Protein 5HIA (pdb70)

GO terms:
  GO:0052657 guanine phosphoribosyltransferase activity (F, IDA)
  GO:0032263 GMP salvage (P, IDA)
  GO:0043103 hypoxanthine salvage (P, IDA)
  GO:0004422 hypoxanthine phosphoribosyltransferase activity (F, IDA)
  GO:0046038 GMP catabolic process (P, IDA)
  GO:0046040 IMP metabolic process (P, IDA)
  GO:0006178 guanine salvage (P, IDA)
  GO:0051289 protein homotetramerization (P, IPI)
  GO:0005829 cytosol (C, TAS)
  GO:0042802 identical protein binding (F, IPI)
  GO:0005515 protein binding (F, IPI)
  GO:0005829 cytosol (C, IDA)
  GO:0000287 magnesium ion binding (F, IDA)
  GO:0005737 cytoplasm (C, IDA)
  GO:0070062 extracellular exosome (C, HDA)
  GO:0045964 positive regulation of dopamine metabolic process (P, IMP)
  GO:0046100 hypoxanthine metabolic process (P, IMP)
  GO:0006164 purine nucleotide biosynthetic process (P, IMP)
  GO:0006166 purine ribonucleoside salvage (P, IMP)

Secondary structure (DSSP, 8-state):
-----EEPPTT---B-GGGS---GGGTTTEEEEEE-HHHHHHHHHHHHHHHHHHHTTS-EEEEEEETTTHHHHHHHHHHHHHHHHSSS----EEEEEEE-------GGGTTSEEEEEEEEESSSHHHHHHHHHHGGG--SEEEEEEEEEE--TT------SEEEEEE-S--EEBTTB-BTTBTSS-SSEEEE-HHHHHHT--/----EEPPTT---B-GGGS---GGGTTTEEEEEE-HHHHHHHHHHHHHHHHHHHTTS-EEEEEETTTTHHHHHHHHHHHHHHHHHSS----EEEEEEEE--EES---GGGGTTSEEEEEEEEESSSHHHHHHHHHHGGG--SEEEEEEEEEE--TT--S---SEEEEEE-S--EEBTTB-BTTBTTT-SSEEEE-HHHHHHT--/---EE--TT---B-GGGS---GGGTTTEEEEEE-HHHHHHHHHHHHHHHHHHHTTS-EEEEEETTTTHHHHHHHHHHHHHHHTSSS----EEEEEEEE--PPPEES---GGGGTTSEEEEEEEEESSSHHHHHHHHHHGGG--SEEEEEEEEEE--TT--S---SEEEEEE-SS-EEBTTB-BTTBSTT-SSEEEEPHHHHHHT--/---EE--TT---B-GGGS---GGGTTTEEEEEE-HHHHHHHHHHHHHHHHHHHTTS-EEEEEEETTTHHHHHHHHHHHHHHHTSSS----EEEEEEEE----EES-S-GGGGTTSEEEEEEEEESSSHHHHHHHHHHGGG--SEEEEEEEEEE--TT--S---SEEEEEE-S--EEBTTB-BTTBTSS-SSEEEE-HHHHHHT--

Sequence (817 aa):
TRSPGVVIISSDDDEEPGYDLDLFAIPNNHYAEDLERVFIPHGLIMDRTERLARDVMKEMGGHHIVALCVLKGGYKFFADLLDYIKALNRNSSDRSIPMTVDFIRLIKVIDLSTLTGKNVLIVEDIIDTGKKTMQQTLLSLVRQYNPKMVKVASLLVKRTPRSVGYKPDFVVGFEIPDKFVVGYALDYNEYFRDLNHVAVISEETGKAKYKARSPGVVISDDEPGYDLDDLFAIPNHYAEEDLERVFIPHGLIMDRTERLARDVMKEMGGHHIVALLCVLKGGYKFFADLLDYIKALNRNSDRRSIIPMTVDFIRLKKVIGGDDLSTLTGKNVLIVEDIIIDTGKTMQTLLSLLVRQYNPKMVKVASLLVKRTPRSVGYKKPDFVVGFEIPDKFVVGYALDYNEYFRDLNHVAVIISETGKAKYKKASPGVVISDDDEEPGYDDLDDLFAIPNHYAEDLERVFIPHGLIMDRTERLARRDVMKEMGGHHIVALLCVLKGGYKFFADLLDYIKALNRNSDRRSIIPMTVDFIRLKGDIKVIGGDDLLSTLTGKNVLIVEDIIDTGKTMMQQTLLSSLVRQYNPKMVKVASLLVKRTPRSVGYKPDFVGFEIPDKFVVGYALDYNNEYFRDLNHVAVISSETTGKAKYKASPGVVISDDEPGYDLDDLFAIPNHYAEEDLERVFIPHGLIMDRTERLARDVMKEMGGHHIVALCVLKGGYKFFADLLDYIKALNRNSDRSIIPMTVDFIRLKDIKVIGGDDLSTLTGKNVLIVEDIIDTGKTMMQQTLLSSLLVRQYNPKMVKVASLLVKRTPRSVGYKPDFVVGFEIPDKFVVGYALDYNNEYFRDLNHVAVISETGKAKYKA

Organism: Homo sapiens (NCBI:txid9606)

Structure (mmCIF, N/CA/C/O backbone):
data_5HIA
#
_entry.id   5HIA
#
_cell.length_a   69.718
_cell.length_b   97.606
_cell.length_c   130.329
_cell.angle_alpha   90.00
_cell.angle_beta   90.00
_cell.angle_gamma   90.00
#
_symmetry.space_group_name_H-M   'P 21 21 21'
#
loop_
_entity.id
_entity.type
_entity.pdbx_description
1 polymer 'Hypoxanthine-guanine phosphoribosyltransferase'
2 non-polymer '[3-[(3~{R},4~{R})-3-(2-azanyl-6-oxidanylidene-1~{H}-purin-9-yl)-4-[(2~{S})-2-oxidanyl-2-phosphono-ethoxy]pyrrolidin-1-y l]-3-oxidanylidene-propyl]phosphonic acid'
3 non-polymer 'MAGNESIUM ION'
4 water water
#
loop_
_atom_site.group_PDB
_atom_site.id
_atom_site.type_symbol
_atom_site.label_atom_id
_atom_site.label_alt_id
_atom_site.label_comp_id
_atom_site.label_asym_id
_atom_site.label_entity_id
_atom_site.label_seq_id
_atom_site.pdbx_PDB_ins_code
_atom_site.Cartn_x
_atom_site.Cartn_y
_atom_site.Cartn_z
_atom_site.occupancy
_atom_site.B_iso_or_equiv
_atom_site.auth_seq_id
_atom_site.auth_comp_id
_atom_site.auth_asym_id
_atom_site.auth_atom_id
_atom_site.pdbx_PDB_model_num
ATOM 1 N N . THR A 1 9 ? 45.409 -33.611 -36.055 1.00 72.42 2 THR A N 1
ATOM 2 C CA . THR A 1 9 ? 44.399 -34.662 -36.105 1.00 72.12 2 THR A CA 1
ATOM 3 C C . THR A 1 9 ? 43.046 -34.115 -35.642 1.00 68.12 2 THR A C 1
ATOM 4 O O . THR A 1 9 ? 42.001 -34.710 -35.911 1.00 68.96 2 THR A O 1
ATOM 8 N N . ARG A 1 10 ? 43.082 -32.974 -34.955 1.00 63.76 3 ARG A N 1
ATOM 9 C CA . ARG A 1 10 ? 41.874 -32.284 -34.502 1.00 60.38 3 ARG A CA 1
ATOM 10 C C . ARG A 1 10 ? 41.662 -31.002 -35.298 1.00 58.36 3 ARG A C 1
ATOM 11 O O . ARG A 1 10 ? 42.617 -30.429 -35.822 1.00 59.62 3 ARG A O 1
ATOM 19 N N . SER A 1 11 ? 40.415 -30.548 -35.381 1.00 55.14 4 SER A N 1
ATOM 20 C CA . SER A 1 11 ? 40.110 -29.307 -36.083 1.00 50.98 4 SER A CA 1
ATOM 21 C C . SER A 1 11 ? 40.760 -28.112 -35.397 1.00 46.97 4 SER A C 1
ATOM 22 O O . SER A 1 11 ? 40.603 -27.923 -34.194 1.00 45.82 4 SER A O 1
ATOM 25 N N . PRO A 1 12 ? 41.497 -27.301 -36.167 1.00 44.27 5 PRO A N 1
ATOM 26 C CA . PRO A 1 12 ? 42.087 -26.071 -35.633 1.00 41.35 5 PRO A CA 1
ATOM 27 C C . PRO A 1 12 ? 41.076 -24.919 -35.603 1.00 35.01 5 PRO A C 1
ATOM 28 O O . PRO A 1 12 ? 41.453 -23.777 -35.327 1.00 34.19 5 PRO A O 1
ATOM 32 N N . GLY A 1 13 ? 39.806 -25.225 -35.866 1.00 29.58 6 GLY A N 1
ATOM 33 C CA . GLY A 1 13 ? 38.773 -24.213 -35.962 1.00 27.08 6 GLY A CA 1
ATOM 34 C C . GLY A 1 13 ? 38.716 -23.550 -37.325 1.00 26.70 6 GLY A C 1
ATOM 35 O O . GLY A 1 13 ? 39.504 -23.869 -38.228 1.00 27.61 6 GLY A O 1
ATOM 36 N N . VAL A 1 14 ? 37.772 -22.631 -37.477 1.00 25.49 7 VAL A N 1
ATOM 37 C CA . VAL A 1 14 ? 37.691 -21.788 -38.664 1.00 25.17 7 VAL A CA 1
ATOM 38 C C . VAL A 1 14 ? 38.877 -20.838 -38.687 1.00 25.48 7 VAL A C 1
ATOM 39 O O . VAL A 1 14 ? 39.008 -19.992 -37.810 1.00 25.03 7 VAL A O 1
ATOM 43 N N . VAL A 1 15 ? 39.754 -20.968 -39.675 1.00 26.43 8 VAL A N 1
ATOM 44 C CA . VAL A 1 15 ? 40.925 -20.116 -39.684 1.00 26.99 8 VAL A CA 1
ATOM 45 C C . VAL A 1 15 ? 40.633 -18.790 -40.372 1.00 29.24 8 VAL A C 1
ATOM 46 O O . VAL A 1 15 ? 40.284 -18.743 -41.563 1.00 28.12 8 VAL A O 1
ATOM 50 N N . ILE A 1 16 ? 40.770 -17.711 -39.612 1.00 26.18 9 ILE A N 1
ATOM 51 C CA A ILE A 1 16 ? 40.607 -16.368 -40.145 0.43 27.65 9 ILE A CA 1
ATOM 52 C CA B ILE A 1 16 ? 40.611 -16.377 -40.162 0.57 27.93 9 ILE A CA 1
ATOM 53 C C . ILE A 1 16 ? 41.985 -15.796 -40.453 1.00 28.56 9 ILE A C 1
ATOM 54 O O . ILE A 1 16 ? 42.829 -15.665 -39.565 1.00 27.91 9 ILE A O 1
ATOM 63 N N . SER A 1 17 ? 42.206 -15.461 -41.713 1.00 28.04 10 SER A N 1
ATOM 64 C CA A SER A 1 17 ? 43.537 -15.061 -42.153 0.68 29.55 10 SER A CA 1
ATOM 65 C CA B SER A 1 17 ? 43.520 -15.044 -42.181 0.32 29.54 10 SER A CA 1
ATOM 66 C C . SER A 1 17 ? 43.927 -13.669 -41.661 1.00 29.96 10 SER A C 1
ATOM 67 O O . SER A 1 17 ? 43.085 -12.871 -41.271 1.00 29.13 10 SER A O 1
ATOM 72 N N . ASP A 1 18 ? 45.227 -13.393 -41.672 1.00 31.46 11 ASP A N 1
ATOM 73 C CA . ASP A 1 18 ? 45.742 -12.098 -41.239 1.00 32.30 11 ASP A CA 1
ATOM 74 C C . ASP A 1 18 ? 45.185 -10.935 -42.068 1.00 37.43 11 ASP A C 1
ATOM 75 O O . ASP A 1 18 ? 45.037 -9.823 -41.558 1.00 37.85 11 ASP A O 1
ATOM 80 N N . ASP A 1 19 ? 44.861 -11.201 -43.333 1.00 32.54 12 ASP A N 1
ATOM 81 C CA A ASP A 1 19 ? 44.461 -10.161 -44.278 0.56 33.88 12 ASP A CA 1
ATOM 82 C CA B ASP A 1 19 ? 44.464 -10.132 -44.250 0.44 33.70 12 ASP A CA 1
ATOM 83 C C . ASP A 1 19 ? 42.953 -10.021 -44.431 1.00 32.66 12 ASP A C 1
ATOM 84 O O . ASP A 1 19 ? 42.480 -9.243 -45.262 1.00 33.49 12 ASP A O 1
ATOM 93 N N . GLU A 1 20 ? 42.205 -10.792 -43.650 1.00 33.75 13 GLU A N 1
ATOM 94 C CA A GLU A 1 20 ? 40.743 -10.755 -43.664 0.58 35.40 13 GLU A CA 1
ATOM 95 C CA B GLU A 1 20 ? 40.755 -10.745 -43.749 0.42 34.94 13 GLU A CA 1
ATOM 96 C C . GLU A 1 20 ? 40.237 -9.332 -43.501 1.00 34.05 13 GLU A C 1
ATOM 97 O O . GLU A 1 20 ? 40.497 -8.719 -42.476 1.00 33.43 13 GLU A O 1
ATOM 108 N N . PRO A 1 21 ? 39.514 -8.803 -44.495 1.00 35.62 14 PRO A N 1
ATOM 109 C CA . PRO A 1 21 ? 39.052 -7.415 -44.432 1.00 34.74 14 PRO A CA 1
ATOM 110 C C . PRO A 1 21 ? 37.867 -7.229 -43.491 1.00 33.01 14 PRO A C 1
ATOM 111 O O . PRO A 1 21 ? 37.643 -6.119 -43.006 1.00 35.25 14 PRO A O 1
ATOM 115 N N . GLY A 1 22 ? 37.138 -8.304 -43.207 1.00 30.42 15 GLY A N 1
ATOM 116 C CA . GLY A 1 22 ? 35.889 -8.179 -42.487 1.00 25.35 15 GLY A CA 1
ATOM 117 C C . GLY A 1 22 ? 34.830 -7.556 -43.381 1.00 25.48 15 GLY A C 1
ATOM 118 O O . GLY A 1 22 ? 34.972 -7.525 -44.605 1.00 32.51 15 GLY A O 1
ATOM 119 N N . TYR A 1 23 ? 33.787 -7.023 -42.759 1.00 24.78 16 TYR A N 1
ATOM 120 C CA . TYR A 1 23 ? 32.596 -6.554 -43.467 1.00 24.79 16 TYR A CA 1
ATOM 121 C C . TYR A 1 23 ? 32.240 -5.109 -43.125 1.00 26.07 16 TYR A C 1
ATOM 122 O O . TYR A 1 23 ? 32.290 -4.713 -41.952 1.00 26.24 16 TYR A O 1
ATOM 131 N N . ASP A 1 24 ? 31.884 -4.332 -44.148 1.00 26.47 17 ASP A N 1
ATOM 132 C CA . ASP A 1 24 ? 31.297 -3.001 -43.963 1.00 29.05 17 ASP A CA 1
ATOM 133 C C . ASP A 1 24 ? 30.146 -3.062 -42.952 1.00 27.21 17 ASP A C 1
ATOM 134 O O . ASP A 1 24 ? 29.231 -3.864 -43.122 1.00 24.91 17 ASP A O 1
ATOM 139 N N . LEU A 1 25 ? 30.197 -2.223 -41.910 1.00 27.68 18 LEU A N 1
ATOM 140 C CA . LEU A 1 25 ? 29.155 -2.187 -40.875 1.00 26.79 18 LEU A CA 1
ATOM 141 C C . LEU A 1 25 ? 27.770 -1.896 -41.459 1.00 25.10 18 LEU A C 1
ATOM 142 O O . LEU A 1 25 ? 26.749 -2.346 -40.929 1.00 24.04 18 LEU A O 1
ATOM 147 N N . ASP A 1 26 ? 27.749 -1.146 -42.555 1.00 26.46 19 ASP A N 1
ATOM 148 C CA . ASP A 1 26 ? 26.497 -0.712 -43.166 1.00 26.85 19 ASP A CA 1
ATOM 149 C C . ASP A 1 26 ? 25.721 -1.853 -43.817 1.00 25.93 19 ASP A C 1
ATOM 150 O O . ASP A 1 26 ? 24.577 -1.668 -44.243 1.00 26.15 19 ASP A O 1
ATOM 155 N N . LEU A 1 27 ? 26.336 -3.030 -43.888 1.00 25.09 20 LEU A N 1
ATOM 156 C CA . LEU A 1 27 ? 25.670 -4.205 -44.436 1.00 24.38 20 LEU A CA 1
ATOM 157 C C . LEU A 1 27 ? 24.897 -4.991 -43.371 1.00 22.93 20 LEU A C 1
ATOM 158 O O . LEU A 1 27 ? 24.159 -5.926 -43.694 1.00 22.46 20 LEU A O 1
ATOM 163 N N . PHE A 1 28 ? 25.101 -4.624 -42.111 1.00 22.43 21 PHE A N 1
ATOM 164 C CA . PHE A 1 28 ? 24.527 -5.355 -40.991 1.00 23.85 21 PHE A CA 1
ATOM 165 C C . PHE A 1 28 ? 23.701 -4.461 -40.083 1.00 21.21 21 PHE A C 1
ATOM 166 O O . PHE A 1 28 ? 23.716 -3.245 -40.230 1.00 22.18 21 PHE A O 1
ATOM 174 N N . ALA A 1 29 ? 22.963 -5.082 -39.161 1.00 21.19 22 ALA A N 1
ATOM 175 C CA . ALA A 1 29 ? 22.254 -4.356 -38.125 1.00 20.56 22 ALA A CA 1
ATOM 176 C C . ALA A 1 29 ? 23.208 -4.182 -36.961 1.00 20.14 22 ALA A C 1
ATOM 177 O O . ALA A 1 29 ? 23.659 -5.170 -36.402 1.00 22.05 22 ALA A O 1
ATOM 179 N N . ILE A 1 30 ? 23.516 -2.930 -36.623 1.00 21.03 23 ILE A N 1
ATOM 180 C CA . ILE A 1 30 ? 24.497 -2.570 -35.585 1.00 21.30 23 ILE A CA 1
ATOM 181 C C . ILE A 1 30 ? 23.846 -1.629 -34.568 1.00 21.79 23 ILE A C 1
ATOM 182 O O . ILE A 1 30 ? 23.126 -0.728 -34.966 1.00 30.41 23 ILE A O 1
ATOM 187 N N . PRO A 1 31 ? 24.087 -1.824 -33.256 1.00 22.18 24 PRO A N 1
ATOM 188 C CA . PRO A 1 31 ? 23.509 -0.861 -32.304 1.00 23.98 24 PRO A CA 1
ATOM 189 C C . PRO A 1 31 ? 24.025 0.554 -32.555 1.00 27.22 24 PRO A C 1
ATOM 190 O O . PRO A 1 31 ? 25.232 0.747 -32.734 1.00 24.47 24 PRO A O 1
ATOM 194 N N A ASN A 1 32 ? 23.100 1.511 -32.564 0.47 28.41 25 ASN A N 1
ATOM 195 N N B ASN A 1 32 ? 23.140 1.547 -32.574 0.53 28.42 25 ASN A N 1
ATOM 196 C CA A ASN A 1 32 ? 23.399 2.907 -32.852 0.47 31.66 25 ASN A CA 1
ATOM 197 C CA B ASN A 1 32 ? 23.585 2.881 -32.963 0.53 31.27 25 ASN A CA 1
ATOM 198 C C A ASN A 1 32 ? 24.505 3.496 -31.988 0.47 31.87 25 ASN A C 1
ATOM 199 C C B ASN A 1 32 ? 24.564 3.514 -31.985 0.53 31.79 25 ASN A C 1
ATOM 200 O O A ASN A 1 32 ? 25.314 4.295 -32.458 0.47 33.12 25 ASN A O 1
ATOM 201 O O B ASN A 1 32 ? 25.349 4.378 -32.372 0.53 33.17 25 ASN A O 1
ATOM 210 N N . HIS A 1 33 ? 24.546 3.092 -30.725 1.00 32.11 26 HIS A N 1
ATOM 211 C CA . HIS A 1 33 ? 25.485 3.681 -29.776 1.00 31.71 26 HIS A CA 1
ATOM 212 C C . HIS A 1 33 ? 26.936 3.237 -30.035 1.00 31.12 26 HIS A C 1
ATOM 213 O O . HIS A 1 33 ? 27.861 3.783 -29.443 1.00 30.58 26 HIS A O 1
ATOM 220 N N . TYR A 1 34 ? 27.131 2.287 -30.952 1.00 27.20 27 TYR A N 1
ATOM 221 C CA . TYR A 1 34 ? 28.462 1.805 -31.308 1.00 27.26 27 TYR A CA 1
ATOM 222 C C . TYR A 1 34 ? 28.830 2.100 -32.771 1.00 33.00 27 TYR A C 1
ATOM 223 O O . TYR A 1 34 ? 29.850 1.610 -33.270 1.00 27.76 27 TYR A O 1
ATOM 232 N N . ALA A 1 35 ? 28.004 2.888 -33.455 1.00 31.85 28 ALA A N 1
ATOM 233 C CA . ALA A 1 35 ? 28.175 3.112 -34.898 1.00 34.19 28 ALA A CA 1
ATOM 234 C C . ALA A 1 35 ? 29.547 3.694 -35.267 1.00 38.56 28 ALA A C 1
ATOM 235 O O . ALA A 1 35 ? 30.122 3.338 -36.299 1.00 41.79 28 ALA A O 1
ATOM 237 N N . GLU A 1 36 ? 30.068 4.583 -34.423 1.00 38.41 29 GLU A N 1
ATOM 238 C CA . GLU A 1 36 ? 31.335 5.262 -34.700 1.00 40.47 29 GLU A CA 1
ATOM 239 C C . GLU A 1 36 ? 32.510 4.560 -34.028 1.00 38.84 29 GLU A C 1
ATOM 240 O O . GLU A 1 36 ? 33.675 4.900 -34.263 1.00 40.33 29 GLU A O 1
ATOM 246 N N . ASP A 1 37 ? 32.188 3.575 -33.196 1.00 36.29 30 ASP A N 1
ATOM 247 C CA . ASP A 1 37 ? 33.157 2.949 -32.307 1.00 35.30 30 ASP A CA 1
ATOM 248 C C . ASP A 1 37 ? 33.705 1.641 -32.870 1.00 32.18 30 ASP A C 1
ATOM 249 O O . ASP A 1 37 ? 34.663 1.073 -32.337 1.00 30.66 30 ASP A O 1
ATOM 254 N N . LEU A 1 38 ? 33.102 1.176 -33.959 1.00 30.94 31 LEU A N 1
ATOM 255 C CA . LEU A 1 38 ? 33.517 -0.063 -34.606 1.00 28.87 31 LEU A CA 1
ATOM 256 C C . LEU A 1 38 ? 34.074 0.231 -35.990 1.00 31.46 31 LEU A C 1
ATOM 257 O O . LEU A 1 38 ? 33.594 1.138 -36.677 1.00 33.50 31 LEU A O 1
ATOM 262 N N . GLU A 1 39 ? 35.079 -0.533 -36.401 1.00 29.23 32 GLU A N 1
ATOM 263 C CA . GLU A 1 39 ? 35.669 -0.324 -37.715 1.00 33.47 32 GLU A CA 1
ATOM 264 C C . GLU A 1 39 ? 35.043 -1.242 -38.753 1.00 31.65 32 GLU A C 1
ATOM 265 O O . GLU A 1 39 ? 34.698 -0.794 -39.845 1.00 30.47 32 GLU A O 1
ATOM 271 N N . ARG A 1 40 ? 34.912 -2.523 -38.408 1.00 27.39 33 ARG A N 1
ATOM 272 C CA . ARG A 1 40 ? 34.375 -3.547 -39.317 1.00 28.37 33 ARG A CA 1
ATOM 273 C C . ARG A 1 40 ? 33.698 -4.650 -38.517 1.00 26.56 33 ARG A C 1
ATOM 274 O O . ARG A 1 40 ? 34.028 -4.869 -37.344 1.00 27.24 33 ARG A O 1
ATOM 282 N N . VAL A 1 41 ? 32.759 -5.357 -39.138 1.00 23.65 34 VAL A N 1
ATOM 283 C CA . VAL A 1 41 ? 32.315 -6.624 -38.580 1.00 22.34 34 VAL A CA 1
ATOM 284 C C . VAL A 1 41 ? 33.350 -7.687 -38.917 1.00 24.90 34 VAL A C 1
ATOM 285 O O . VAL A 1 41 ? 33.755 -7.820 -40.075 1.00 25.90 34 VAL A O 1
ATOM 289 N N . PHE A 1 42 ? 33.791 -8.436 -37.911 1.00 22.03 35 PHE A N 1
ATOM 290 C CA . PHE A 1 42 ? 34.909 -9.356 -38.107 1.00 22.39 35 PHE A CA 1
ATOM 291 C C . PHE A 1 42 ? 34.435 -10.801 -38.243 1.00 24.70 35 PHE A C 1
ATOM 292 O O . PHE A 1 42 ? 34.851 -11.511 -39.162 1.00 25.46 35 PHE A O 1
ATOM 300 N N . ILE A 1 43 ? 33.578 -11.230 -37.324 1.00 20.72 36 ILE A N 1
ATOM 301 C CA . ILE A 1 43 ? 32.896 -12.516 -37.426 1.00 22.30 36 ILE A CA 1
ATOM 302 C C . ILE A 1 43 ? 31.410 -12.288 -37.162 1.00 19.35 36 ILE A C 1
ATOM 303 O O . ILE A 1 43 ? 31.021 -12.010 -36.013 1.00 19.01 36 ILE A O 1
ATOM 308 N N . PRO A 1 44 ? 30.566 -12.396 -38.210 1.00 19.24 37 PRO A N 1
ATOM 309 C CA . PRO A 1 44 ? 29.127 -12.206 -38.022 1.00 18.68 37 PRO A CA 1
ATOM 310 C C . PRO A 1 44 ? 28.548 -13.164 -36.985 1.00 18.17 37 PRO A C 1
ATOM 311 O O . PRO A 1 44 ? 28.945 -14.331 -36.918 1.00 19.49 37 PRO A O 1
ATOM 315 N N . HIS A 1 45 ? 27.606 -12.663 -36.202 1.00 20.46 38 HIS A N 1
ATOM 316 C CA . HIS A 1 45 ? 26.938 -13.458 -35.180 1.00 19.90 38 HIS A CA 1
ATOM 317 C C . HIS A 1 45 ? 26.437 -14.798 -35.710 1.00 19.77 38 HIS A C 1
ATOM 318 O O . HIS A 1 45 ? 26.602 -15.829 -35.075 1.00 19.30 38 HIS A O 1
ATOM 325 N N . GLY A 1 46 ? 25.818 -14.776 -36.886 1.00 20.33 39 GLY A N 1
ATOM 326 C CA . GLY A 1 46 ? 25.240 -15.987 -37.428 1.00 20.38 39 GLY A CA 1
ATOM 327 C C . GLY A 1 46 ? 26.274 -17.045 -37.738 1.00 20.19 39 GLY A C 1
ATOM 328 O O . GLY A 1 46 ? 26.012 -18.238 -37.601 1.00 20.03 39 GLY A O 1
ATOM 329 N N . LEU A 1 47 ? 27.454 -16.605 -38.166 1.00 20.34 40 LEU A N 1
ATOM 330 C CA . LEU A 1 47 ? 28.569 -17.521 -38.403 1.00 20.32 40 LEU A CA 1
ATOM 331 C C . LEU A 1 47 ? 29.056 -18.135 -37.082 1.00 19.70 40 LEU A C 1
ATOM 332 O O . LEU A 1 47 ? 29.376 -19.318 -37.020 1.00 19.69 40 LEU A O 1
ATOM 337 N N . ILE A 1 48 ? 29.084 -17.335 -36.021 1.00 19.33 41 ILE A N 1
ATOM 338 C CA . ILE A 1 48 ? 29.393 -17.878 -34.701 1.00 18.87 41 ILE A CA 1
ATOM 339 C C . ILE A 1 48 ? 28.392 -18.981 -34.331 1.00 18.71 41 ILE A C 1
ATOM 340 O O . ILE A 1 48 ? 28.784 -20.043 -33.858 1.00 18.64 41 ILE A O 1
ATOM 345 N N . MET A 1 49 ? 27.102 -18.755 -34.578 1.00 18.79 42 MET A N 1
ATOM 346 C CA . MET A 1 49 ? 26.124 -19.794 -34.276 1.00 18.77 42 MET A CA 1
ATOM 347 C C . MET A 1 49 ? 26.365 -21.070 -35.076 1.00 19.07 42 MET A C 1
ATOM 348 O O . MET A 1 49 ? 26.330 -22.158 -34.522 1.00 19.04 42 MET A O 1
ATOM 353 N N . ASP A 1 50 ? 26.599 -20.936 -36.384 1.00 19.51 43 ASP A N 1
ATOM 354 C CA . ASP A 1 50 ? 26.808 -22.110 -37.227 1.00 19.98 43 ASP A CA 1
ATOM 355 C C . ASP A 1 50 ? 27.987 -22.941 -36.745 1.00 19.96 43 ASP A C 1
ATOM 356 O O . ASP A 1 50 ? 27.919 -24.164 -36.711 1.00 20.25 43 ASP A O 1
ATOM 361 N N . ARG A 1 51 ? 29.071 -22.262 -36.384 1.00 19.76 44 ARG A N 1
ATOM 362 C CA . ARG A 1 51 ? 30.268 -22.964 -35.919 1.00 19.90 44 ARG A CA 1
ATOM 363 C C . ARG A 1 51 ? 30.005 -23.613 -34.560 1.00 20.37 44 ARG A C 1
ATOM 364 O O . ARG A 1 51 ? 30.450 -24.732 -34.282 1.00 19.98 44 ARG A O 1
ATOM 372 N N . THR A 1 52 ? 29.256 -22.901 -33.725 1.00 19.09 45 THR A N 1
ATOM 373 C CA . THR A 1 52 ? 28.943 -23.378 -32.388 1.00 18.89 45 THR A CA 1
ATOM 374 C C . THR A 1 52 ? 28.058 -24.628 -32.465 1.00 19.19 45 THR A C 1
ATOM 375 O O . THR A 1 52 ? 28.256 -25.575 -31.708 1.00 19.41 45 THR A O 1
ATOM 379 N N . GLU A 1 53 ? 27.105 -24.644 -33.398 1.00 19.33 46 GLU A N 1
ATOM 380 C CA . GLU A 1 53 ? 26.301 -25.842 -33.619 1.00 19.76 46 GLU A CA 1
ATOM 381 C C . GLU A 1 53 ? 27.163 -27.078 -33.884 1.00 20.36 46 GLU A C 1
ATOM 382 O O . GLU A 1 53 ? 26.930 -28.138 -33.305 1.00 20.71 46 GLU A O 1
ATOM 388 N N . ARG A 1 54 ? 28.169 -26.934 -34.745 1.00 20.62 47 ARG A N 1
ATOM 389 C CA . ARG A 1 54 ? 29.056 -28.049 -35.044 1.00 22.07 47 ARG A CA 1
ATOM 390 C C . ARG A 1 54 ? 29.879 -28.429 -33.818 1.00 21.42 47 ARG A C 1
ATOM 391 O O . ARG A 1 54 ? 30.054 -29.613 -33.528 1.00 22.10 47 ARG A O 1
ATOM 399 N N . LEU A 1 55 ? 30.368 -27.423 -33.096 1.00 20.84 48 LEU A N 1
ATOM 400 C CA . LEU A 1 55 ? 31.153 -27.668 -31.884 1.00 20.96 48 LEU A CA 1
ATOM 401 C C . LEU A 1 55 ? 30.347 -28.448 -30.844 1.00 23.44 48 LEU A C 1
ATOM 402 O O . LEU A 1 55 ? 30.897 -29.286 -30.134 1.00 21.65 48 LEU A O 1
ATOM 407 N N . ALA A 1 56 ? 29.038 -28.180 -30.762 1.00 20.61 49 ALA A N 1
ATOM 408 C CA . ALA A 1 56 ? 28.196 -28.881 -29.793 1.00 20.78 49 ALA A CA 1
ATOM 409 C C . ALA A 1 56 ? 28.166 -30.375 -30.104 1.00 21.97 49 ALA A C 1
ATOM 410 O O . ALA A 1 56 ? 28.229 -31.211 -29.202 1.00 22.24 49 ALA A O 1
ATOM 412 N N . ARG A 1 57 ? 28.073 -30.703 -31.386 1.00 22.01 50 ARG A N 1
ATOM 413 C CA . ARG A 1 57 ? 28.070 -32.096 -31.797 1.00 23.04 50 ARG A CA 1
ATOM 414 C C . ARG A 1 57 ? 29.397 -32.763 -31.457 1.00 23.81 50 ARG A C 1
ATOM 415 O O . ARG A 1 57 ? 29.421 -33.886 -30.960 1.00 24.70 50 ARG A O 1
ATOM 423 N N . ASP A 1 58 ? 30.499 -32.069 -31.743 1.00 23.62 51 ASP A N 1
ATOM 424 C CA . ASP A 1 58 ? 31.833 -32.573 -31.414 1.00 24.45 51 ASP A CA 1
ATOM 425 C C . ASP A 1 58 ? 31.965 -32.825 -29.909 1.00 24.60 51 ASP A C 1
ATOM 426 O O . ASP A 1 58 ? 32.559 -33.816 -29.484 1.00 25.70 51 ASP A O 1
ATOM 431 N N . VAL A 1 59 ? 31.406 -31.922 -29.109 1.00 23.64 52 VAL A N 1
ATOM 432 C CA . VAL A 1 59 ? 31.448 -32.070 -27.656 1.00 23.82 52 VAL A CA 1
ATOM 433 C C . VAL A 1 59 ? 30.715 -33.330 -27.210 1.00 25.59 52 VAL A C 1
ATOM 434 O O . VAL A 1 59 ? 31.233 -34.098 -26.408 1.00 25.58 52 VAL A O 1
ATOM 438 N N . MET A 1 60 ? 29.503 -33.542 -27.728 1.00 24.38 53 MET A N 1
ATOM 439 C CA . MET A 1 60 ? 28.717 -34.700 -27.315 1.00 25.21 53 MET A CA 1
ATOM 440 C C . MET A 1 60 ? 29.369 -35.986 -27.797 1.00 26.57 53 MET A C 1
ATOM 441 O O . MET A 1 60 ? 29.268 -37.031 -27.154 1.00 27.65 53 MET A O 1
ATOM 446 N N . LYS A 1 61 ? 30.046 -35.906 -28.933 1.00 26.67 54 LYS A N 1
ATOM 447 C CA . LYS A 1 61 ? 30.772 -37.054 -29.447 1.00 29.29 54 LYS A CA 1
ATOM 448 C C . LYS A 1 61 ? 31.864 -37.507 -28.468 1.00 29.09 54 LYS A C 1
ATOM 449 O O . LYS A 1 61 ? 31.991 -38.692 -28.171 1.00 30.50 54 LYS A O 1
ATOM 455 N N . GLU A 1 62 ? 32.625 -36.559 -27.941 1.00 28.45 55 GLU A N 1
ATOM 456 C CA . GLU A 1 62 ? 33.748 -36.892 -27.068 1.00 30.51 55 GLU A CA 1
ATOM 457 C C . GLU A 1 62 ? 33.380 -37.027 -25.588 1.00 29.63 55 GLU A C 1
ATOM 458 O O . GLU A 1 62 ? 34.038 -37.759 -24.854 1.00 30.96 55 GLU A O 1
ATOM 464 N N . MET A 1 63 ? 32.338 -36.328 -25.151 1.00 28.44 56 MET A N 1
ATOM 465 C CA . MET A 1 63 ? 32.075 -36.200 -23.716 1.00 28.51 56 MET A CA 1
ATOM 466 C C . MET A 1 63 ? 30.725 -36.752 -23.267 1.00 31.54 56 MET A C 1
ATOM 467 O O . MET A 1 63 ? 30.470 -36.856 -22.068 1.00 29.02 56 MET A O 1
ATOM 472 N N . GLY A 1 64 ? 29.869 -37.109 -24.223 1.00 28.43 57 GLY A N 1
ATOM 473 C CA . GLY A 1 64 ? 28.508 -37.525 -23.924 1.00 28.49 57 GLY A CA 1
ATOM 474 C C . GLY A 1 64 ? 28.325 -38.880 -23.264 1.00 31.57 57 GLY A C 1
ATOM 475 O O . GLY A 1 64 ? 27.194 -39.307 -23.033 1.00 32.13 57 GLY A O 1
ATOM 476 N N . GLY A 1 65 ? 29.423 -39.560 -22.949 1.00 31.36 58 GLY A N 1
ATOM 477 C CA . GLY A 1 65 ? 29.345 -40.867 -22.324 1.00 33.14 58 GLY A CA 1
ATOM 478 C C . GLY A 1 65 ? 29.121 -40.839 -20.820 1.00 33.57 58 GLY A C 1
ATOM 479 O O . GLY A 1 65 ? 28.880 -41.872 -20.203 1.00 35.07 58 GLY A O 1
ATOM 480 N N . HIS A 1 66 ? 29.195 -39.654 -20.225 1.00 32.39 59 HIS A N 1
ATOM 481 C CA . HIS A 1 66 ? 29.086 -39.517 -18.777 1.00 32.87 59 HIS A CA 1
ATOM 482 C C . HIS A 1 66 ? 28.682 -38.097 -18.426 1.00 31.27 59 HIS A C 1
ATOM 483 O O . HIS A 1 66 ? 28.943 -37.175 -19.189 1.00 32.61 59 HIS A O 1
ATOM 490 N N . HIS A 1 67 ? 28.023 -37.947 -17.279 1.00 32.29 60 HIS A N 1
ATOM 491 C CA . HIS A 1 67 ? 27.562 -36.664 -16.749 1.00 30.34 60 HIS A CA 1
ATOM 492 C C . HIS A 1 67 ? 28.535 -35.522 -17.027 1.00 29.31 60 HIS A C 1
ATOM 493 O O . HIS A 1 67 ? 29.694 -35.571 -16.611 1.00 29.98 60 HIS A O 1
ATOM 500 N N . ILE A 1 68 ? 28.053 -34.508 -17.741 1.00 27.84 61 ILE A N 1
ATOM 501 C CA . ILE A 1 68 ? 28.859 -33.342 -18.098 1.00 26.84 61 ILE A CA 1
ATOM 502 C C . ILE A 1 68 ? 28.585 -32.168 -17.158 1.00 28.72 61 ILE A C 1
ATOM 503 O O . ILE A 1 68 ? 27.429 -31.813 -16.920 1.00 28.80 61 ILE A O 1
ATOM 508 N N . VAL A 1 69 ? 29.643 -31.570 -16.627 1.00 28.32 62 VAL A N 1
ATOM 509 C CA . VAL A 1 69 ? 29.533 -30.266 -15.974 1.00 28.31 62 VAL A CA 1
ATOM 510 C C . VAL A 1 69 ? 30.138 -29.186 -16.860 1.00 26.00 62 VAL A C 1
ATOM 511 O O . VAL A 1 69 ? 31.342 -29.196 -17.114 1.00 27.93 62 VAL A O 1
ATOM 515 N N . ALA A 1 70 ? 29.313 -28.253 -17.320 1.00 23.75 63 ALA A N 1
ATOM 516 C CA . ALA A 1 70 ? 29.813 -27.120 -18.082 1.00 22.85 63 ALA A CA 1
ATOM 517 C C . ALA A 1 70 ? 30.202 -25.980 -17.153 1.00 23.46 63 ALA A C 1
ATOM 518 O O . ALA A 1 70 ? 29.362 -25.440 -16.415 1.00 22.87 63 ALA A O 1
ATOM 520 N N . LEU A 1 71 ? 31.477 -25.611 -17.198 1.00 23.02 64 LEU A N 1
ATOM 521 C CA . LEU A 1 71 ? 32.004 -24.527 -16.378 1.00 23.18 64 LEU A CA 1
ATOM 522 C C . LEU A 1 71 ? 32.214 -23.267 -17.224 1.00 26.30 64 LEU A C 1
ATOM 523 O O . LEU A 1 71 ? 33.072 -23.249 -18.107 1.00 24.74 64 LEU A O 1
ATOM 528 N N . CYS A 1 72 ? 31.445 -22.220 -16.949 1.00 21.92 65 CYS A N 1
ATOM 529 C CA . CYS A 1 72 ? 31.534 -20.959 -17.695 1.00 21.25 65 CYS A CA 1
ATOM 530 C C . CYS A 1 72 ? 32.565 -20.008 -17.091 1.00 22.84 65 CYS A C 1
ATOM 531 O O . CYS A 1 72 ? 32.491 -19.697 -15.898 1.00 22.93 65 CYS A O 1
ATOM 534 N N . VAL A 1 73 ? 33.529 -19.546 -17.890 1.00 21.45 66 VAL A N 1
ATOM 535 C CA . VAL A 1 73 ? 34.506 -18.581 -17.387 1.00 21.91 66 VAL A CA 1
ATOM 536 C C . VAL A 1 73 ? 34.036 -17.148 -17.650 1.00 21.52 66 VAL A C 1
ATOM 537 O O . VAL A 1 73 ? 34.029 -16.666 -18.789 1.00 20.96 66 VAL A O 1
ATOM 541 N N . LEU A 1 74 ? 33.617 -16.486 -16.577 1.00 21.98 67 LEU A N 1
ATOM 542 C CA . LEU A 1 74 ? 33.039 -15.149 -16.627 1.00 21.88 67 LEU A CA 1
ATOM 543 C C . LEU A 1 74 ? 34.142 -14.099 -16.713 1.00 22.24 67 LEU A C 1
ATOM 544 O O . LEU A 1 74 ? 35.246 -14.343 -16.234 1.00 26.06 67 LEU A O 1
ATOM 549 N N . LYS A 1 75 ? 33.850 -12.923 -17.276 1.00 22.08 68 LYS A N 1
ATOM 550 C CA . LYS A 1 75 ? 32.536 -12.569 -17.838 1.00 21.60 68 LYS A CA 1
ATOM 551 C C . LYS A 1 75 ? 32.414 -12.951 -19.306 1.00 20.81 68 LYS A C 1
ATOM 552 O O . LYS A 1 75 ? 31.322 -13.252 -19.782 1.00 21.32 68 LYS A O 1
ATOM 558 N N . GLY A 1 76 ? 33.539 -12.909 -20.012 1.00 21.37 69 GLY A N 1
ATOM 559 C CA . GLY A 1 76 ? 33.564 -13.033 -21.459 1.00 20.20 69 GLY A CA 1
ATOM 560 C C . GLY A 1 76 ? 32.973 -14.308 -22.018 1.00 19.66 69 GLY A C 1
ATOM 561 O O . GLY A 1 76 ? 32.453 -14.323 -23.128 1.00 19.26 69 GLY A O 1
ATOM 562 N N . GLY A 1 77 ? 33.044 -15.389 -21.253 1.00 20.91 70 GLY A N 1
ATOM 563 C CA . GLY A 1 77 ? 32.542 -16.654 -21.747 1.00 19.43 70 GLY A CA 1
ATOM 564 C C . GLY A 1 77 ? 31.026 -16.805 -21.766 1.00 19.14 70 GLY A C 1
ATOM 565 O O . GLY A 1 77 ? 30.535 -17.759 -22.346 1.00 18.88 70 GLY A O 1
ATOM 566 N N . TYR A 1 78 ? 30.290 -15.875 -21.159 1.00 19.32 71 TYR A N 1
ATOM 567 C CA . TYR A 1 78 ? 28.864 -16.112 -20.887 1.00 19.30 71 TYR A CA 1
ATOM 568 C C . TYR A 1 78 ? 28.000 -16.334 -22.146 1.00 18.86 71 TYR A C 1
ATOM 569 O O . TYR A 1 78 ? 27.072 -17.156 -22.124 1.00 18.82 71 TYR A O 1
ATOM 578 N N . LYS A 1 79 ? 28.275 -15.616 -23.233 1.00 18.67 72 LYS A N 1
ATOM 579 C CA . LYS A 1 79 ? 27.435 -15.743 -24.438 1.00 18.43 72 LYS A CA 1
ATOM 580 C C . LYS A 1 79 ? 27.656 -17.080 -25.145 1.00 18.14 72 LYS A C 1
ATOM 581 O O . LYS A 1 79 ? 26.698 -17.795 -25.465 1.00 18.09 72 LYS A O 1
ATOM 587 N N . PHE A 1 80 ? 28.925 -17.379 -25.412 1.00 18.10 73 PHE A N 1
ATOM 588 C CA . PHE A 1 80 ? 29.355 -18.649 -25.989 1.00 18.03 73 PHE A CA 1
ATOM 589 C C . PHE A 1 80 ? 28.861 -19.823 -25.139 1.00 22.36 73 PHE A C 1
ATOM 590 O O . PHE A 1 80 ? 28.367 -20.822 -25.664 1.00 18.17 73 PHE A O 1
ATOM 598 N N . PHE A 1 81 ? 28.969 -19.679 -23.821 1.00 18.41 74 PHE A N 1
ATOM 599 C CA . PHE A 1 81 ? 28.486 -20.696 -22.894 1.00 18.71 74 PHE A CA 1
ATOM 600 C C . PHE A 1 81 ? 26.982 -20.963 -23.079 1.00 19.09 74 PHE A C 1
ATOM 601 O O . PHE A 1 81 ? 26.555 -22.107 -23.270 1.00 18.77 74 PHE A O 1
ATOM 609 N N . ALA A 1 82 ? 26.185 -19.903 -23.047 1.00 18.57 75 ALA A N 1
ATOM 610 C CA . ALA A 1 82 ? 24.739 -20.061 -23.134 1.00 18.68 75 ALA A CA 1
ATOM 611 C C . ALA A 1 82 ? 24.348 -20.687 -24.475 1.00 18.48 75 ALA A C 1
ATOM 612 O O . ALA A 1 82 ? 23.517 -21.593 -24.518 1.00 18.68 75 ALA A O 1
ATOM 614 N N . ASP A 1 83 ? 24.971 -20.229 -25.563 1.00 18.21 76 ASP A N 1
ATOM 615 C CA . ASP A 1 83 ? 24.620 -20.737 -26.904 1.00 18.16 76 ASP A CA 1
ATOM 616 C C . ASP A 1 83 ? 25.096 -22.169 -27.122 1.00 18.26 76 ASP A C 1
ATOM 617 O O . ASP A 1 83 ? 24.357 -23.014 -27.639 1.00 18.45 76 ASP A O 1
ATOM 622 N N . LEU A 1 84 ? 26.340 -22.438 -26.732 1.00 18.27 77 LEU A N 1
ATOM 623 C CA . LEU A 1 84 ? 26.867 -23.783 -26.846 1.00 18.57 77 LEU A CA 1
ATOM 624 C C . LEU A 1 84 ? 26.000 -24.760 -26.052 1.00 18.92 77 LEU A C 1
ATOM 625 O O . LEU A 1 84 ? 25.651 -25.827 -26.552 1.00 19.24 77 LEU A O 1
ATOM 630 N N . LEU A 1 85 ? 25.615 -24.381 -24.835 1.00 18.99 78 LEU A N 1
ATOM 631 C CA . LEU A 1 85 ? 24.742 -25.242 -24.033 1.00 19.44 78 LEU A CA 1
ATOM 632 C C . LEU A 1 85 ? 23.366 -25.437 -24.658 1.00 19.50 78 LEU A C 1
ATOM 633 O O . LEU A 1 85 ? 22.801 -26.520 -24.571 1.00 19.96 78 LEU A O 1
ATOM 638 N N . ASP A 1 86 ? 22.822 -24.396 -25.274 1.00 19.18 79 ASP A N 1
ATOM 639 C CA . ASP A 1 86 ? 21.527 -24.536 -25.943 1.00 19.87 79 ASP A CA 1
ATOM 640 C C . ASP A 1 86 ? 21.591 -25.553 -27.086 1.00 19.53 79 ASP A C 1
ATOM 641 O O . ASP A 1 86 ? 20.648 -26.313 -27.288 1.00 19.97 79 ASP A O 1
ATOM 646 N N . TYR A 1 87 ? 22.702 -25.571 -27.820 1.00 19.30 80 TYR A N 1
ATOM 647 C CA . TYR A 1 87 ? 22.871 -26.536 -28.907 1.00 19.60 80 TYR A CA 1
ATOM 648 C C . TYR A 1 87 ? 23.083 -27.951 -28.357 1.00 20.15 80 TYR A C 1
ATOM 649 O O . TYR A 1 87 ? 22.579 -28.914 -28.924 1.00 20.65 80 TYR A O 1
ATOM 658 N N . ILE A 1 88 ? 23.830 -28.079 -27.259 1.00 20.18 81 ILE A N 1
ATOM 659 C CA . ILE A 1 88 ? 23.972 -29.377 -26.602 1.00 20.88 81 ILE A CA 1
ATOM 660 C C . ILE A 1 88 ? 22.606 -29.879 -26.103 1.00 21.30 81 ILE A C 1
ATOM 661 O O . ILE A 1 88 ? 22.253 -31.048 -26.286 1.00 21.99 81 ILE A O 1
ATOM 666 N N . LYS A 1 89 ? 21.831 -28.993 -25.493 1.00 21.01 82 LYS A N 1
ATOM 667 C CA . LYS A 1 89 ? 20.487 -29.354 -25.045 1.00 21.49 82 LYS A CA 1
ATOM 668 C C . LYS A 1 89 ? 19.606 -29.857 -26.192 1.00 21.79 82 LYS A C 1
ATOM 669 O O . LYS A 1 89 ? 18.882 -30.839 -26.036 1.00 22.51 82 LYS A O 1
ATOM 675 N N . ALA A 1 90 ? 19.666 -29.186 -27.340 1.00 21.35 83 ALA A N 1
ATOM 676 C CA . ALA A 1 90 ? 18.895 -29.619 -28.510 1.00 21.73 83 ALA A CA 1
ATOM 677 C C . ALA A 1 90 ? 19.281 -31.039 -28.926 1.00 22.38 83 ALA A C 1
ATOM 678 O O . ALA A 1 90 ? 18.418 -31.860 -29.242 1.00 23.43 83 ALA A O 1
ATOM 680 N N . LEU A 1 91 ? 20.583 -31.319 -28.937 1.00 22.26 84 LEU A N 1
ATOM 681 C CA . LEU A 1 91 ? 21.064 -32.659 -29.247 1.00 23.05 84 LEU A CA 1
ATOM 682 C C . LEU A 1 91 ? 20.515 -33.679 -28.261 1.00 27.78 84 LEU A C 1
ATOM 683 O O . LEU A 1 91 ? 20.161 -34.800 -28.633 1.00 24.74 84 LEU A O 1
ATOM 688 N N . ASN A 1 92 ? 20.440 -33.279 -26.997 1.00 23.63 85 ASN A N 1
ATOM 689 C CA . ASN A 1 92 ? 20.026 -34.198 -25.958 1.00 24.47 85 ASN A CA 1
ATOM 690 C C . ASN A 1 92 ? 18.532 -34.497 -25.925 1.00 27.02 85 ASN A C 1
ATOM 691 O O . ASN A 1 92 ? 18.126 -35.492 -25.345 1.00 28.98 85 ASN A O 1
ATOM 696 N N . ARG A 1 93 ? 17.704 -33.664 -26.541 1.00 27.78 86 ARG A N 1
ATOM 697 C CA . ARG A 1 93 ? 16.269 -33.941 -26.477 1.00 30.08 86 ARG A CA 1
ATOM 698 C C . ARG A 1 93 ? 15.682 -34.396 -27.814 1.00 32.93 86 ARG A C 1
ATOM 699 O O . ARG A 1 93 ? 14.481 -34.660 -27.914 1.00 36.24 86 ARG A O 1
ATOM 707 N N . ASN A 1 94 ? 16.508 -34.500 -28.845 1.00 51.65 87 ASN A N 1
ATOM 708 C CA . ASN A 1 94 ? 15.985 -34.951 -30.127 1.00 55.24 87 ASN A CA 1
ATOM 709 C C . ASN A 1 94 ? 16.535 -36.317 -30.494 1.00 58.49 87 ASN A C 1
ATOM 710 O O . ASN A 1 94 ? 16.526 -36.730 -31.654 1.00 61.25 87 ASN A O 1
ATOM 715 N N . SER A 1 95 ? 16.989 -37.022 -29.467 1.00 57.54 88 SER A N 1
ATOM 716 C CA A SER A 1 95 ? 17.462 -38.390 -29.615 0.48 61.02 88 SER A CA 1
ATOM 717 C CA B SER A 1 95 ? 17.477 -38.386 -29.610 0.52 60.98 88 SER A CA 1
ATOM 718 C C . SER A 1 95 ? 17.083 -39.223 -28.399 1.00 61.38 88 SER A C 1
ATOM 719 O O . SER A 1 95 ? 16.881 -38.690 -27.306 1.00 56.01 88 SER A O 1
ATOM 724 N N . ASP A 1 96 ? 16.980 -40.532 -28.601 1.00 70.05 89 ASP A N 1
ATOM 725 C CA . ASP A 1 96 ? 16.680 -41.470 -27.526 1.00 74.76 89 ASP A CA 1
ATOM 726 C C . ASP A 1 96 ? 17.784 -41.470 -26.473 1.00 74.14 89 ASP A C 1
ATOM 727 O O . ASP A 1 96 ? 17.544 -41.749 -25.300 1.00 72.15 89 ASP A O 1
ATOM 732 N N . ARG A 1 97 ? 18.995 -41.153 -26.915 1.00 76.52 90 ARG A N 1
ATOM 733 C CA . ARG A 1 97 ? 20.170 -41.140 -26.055 1.00 76.67 90 ARG A CA 1
ATOM 734 C C . ARG A 1 97 ? 20.451 -39.741 -25.501 1.00 69.02 90 ARG A C 1
ATOM 735 O O . ARG A 1 97 ? 20.408 -38.753 -26.239 1.00 72.17 90 ARG A O 1
ATOM 743 N N . SER A 1 98 ? 20.730 -39.662 -24.202 1.00 57.48 91 SER A N 1
ATOM 744 C CA . SER A 1 98 ? 21.104 -38.395 -23.581 1.00 46.85 91 SER A CA 1
ATOM 745 C C . SER A 1 98 ? 21.872 -38.607 -22.279 1.00 42.49 91 SER A C 1
ATOM 746 O O . SER A 1 98 ? 21.957 -39.722 -21.763 1.00 43.81 91 SER A O 1
ATOM 749 N N . ILE A 1 99 ? 22.417 -37.517 -21.753 1.00 36.57 92 ILE A N 1
ATOM 750 C CA . ILE A 1 99 ? 23.257 -37.567 -20.566 1.00 35.28 92 ILE A CA 1
ATOM 751 C C . ILE A 1 99 ? 22.969 -36.325 -19.722 1.00 32.44 92 ILE A C 1
ATOM 752 O O . ILE A 1 99 ? 22.758 -35.241 -20.261 1.00 31.41 92 ILE A O 1
ATOM 757 N N . PRO A 1 100 ? 22.915 -36.483 -18.388 1.00 31.56 93 PRO A N 1
ATOM 758 C CA . PRO A 1 100 ? 22.656 -35.310 -17.543 1.00 29.43 93 PRO A CA 1
ATOM 759 C C . PRO A 1 100 ? 23.740 -34.245 -17.697 1.00 28.39 93 PRO A C 1
ATOM 760 O O . PRO A 1 100 ? 24.891 -34.577 -18.005 1.00 31.03 93 PRO A O 1
ATOM 764 N N . MET A 1 101 ? 23.374 -32.983 -17.500 1.00 29.01 94 MET A N 1
ATOM 765 C CA . MET A 1 101 ? 24.343 -31.890 -17.552 1.00 25.86 94 MET A CA 1
ATOM 766 C C . MET A 1 101 ? 24.077 -30.876 -16.444 1.00 29.88 94 MET A C 1
ATOM 767 O O . MET A 1 101 ? 22.939 -30.447 -16.245 1.00 24.07 94 MET A O 1
ATOM 772 N N . THR A 1 102 ? 25.125 -30.531 -15.697 1.00 24.56 95 THR A N 1
ATOM 773 C CA . THR A 1 102 ? 25.027 -29.485 -14.687 1.00 25.15 95 THR A CA 1
ATOM 774 C C . THR A 1 102 ? 25.893 -28.300 -15.101 1.00 23.29 95 THR A C 1
ATOM 775 O O . THR A 1 102 ? 26.737 -28.421 -15.998 1.00 25.32 95 THR A O 1
ATOM 779 N N . VAL A 1 103 ? 25.664 -27.149 -14.474 1.00 25.78 96 VAL A N 1
ATOM 780 C CA . VAL A 1 103 ? 26.388 -25.945 -14.863 1.00 26.54 96 VAL A CA 1
ATOM 781 C C . VAL A 1 103 ? 27.028 -25.263 -13.668 1.00 24.29 96 VAL A C 1
ATOM 782 O O . VAL A 1 103 ? 26.504 -25.309 -12.549 1.00 26.51 96 VAL A O 1
ATOM 786 N N . ASP A 1 104 ? 28.178 -24.639 -13.896 1.00 23.17 97 ASP A N 1
ATOM 787 C CA . ASP A 1 104 ? 28.754 -23.784 -12.862 1.00 29.17 97 ASP A CA 1
ATOM 788 C C . ASP A 1 104 ? 29.464 -22.601 -13.502 1.00 23.78 97 ASP A C 1
ATOM 789 O O . ASP A 1 104 ? 29.636 -22.540 -14.723 1.00 23.03 97 ASP A O 1
ATOM 794 N N . PHE A 1 105 ? 29.831 -21.647 -12.663 1.00 24.71 98 PHE A N 1
ATOM 795 C CA . PHE A 1 105 ? 30.429 -20.409 -13.115 1.00 28.03 98 PHE A CA 1
ATOM 796 C C . PHE A 1 105 ? 31.649 -20.104 -12.259 1.00 28.43 98 PHE A C 1
ATOM 797 O O . PHE A 1 105 ? 31.633 -20.332 -11.059 1.00 28.15 98 PHE A O 1
ATOM 805 N N . ILE A 1 106 ? 32.701 -19.605 -12.895 1.00 26.93 99 ILE A N 1
ATOM 806 C CA . ILE A 1 106 ? 33.873 -19.154 -12.173 1.00 29.07 99 ILE A CA 1
ATOM 807 C C . ILE A 1 106 ? 34.350 -17.878 -12.857 1.00 33.23 99 ILE A C 1
ATOM 808 O O . ILE A 1 106 ? 34.204 -17.723 -14.069 1.00 27.53 99 ILE A O 1
ATOM 813 N N . ARG A 1 107 ? 34.870 -16.939 -12.078 1.00 32.88 100 ARG A N 1
ATOM 814 C CA . ARG A 1 107 ? 35.388 -15.701 -12.643 1.00 31.01 100 ARG A CA 1
ATOM 815 C C . ARG A 1 107 ? 36.843 -15.500 -12.268 1.00 37.64 100 ARG A C 1
ATOM 816 O O . ARG A 1 107 ? 37.209 -15.652 -11.110 1.00 35.74 100 ARG A O 1
ATOM 824 N N . LEU A 1 108 ? 37.671 -15.164 -13.253 1.00 41.33 101 LEU A N 1
ATOM 825 C CA . LEU A 1 108 ? 39.083 -14.879 -13.011 1.00 46.44 101 LEU A CA 1
ATOM 826 C C . LEU A 1 108 ? 39.424 -13.446 -13.411 1.00 47.03 101 LEU A C 1
ATOM 827 O O . LEU A 1 108 ? 38.966 -12.961 -14.452 1.00 43.78 101 LEU A O 1
ATOM 832 N N . ILE A 1 120 ? 46.653 -14.442 -11.176 1.00 76.70 113 ILE A N 1
ATOM 833 C CA . ILE A 1 120 ? 45.379 -15.096 -11.463 1.00 73.85 113 ILE A CA 1
ATOM 834 C C . ILE A 1 120 ? 44.650 -15.499 -10.182 1.00 70.92 113 ILE A C 1
ATOM 835 O O . ILE A 1 120 ? 45.132 -16.334 -9.420 1.00 73.31 113 ILE A O 1
ATOM 840 N N . LYS A 1 121 ? 43.481 -14.906 -9.954 1.00 66.34 114 LYS A N 1
ATOM 841 C CA . LYS A 1 121 ? 42.695 -15.216 -8.765 1.00 65.25 114 LYS A CA 1
ATOM 842 C C . LYS A 1 121 ? 41.291 -15.677 -9.136 1.00 60.00 114 LYS A C 1
ATOM 843 O O . LYS A 1 121 ? 40.683 -15.161 -10.073 1.00 55.22 114 LYS A O 1
ATOM 845 N N . VAL A 1 122 ? 40.791 -16.652 -8.384 1.00 62.25 115 VAL A N 1
ATOM 846 C CA . VAL A 1 122 ? 39.496 -17.278 -8.640 1.00 61.20 115 VAL A CA 1
ATOM 847 C C . VAL A 1 122 ? 38.399 -16.718 -7.738 1.00 65.43 115 VAL A C 1
ATOM 848 O O . VAL A 1 122 ? 38.640 -16.451 -6.561 1.00 70.85 115 VAL A O 1
ATOM 852 N N . ILE A 1 123 ? 37.202 -16.519 -8.290 1.00 64.96 116 ILE A N 1
ATOM 853 C CA . ILE A 1 123 ? 36.049 -16.112 -7.486 1.00 67.74 116 ILE A CA 1
ATOM 854 C C . ILE A 1 123 ? 34.795 -16.944 -7.799 1.00 66.24 116 ILE A C 1
ATOM 855 O O . ILE A 1 123 ? 34.406 -17.115 -8.959 1.00 63.31 116 ILE A O 1
ATOM 860 N N . ASP A 1 127 ? 33.824 -23.152 -4.589 1.00 70.60 120 ASP A N 1
ATOM 861 C CA . ASP A 1 127 ? 33.288 -24.462 -4.233 1.00 70.93 120 ASP A CA 1
ATOM 862 C C . ASP A 1 127 ? 33.091 -25.306 -5.486 1.00 63.37 120 ASP A C 1
ATOM 863 O O . ASP A 1 127 ? 32.004 -25.333 -6.064 1.00 61.46 120 ASP A O 1
ATOM 868 N N . LEU A 1 128 ? 34.147 -26.002 -5.896 1.00 59.24 121 LEU A N 1
ATOM 869 C CA . LEU A 1 128 ? 34.123 -26.753 -7.147 1.00 50.37 121 LEU A CA 1
ATOM 870 C C . LEU A 1 128 ? 33.964 -28.265 -6.950 1.00 46.11 121 LEU A C 1
ATOM 871 O O . LEU A 1 128 ? 34.410 -29.046 -7.783 1.00 42.60 121 LEU A O 1
ATOM 876 N N . SER A 1 129 ? 33.317 -28.675 -5.861 1.00 36.05 122 SER A N 1
ATOM 877 C CA . SER A 1 129 ? 32.991 -30.089 -5.650 1.00 38.16 122 SER A CA 1
ATOM 878 C C . SER A 1 129 ? 32.033 -30.596 -6.730 1.00 40.24 122 SER A C 1
ATOM 879 O O . SER A 1 129 ? 31.904 -31.800 -6.950 1.00 42.10 122 SER A O 1
ATOM 882 N N . THR A 1 130 ? 31.370 -29.664 -7.404 1.00 39.49 123 THR A N 1
ATOM 883 C CA . THR A 1 130 ? 30.494 -29.982 -8.526 1.00 41.95 123 THR A CA 1
ATOM 884 C C . THR A 1 130 ? 31.246 -30.532 -9.746 1.00 39.68 123 THR A C 1
ATOM 885 O O . THR A 1 130 ? 30.635 -30.803 -10.780 1.00 40.17 123 THR A O 1
ATOM 889 N N . LEU A 1 131 ? 32.562 -30.696 -9.622 1.00 38.89 124 LEU A N 1
ATOM 890 C CA . LEU A 1 131 ? 33.396 -31.157 -10.730 1.00 36.80 124 LEU A CA 1
ATOM 891 C C . LEU A 1 131 ? 33.848 -32.610 -10.569 1.00 36.08 124 LEU A C 1
ATOM 892 O O . LEU A 1 131 ? 34.089 -33.305 -11.558 1.00 35.92 124 LEU A O 1
ATOM 897 N N . THR A 1 132 ? 33.947 -33.058 -9.322 1.00 35.24 125 THR A N 1
ATOM 898 C CA . THR A 1 132 ? 34.485 -34.376 -8.981 1.00 36.17 125 THR A CA 1
ATOM 899 C C . THR A 1 132 ? 33.728 -35.533 -9.642 1.00 37.64 125 THR A C 1
ATOM 900 O O . THR A 1 132 ? 32.497 -35.603 -9.580 1.00 36.16 125 THR A O 1
ATOM 904 N N . GLY A 1 133 ? 34.476 -36.428 -10.280 1.00 39.10 126 GLY A N 1
ATOM 905 C CA . GLY A 1 133 ? 33.922 -37.615 -10.907 1.00 37.36 126 GLY A CA 1
ATOM 906 C C . GLY A 1 133 ? 33.109 -37.354 -12.163 1.00 35.31 126 GLY A C 1
ATOM 907 O O . GLY A 1 133 ? 32.422 -38.245 -12.660 1.00 35.64 126 GLY A O 1
ATOM 908 N N . LYS A 1 134 ? 33.176 -36.141 -12.695 1.00 32.13 127 LYS A N 1
ATOM 909 C CA . LYS A 1 134 ? 32.334 -35.808 -13.839 1.00 30.98 127 LYS A CA 1
ATOM 910 C C . LYS A 1 134 ? 33.146 -35.369 -15.052 1.00 28.90 127 LYS A C 1
ATOM 911 O O . LYS A 1 134 ? 34.356 -35.164 -14.953 1.00 28.52 127 LYS A O 1
ATOM 917 N N . ASN A 1 135 ? 32.472 -35.255 -16.195 1.00 27.55 128 ASN A N 1
ATOM 918 C CA . ASN A 1 135 ? 33.101 -34.799 -17.428 1.00 29.32 128 ASN A CA 1
ATOM 919 C C . ASN A 1 135 ? 33.028 -33.275 -17.502 1.00 25.75 128 ASN A C 1
ATOM 920 O O . ASN A 1 135 ? 31.965 -32.714 -17.765 1.00 25.05 128 ASN A O 1
ATOM 925 N N . VAL A 1 136 ? 34.147 -32.615 -17.230 1.00 28.87 129 VAL A N 1
ATOM 926 C CA . VAL A 1 136 ? 34.148 -31.162 -17.111 1.00 24.94 129 VAL A CA 1
ATOM 927 C C . VAL A 1 136 ? 34.464 -30.473 -18.432 1.00 24.13 129 VAL A C 1
ATOM 928 O O . VAL A 1 136 ? 35.503 -30.716 -19.037 1.00 24.37 129 VAL A O 1
ATOM 932 N N . LEU A 1 137 ? 33.541 -29.619 -18.870 1.00 23.26 130 LEU A N 1
ATOM 933 C CA . LEU A 1 137 ? 33.755 -28.776 -20.033 1.00 22.49 130 LEU A CA 1
ATOM 934 C C . LEU A 1 137 ? 33.947 -27.327 -19.597 1.00 23.79 130 LEU A C 1
ATOM 935 O O . LEU A 1 137 ? 32.995 -26.681 -19.138 1.00 21.71 130 LEU A O 1
ATOM 940 N N . ILE A 1 138 ? 35.170 -26.825 -19.731 1.00 24.83 131 ILE A N 1
ATOM 941 C CA . ILE A 1 138 ? 35.452 -25.424 -19.450 1.00 25.16 131 ILE A CA 1
ATOM 942 C C . ILE A 1 138 ? 35.157 -24.588 -20.697 1.00 22.20 131 ILE A C 1
ATOM 943 O O . ILE A 1 138 ? 35.637 -24.901 -21.792 1.00 21.10 131 ILE A O 1
ATOM 948 N N . VAL A 1 139 ? 34.377 -23.525 -20.535 1.00 20.66 132 VAL A N 1
ATOM 949 C CA . VAL A 1 139 ? 33.975 -22.725 -21.693 1.00 19.96 132 VAL A CA 1
ATOM 950 C C . VAL A 1 139 ? 34.522 -21.301 -21.626 1.00 21.39 132 VAL A C 1
ATOM 951 O O . VAL A 1 139 ? 34.227 -20.552 -20.705 1.00 22.03 132 VAL A O 1
ATOM 955 N N . GLU A 1 140 ? 35.342 -20.948 -22.609 1.00 19.88 133 GLU A N 1
ATOM 956 C CA . GLU A 1 140 ? 36.062 -19.687 -22.616 1.00 20.03 133 GLU A CA 1
ATOM 957 C C . GLU A 1 140 ? 35.739 -18.859 -23.879 1.00 20.05 133 GLU A C 1
ATOM 958 O O . GLU A 1 140 ? 35.353 -19.418 -24.904 1.00 19.15 133 GLU A O 1
ATOM 964 N N . ASP A 1 141 ? 35.905 -17.541 -23.805 1.00 19.56 134 ASP A N 1
ATOM 965 C CA . ASP A 1 141 ? 35.734 -16.683 -24.979 1.00 19.23 134 ASP A CA 1
ATOM 966 C C . ASP A 1 141 ? 36.984 -16.712 -25.854 1.00 19.74 134 ASP A C 1
ATOM 967 O O . ASP A 1 141 ? 36.909 -16.877 -27.077 1.00 19.61 134 ASP A O 1
ATOM 972 N N . ILE A 1 142 ? 38.147 -16.566 -25.232 1.00 20.95 135 ILE A N 1
ATOM 973 C CA . ILE A 1 142 ? 39.352 -16.463 -26.029 1.00 20.86 135 ILE A CA 1
ATOM 974 C C . ILE A 1 142 ? 40.609 -16.926 -25.292 1.00 21.71 135 ILE A C 1
ATOM 975 O O . ILE A 1 142 ? 40.791 -16.694 -24.093 1.00 22.08 135 ILE A O 1
ATOM 980 N N . ILE A 1 143 ? 41.450 -17.627 -26.039 1.00 22.07 136 ILE A N 1
ATOM 981 C CA . ILE A 1 143 ? 42.778 -18.006 -25.589 1.00 23.01 136 ILE A CA 1
ATOM 982 C C . ILE A 1 143 ? 43.792 -17.150 -26.331 1.00 26.43 136 ILE A C 1
ATOM 983 O O . ILE A 1 143 ? 43.780 -17.085 -27.558 1.00 27.31 136 ILE A O 1
ATOM 988 N N . ASP A 1 144 ? 44.631 -16.458 -25.574 1.00 24.42 137 ASP A N 1
ATOM 989 C CA . ASP A 1 144 ? 45.653 -15.590 -26.124 1.00 25.20 137 ASP A CA 1
ATOM 990 C C . ASP A 1 144 ? 47.010 -16.188 -25.759 1.00 26.30 137 ASP A C 1
ATOM 991 O O . ASP A 1 144 ? 47.553 -16.993 -26.518 1.00 26.56 137 ASP A O 1
ATOM 996 N N . THR A 1 145 ? 47.550 -15.835 -24.591 1.00 27.01 138 THR A N 1
ATOM 997 C CA . THR A 1 145 ? 48.822 -16.417 -24.182 1.00 28.14 138 THR A CA 1
ATOM 998 C C . THR A 1 145 ? 48.627 -17.874 -23.765 1.00 27.94 138 THR A C 1
ATOM 999 O O . THR A 1 145 ? 49.525 -18.703 -23.949 1.00 31.57 138 THR A O 1
ATOM 1003 N N . GLY A 1 146 ? 47.454 -18.179 -23.212 1.00 27.04 139 GLY A N 1
ATOM 1004 C CA . GLY A 1 146 ? 47.180 -19.499 -22.675 1.00 28.39 139 GLY A CA 1
ATOM 1005 C C . GLY A 1 146 ? 47.448 -19.631 -21.171 1.00 31.35 139 GLY A C 1
ATOM 1006 O O . GLY A 1 146 ? 47.070 -20.630 -20.549 1.00 30.28 139 GLY A O 1
ATOM 1007 N N . LYS A 1 147 ? 48.068 -18.615 -20.575 1.00 28.27 140 LYS A N 1
ATOM 1008 C CA A LYS A 1 147 ? 48.438 -18.636 -19.159 0.44 31.00 140 LYS A CA 1
ATOM 1009 C CA B LYS A 1 147 ? 48.439 -18.704 -19.166 0.56 31.10 140 LYS A CA 1
ATOM 1010 C C . LYS A 1 147 ? 47.233 -18.835 -18.236 1.00 31.47 140 LYS A C 1
ATOM 1011 O O . LYS A 1 147 ? 47.313 -19.544 -17.223 1.00 34.45 140 LYS A O 1
ATOM 1022 N N . THR A 1 148 ? 46.119 -18.194 -18.576 1.00 31.56 141 THR A N 1
ATOM 1023 C CA . THR A 1 148 ? 44.911 -18.284 -17.754 1.00 31.67 141 THR A CA 1
ATOM 1024 C C . THR A 1 148 ? 44.359 -19.705 -17.736 1.00 33.90 141 THR A C 1
ATOM 1025 O O . THR A 1 148 ? 44.037 -20.243 -16.668 1.00 33.33 141 THR A O 1
ATOM 1029 N N . MET A 1 149 ? 44.257 -20.315 -18.916 1.00 31.36 142 MET A N 1
ATOM 1030 C CA . MET A 1 149 ? 43.726 -21.671 -19.010 1.00 29.10 142 MET A CA 1
ATOM 1031 C C . MET A 1 149 ? 44.619 -22.703 -18.330 1.00 30.70 142 MET A C 1
ATOM 1032 O O . MET A 1 149 ? 44.111 -23.629 -17.697 1.00 30.58 142 MET A O 1
ATOM 1037 N N . GLN A 1 150 ? 45.938 -22.558 -18.452 1.00 27.53 143 GLN A N 1
ATOM 1038 C CA A GLN A 1 150 ? 46.870 -23.464 -17.789 0.50 28.64 143 GLN A CA 1
ATOM 1039 C CA B GLN A 1 150 ? 46.837 -23.503 -17.801 0.50 28.62 143 GLN A CA 1
ATOM 1040 C C . GLN A 1 150 ? 46.709 -23.373 -16.282 1.00 32.97 143 GLN A C 1
ATOM 1041 O O . GLN A 1 150 ? 46.802 -24.366 -15.573 1.00 35.62 143 GLN A O 1
ATOM 1052 N N . THR A 1 151 ? 46.455 -22.159 -15.798 1.00 32.18 144 THR A N 1
ATOM 1053 C CA . THR A 1 151 ? 46.238 -21.930 -14.366 1.00 34.85 144 THR A CA 1
ATOM 1054 C C . THR A 1 151 ? 44.894 -22.516 -13.905 1.00 32.60 144 THR A C 1
ATOM 1055 O O . THR A 1 151 ? 44.811 -23.135 -12.834 1.00 32.21 144 THR A O 1
ATOM 1059 N N . LEU A 1 152 ? 43.845 -22.334 -14.706 1.00 31.25 145 LEU A N 1
ATOM 1060 C CA . LEU A 1 152 ? 42.537 -22.876 -14.342 1.00 30.74 145 LEU A CA 1
ATOM 1061 C C . LEU A 1 152 ? 42.542 -24.410 -14.363 1.00 30.54 145 LEU A C 1
ATOM 1062 O O . LEU A 1 152 ? 42.029 -25.053 -13.441 1.00 30.82 145 LEU A O 1
ATOM 1067 N N . LEU A 1 153 ? 43.123 -24.990 -15.410 1.00 27.34 146 LEU A N 1
ATOM 1068 C CA . LEU A 1 153 ? 43.238 -26.441 -15.510 1.00 28.79 146 LEU A CA 1
ATOM 1069 C C . LEU A 1 153 ? 43.934 -27.071 -14.302 1.00 33.93 146 LEU A C 1
ATOM 1070 O O . LEU A 1 153 ? 43.492 -28.101 -13.792 1.00 33.25 146 LEU A O 1
ATOM 1075 N N . SER A 1 154 ? 45.012 -26.456 -13.830 1.00 35.50 147 SER A N 1
ATOM 1076 C CA . SER A 1 154 ? 45.758 -27.051 -12.727 1.00 38.08 147 SER A CA 1
ATOM 1077 C C . SER A 1 154 ? 44.917 -27.013 -11.447 1.00 35.45 147 SER A C 1
ATOM 1078 O O . SER A 1 154 ? 45.002 -27.911 -10.617 1.00 37.66 147 SER A O 1
ATOM 1081 N N . LEU A 1 155 ? 44.088 -25.983 -11.314 1.00 33.31 148 LEU A N 1
ATOM 1082 C CA . LEU A 1 155 ? 43.143 -25.885 -10.207 1.00 33.32 148 LEU A CA 1
ATOM 1083 C C . LEU A 1 155 ? 41.986 -26.873 -10.350 1.00 30.97 148 LEU A C 1
ATOM 1084 O O . LEU A 1 155 ? 41.613 -27.540 -9.391 1.00 31.40 148 LEU A O 1
ATOM 1089 N N . VAL A 1 156 ? 41.416 -26.973 -11.547 1.00 28.91 149 VAL A N 1
ATOM 1090 C CA . VAL A 1 156 ? 40.285 -27.876 -11.739 1.00 28.52 149 VAL A CA 1
ATOM 1091 C C . VAL A 1 156 ? 40.688 -29.340 -11.504 1.00 29.50 149 VAL A C 1
ATOM 1092 O O . VAL A 1 156 ? 39.920 -30.103 -10.932 1.00 29.76 149 VAL A O 1
ATOM 1096 N N . ARG A 1 157 ? 41.907 -29.726 -11.882 1.00 32.04 150 ARG A N 1
ATOM 1097 C CA . ARG A 1 157 ? 42.308 -31.126 -11.734 1.00 34.23 150 ARG A CA 1
ATOM 1098 C C . ARG A 1 157 ? 42.441 -31.548 -10.268 1.00 35.48 150 ARG A C 1
ATOM 1099 O O . ARG A 1 157 ? 42.427 -32.739 -9.958 1.00 36.81 150 ARG A O 1
ATOM 1107 N N . GLN A 1 158 ? 42.552 -30.575 -9.369 1.00 32.32 151 GLN A N 1
ATOM 1108 C CA . GLN A 1 158 ? 42.656 -30.876 -7.942 1.00 39.08 151 GLN A CA 1
ATOM 1109 C C . GLN A 1 158 ? 41.353 -31.435 -7.384 1.00 33.40 151 GLN A C 1
ATOM 1110 O O . GLN A 1 158 ? 41.335 -32.017 -6.294 1.00 34.46 151 GLN A O 1
ATOM 1116 N N . TYR A 1 159 ? 40.270 -31.246 -8.126 1.00 33.91 152 TYR A N 1
ATOM 1117 C CA . TYR A 1 159 ? 38.953 -31.696 -7.688 1.00 34.45 152 TYR A CA 1
ATOM 1118 C C . TYR A 1 159 ? 38.624 -33.065 -8.261 1.00 35.60 152 TYR A C 1
ATOM 1119 O O . TYR A 1 159 ? 37.487 -33.527 -8.181 1.00 35.37 152 TYR A O 1
ATOM 1128 N N . ASN A 1 160 ? 39.654 -33.712 -8.802 1.00 37.61 153 ASN A N 1
ATOM 1129 C CA . ASN A 1 160 ? 39.563 -35.057 -9.371 1.00 38.97 153 ASN A CA 1
ATOM 1130 C C . ASN A 1 160 ? 38.359 -35.298 -10.300 1.00 36.44 153 ASN A C 1
ATOM 1131 O O . ASN A 1 160 ? 37.520 -36.159 -10.039 1.00 36.32 153 ASN A O 1
ATOM 1136 N N . PRO A 1 161 ? 38.271 -34.529 -11.392 1.00 31.28 154 PRO A N 1
ATOM 1137 C CA . PRO A 1 161 ? 37.235 -34.797 -12.392 1.00 31.42 154 PRO A CA 1
ATOM 1138 C C . PRO A 1 161 ? 37.546 -36.051 -13.194 1.00 32.07 154 PRO A C 1
ATOM 1139 O O . PRO A 1 161 ? 38.694 -36.493 -13.203 1.00 31.85 154 PRO A O 1
ATOM 1143 N N . LYS A 1 162 ? 36.541 -36.608 -13.863 1.00 33.71 155 LYS A N 1
ATOM 1144 C CA . LYS A 1 162 ? 36.751 -37.803 -14.677 1.00 37.84 155 LYS A CA 1
ATOM 1145 C C . LYS A 1 162 ? 37.532 -37.449 -15.940 1.00 33.86 155 LYS A C 1
ATOM 1146 O O . LYS A 1 162 ? 38.405 -38.190 -16.378 1.00 34.11 155 LYS A O 1
ATOM 1152 N N . MET A 1 163 ? 37.210 -36.292 -16.501 1.00 29.76 156 MET A N 1
ATOM 1153 C CA . MET A 1 163 ? 37.799 -35.809 -17.734 1.00 32.78 156 MET A CA 1
ATOM 1154 C C . MET A 1 163 ? 37.690 -34.291 -17.698 1.00 32.81 156 MET A C 1
ATOM 1155 O O . MET A 1 163 ? 36.766 -33.766 -17.088 1.00 27.39 156 MET A O 1
ATOM 1160 N N . VAL A 1 164 ? 38.654 -33.588 -18.291 1.00 32.92 157 VAL A N 1
ATOM 1161 C CA . VAL A 1 164 ? 38.526 -32.144 -18.498 1.00 29.18 157 VAL A CA 1
ATOM 1162 C C . VAL A 1 164 ? 38.872 -31.778 -19.925 1.00 26.30 157 VAL A C 1
ATOM 1163 O O . VAL A 1 164 ? 39.936 -32.151 -20.422 1.00 26.92 157 VAL A O 1
ATOM 1167 N N . LYS A 1 165 ? 37.966 -31.047 -20.561 1.00 25.76 158 LYS A N 1
ATOM 1168 C CA . LYS A 1 165 ? 38.163 -30.492 -21.895 1.00 26.48 158 LYS A CA 1
ATOM 1169 C C . LYS A 1 165 ? 37.870 -28.998 -21.868 1.00 24.10 158 LYS A C 1
ATOM 1170 O O . LYS A 1 165 ? 37.132 -28.525 -21.002 1.00 23.27 158 LYS A O 1
ATOM 1176 N N . VAL A 1 166 ? 38.421 -28.264 -22.833 1.00 23.30 159 VAL A N 1
ATOM 1177 C CA . VAL A 1 166 ? 38.201 -26.823 -22.916 1.00 22.52 159 VAL A CA 1
ATOM 1178 C C . VAL A 1 166 ? 37.686 -26.417 -24.287 1.00 21.82 159 VAL A C 1
ATOM 1179 O O . VAL A 1 166 ? 38.286 -26.746 -25.308 1.00 23.87 159 VAL A O 1
ATOM 1183 N N . ALA A 1 167 ? 36.569 -25.706 -24.311 1.00 21.08 160 ALA A N 1
ATOM 1184 C CA . ALA A 1 167 ? 36.092 -25.127 -25.559 1.00 20.45 160 ALA A CA 1
ATOM 1185 C C . ALA A 1 167 ? 36.332 -23.631 -25.497 1.00 23.42 160 ALA A C 1
ATOM 1186 O O . ALA A 1 167 ? 35.958 -22.980 -24.519 1.00 24.30 160 ALA A O 1
ATOM 1188 N N . SER A 1 168 ? 36.981 -23.094 -26.522 1.00 20.12 161 SER A N 1
ATOM 1189 C CA . SER A 1 168 ? 37.187 -21.662 -26.613 1.00 19.92 161 SER A CA 1
ATOM 1190 C C . SER A 1 168 ? 36.666 -21.160 -27.940 1.00 20.80 161 SER A C 1
ATOM 1191 O O . SER A 1 168 ? 37.020 -21.696 -29.005 1.00 19.55 161 SER A O 1
ATOM 1194 N N . LEU A 1 169 ? 35.820 -20.138 -27.879 1.00 18.91 162 LEU A N 1
ATOM 1195 C CA . LEU A 1 169 ? 35.286 -19.540 -29.096 1.00 18.49 162 LEU A CA 1
ATOM 1196 C C . LEU A 1 169 ? 36.415 -19.130 -30.029 1.00 19.19 162 LEU A C 1
ATOM 1197 O O . LEU A 1 169 ? 36.395 -19.428 -31.219 1.00 18.84 162 LEU A O 1
ATOM 1202 N N . LEU A 1 170 ? 37.409 -18.461 -29.455 1.00 19.36 163 LEU A N 1
ATOM 1203 C CA . LEU A 1 170 ? 38.494 -17.883 -30.225 1.00 20.50 163 LEU A CA 1
ATOM 1204 C C . LEU A 1 170 ? 39.853 -18.339 -29.711 1.00 21.27 163 LEU A C 1
ATOM 1205 O O . LEU A 1 170 ? 40.058 -18.473 -28.505 1.00 20.88 163 LEU A O 1
ATOM 1210 N N . VAL A 1 171 ? 40.775 -18.581 -30.641 1.00 21.17 164 VAL A N 1
ATOM 1211 C CA . VAL A 1 171 ? 42.182 -18.759 -30.298 1.00 22.09 164 VAL A CA 1
ATOM 1212 C C . VAL A 1 171 ? 42.971 -17.792 -31.140 1.00 22.59 164 VAL A C 1
ATOM 1213 O O . VAL A 1 171 ? 42.795 -17.737 -32.361 1.00 22.47 164 VAL A O 1
ATOM 1217 N N . LYS A 1 172 ? 43.839 -17.031 -30.487 1.00 23.99 165 LYS A N 1
ATOM 1218 C CA . LYS A 1 172 ? 44.622 -16.007 -31.161 1.00 26.32 165 LYS A CA 1
ATOM 1219 C C . LYS A 1 172 ? 46.010 -16.530 -31.582 1.00 27.61 165 LYS A C 1
ATOM 1220 O O . LYS A 1 172 ? 46.696 -17.187 -30.789 1.00 29.64 165 LYS A O 1
ATOM 1226 N N . ARG A 1 173 ? 46.419 -16.260 -32.824 1.00 25.32 166 ARG A N 1
ATOM 1227 C CA . ARG A 1 173 ? 47.785 -16.563 -33.255 1.00 28.98 166 ARG A CA 1
ATOM 1228 C C . ARG A 1 173 ? 48.731 -15.501 -32.724 1.00 32.75 166 ARG A C 1
ATOM 1229 O O . ARG A 1 173 ? 48.664 -14.344 -33.134 1.00 33.23 166 ARG A O 1
ATOM 1237 N N . THR A 1 174 ? 49.627 -15.886 -31.818 1.00 33.48 167 THR A N 1
ATOM 1238 C CA . THR A 1 174 ? 50.496 -14.908 -31.189 1.00 32.31 167 THR A CA 1
ATOM 1239 C C . THR A 1 174 ? 51.824 -15.520 -30.770 1.00 34.67 167 THR A C 1
ATOM 1240 O O . THR A 1 174 ? 51.876 -16.677 -30.355 1.00 35.08 167 THR A O 1
ATOM 1244 N N . PRO A 1 175 ? 52.908 -14.739 -30.865 1.00 36.69 168 PRO A N 1
ATOM 1245 C CA . PRO A 1 175 ? 54.209 -15.249 -30.423 1.00 35.55 168 PRO A CA 1
ATOM 1246 C C . PRO A 1 175 ? 54.271 -15.422 -28.904 1.00 36.44 168 PRO A C 1
ATOM 1247 O O . PRO A 1 175 ? 55.176 -16.092 -28.411 1.00 34.73 168 PRO A O 1
ATOM 1251 N N . ARG A 1 176 ? 53.306 -14.847 -28.185 1.00 35.63 169 ARG A N 1
ATOM 1252 C CA . ARG A 1 176 ? 53.314 -14.861 -26.721 1.00 36.75 169 ARG A CA 1
ATOM 1253 C C . ARG A 1 176 ? 52.651 -16.116 -26.155 1.00 33.52 169 ARG A C 1
ATOM 1254 O O . ARG A 1 176 ? 52.577 -16.293 -24.937 1.00 32.86 169 ARG A O 1
ATOM 1262 N N . SER A 1 177 ? 52.201 -16.990 -27.048 1.00 34.11 170 SER A N 1
ATOM 1263 C CA . SER A 1 177 ? 51.527 -18.226 -26.660 1.00 36.52 170 SER A CA 1
ATOM 1264 C C . SER A 1 177 ? 52.469 -19.181 -25.944 1.00 31.13 170 SER A C 1
ATOM 1265 O O . SER A 1 177 ? 53.613 -19.346 -26.357 1.00 34.42 170 SER A O 1
ATOM 1268 N N . VAL A 1 178 ? 51.999 -19.792 -24.857 1.00 32.60 171 VAL A N 1
ATOM 1269 C CA . VAL A 1 178 ? 52.790 -20.795 -24.145 1.00 36.71 171 VAL A CA 1
ATOM 1270 C C . VAL A 1 178 ? 52.437 -22.196 -24.653 1.00 37.23 171 VAL A C 1
ATOM 1271 O O . VAL A 1 178 ? 52.772 -23.200 -24.029 1.00 39.29 171 VAL A O 1
ATOM 1275 N N . GLY A 1 179 ? 51.761 -22.251 -25.794 1.00 37.44 172 GLY A N 1
ATOM 1276 C CA . GLY A 1 179 ? 51.477 -23.515 -26.444 1.00 36.78 172 GLY A CA 1
ATOM 1277 C C . GLY A 1 179 ? 50.213 -24.243 -26.019 1.00 37.85 172 GLY A C 1
ATOM 1278 O O . GLY A 1 179 ? 49.990 -25.371 -26.458 1.00 40.35 172 GLY A O 1
ATOM 1279 N N . TYR A 1 180 ? 49.379 -23.636 -25.176 1.00 35.81 173 TYR A N 1
ATOM 1280 C CA . TYR A 1 180 ? 48.142 -24.319 -24.797 1.00 35.05 173 TYR A CA 1
ATOM 1281 C C . TYR A 1 180 ? 47.132 -24.345 -25.946 1.00 32.08 173 TYR A C 1
ATOM 1282 O O . TYR A 1 180 ? 46.800 -23.311 -26.519 1.00 32.86 173 TYR A O 1
ATOM 1291 N N . LYS A 1 181 ? 46.633 -25.535 -26.270 1.00 29.49 174 LYS A N 1
ATOM 1292 C CA . LYS A 1 181 ? 45.623 -25.680 -27.306 1.00 31.82 174 LYS A CA 1
ATOM 1293 C C . LYS A 1 181 ? 44.340 -26.236 -26.695 1.00 30.26 174 LYS A C 1
ATOM 1294 O O . LYS A 1 181 ? 44.362 -27.302 -26.080 1.00 30.54 174 LYS A O 1
ATOM 1300 N N . PRO A 1 182 ? 43.218 -25.518 -26.854 1.00 29.06 175 PRO A N 1
ATOM 1301 C CA . PRO A 1 182 ? 41.978 -26.093 -26.324 1.00 27.55 175 PRO A CA 1
ATOM 1302 C C . PRO A 1 182 ? 41.502 -27.283 -27.153 1.00 25.97 175 PRO A C 1
ATOM 1303 O O . PRO A 1 182 ? 41.953 -27.491 -28.280 1.00 25.20 175 PRO A O 1
ATOM 1307 N N . ASP A 1 183 ? 40.592 -28.060 -26.587 1.00 23.50 176 ASP A N 1
ATOM 1308 C CA . ASP A 1 183 ? 40.073 -29.236 -27.259 1.00 23.98 176 ASP A CA 1
ATOM 1309 C C . ASP A 1 183 ? 39.067 -28.885 -28.340 1.00 23.73 176 ASP A C 1
ATOM 1310 O O . ASP A 1 183 ? 38.989 -29.569 -29.362 1.00 24.43 176 ASP A O 1
ATOM 1315 N N . PHE A 1 184 ? 38.305 -27.817 -28.117 1.00 22.04 177 PHE A N 1
ATOM 1316 C CA . PHE A 1 184 ? 37.326 -27.358 -29.088 1.00 21.31 177 PHE A CA 1
ATOM 1317 C C . PHE A 1 184 ? 37.566 -25.879 -29.353 1.00 24.47 177 PHE A C 1
ATOM 1318 O O . PHE A 1 184 ? 37.673 -25.088 -28.408 1.00 25.52 177 PHE A O 1
ATOM 1326 N N . VAL A 1 185 ? 37.682 -25.525 -30.630 1.00 20.72 178 VAL A N 1
ATOM 1327 C CA A VAL A 1 185 ? 37.965 -24.150 -31.042 0.74 20.43 178 VAL A CA 1
ATOM 1328 C CA B VAL A 1 185 ? 37.956 -24.152 -31.038 0.26 21.17 178 VAL A CA 1
ATOM 1329 C C . VAL A 1 185 ? 36.966 -23.669 -32.094 1.00 20.82 178 VAL A C 1
ATOM 1330 O O . VAL A 1 185 ? 36.755 -24.328 -33.106 1.00 21.89 178 VAL A O 1
ATOM 1337 N N . GLY A 1 186 ? 36.339 -22.522 -31.860 1.00 19.27 179 GLY A N 1
ATOM 1338 C CA . GLY A 1 186 ? 35.466 -21.966 -32.876 1.00 18.78 179 GLY A CA 1
ATOM 1339 C C . GLY A 1 186 ? 36.251 -21.385 -34.048 1.00 19.06 179 GLY A C 1
ATOM 1340 O O . GLY A 1 186 ? 36.107 -21.840 -35.188 1.00 19.16 179 GLY A O 1
ATOM 1341 N N . PHE A 1 187 ? 37.078 -20.377 -33.762 1.00 19.28 180 PHE A N 1
ATOM 1342 C CA . PHE A 1 187 ? 37.801 -19.630 -34.794 1.00 19.63 180 PHE A CA 1
ATOM 1343 C C . PHE A 1 187 ? 39.234 -19.362 -34.341 1.00 20.35 180 PHE A C 1
ATOM 1344 O O . PHE A 1 187 ? 39.464 -19.068 -33.178 1.00 21.08 180 PHE A O 1
ATOM 1352 N N . GLU A 1 188 ? 40.188 -19.475 -35.260 1.00 20.99 181 GLU A N 1
ATOM 1353 C CA . GLU A 1 188 ? 41.574 -19.087 -34.989 1.00 22.77 181 GLU A CA 1
ATOM 1354 C C . GLU A 1 188 ? 41.815 -17.748 -35.674 1.00 26.35 181 GLU A C 1
ATOM 1355 O O . GLU A 1 188 ? 41.647 -17.624 -36.894 1.00 24.01 181 GLU A O 1
ATOM 1361 N N . ILE A 1 189 ? 42.176 -16.740 -34.891 1.00 22.23 182 ILE A N 1
ATOM 1362 C CA . ILE A 1 189 ? 42.201 -15.375 -35.401 1.00 25.38 182 ILE A CA 1
ATOM 1363 C C . ILE A 1 189 ? 43.598 -14.766 -35.345 1.00 23.43 182 ILE A C 1
ATOM 1364 O O . ILE A 1 189 ? 44.467 -15.253 -34.615 1.00 23.97 182 ILE A O 1
ATOM 1369 N N . PRO A 1 190 ? 43.830 -13.706 -36.134 1.00 24.68 183 PRO A N 1
ATOM 1370 C CA . PRO A 1 190 ? 45.120 -13.017 -36.044 1.00 26.12 183 PRO A CA 1
ATOM 1371 C C . PRO A 1 190 ? 45.267 -12.211 -34.762 1.00 27.08 183 PRO A C 1
ATOM 1372 O O . PRO A 1 190 ? 44.321 -12.095 -33.976 1.00 25.31 183 PRO A O 1
ATOM 1376 N N . ASP A 1 191 ? 46.468 -11.669 -34.570 1.00 26.31 184 ASP A N 1
ATOM 1377 C CA . ASP A 1 191 ? 46.839 -10.890 -33.389 1.00 30.20 184 ASP A CA 1
ATOM 1378 C C . ASP A 1 191 ? 46.225 -9.490 -33.485 1.00 31.43 184 ASP A C 1
ATOM 1379 O O . ASP A 1 191 ? 46.920 -8.498 -33.737 1.00 32.87 184 ASP A O 1
ATOM 1384 N N . LYS A 1 192 ? 44.906 -9.444 -33.333 1.00 26.94 185 LYS A N 1
ATOM 1385 C CA . LYS A 1 192 ? 44.118 -8.220 -33.407 1.00 28.51 185 LYS A CA 1
ATOM 1386 C C . LYS A 1 192 ? 43.200 -8.189 -32.202 1.00 25.80 185 LYS A C 1
ATOM 1387 O O . LYS A 1 192 ? 42.729 -9.238 -31.758 1.00 27.44 185 LYS A O 1
ATOM 1393 N N . PHE A 1 193 ? 42.923 -7.006 -31.673 1.00 25.35 186 PHE A N 1
ATOM 1394 C CA . PHE A 1 193 ? 41.987 -6.912 -30.545 1.00 24.48 186 PHE A CA 1
ATOM 1395 C C . PHE A 1 193 ? 40.554 -6.870 -31.050 1.00 24.20 186 PHE A C 1
ATOM 1396 O O . PHE A 1 193 ? 40.185 -5.973 -31.809 1.00 28.40 186 PHE A O 1
ATOM 1404 N N . VAL A 1 194 ? 39.754 -7.841 -30.627 1.00 22.57 187 VAL A N 1
ATOM 1405 C CA . VAL A 1 194 ? 38.383 -7.946 -31.108 1.00 21.66 187 VAL A CA 1
ATOM 1406 C C . VAL A 1 194 ? 37.431 -7.771 -29.932 1.00 21.26 187 VAL A C 1
ATOM 1407 O O . VAL A 1 194 ? 37.809 -8.001 -28.783 1.00 21.50 187 VAL A O 1
ATOM 1411 N N . VAL A 1 195 ? 36.202 -7.352 -30.230 1.00 20.75 188 VAL A N 1
ATOM 1412 C CA . VAL A 1 195 ? 35.169 -7.140 -29.215 1.00 20.43 188 VAL A CA 1
ATOM 1413 C C . VAL A 1 195 ? 33.845 -7.697 -29.707 1.00 19.77 188 VAL A C 1
ATOM 1414 O O . VAL A 1 195 ? 33.728 -8.045 -30.876 1.00 19.28 188 VAL A O 1
ATOM 1418 N N . GLY A 1 196 ? 32.849 -7.790 -28.824 1.00 19.21 189 GLY A N 1
ATOM 1419 C CA . GLY A 1 196 ? 31.543 -8.293 -29.219 1.00 18.50 189 GLY A CA 1
ATOM 1420 C C . GLY A 1 196 ? 31.301 -9.723 -28.785 1.00 18.02 189 GLY A C 1
ATOM 1421 O O . GLY A 1 196 ? 32.248 -10.433 -28.420 1.00 19.26 189 GLY A O 1
ATOM 1422 N N . TYR A 1 197 ? 30.031 -10.129 -28.796 1.00 17.52 190 TYR A N 1
ATOM 1423 C CA . TYR A 1 197 ? 29.628 -11.470 -28.375 1.00 17.15 190 TYR A CA 1
ATOM 1424 C C . TYR A 1 197 ? 30.218 -11.731 -26.974 1.00 17.47 190 TYR A C 1
ATOM 1425 O O . TYR A 1 197 ? 30.855 -12.762 -26.715 1.00 17.77 190 TYR A O 1
ATOM 1434 N N . ALA A 1 198 ? 30.034 -10.726 -26.117 1.00 17.81 191 ALA A N 1
ATOM 1435 C CA . ALA A 1 198 ? 30.481 -10.684 -24.711 1.00 18.26 191 ALA A CA 1
ATOM 1436 C C . ALA A 1 198 ? 31.975 -10.395 -24.505 1.00 21.02 191 ALA A C 1
ATOM 1437 O O . ALA A 1 198 ? 32.419 -10.212 -23.358 1.00 26.88 191 ALA A O 1
ATOM 1439 N N . LEU A 1 199 ? 32.770 -10.339 -25.574 1.00 18.90 192 LEU A N 1
ATOM 1440 C CA . LEU A 1 199 ? 34.150 -9.870 -25.430 1.00 22.11 192 LEU A CA 1
ATOM 1441 C C . LEU A 1 199 ? 34.182 -8.354 -25.280 1.00 20.64 192 LEU A C 1
ATOM 1442 O O . LEU A 1 199 ? 33.621 -7.633 -26.107 1.00 23.91 192 LEU A O 1
ATOM 1447 N N . ASP A 1 200 ? 34.842 -7.861 -24.238 1.00 20.88 193 ASP A N 1
ATOM 1448 C CA . ASP A 1 200 ? 34.758 -6.441 -23.933 1.00 21.52 193 ASP A CA 1
ATOM 1449 C C . ASP A 1 200 ? 36.026 -5.647 -24.173 1.00 24.79 193 ASP A C 1
ATOM 1450 O O . ASP A 1 200 ? 37.140 -6.185 -24.272 1.00 25.90 193 ASP A O 1
ATOM 1455 N N . TYR A 1 201 ? 35.837 -4.337 -24.217 1.00 23.32 194 TYR A N 1
ATOM 1456 C CA . TYR A 1 201 ? 36.929 -3.401 -24.082 1.00 24.49 194 TYR A CA 1
ATOM 1457 C C . TYR A 1 201 ? 36.554 -2.457 -22.938 1.00 27.70 194 TYR A C 1
ATOM 1458 O O . TYR A 1 201 ? 35.668 -1.614 -23.092 1.00 24.95 194 TYR A O 1
ATOM 1467 N N . ASN A 1 202 ? 37.199 -2.640 -21.786 1.00 25.94 195 ASN A N 1
ATOM 1468 C CA . ASN A 1 202 ? 36.865 -1.887 -20.578 1.00 28.23 195 ASN A CA 1
ATOM 1469 C C . ASN A 1 202 ? 35.362 -1.965 -20.260 1.00 27.02 195 ASN A C 1
ATOM 1470 O O . ASN A 1 202 ? 34.720 -0.950 -19.970 1.00 25.89 195 ASN A O 1
ATOM 1475 N N . GLU A 1 203 ? 34.830 -3.186 -20.357 1.00 24.38 196 GLU A N 1
ATOM 1476 C CA . GLU A 1 203 ? 33.440 -3.549 -20.047 1.00 23.68 196 GLU A CA 1
ATOM 1477 C C . GLU A 1 203 ? 32.415 -3.163 -21.126 1.00 23.09 196 GLU A C 1
ATOM 1478 O O . GLU A 1 203 ? 31.261 -3.597 -21.069 1.00 23.30 196 GLU A O 1
ATOM 1484 N N . TYR A 1 204 ? 32.828 -2.382 -22.119 1.00 23.45 197 TYR A N 1
ATOM 1485 C CA . TYR A 1 204 ? 31.934 -2.060 -23.237 1.00 24.99 197 TYR A CA 1
ATOM 1486 C C . TYR A 1 204 ? 32.005 -3.117 -24.329 1.00 22.81 197 TYR A C 1
ATOM 1487 O O . TYR A 1 204 ? 32.932 -3.933 -24.343 1.00 21.88 197 TYR A O 1
ATOM 1496 N N . PHE A 1 205 ? 31.014 -3.081 -25.223 1.00 21.42 198 PHE A N 1
ATOM 1497 C CA . PHE A 1 205 ? 30.882 -3.967 -26.383 1.00 20.63 198 PHE A CA 1
ATOM 1498 C C . PHE A 1 205 ? 30.454 -5.392 -26.048 1.00 19.85 198 PHE A C 1
ATOM 1499 O O . PHE A 1 205 ? 30.405 -6.243 -26.941 1.00 19.28 198 PHE A O 1
ATOM 1507 N N . ARG A 1 206 ? 30.124 -5.665 -24.785 1.00 19.92 199 ARG A N 1
ATOM 1508 C CA . ARG A 1 206 ? 29.568 -6.973 -24.460 1.00 19.28 199 ARG A CA 1
ATOM 1509 C C . ARG A 1 206 ? 28.168 -7.099 -25.059 1.00 24.35 199 ARG A C 1
ATOM 1510 O O . ARG A 1 206 ? 27.762 -8.184 -25.478 1.00 23.18 199 ARG A O 1
ATOM 1518 N N . ASP A 1 207 ? 27.465 -5.971 -25.133 1.00 19.03 200 ASP A N 1
ATOM 1519 C CA . ASP A 1 207 ? 26.103 -5.909 -25.659 1.00 18.69 200 ASP A CA 1
ATOM 1520 C C . ASP A 1 207 ? 26.115 -5.762 -27.182 1.00 20.75 200 ASP A C 1
ATOM 1521 O O . ASP A 1 207 ? 25.553 -4.827 -27.747 1.00 21.68 200 ASP A O 1
ATOM 1526 N N . LEU A 1 208 ? 26.780 -6.688 -27.844 1.00 18.05 201 LEU A N 1
ATOM 1527 C CA . LEU A 1 208 ? 26.914 -6.628 -29.287 1.00 21.64 201 LEU A CA 1
ATOM 1528 C C . LEU A 1 208 ? 26.920 -8.059 -29.765 1.00 21.35 201 LEU A C 1
ATOM 1529 O O . LEU A 1 208 ? 27.631 -8.884 -29.174 1.00 17.25 201 LEU A O 1
ATOM 1534 N N . ASN A 1 209 ? 26.126 -8.375 -30.793 1.00 18.33 202 ASN A N 1
ATOM 1535 C CA . ASN A 1 209 ? 25.994 -9.780 -31.184 1.00 16.52 202 ASN A CA 1
ATOM 1536 C C . ASN A 1 209 ? 27.165 -10.254 -32.055 1.00 16.89 202 ASN A C 1
ATOM 1537 O O . ASN A 1 209 ? 27.578 -11.411 -31.954 1.00 16.37 202 ASN A O 1
ATOM 1542 N N . HIS A 1 210 ? 27.702 -9.366 -32.891 1.00 16.86 203 HIS A N 1
ATOM 1543 C CA . HIS A 1 210 ? 28.806 -9.716 -33.800 1.00 17.02 203 HIS A CA 1
ATOM 1544 C C . HIS A 1 210 ? 30.144 -9.580 -33.111 1.00 21.98 203 HIS A C 1
ATOM 1545 O O . HIS A 1 210 ? 30.266 -8.816 -32.159 1.00 21.52 203 HIS A O 1
ATOM 1552 N N . VAL A 1 211 ? 31.155 -10.292 -33.599 1.00 17.54 204 VAL A N 1
ATOM 1553 C CA . VAL A 1 211 ? 32.513 -9.989 -33.159 1.00 18.10 204 VAL A CA 1
ATOM 1554 C C . VAL A 1 211 ? 33.060 -8.975 -34.152 1.00 18.63 204 VAL A C 1
ATOM 1555 O O . VAL A 1 211 ? 32.897 -9.135 -35.359 1.00 21.98 204 VAL A O 1
ATOM 1559 N N . ALA A 1 212 ? 33.678 -7.920 -33.639 1.00 22.34 205 ALA A N 1
ATOM 1560 C CA . ALA A 1 212 ? 34.106 -6.820 -34.478 1.00 22.94 205 ALA A CA 1
ATOM 1561 C C . ALA A 1 212 ? 35.465 -6.268 -34.051 1.00 21.57 205 ALA A C 1
ATOM 1562 O O . ALA A 1 212 ? 35.970 -6.556 -32.966 1.00 20.87 205 ALA A O 1
ATOM 1564 N N . VAL A 1 213 ? 36.068 -5.496 -34.947 1.00 24.95 206 VAL A N 1
ATOM 1565 C CA . VAL A 1 213 ? 37.301 -4.794 -34.638 1.00 26.86 206 VAL A CA 1
ATOM 1566 C C . VAL A 1 213 ? 36.912 -3.382 -34.239 1.00 30.12 206 VAL A C 1
ATOM 1567 O O . VAL A 1 213 ? 36.019 -2.774 -34.828 1.00 30.93 206 VAL A O 1
ATOM 1571 N N . ILE A 1 214 ? 37.561 -2.878 -33.203 1.00 36.61 207 ILE A N 1
ATOM 1572 C CA . ILE A 1 214 ? 37.226 -1.580 -32.653 1.00 41.13 207 ILE A CA 1
ATOM 1573 C C . ILE A 1 214 ? 37.989 -0.496 -33.415 1.00 42.76 207 ILE A C 1
ATOM 1574 O O . ILE A 1 214 ? 39.148 -0.693 -33.792 1.00 44.92 207 ILE A O 1
ATOM 1579 N N . SER A 1 215 ? 37.329 0.629 -33.675 1.00 40.80 208 SER A N 1
ATOM 1580 C CA . SER A 1 215 ? 37.968 1.739 -34.376 1.00 40.17 208 SER A CA 1
ATOM 1581 C C . SER A 1 215 ? 38.861 2.554 -33.445 1.00 44.23 208 SER A C 1
ATOM 1582 O O . SER A 1 215 ? 38.971 2.258 -32.250 1.00 43.14 208 SER A O 1
ATOM 1585 N N . GLU A 1 216 ? 39.494 3.583 -34.004 1.00 48.10 209 GLU A N 1
ATOM 1586 C CA A GLU A 1 216 ? 40.330 4.479 -33.215 0.68 50.79 209 GLU A CA 1
ATOM 1587 C CA B GLU A 1 216 ? 40.327 4.497 -33.232 0.32 50.82 209 GLU A CA 1
ATOM 1588 C C . GLU A 1 216 ? 39.466 5.363 -32.318 1.00 52.14 209 GLU A C 1
ATOM 1589 O O . GLU A 1 216 ? 39.874 5.723 -31.216 1.00 52.75 209 GLU A O 1
ATOM 1600 N N . THR A 1 217 ? 38.269 5.697 -32.792 1.00 53.41 210 THR A N 1
ATOM 1601 C CA . THR A 1 217 ? 37.329 6.498 -32.019 1.00 55.58 210 THR A CA 1
ATOM 1602 C C . THR A 1 217 ? 36.847 5.745 -30.775 1.00 54.35 210 THR A C 1
ATOM 1603 O O . THR A 1 217 ? 36.913 6.265 -29.661 1.00 55.62 210 THR A O 1
ATOM 1607 N N . GLY A 1 218 ? 36.365 4.520 -30.973 1.00 50.18 211 GLY A N 1
ATOM 1608 C CA . GLY A 1 218 ? 35.895 3.700 -29.871 1.00 47.47 211 GLY A CA 1
ATOM 1609 C C . GLY A 1 218 ? 37.000 3.363 -28.886 1.00 45.52 211 GLY A C 1
ATOM 1610 O O . GLY A 1 218 ? 36.777 3.327 -27.675 1.00 42.71 211 GLY A O 1
ATOM 1611 N N . LYS A 1 219 ? 38.192 3.114 -29.419 1.00 46.25 212 LYS A N 1
ATOM 1612 C CA . LYS A 1 219 ? 39.377 2.813 -28.617 1.00 48.60 212 LYS A CA 1
ATOM 1613 C C . LYS A 1 219 ? 39.659 3.900 -27.588 1.00 47.99 212 LYS A C 1
ATOM 1614 O O . LYS A 1 219 ? 40.029 3.611 -26.446 1.00 47.68 212 LYS A O 1
ATOM 1620 N N . ALA A 1 220 ? 39.464 5.151 -27.995 1.00 46.99 213 ALA A N 1
ATOM 1621 C CA . ALA A 1 220 ? 39.740 6.290 -27.132 1.00 47.62 213 ALA A CA 1
ATOM 1622 C C . ALA A 1 220 ? 38.530 6.678 -26.288 1.00 46.57 213 ALA A C 1
ATOM 1623 O O . ALA A 1 220 ? 38.682 7.133 -25.162 1.00 47.99 213 ALA A O 1
ATOM 1625 N N . LYS A 1 221 ? 37.334 6.508 -26.841 1.00 44.96 214 LYS A N 1
ATOM 1626 C CA . LYS A 1 221 ? 36.100 6.868 -26.145 1.00 44.02 214 LYS A CA 1
ATOM 1627 C C . LYS A 1 221 ? 35.918 6.046 -24.874 1.00 43.67 214 LYS A C 1
ATOM 1628 O O . LYS A 1 221 ? 35.604 6.585 -23.814 1.00 44.31 214 LYS A O 1
ATOM 1634 N N . TYR A 1 222 ? 36.121 4.738 -24.987 1.00 43.69 215 TYR A N 1
ATOM 1635 C CA . TYR A 1 222 ? 35.907 3.835 -23.863 1.00 44.24 215 TYR A CA 1
ATOM 1636 C C . TYR A 1 222 ? 37.225 3.461 -23.195 1.00 47.05 215 TYR A C 1
ATOM 1637 O O . TYR A 1 222 ? 37.298 2.484 -22.450 1.00 46.19 215 TYR A O 1
ATOM 1646 N N . LYS A 1 223 ? 38.260 4.248 -23.468 1.00 51.47 216 LYS A N 1
ATOM 1647 C CA . LYS A 1 223 ? 39.572 4.033 -22.869 1.00 55.69 216 LYS A CA 1
ATOM 1648 C C . LYS A 1 223 ? 39.535 4.269 -21.365 1.00 60.24 216 LYS A C 1
ATOM 1649 O O . LYS A 1 223 ? 38.828 5.158 -20.886 1.00 60.54 216 LYS A O 1
ATOM 1655 N N . ALA A 1 224 ? 40.294 3.463 -20.628 1.00 64.17 217 ALA A N 1
ATOM 1656 C CA . ALA A 1 224 ? 40.447 3.648 -19.190 1.00 68.73 217 ALA A CA 1
ATOM 1657 C C . ALA A 1 224 ? 41.666 4.519 -18.895 1.00 73.63 217 ALA A C 1
ATOM 1658 O O . ALA A 1 224 ? 41.993 5.434 -19.653 1.00 75.25 217 ALA A O 1
ATOM 1661 N N . ARG B 1 10 ? 24.200 1.228 -53.345 1.00 63.53 3 ARG B N 1
ATOM 1662 C CA . ARG B 1 10 ? 22.835 1.387 -52.853 1.00 63.04 3 ARG B CA 1
ATOM 1663 C C . ARG B 1 10 ? 22.333 0.466 -51.702 1.00 65.15 3 ARG B C 1
ATOM 1664 O O . ARG B 1 10 ? 21.325 0.813 -51.078 1.00 68.08 3 ARG B O 1
ATOM 1672 N N . SER B 1 11 ? 22.975 -0.658 -51.350 1.00 59.45 4 SER B N 1
ATOM 1673 C CA . SER B 1 11 ? 24.332 -1.090 -51.683 1.00 52.17 4 SER B CA 1
ATOM 1674 C C . SER B 1 11 ? 24.358 -2.146 -52.794 1.00 46.02 4 SER B C 1
ATOM 1675 O O . SER B 1 11 ? 23.304 -2.599 -53.243 1.00 45.46 4 SER B O 1
ATOM 1678 N N . PRO B 1 12 ? 25.565 -2.549 -53.241 1.00 39.49 5 PRO B N 1
ATOM 1679 C CA . PRO B 1 12 ? 25.644 -3.751 -54.080 1.00 34.29 5 PRO B CA 1
ATOM 1680 C C . PRO B 1 12 ? 25.421 -5.031 -53.272 1.00 31.95 5 PRO B C 1
ATOM 1681 O O . PRO B 1 12 ? 25.402 -6.125 -53.838 1.00 31.73 5 PRO B O 1
ATOM 1685 N N . GLY B 1 13 ? 25.241 -4.894 -51.959 1.00 29.91 6 GLY B N 1
ATOM 1686 C CA . GLY B 1 13 ? 25.111 -6.048 -51.093 1.00 21.41 6 GLY B CA 1
ATOM 1687 C C . GLY B 1 13 ? 26.468 -6.469 -50.562 1.00 21.38 6 GLY B C 1
ATOM 1688 O O . GLY B 1 13 ? 27.474 -5.788 -50.791 1.00 22.15 6 GLY B O 1
ATOM 1689 N N . VAL B 1 14 ? 26.499 -7.588 -49.844 1.00 20.68 7 VAL B N 1
ATOM 1690 C CA . VAL B 1 14 ? 27.764 -8.147 -49.380 1.00 20.77 7 VAL B CA 1
ATOM 1691 C C . VAL B 1 14 ? 28.508 -8.735 -50.567 1.00 20.46 7 VAL B C 1
ATOM 1692 O O . VAL B 1 14 ? 28.033 -9.699 -51.161 1.00 19.97 7 VAL B O 1
ATOM 1696 N N . VAL B 1 15 ? 29.654 -8.161 -50.915 1.00 21.31 8 VAL B N 1
ATOM 1697 C CA . VAL B 1 15 ? 30.367 -8.597 -52.112 1.00 23.02 8 VAL B CA 1
ATOM 1698 C C . VAL B 1 15 ? 31.274 -9.779 -51.809 1.00 23.19 8 VAL B C 1
ATOM 1699 O O . VAL B 1 15 ? 32.207 -9.693 -50.989 1.00 22.08 8 VAL B O 1
ATOM 1703 N N . ILE B 1 16 ? 30.977 -10.898 -52.462 1.00 21.94 9 ILE B N 1
ATOM 1704 C CA . ILE B 1 16 ? 31.817 -12.086 -52.369 1.00 23.13 9 ILE B CA 1
ATOM 1705 C C . ILE B 1 16 ? 32.715 -12.207 -53.592 1.00 23.75 9 ILE B C 1
ATOM 1706 O O . ILE B 1 16 ? 32.235 -12.359 -54.715 1.00 23.46 9 ILE B O 1
ATOM 1711 N N . SER B 1 17 ? 34.022 -12.151 -53.367 1.00 23.06 10 SER B N 1
ATOM 1712 C CA . SER B 1 17 ? 34.965 -12.011 -54.472 1.00 24.39 10 SER B CA 1
ATOM 1713 C C . SER B 1 17 ? 35.095 -13.293 -55.298 1.00 24.68 10 SER B C 1
ATOM 1714 O O . SER B 1 17 ? 34.740 -14.379 -54.845 1.00 25.00 10 SER B O 1
ATOM 1717 N N . ASP B 1 18 ? 35.606 -13.152 -56.515 1.00 28.20 11 ASP B N 1
ATOM 1718 C CA . ASP B 1 18 ? 35.810 -14.291 -57.407 1.00 30.06 11 ASP B CA 1
ATOM 1719 C C . ASP B 1 18 ? 36.713 -15.367 -56.801 1.00 32.79 11 ASP B C 1
ATOM 1720 O O . ASP B 1 18 ? 36.522 -16.550 -57.064 1.00 34.40 11 ASP B O 1
ATOM 1725 N N . ASP B 1 19 ? 37.672 -14.963 -55.972 1.00 34.02 12 ASP B N 1
ATOM 1726 C CA . ASP B 1 19 ? 38.647 -15.902 -55.427 1.00 37.65 12 ASP B CA 1
ATOM 1727 C C . ASP B 1 19 ? 38.299 -16.381 -54.014 1.00 38.16 12 ASP B C 1
ATOM 1728 O O . ASP B 1 19 ? 39.130 -16.982 -53.333 1.00 38.28 12 ASP B O 1
ATOM 1733 N N . GLU B 1 20 ? 37.070 -16.111 -53.590 1.00 39.14 13 GLU B N 1
ATOM 1734 C CA . GLU B 1 20 ? 36.566 -16.559 -52.295 1.00 41.51 13 GLU B CA 1
ATOM 1735 C C . GLU B 1 20 ? 36.706 -18.071 -52.129 1.00 36.25 13 GLU B C 1
ATOM 1736 O O . GLU B 1 20 ? 36.100 -18.836 -52.880 1.00 34.47 13 GLU B O 1
ATOM 1742 N N . PRO B 1 21 ? 37.501 -18.510 -51.142 1.00 33.02 14 PRO B N 1
ATOM 1743 C CA . PRO B 1 21 ? 37.733 -19.950 -50.968 1.00 31.87 14 PRO B CA 1
ATOM 1744 C C . PRO B 1 21 ? 36.556 -20.718 -50.349 1.00 31.24 14 PRO B C 1
ATOM 1745 O O . PRO B 1 21 ? 36.504 -21.938 -50.513 1.00 33.73 14 PRO B O 1
ATOM 1749 N N . GLY B 1 22 ? 35.627 -20.041 -49.672 1.00 25.95 15 GLY B N 1
ATOM 1750 C CA . GLY B 1 22 ? 34.587 -20.742 -48.940 1.00 23.39 15 GLY B CA 1
ATOM 1751 C C . GLY B 1 22 ? 35.149 -21.456 -47.708 1.00 24.28 15 GLY B C 1
ATOM 1752 O O . GLY B 1 22 ? 36.309 -21.255 -47.334 1.00 30.91 15 GLY B O 1
ATOM 1753 N N . TYR B 1 23 ? 34.340 -22.307 -47.088 1.00 23.72 16 TYR B N 1
ATOM 1754 C CA . TYR B 1 23 ? 34.755 -23.015 -45.880 1.00 24.66 16 TYR B CA 1
ATOM 1755 C C . TYR B 1 23 ? 34.766 -24.532 -46.038 1.00 28.27 16 TYR B C 1
ATOM 1756 O O . TYR B 1 23 ? 33.906 -25.097 -46.706 1.00 24.54 16 TYR B O 1
ATOM 1765 N N . ASP B 1 24 ? 35.752 -25.178 -45.411 1.00 26.97 17 ASP B N 1
ATOM 1766 C CA . ASP B 1 24 ? 35.759 -26.631 -45.232 1.00 27.88 17 ASP B CA 1
ATOM 1767 C C . ASP B 1 24 ? 34.428 -27.133 -44.646 1.00 26.70 17 ASP B C 1
ATOM 1768 O O . ASP B 1 24 ? 33.970 -26.634 -43.615 1.00 26.18 17 ASP B O 1
ATOM 1773 N N . LEU B 1 25 ? 33.819 -28.126 -45.294 1.00 26.53 18 LEU B N 1
ATOM 1774 C CA . LEU B 1 25 ? 32.548 -28.694 -44.814 1.00 25.63 18 LEU B CA 1
ATOM 1775 C C . LEU B 1 25 ? 32.614 -29.252 -43.387 1.00 26.56 18 LEU B C 1
ATOM 1776 O O . LEU B 1 25 ? 31.609 -29.276 -42.677 1.00 25.76 18 LEU B O 1
ATOM 1781 N N . ASP B 1 26 ? 33.795 -29.709 -42.994 1.00 28.29 19 ASP B N 1
ATOM 1782 C CA A ASP B 1 26 ? 33.972 -30.367 -41.697 0.66 29.55 19 ASP B CA 1
ATOM 1783 C CA B ASP B 1 26 ? 34.020 -30.369 -41.714 0.34 29.60 19 ASP B CA 1
ATOM 1784 C C . ASP B 1 26 ? 33.915 -29.385 -40.530 1.00 29.36 19 ASP B C 1
ATOM 1785 O O . ASP B 1 26 ? 33.910 -29.792 -39.366 1.00 30.39 19 ASP B O 1
ATOM 1794 N N . LEU B 1 27 ? 33.830 -28.095 -40.833 1.00 28.23 20 LEU B N 1
ATOM 1795 C CA . LEU B 1 27 ? 33.732 -27.071 -39.796 1.00 28.21 20 LEU B CA 1
ATOM 1796 C C . LEU B 1 27 ? 32.282 -26.777 -39.405 1.00 26.87 20 LEU B C 1
ATOM 1797 O O . LEU B 1 27 ? 32.019 -26.079 -38.424 1.00 27.12 20 LEU B O 1
ATOM 1802 N N . PHE B 1 28 ? 31.357 -27.315 -40.186 1.00 25.70 21 PHE B N 1
ATOM 1803 C CA . PHE B 1 28 ? 29.939 -27.027 -40.019 1.00 24.48 21 PHE B CA 1
ATOM 1804 C C . PHE B 1 28 ? 29.127 -28.297 -39.839 1.00 26.05 21 PHE B C 1
ATOM 1805 O O . PHE B 1 28 ? 29.635 -29.402 -40.031 1.00 25.52 21 PHE B O 1
ATOM 1813 N N . ALA B 1 29 ? 27.862 -28.122 -39.458 1.00 23.96 22 ALA B N 1
ATOM 1814 C CA . ALA B 1 29 ? 26.905 -29.210 -39.428 1.00 23.98 22 ALA B CA 1
ATOM 1815 C C . ALA B 1 29 ? 26.259 -29.320 -40.811 1.00 23.44 22 ALA B C 1
ATOM 1816 O O . ALA B 1 29 ? 25.699 -28.349 -41.313 1.00 21.63 22 ALA B O 1
ATOM 1818 N N . ILE B 1 30 ? 26.374 -30.499 -41.417 1.00 23.19 23 ILE B N 1
ATOM 1819 C CA . ILE B 1 30 ? 25.996 -30.741 -42.813 1.00 22.49 23 ILE B CA 1
ATOM 1820 C C . ILE B 1 30 ? 25.218 -32.046 -42.862 1.00 23.05 23 ILE B C 1
ATOM 1821 O O . ILE B 1 30 ? 25.661 -33.015 -42.262 1.00 24.31 23 ILE B O 1
ATOM 1826 N N . PRO B 1 31 ? 24.072 -32.084 -43.572 1.00 24.18 24 PRO B N 1
ATOM 1827 C CA . PRO B 1 31 ? 23.343 -33.356 -43.706 1.00 23.04 24 PRO B CA 1
ATOM 1828 C C . PRO B 1 31 ? 24.237 -34.449 -44.283 1.00 26.05 24 PRO B C 1
ATOM 1829 O O . PRO B 1 31 ? 24.904 -34.214 -45.292 1.00 24.24 24 PRO B O 1
ATOM 1833 N N . ASN B 1 32 ? 24.265 -35.619 -43.654 1.00 29.00 25 ASN B N 1
ATOM 1834 C CA . ASN B 1 32 ? 25.148 -36.684 -44.115 1.00 32.52 25 ASN B CA 1
ATOM 1835 C C . ASN B 1 32 ? 24.886 -37.110 -45.559 1.00 30.92 25 ASN B C 1
ATOM 1836 O O . ASN B 1 32 ? 25.810 -37.531 -46.252 1.00 30.16 25 ASN B O 1
ATOM 1841 N N . HIS B 1 33 ? 23.646 -36.993 -46.029 1.00 28.63 26 HIS B N 1
ATOM 1842 C CA . HIS B 1 33 ? 23.350 -37.496 -47.366 1.00 27.16 26 HIS B CA 1
ATOM 1843 C C . HIS B 1 33 ? 23.932 -36.596 -48.455 1.00 30.35 26 HIS B C 1
ATOM 1844 O O . HIS B 1 33 ? 23.907 -36.965 -49.631 1.00 30.64 26 HIS B O 1
ATOM 1851 N N . TYR B 1 34 ? 24.495 -35.450 -48.069 1.00 25.44 27 TYR B N 1
ATOM 1852 C CA . TYR B 1 34 ? 25.177 -34.576 -49.027 1.00 25.07 27 TYR B CA 1
ATOM 1853 C C . TYR B 1 34 ? 26.679 -34.493 -48.776 1.00 25.87 27 TYR B C 1
ATOM 1854 O O . TYR B 1 34 ? 27.352 -33.632 -49.341 1.00 25.57 27 TYR B O 1
ATOM 1863 N N . ALA B 1 35 ? 27.192 -35.386 -47.935 1.00 27.08 28 ALA B N 1
ATOM 1864 C CA . ALA B 1 35 ? 28.572 -35.301 -47.444 1.00 28.00 28 ALA B CA 1
ATOM 1865 C C . ALA B 1 35 ? 29.629 -35.323 -48.551 1.00 33.26 28 ALA B C 1
ATOM 1866 O O . ALA B 1 35 ? 30.707 -34.729 -48.415 1.00 32.00 28 ALA B O 1
ATOM 1868 N N . GLU B 1 36 ? 29.345 -36.023 -49.639 1.00 30.17 29 GLU B N 1
ATOM 1869 C CA A GLU B 1 36 ? 30.299 -36.124 -50.740 0.43 34.14 29 GLU B CA 1
ATOM 1870 C CA B GLU B 1 36 ? 30.311 -36.099 -50.729 0.57 33.87 29 GLU B CA 1
ATOM 1871 C C . GLU B 1 36 ? 29.840 -35.328 -51.953 1.00 30.87 29 GLU B C 1
ATOM 1872 O O . GLU B 1 36 ? 30.490 -35.341 -52.989 1.00 32.21 29 GLU B O 1
ATOM 1883 N N . ASP B 1 37 ? 28.716 -34.636 -51.815 1.00 28.87 30 ASP B N 1
ATOM 1884 C CA . ASP B 1 37 ? 28.108 -33.941 -52.944 1.00 28.18 30 ASP B CA 1
ATOM 1885 C C . ASP B 1 37 ? 28.415 -32.463 -52.977 1.00 26.78 30 ASP B C 1
ATOM 1886 O O . ASP B 1 37 ? 28.066 -31.782 -53.939 1.00 26.39 30 ASP B O 1
ATOM 1891 N N . LEU B 1 38 ? 29.033 -31.961 -51.913 1.00 26.18 31 LEU B N 1
ATOM 1892 C CA . LEU B 1 38 ? 29.353 -30.541 -51.807 1.00 25.66 31 LEU B CA 1
ATOM 1893 C C . LEU B 1 38 ? 30.858 -30.331 -51.786 1.00 26.18 31 LEU B C 1
ATOM 1894 O O . LEU B 1 38 ? 31.598 -31.185 -51.309 1.00 30.47 31 LEU B O 1
ATOM 1899 N N . GLU B 1 39 ? 31.319 -29.204 -52.312 1.00 25.85 32 GLU B N 1
ATOM 1900 C CA . GLU B 1 39 ? 32.760 -28.938 -52.311 1.00 28.97 32 GLU B CA 1
ATOM 1901 C C . GLU B 1 39 ? 33.167 -28.077 -51.108 1.00 26.34 32 GLU B C 1
ATOM 1902 O O . GLU B 1 39 ? 34.172 -28.358 -50.437 1.00 29.07 32 GLU B O 1
ATOM 1908 N N . ARG B 1 40 ? 32.382 -27.033 -50.850 1.00 24.58 33 ARG B N 1
ATOM 1909 C CA . ARG B 1 40 ? 32.659 -26.048 -49.812 1.00 23.91 33 ARG B CA 1
ATOM 1910 C C . ARG B 1 40 ? 31.360 -25.428 -49.346 1.00 22.98 33 ARG B C 1
ATOM 1911 O O . ARG B 1 40 ? 30.369 -25.417 -50.085 1.00 22.93 33 ARG B O 1
ATOM 1919 N N . VAL B 1 41 ? 31.363 -24.894 -48.131 1.00 21.78 34 VAL B N 1
ATOM 1920 C CA . VAL B 1 41 ? 30.313 -23.975 -47.731 1.00 20.46 34 VAL B CA 1
ATOM 1921 C C . VAL B 1 41 ? 30.700 -22.600 -48.275 1.00 21.07 34 VAL B C 1
ATOM 1922 O O . VAL B 1 41 ? 31.831 -22.160 -48.099 1.00 21.06 34 VAL B O 1
ATOM 1926 N N . PHE B 1 42 ? 29.764 -21.935 -48.944 1.00 20.69 35 PHE B N 1
ATOM 1927 C CA . PHE B 1 42 ? 30.056 -20.683 -49.635 1.00 22.32 35 PHE B CA 1
ATOM 1928 C C . PHE B 1 42 ? 29.538 -19.476 -48.844 1.00 20.21 35 PHE B C 1
ATOM 1929 O O . PHE B 1 42 ? 30.256 -18.490 -48.656 1.00 23.97 35 PHE B O 1
ATOM 1937 N N . ILE B 1 43 ? 28.305 -19.578 -48.357 1.00 17.87 36 ILE B N 1
ATOM 1938 C CA . ILE B 1 43 ? 27.699 -18.570 -47.495 1.00 17.63 36 ILE B CA 1
ATOM 1939 C C . ILE B 1 43 ? 26.986 -19.275 -46.342 1.00 20.47 36 ILE B C 1
ATOM 1940 O O . ILE B 1 43 ? 25.913 -19.871 -46.542 1.00 18.29 36 ILE B O 1
ATOM 1945 N N . PRO B 1 44 ? 27.569 -19.215 -45.130 1.00 18.29 37 PRO B N 1
ATOM 1946 C CA . PRO B 1 44 ? 26.963 -19.868 -43.972 1.00 18.55 37 PRO B CA 1
ATOM 1947 C C . PRO B 1 44 ? 25.553 -19.361 -43.718 1.00 18.16 37 PRO B C 1
ATOM 1948 O O . PRO B 1 44 ? 25.293 -18.167 -43.860 1.00 18.13 37 PRO B O 1
ATOM 1952 N N . HIS B 1 45 ? 24.673 -20.276 -43.342 1.00 20.18 38 HIS B N 1
ATOM 1953 C CA . HIS B 1 45 ? 23.289 -19.939 -43.053 1.00 18.81 38 HIS B CA 1
ATOM 1954 C C . HIS B 1 45 ? 23.143 -18.747 -42.113 1.00 18.42 38 HIS B C 1
ATOM 1955 O O . HIS B 1 45 ? 22.295 -17.881 -42.313 1.00 17.03 38 HIS B O 1
ATOM 1962 N N . GLY B 1 46 ? 23.983 -18.701 -41.085 1.00 19.90 39 GLY B N 1
ATOM 1963 C CA . GLY B 1 46 ? 23.893 -17.619 -40.124 1.00 21.64 39 GLY B CA 1
ATOM 1964 C C . GLY B 1 46 ? 24.224 -16.256 -40.700 1.00 19.13 39 GLY B C 1
ATOM 1965 O O . GLY B 1 46 ? 23.650 -15.247 -40.291 1.00 18.55 39 GLY B O 1
ATOM 1966 N N . LEU B 1 47 ? 25.158 -16.221 -41.647 1.00 19.36 40 LEU B N 1
ATOM 1967 C CA . LEU B 1 47 ? 25.500 -14.984 -42.338 1.00 18.88 40 LEU B CA 1
ATOM 1968 C C . LEU B 1 47 ? 24.338 -14.523 -43.232 1.00 16.98 40 LEU B C 1
ATOM 1969 O O . LEU B 1 47 ? 24.047 -13.334 -43.325 1.00 16.45 40 LEU B O 1
ATOM 1974 N N . ILE B 1 48 ? 23.668 -15.469 -43.881 1.00 16.23 41 ILE B N 1
ATOM 1975 C CA . ILE B 1 48 ? 22.434 -15.126 -44.595 1.00 14.66 41 ILE B CA 1
ATOM 1976 C C . ILE B 1 48 ? 21.418 -14.467 -43.653 1.00 14.11 41 ILE B C 1
ATOM 1977 O O . ILE B 1 48 ? 20.791 -13.447 -43.997 1.00 14.26 41 ILE B O 1
ATOM 1982 N N . MET B 1 49 ? 21.235 -15.045 -42.477 1.00 14.81 42 MET B N 1
ATOM 1983 C CA . MET B 1 49 ? 20.284 -14.472 -41.533 1.00 14.61 42 MET B CA 1
ATOM 1984 C C . MET B 1 49 ? 20.678 -13.047 -41.124 1.00 14.91 42 MET B C 1
ATOM 1985 O O . MET B 1 49 ? 19.829 -12.164 -41.090 1.00 14.26 42 MET B O 1
ATOM 1990 N N . ASP B 1 50 ? 21.954 -12.836 -40.798 1.00 16.14 43 ASP B N 1
ATOM 1991 C CA . ASP B 1 50 ? 22.439 -11.512 -40.406 1.00 16.86 43 ASP B CA 1
ATOM 1992 C C . ASP B 1 50 ? 22.204 -10.474 -41.494 1.00 16.89 43 ASP B C 1
ATOM 1993 O O . ASP B 1 50 ? 21.825 -9.324 -41.214 1.00 16.05 43 ASP B O 1
ATOM 1998 N N . ARG B 1 51 ? 22.466 -10.868 -42.740 1.00 15.30 44 ARG B N 1
ATOM 1999 C CA . ARG B 1 51 ? 22.275 -9.953 -43.855 1.00 14.69 44 ARG B CA 1
ATOM 2000 C C . ARG B 1 51 ? 20.783 -9.702 -44.059 1.00 13.37 44 ARG B C 1
ATOM 2001 O O . ARG B 1 51 ? 20.377 -8.571 -44.269 1.00 13.28 44 ARG B O 1
ATOM 2009 N N . THR B 1 52 ? 19.974 -10.757 -43.945 1.00 12.66 45 THR B N 1
ATOM 2010 C CA . THR B 1 52 ? 18.523 -10.648 -44.138 1.00 11.60 45 THR B CA 1
ATOM 2011 C C . THR B 1 52 ? 17.889 -9.744 -43.071 1.00 12.12 45 THR B C 1
ATOM 2012 O O . THR B 1 52 ? 16.935 -9.000 -43.347 1.00 14.12 45 THR B O 1
ATOM 2016 N N . GLU B 1 53 ? 18.437 -9.777 -41.866 1.00 12.98 46 GLU B N 1
ATOM 2017 C CA . GLU B 1 53 ? 17.948 -8.894 -40.813 1.00 13.66 46 GLU B CA 1
ATOM 2018 C C . GLU B 1 53 ? 18.113 -7.427 -41.217 1.00 16.25 46 GLU B C 1
ATOM 2019 O O . GLU B 1 53 ? 17.216 -6.615 -41.012 1.00 15.81 46 GLU B O 1
ATOM 2025 N N . ARG B 1 54 ? 19.262 -7.080 -41.783 1.00 17.38 47 ARG B N 1
ATOM 2026 C CA . ARG B 1 54 ? 19.478 -5.699 -42.209 1.00 15.09 47 ARG B CA 1
ATOM 2027 C C . ARG B 1 54 ? 18.580 -5.372 -43.403 1.00 16.90 47 ARG B C 1
ATOM 2028 O O . ARG B 1 54 ? 18.031 -4.269 -43.479 1.00 15.17 47 ARG B O 1
ATOM 2036 N N . LEU B 1 55 ? 18.418 -6.324 -44.322 1.00 13.99 48 LEU B N 1
ATOM 2037 C CA . LEU B 1 55 ? 17.553 -6.087 -45.482 1.00 13.59 48 LEU B CA 1
ATOM 2038 C C . LEU B 1 55 ? 16.115 -5.802 -45.052 1.00 14.66 48 LEU B C 1
ATOM 2039 O O . LEU B 1 55 ? 15.464 -4.955 -45.655 1.00 16.38 48 LEU B O 1
ATOM 2044 N N . ALA B 1 56 ? 15.628 -6.487 -44.014 1.00 14.23 49 ALA B N 1
ATOM 2045 C CA . ALA B 1 56 ? 14.274 -6.237 -43.514 1.00 16.81 49 ALA B CA 1
ATOM 2046 C C . ALA B 1 56 ? 14.090 -4.784 -43.083 1.00 16.19 49 ALA B C 1
ATOM 2047 O O . ALA B 1 56 ? 13.049 -4.178 -43.368 1.00 16.45 49 ALA B O 1
ATOM 2049 N N . ARG B 1 57 ? 15.093 -4.229 -42.400 1.00 15.79 50 ARG B N 1
ATOM 2050 C CA . ARG B 1 57 ? 15.044 -2.835 -41.969 1.00 20.83 50 ARG B CA 1
ATOM 2051 C C . ARG B 1 57 ? 15.098 -1.894 -43.177 1.00 19.57 50 ARG B C 1
ATOM 2052 O O . ARG B 1 57 ? 14.385 -0.878 -43.226 1.00 20.49 50 ARG B O 1
ATOM 2060 N N . ASP B 1 58 ? 15.931 -2.239 -44.155 1.00 14.54 51 ASP B N 1
ATOM 2061 C CA . ASP B 1 58 ? 16.014 -1.469 -45.404 1.00 18.58 51 ASP B CA 1
ATOM 2062 C C . ASP B 1 58 ? 14.675 -1.436 -46.144 1.00 19.18 51 ASP B C 1
ATOM 2063 O O . ASP B 1 58 ? 14.231 -0.379 -46.591 1.00 21.22 51 ASP B O 1
ATOM 2068 N N . VAL B 1 59 ? 14.039 -2.597 -46.254 1.00 15.88 52 VAL B N 1
ATOM 2069 C CA . VAL B 1 59 ? 12.735 -2.717 -46.896 1.00 16.97 52 VAL B CA 1
ATOM 2070 C C . VAL B 1 59 ? 11.683 -1.853 -46.199 1.00 21.71 52 VAL B C 1
ATOM 2071 O O . VAL B 1 59 ? 10.937 -1.131 -46.854 1.00 22.68 52 VAL B O 1
ATOM 2075 N N . MET B 1 60 ? 11.632 -1.904 -44.873 1.00 19.08 53 MET B N 1
ATOM 2076 C CA . MET B 1 60 ? 10.600 -1.158 -44.163 1.00 23.53 53 MET B CA 1
ATOM 2077 C C . MET B 1 60 ? 10.839 0.340 -44.262 1.00 24.47 53 MET B C 1
ATOM 2078 O O . MET B 1 60 ? 9.895 1.130 -44.278 1.00 27.97 53 MET B O 1
ATOM 2083 N N . LYS B 1 61 ? 12.102 0.738 -44.320 1.00 22.66 54 LYS B N 1
ATOM 2084 C CA . LYS B 1 61 ? 12.411 2.159 -44.451 1.00 24.13 54 LYS B CA 1
ATOM 2085 C C . LYS B 1 61 ? 11.850 2.726 -45.753 1.00 23.43 54 LYS B C 1
ATOM 2086 O O . LYS B 1 61 ? 11.392 3.872 -45.813 1.00 25.48 54 LYS B O 1
ATOM 2092 N N . GLU B 1 62 ? 11.875 1.903 -46.791 1.00 23.67 55 GLU B N 1
ATOM 2093 C CA . GLU B 1 62 ? 11.505 2.334 -48.130 1.00 27.02 55 GLU B CA 1
ATOM 2094 C C . GLU B 1 62 ? 10.035 2.054 -48.479 1.00 26.26 55 GLU B C 1
ATOM 2095 O O . GLU B 1 62 ? 9.413 2.825 -49.214 1.00 27.66 55 GLU B O 1
ATOM 2101 N N . MET B 1 63 ? 9.482 0.965 -47.942 1.00 23.54 56 MET B N 1
ATOM 2102 C CA . MET B 1 63 ? 8.164 0.484 -48.364 1.00 21.58 56 MET B CA 1
ATOM 2103 C C . MET B 1 63 ? 7.110 0.490 -47.263 1.00 26.05 56 MET B C 1
ATOM 2104 O O . MET B 1 63 ? 5.949 0.134 -47.504 1.00 27.92 56 MET B O 1
ATOM 2109 N N . GLY B 1 64 ? 7.503 0.912 -46.065 1.00 26.35 57 GLY B N 1
ATOM 2110 C CA . GLY B 1 64 ? 6.657 0.759 -44.899 1.00 27.47 57 GLY B CA 1
ATOM 2111 C C . GLY B 1 64 ? 5.551 1.782 -44.732 1.00 31.10 57 GLY B C 1
ATOM 2112 O O . GLY B 1 64 ? 4.820 1.733 -43.752 1.00 32.77 57 GLY B O 1
ATOM 2113 N N . GLY B 1 65 ? 5.413 2.705 -45.677 1.00 31.66 58 GLY B N 1
ATOM 2114 C CA . GLY B 1 65 ? 4.392 3.738 -45.577 1.00 30.65 58 GLY B CA 1
ATOM 2115 C C . GLY B 1 65 ? 3.006 3.316 -46.033 1.00 30.25 58 GLY B C 1
ATOM 2116 O O . GLY B 1 65 ? 2.022 4.029 -45.802 1.00 34.03 58 GLY B O 1
ATOM 2117 N N . HIS B 1 66 ? 2.914 2.154 -46.667 1.00 26.60 59 HIS B N 1
ATOM 2118 C CA . HIS B 1 66 ? 1.648 1.703 -47.240 1.00 29.77 59 HIS B CA 1
ATOM 2119 C C . HIS B 1 66 ? 1.626 0.190 -47.314 1.00 29.51 59 HIS B C 1
ATOM 2120 O O . HIS B 1 66 ? 2.681 -0.444 -47.378 1.00 29.46 59 HIS B O 1
ATOM 2127 N N . HIS B 1 67 ? 0.421 -0.373 -47.280 1.00 28.25 60 HIS B N 1
ATOM 2128 C CA . HIS B 1 67 ? 0.200 -1.811 -47.417 1.00 25.94 60 HIS B CA 1
ATOM 2129 C C . HIS B 1 67 ? 1.145 -2.466 -48.431 1.00 22.88 60 HIS B C 1
ATOM 2130 O O . HIS B 1 67 ? 1.166 -2.100 -49.602 1.00 26.63 60 HIS B O 1
ATOM 2137 N N . ILE B 1 68 ? 1.912 -3.442 -47.961 1.00 17.40 61 ILE B N 1
ATOM 2138 C CA . ILE B 1 68 ? 2.848 -4.176 -48.804 1.00 16.16 61 ILE B CA 1
ATOM 2139 C C . ILE B 1 68 ? 2.229 -5.499 -49.249 1.00 16.41 61 ILE B C 1
ATOM 2140 O O . ILE B 1 68 ? 1.644 -6.209 -48.433 1.00 20.45 61 ILE B O 1
ATOM 2145 N N . VAL B 1 69 ? 2.328 -5.812 -50.538 1.00 15.35 62 VAL B N 1
ATOM 2146 C CA . VAL B 1 69 ? 2.042 -7.168 -50.999 1.00 14.56 62 VAL B CA 1
ATOM 2147 C C . VAL B 1 69 ? 3.374 -7.834 -51.303 1.00 14.03 62 VAL B C 1
ATOM 2148 O O . VAL B 1 69 ? 4.122 -7.403 -52.175 1.00 17.11 62 VAL B O 1
ATOM 2152 N N . ALA B 1 70 ? 3.685 -8.885 -50.560 1.00 16.91 63 ALA B N 1
ATOM 2153 C CA . ALA B 1 70 ? 4.948 -9.573 -50.740 1.00 16.59 63 ALA B CA 1
ATOM 2154 C C . ALA B 1 70 ? 4.721 -10.769 -51.648 1.00 15.55 63 ALA B C 1
ATOM 2155 O O . ALA B 1 70 ? 3.885 -11.631 -51.348 1.00 16.18 63 ALA B O 1
ATOM 2157 N N . LEU B 1 71 ? 5.431 -10.787 -52.771 1.00 14.84 64 LEU B N 1
ATOM 2158 C CA A LEU B 1 71 ? 5.301 -11.866 -53.744 0.59 13.91 64 LEU B CA 1
ATOM 2159 C CA B LEU B 1 71 ? 5.303 -11.847 -53.752 0.41 14.18 64 LEU B CA 1
ATOM 2160 C C . LEU B 1 71 ? 6.507 -12.781 -53.699 1.00 16.95 64 LEU B C 1
ATOM 2161 O O . LEU B 1 71 ? 7.615 -12.352 -53.948 1.00 15.98 64 LEU B O 1
ATOM 2170 N N . CYS B 1 72 ? 6.273 -14.046 -53.375 1.00 16.04 65 CYS B N 1
ATOM 2171 C CA . CYS B 1 72 ? 7.343 -15.040 -53.325 1.00 15.76 65 CYS B CA 1
ATOM 2172 C C . CYS B 1 72 ? 7.501 -15.769 -54.657 1.00 14.94 65 CYS B C 1
ATOM 2173 O O . CYS B 1 72 ? 6.559 -16.398 -55.144 1.00 16.23 65 CYS B O 1
ATOM 2176 N N . VAL B 1 73 ? 8.687 -15.696 -55.252 1.00 15.93 66 VAL B N 1
ATOM 2177 C CA . VAL B 1 73 ? 8.944 -16.462 -56.453 1.00 15.71 66 VAL B CA 1
ATOM 2178 C C . VAL B 1 73 ? 9.423 -17.869 -56.118 1.00 13.27 66 VAL B C 1
ATOM 2179 O O . VAL B 1 73 ? 10.603 -18.086 -55.793 1.00 13.34 66 VAL B O 1
ATOM 2183 N N . LEU B 1 74 ? 8.498 -18.826 -56.241 1.00 14.40 67 LEU B N 1
ATOM 2184 C CA . LEU B 1 74 ? 8.751 -20.244 -55.986 1.00 15.45 67 LEU B CA 1
ATOM 2185 C C . LEU B 1 74 ? 9.626 -20.861 -57.073 1.00 17.74 67 LEU B C 1
ATOM 2186 O O . LEU B 1 74 ? 9.683 -20.322 -58.182 1.00 19.79 67 LEU B O 1
ATOM 2191 N N . LYS B 1 75 ? 10.313 -21.969 -56.779 1.00 17.29 68 LYS B N 1
ATOM 2192 C CA . LYS B 1 75 ? 10.409 -22.557 -55.437 1.00 19.83 68 LYS B CA 1
ATOM 2193 C C . LYS B 1 75 ? 11.548 -21.979 -54.626 1.00 18.43 68 LYS B C 1
ATOM 2194 O O . LYS B 1 75 ? 11.508 -21.972 -53.385 1.00 15.35 68 LYS B O 1
ATOM 2200 N N . GLY B 1 76 ? 12.588 -21.535 -55.326 1.00 15.58 69 GLY B N 1
ATOM 2201 C CA . GLY B 1 76 ? 13.831 -21.132 -54.680 1.00 15.02 69 GLY B CA 1
ATOM 2202 C C . GLY B 1 76 ? 13.711 -19.966 -53.713 1.00 17.73 69 GLY B C 1
ATOM 2203 O O . GLY B 1 76 ? 14.519 -19.834 -52.787 1.00 15.35 69 GLY B O 1
ATOM 2204 N N . GLY B 1 77 ? 12.719 -19.106 -53.918 1.00 13.65 70 GLY B N 1
ATOM 2205 C CA . GLY B 1 77 ? 12.588 -17.944 -53.074 1.00 12.85 70 GLY B CA 1
ATOM 2206 C C . GLY B 1 77 ? 11.950 -18.213 -51.717 1.00 13.38 70 GLY B C 1
ATOM 2207 O O . GLY B 1 77 ? 11.900 -17.308 -50.891 1.00 15.05 70 GLY B O 1
ATOM 2208 N N . TYR B 1 78 ? 11.481 -19.437 -51.467 1.00 17.64 71 TYR B N 1
ATOM 2209 C CA . TYR B 1 78 ? 10.622 -19.673 -50.303 1.00 17.83 71 TYR B CA 1
ATOM 2210 C C . TYR B 1 78 ? 11.345 -19.457 -48.963 1.00 17.02 71 TYR B C 1
ATOM 2211 O O . TYR B 1 78 ? 10.750 -18.907 -48.044 1.00 16.53 71 TYR B O 1
ATOM 2220 N N . LYS B 1 79 ? 12.613 -19.869 -48.858 1.00 17.17 72 LYS B N 1
ATOM 2221 C CA . LYS B 1 79 ? 13.341 -19.732 -47.588 1.00 16.85 72 LYS B CA 1
ATOM 2222 C C . LYS B 1 79 ? 13.674 -18.274 -47.289 1.00 15.69 72 LYS B C 1
ATOM 2223 O O . LYS B 1 79 ? 13.437 -17.802 -46.168 1.00 14.92 72 LYS B O 1
ATOM 2229 N N . PHE B 1 80 ? 14.243 -17.576 -48.282 1.00 14.63 73 PHE B N 1
ATOM 2230 C CA . PHE B 1 80 ? 14.571 -16.153 -48.160 1.00 13.54 73 PHE B CA 1
ATOM 2231 C C . PHE B 1 80 ? 13.280 -15.365 -47.849 1.00 14.94 73 PHE B C 1
ATOM 2232 O O . PHE B 1 80 ? 13.243 -14.478 -47.000 1.00 12.52 73 PHE B O 1
ATOM 2240 N N . PHE B 1 81 ? 12.207 -15.720 -48.536 1.00 13.41 74 PHE B N 1
ATOM 2241 C CA . PHE B 1 81 ? 10.924 -15.077 -48.297 1.00 13.34 74 PHE B CA 1
ATOM 2242 C C . PHE B 1 81 ? 10.472 -15.244 -46.842 1.00 15.62 74 PHE B C 1
ATOM 2243 O O . PHE B 1 81 ? 10.113 -14.263 -46.163 1.00 14.33 74 PHE B O 1
ATOM 2251 N N . ALA B 1 82 ? 10.487 -16.481 -46.358 1.00 14.42 75 ALA B N 1
ATOM 2252 C CA . ALA B 1 82 ? 9.984 -16.740 -45.007 1.00 15.09 75 ALA B CA 1
ATOM 2253 C C . ALA B 1 82 ? 10.814 -15.987 -43.961 1.00 14.49 75 ALA B C 1
ATOM 2254 O O . ALA B 1 82 ? 10.266 -15.389 -43.022 1.00 14.66 75 ALA B O 1
ATOM 2256 N N . ASP B 1 83 ? 12.131 -15.987 -44.146 1.00 14.08 76 ASP B N 1
ATOM 2257 C CA . ASP B 1 83 ? 13.024 -15.405 -43.152 1.00 13.97 76 ASP B CA 1
ATOM 2258 C C . ASP B 1 83 ? 12.959 -13.872 -43.202 1.00 13.12 76 ASP B C 1
ATOM 2259 O O . ASP B 1 83 ? 12.914 -13.208 -42.149 1.00 13.37 76 AS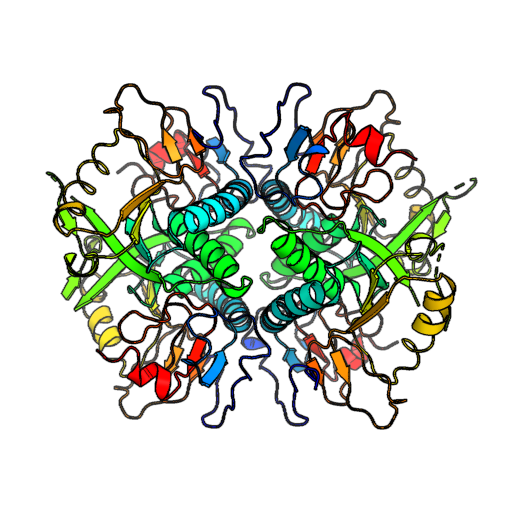P B O 1
ATOM 2264 N N . LEU B 1 84 ? 12.931 -13.320 -44.412 1.00 12.98 77 LEU B N 1
ATOM 2265 C CA . LEU B 1 84 ? 12.827 -11.869 -44.593 1.00 12.08 77 LEU B CA 1
ATOM 2266 C C . LEU B 1 84 ? 11.550 -11.340 -43.934 1.00 13.46 77 LEU B C 1
ATOM 2267 O O . LEU B 1 84 ? 11.565 -10.355 -43.185 1.00 14.64 77 LEU B O 1
ATOM 2272 N N . LEU B 1 85 ? 10.445 -12.024 -44.190 1.00 12.71 78 LEU B N 1
ATOM 2273 C CA . LEU B 1 85 ? 9.178 -11.643 -43.609 1.00 13.98 78 LEU B CA 1
ATOM 2274 C C . LEU B 1 85 ? 9.155 -11.859 -42.093 1.00 14.70 78 LEU B C 1
ATOM 2275 O O . LEU B 1 85 ? 8.484 -11.119 -41.387 1.00 14.69 78 LEU B O 1
ATOM 2280 N N . ASP B 1 86 ? 9.878 -12.861 -41.591 1.00 14.28 79 ASP B N 1
ATOM 2281 C CA . ASP B 1 86 ? 9.964 -13.044 -40.143 1.00 15.27 79 ASP B CA 1
ATOM 2282 C C . ASP B 1 86 ? 10.664 -11.848 -39.514 1.00 15.14 79 ASP B C 1
ATOM 2283 O O . ASP B 1 86 ? 10.240 -11.370 -38.468 1.00 16.08 79 ASP B O 1
ATOM 2288 N N . TYR B 1 87 ? 11.742 -11.371 -40.143 1.00 14.31 80 TYR B N 1
ATOM 2289 C CA . TYR B 1 87 ? 12.466 -10.226 -39.606 1.00 17.44 80 TYR B CA 1
ATOM 2290 C C . TYR B 1 87 ? 11.628 -8.951 -39.732 1.00 17.53 80 TYR B C 1
ATOM 2291 O O . TYR B 1 87 ? 11.667 -8.105 -38.844 1.00 17.58 80 TYR B O 1
ATOM 2300 N N . ILE B 1 88 ? 10.863 -8.826 -40.818 1.00 14.16 81 ILE B N 1
ATOM 2301 C CA . ILE B 1 88 ? 9.946 -7.702 -40.965 1.00 14.69 81 ILE B CA 1
ATOM 2302 C C . ILE B 1 88 ? 8.844 -7.764 -39.902 1.00 15.82 81 ILE B C 1
ATOM 2303 O O . ILE B 1 88 ? 8.522 -6.743 -39.287 1.00 16.84 81 ILE B O 1
ATOM 2308 N N . LYS B 1 89 ? 8.291 -8.954 -39.662 1.00 15.99 82 LYS B N 1
ATOM 2309 C CA . LYS B 1 89 ? 7.289 -9.114 -38.589 1.00 19.83 82 LYS B CA 1
ATOM 2310 C C . LYS B 1 89 ? 7.867 -8.681 -37.248 1.00 21.01 82 LYS B C 1
ATOM 2311 O O . LYS B 1 89 ? 7.182 -8.054 -36.431 1.00 19.95 82 LYS B O 1
ATOM 2317 N N . ALA B 1 90 ? 9.137 -9.006 -37.019 1.00 17.87 83 ALA B N 1
ATOM 2318 C CA . ALA B 1 90 ? 9.762 -8.692 -35.740 1.00 19.06 83 ALA B CA 1
ATOM 2319 C C . ALA B 1 90 ? 9.863 -7.179 -35.571 1.00 21.59 83 ALA B C 1
ATOM 2320 O O . ALA B 1 90 ? 9.625 -6.665 -34.493 1.00 21.23 83 ALA B O 1
ATOM 2322 N N . LEU B 1 91 ? 10.191 -6.465 -36.648 1.00 18.63 84 LEU B N 1
ATOM 2323 C CA . LEU B 1 91 ? 10.199 -5.003 -36.612 1.00 21.06 84 LEU B CA 1
ATOM 2324 C C . LEU B 1 91 ? 8.801 -4.433 -36.315 1.00 21.75 84 LEU B C 1
ATOM 2325 O O . LEU B 1 91 ? 8.653 -3.541 -35.479 1.00 26.17 84 LEU B O 1
ATOM 2330 N N . ASN B 1 92 ? 7.783 -4.957 -36.995 1.00 20.25 85 ASN B N 1
ATOM 2331 C CA . ASN B 1 92 ? 6.418 -4.434 -36.871 1.00 21.66 85 ASN B CA 1
ATOM 2332 C C . ASN B 1 92 ? 5.775 -4.620 -35.496 1.00 26.70 85 ASN B C 1
ATOM 2333 O O . ASN B 1 92 ? 4.837 -3.896 -35.154 1.00 28.29 85 ASN B O 1
ATOM 2338 N N . ARG B 1 93 ? 6.260 -5.569 -34.702 1.00 23.42 86 ARG B N 1
ATOM 2339 C CA . ARG B 1 93 ? 5.636 -5.780 -33.391 1.00 25.52 86 ARG B CA 1
ATOM 2340 C C . ARG B 1 93 ? 6.475 -5.164 -32.267 1.00 30.20 86 ARG B C 1
ATOM 2341 O O . ARG B 1 93 ? 6.075 -5.155 -31.092 1.00 28.93 86 ARG B O 1
ATOM 2349 N N . ASN B 1 94 ? 7.637 -4.629 -32.628 1.00 31.16 87 ASN B N 1
ATOM 2350 C CA . ASN B 1 94 ? 8.494 -4.005 -31.625 1.00 34.48 87 ASN B CA 1
ATOM 2351 C C . ASN B 1 94 ? 8.713 -2.519 -31.894 1.00 39.29 87 ASN B C 1
ATOM 2352 O O . ASN B 1 94 ? 9.469 -1.848 -31.184 1.00 41.50 87 ASN B O 1
ATOM 2357 N N . SER B 1 95 ? 8.011 -2.013 -32.905 1.00 48.90 88 SER B N 1
ATOM 2358 C CA . SER B 1 95 ? 7.998 -0.588 -33.218 1.00 51.10 88 SER B CA 1
ATOM 2359 C C . SER B 1 95 ? 6.637 0.010 -32.878 1.00 53.00 88 SER B C 1
ATOM 2360 O O . SER B 1 95 ? 5.668 -0.722 -32.660 1.00 50.98 88 SER B O 1
ATOM 2363 N N . ASP B 1 96 ? 6.562 1.337 -32.848 1.00 56.91 89 ASP B N 1
ATOM 2364 C CA . ASP B 1 96 ? 5.327 2.026 -32.487 1.00 60.39 89 ASP B CA 1
ATOM 2365 C C . ASP B 1 96 ? 4.275 1.955 -33.589 1.00 57.20 89 ASP B C 1
ATOM 2366 O O . ASP B 1 96 ? 3.088 1.780 -33.309 1.00 58.48 89 ASP B O 1
ATOM 2371 N N . ARG B 1 97 ? 4.704 2.098 -34.837 1.00 51.70 90 ARG B N 1
ATOM 2372 C CA A ARG B 1 97 ? 3.773 2.009 -35.955 0.47 48.63 90 ARG B CA 1
ATOM 2373 C CA B ARG B 1 97 ? 3.785 2.030 -35.968 0.53 48.55 90 ARG B CA 1
ATOM 2374 C C . ARG B 1 97 ? 4.209 0.944 -36.954 1.00 46.11 90 ARG B C 1
ATOM 2375 O O . ARG B 1 97 ? 5.404 0.680 -37.126 1.00 46.74 90 ARG B O 1
ATOM 2390 N N . SER B 1 98 ? 3.226 0.329 -37.606 1.00 41.58 91 SER B N 1
ATOM 2391 C CA . SER B 1 98 ? 3.491 -0.693 -38.601 1.00 37.14 91 SER B CA 1
ATOM 2392 C C . SER B 1 98 ? 2.479 -0.604 -39.725 1.00 36.00 91 SER B C 1
ATOM 2393 O O . SER B 1 98 ? 1.605 0.256 -39.717 1.00 39.98 91 SER B O 1
ATOM 2396 N N . ILE B 1 99 ? 2.603 -1.514 -40.682 1.00 33.26 92 ILE B N 1
ATOM 2397 C CA A ILE B 1 99 ? 1.715 -1.563 -41.835 0.58 31.82 92 ILE B CA 1
ATOM 2398 C CA B ILE B 1 99 ? 1.696 -1.575 -41.820 0.42 31.78 92 ILE B CA 1
ATOM 2399 C C . ILE B 1 99 ? 1.338 -3.016 -42.124 1.00 29.37 92 ILE B C 1
ATOM 2400 O O . ILE B 1 99 ? 2.154 -3.917 -41.942 1.00 28.71 92 ILE B O 1
ATOM 2409 N N . PRO B 1 100 ? 0.098 -3.254 -42.571 1.00 31.09 93 PRO B N 1
ATOM 2410 C CA . PRO B 1 100 ? -0.241 -4.634 -42.917 1.00 28.52 93 PRO B CA 1
ATOM 2411 C C . PRO B 1 100 ? 0.570 -5.166 -44.101 1.00 23.90 93 PRO B C 1
ATOM 2412 O O . PRO B 1 100 ? 0.970 -4.422 -45.007 1.00 22.49 93 PRO B O 1
ATOM 2416 N N . MET B 1 101 ? 0.828 -6.465 -44.081 1.00 18.80 94 MET B N 1
ATOM 2417 C CA . MET B 1 101 ? 1.406 -7.128 -45.237 1.00 17.19 94 MET B CA 1
ATOM 2418 C C . MET B 1 101 ? 0.529 -8.303 -45.614 1.00 18.54 94 MET B C 1
ATOM 2419 O O . MET B 1 101 ? 0.027 -9.007 -44.731 1.00 20.14 94 MET B O 1
ATOM 2424 N N . THR B 1 102 ? 0.297 -8.468 -46.913 1.00 15.81 95 THR B N 1
ATOM 2425 C CA . THR B 1 102 ? -0.359 -9.646 -47.446 1.00 16.59 95 THR B CA 1
ATOM 2426 C C . THR B 1 102 ? 0.647 -10.388 -48.338 1.00 18.64 95 THR B C 1
ATOM 2427 O O . THR B 1 102 ? 1.695 -9.839 -48.694 1.00 17.34 95 THR B O 1
ATOM 2431 N N . VAL B 1 103 ? 0.364 -11.646 -48.665 1.00 18.56 96 VAL B N 1
ATOM 2432 C CA . VAL B 1 103 ? 1.356 -12.440 -49.376 1.00 17.38 96 VAL B CA 1
ATOM 2433 C C . VAL B 1 103 ? 0.752 -13.213 -50.536 1.00 18.71 96 VAL B C 1
ATOM 2434 O O . VAL B 1 103 ? -0.459 -13.476 -50.579 1.00 18.30 96 VAL B O 1
ATOM 2438 N N . ASP B 1 104 ? 1.599 -13.537 -51.504 1.00 15.87 97 ASP B N 1
ATOM 2439 C CA . ASP B 1 104 ? 1.195 -14.406 -52.601 1.00 17.60 97 ASP B CA 1
ATOM 2440 C C . ASP B 1 104 ? 2.427 -15.163 -53.083 1.00 17.99 97 ASP B C 1
ATOM 2441 O O . ASP B 1 104 ? 3.557 -14.747 -52.830 1.00 17.02 97 ASP B O 1
ATOM 2446 N N . PHE B 1 105 ? 2.201 -16.298 -53.729 1.00 16.83 98 PHE B N 1
ATOM 2447 C CA . PHE B 1 105 ? 3.275 -17.181 -54.145 1.00 15.27 98 PHE B CA 1
ATOM 2448 C C . PHE B 1 105 ? 3.057 -17.452 -55.609 1.00 22.73 98 PHE B C 1
ATOM 2449 O O . PHE B 1 105 ? 1.936 -17.777 -56.014 1.00 25.33 98 PHE B O 1
ATOM 2457 N N . ILE B 1 106 ? 4.094 -17.279 -56.420 1.00 19.51 99 ILE B N 1
ATOM 2458 C CA . ILE B 1 106 ? 3.920 -17.491 -57.852 1.00 24.28 99 ILE B CA 1
ATOM 2459 C C . ILE B 1 106 ? 5.020 -18.378 -58.390 1.00 21.95 99 ILE B C 1
ATOM 2460 O O . ILE B 1 106 ? 6.153 -18.346 -57.900 1.00 16.62 99 ILE B O 1
ATOM 2465 N N . ARG B 1 107 ? 4.672 -19.182 -59.389 1.00 23.29 100 ARG B N 1
ATOM 2466 C CA . ARG B 1 107 ? 5.659 -19.981 -60.086 1.00 23.50 100 ARG B CA 1
ATOM 2467 C C . ARG B 1 107 ? 5.701 -19.485 -61.511 1.00 25.36 100 ARG B C 1
ATOM 2468 O O . ARG B 1 107 ? 4.679 -19.067 -62.047 1.00 25.37 100 ARG B O 1
ATOM 2476 N N . LEU B 1 108 ? 6.883 -19.498 -62.116 1.00 27.39 101 LEU B N 1
ATOM 2477 C CA . LEU B 1 108 ? 7.018 -18.952 -63.464 1.00 31.91 101 LEU B CA 1
ATOM 2478 C C . LEU B 1 108 ? 7.457 -20.026 -64.446 1.00 35.81 101 LEU B C 1
ATOM 2479 O O . LEU B 1 108 ? 8.266 -20.883 -64.111 1.00 35.67 101 LEU B O 1
ATOM 2484 N N . LYS B 1 109 ? 6.904 -19.987 -65.654 1.00 43.61 102 LYS B N 1
ATOM 2485 C CA . LYS B 1 109 ? 7.264 -20.949 -66.692 1.00 53.25 102 LYS B CA 1
ATOM 2486 C C . LYS B 1 109 ? 7.110 -20.341 -68.086 1.00 57.11 102 LYS B C 1
ATOM 2487 O O . LYS B 1 109 ? 6.428 -19.328 -68.259 1.00 56.21 102 LYS B O 1
ATOM 2493 N N . LYS B 1 121 ? 4.390 -16.946 -68.203 1.00 37.47 114 LYS B N 1
ATOM 2494 C CA . LYS B 1 121 ? 3.201 -17.514 -67.568 1.00 35.01 114 LYS B CA 1
ATOM 2495 C C . LYS B 1 121 ? 3.360 -17.543 -66.053 1.00 32.79 114 LYS B C 1
ATOM 2496 O O . LYS B 1 121 ? 4.248 -18.208 -65.526 1.00 30.63 114 LYS B O 1
ATOM 2502 N N . VAL B 1 122 ? 2.484 -16.821 -65.365 1.00 31.40 115 VAL B N 1
ATOM 2503 C CA . VAL B 1 122 ? 2.475 -16.787 -63.912 1.00 32.16 115 VAL B CA 1
ATOM 2504 C C . VAL B 1 122 ? 1.452 -17.781 -63.371 1.00 35.11 115 VAL B C 1
ATOM 2505 O O . VAL B 1 122 ? 0.253 -17.669 -63.649 1.00 36.49 115 VAL B O 1
ATOM 2509 N N . ILE B 1 123 ? 1.928 -18.757 -62.605 1.00 33.46 116 ILE B N 1
ATOM 2510 C CA . ILE B 1 123 ? 1.076 -19.840 -62.125 1.00 31.70 116 ILE B CA 1
ATOM 2511 C C . ILE B 1 123 ? 0.848 -19.799 -60.609 1.00 30.75 116 ILE B C 1
ATOM 2512 O O . ILE B 1 123 ? 1.799 -19.673 -59.829 1.00 29.99 116 ILE B O 1
ATOM 2517 N N . GLY B 1 124 ? -0.418 -19.878 -60.199 1.00 30.67 117 GLY B N 1
ATOM 2518 C CA . GLY B 1 124 ? -0.755 -20.080 -58.798 1.00 31.56 117 GLY B CA 1
ATOM 2519 C C . GLY B 1 124 ? -0.961 -18.844 -57.935 1.00 31.27 117 GLY B C 1
ATOM 2520 O O . GLY B 1 124 ? -1.181 -18.952 -56.715 1.00 32.21 117 GLY B O 1
ATOM 2521 N N . GLY B 1 125 ? -0.903 -17.668 -58.551 1.00 28.54 118 GLY B N 1
ATOM 2522 C CA . GLY B 1 125 ? -1.060 -16.432 -57.808 1.00 27.18 118 GLY B CA 1
ATOM 2523 C C . GLY B 1 125 ? -2.503 -15.955 -57.762 1.00 28.46 118 GLY B C 1
ATOM 2524 O O . GLY B 1 125 ? -3.383 -16.547 -58.384 1.00 30.71 118 GLY B O 1
ATOM 2525 N N . ASP B 1 126 ? -2.740 -14.880 -57.016 1.00 27.43 119 ASP B N 1
ATOM 2526 C CA . ASP B 1 126 ? -4.030 -14.202 -57.030 1.00 27.61 119 ASP B CA 1
ATOM 2527 C C . ASP B 1 126 ? -4.142 -13.383 -58.299 1.00 25.53 119 ASP B C 1
ATOM 2528 O O . ASP B 1 126 ? -3.142 -13.173 -58.996 1.00 25.27 119 ASP B O 1
ATOM 2533 N N . ASP B 1 127 ? -5.345 -12.906 -58.601 1.00 24.50 120 ASP B N 1
ATOM 2534 C CA . ASP B 1 127 ? -5.507 -12.036 -59.753 1.00 30.75 120 ASP B CA 1
ATOM 2535 C C . ASP B 1 127 ? -4.636 -10.800 -59.572 1.00 30.53 120 ASP B C 1
ATOM 2536 O O . ASP B 1 127 ? -4.582 -10.227 -58.478 1.00 29.13 120 ASP B O 1
ATOM 2541 N N . LEU B 1 128 ? -3.947 -10.392 -60.635 1.00 29.88 121 LEU B N 1
ATOM 2542 C CA . LEU B 1 128 ? -2.950 -9.326 -60.515 1.00 30.69 121 LEU B CA 1
ATOM 2543 C C . LEU B 1 128 ? -3.574 -7.975 -60.159 1.00 28.96 121 LEU B C 1
ATOM 2544 O O . LEU B 1 128 ? -2.874 -7.067 -59.701 1.00 27.23 121 LEU B O 1
ATOM 2549 N N . SER B 1 129 ? -4.885 -7.844 -60.350 1.00 29.05 122 SER B N 1
ATOM 2550 C CA . SER B 1 129 ? -5.580 -6.625 -59.944 1.00 29.50 122 SER B CA 1
ATOM 2551 C C . SER B 1 129 ? -5.449 -6.372 -58.435 1.00 29.17 122 SER B C 1
ATOM 2552 O O . SER B 1 129 ? -5.691 -5.258 -57.972 1.00 29.39 122 SER B O 1
ATOM 2555 N N . THR B 1 130 ? -5.054 -7.397 -57.677 1.00 26.55 123 THR B N 1
ATOM 2556 C CA . THR B 1 130 ? -4.864 -7.252 -56.235 1.00 26.99 123 THR B CA 1
ATOM 2557 C C . THR B 1 130 ? -3.628 -6.415 -55.908 1.00 27.49 123 THR B C 1
ATOM 2558 O O . THR B 1 130 ? -3.455 -5.950 -54.777 1.00 25.70 123 THR B O 1
ATOM 2562 N N . LEU B 1 131 ? -2.772 -6.229 -56.904 1.00 24.95 124 LEU B N 1
ATOM 2563 C CA . LEU B 1 131 ? -1.557 -5.447 -56.747 1.00 23.33 124 LEU B CA 1
ATOM 2564 C C . LEU B 1 131 ? -1.786 -3.965 -56.996 1.00 22.33 124 LEU B C 1
ATOM 2565 O O . LEU B 1 131 ? -0.956 -3.135 -56.650 1.00 25.18 124 LEU B O 1
ATOM 2570 N N . THR B 1 132 ? -2.915 -3.630 -57.610 1.00 21.99 125 THR B N 1
ATOM 2571 C CA . THR B 1 132 ? -3.183 -2.249 -57.982 1.00 22.59 125 THR B CA 1
ATOM 2572 C C . THR B 1 132 ? -3.215 -1.334 -56.746 1.00 26.25 125 THR B C 1
ATOM 2573 O O . THR B 1 132 ? -3.904 -1.620 -55.770 1.00 26.33 125 THR B O 1
ATOM 2577 N N . GLY B 1 133 ? -2.424 -0.264 -56.783 1.00 27.83 126 GLY B N 1
ATOM 2578 C CA . GLY B 1 133 ? -2.394 0.700 -55.699 1.00 28.36 126 GLY B CA 1
ATOM 2579 C C . GLY B 1 133 ? -1.612 0.259 -54.474 1.00 28.44 126 GLY B C 1
ATOM 2580 O O . GLY B 1 133 ? -1.609 0.955 -53.455 1.00 29.43 126 GLY B O 1
ATOM 2581 N N . LYS B 1 134 ? -0.938 -0.884 -54.568 1.00 25.46 127 LYS B N 1
ATOM 2582 C CA . LYS B 1 134 ? -0.210 -1.422 -53.420 1.00 25.39 127 LYS B CA 1
ATOM 2583 C C . LYS B 1 134 ? 1.298 -1.265 -53.587 1.00 23.75 127 LYS B C 1
ATOM 2584 O O . LYS B 1 134 ? 1.783 -1.012 -54.685 1.00 23.74 127 LYS B O 1
ATOM 2590 N N . ASN B 1 135 ? 2.022 -1.372 -52.476 1.00 22.57 128 ASN B N 1
ATOM 2591 C CA . ASN B 1 135 ? 3.484 -1.467 -52.508 1.00 22.31 128 ASN B CA 1
ATOM 2592 C C . ASN B 1 135 ? 3.886 -2.918 -52.695 1.00 21.66 128 ASN B C 1
ATOM 2593 O O . ASN B 1 135 ? 3.734 -3.728 -51.768 1.00 24.03 128 ASN B O 1
ATOM 2598 N N . VAL B 1 136 ? 4.404 -3.259 -53.871 1.00 18.05 129 VAL B N 1
ATOM 2599 C CA . VAL B 1 136 ? 4.644 -4.660 -54.185 1.00 16.93 129 VAL B CA 1
ATOM 2600 C C . VAL B 1 136 ? 6.106 -5.023 -54.004 1.00 18.33 129 VAL B C 1
ATOM 2601 O O . VAL B 1 136 ? 6.977 -4.397 -54.612 1.00 16.25 129 VAL B O 1
ATOM 2605 N N . LEU B 1 137 ? 6.370 -6.025 -53.168 1.00 19.46 130 LEU B N 1
ATOM 2606 C CA . LEU B 1 137 ? 7.739 -6.515 -52.962 1.00 16.63 130 LEU B CA 1
ATOM 2607 C C . LEU B 1 137 ? 7.924 -7.895 -53.580 1.00 14.57 130 LEU B C 1
ATOM 2608 O O . LEU B 1 137 ? 7.336 -8.864 -53.114 1.00 18.57 130 LEU B O 1
ATOM 2613 N N . ILE B 1 138 ? 8.725 -7.987 -54.641 1.00 15.00 131 ILE B N 1
ATOM 2614 C CA . ILE B 1 138 ? 8.995 -9.279 -55.250 1.00 13.72 131 ILE B CA 1
ATOM 2615 C C . ILE B 1 138 ? 10.233 -9.890 -54.592 1.00 13.70 131 ILE B C 1
ATOM 2616 O O . ILE B 1 138 ? 11.248 -9.223 -54.407 1.00 16.62 131 ILE B O 1
ATOM 2621 N N . VAL B 1 139 ? 10.150 -11.153 -54.215 1.00 14.18 132 VAL B N 1
ATOM 2622 C CA . VAL B 1 139 ? 11.246 -11.761 -53.448 1.00 15.74 132 VAL B CA 1
ATOM 2623 C C . VAL B 1 139 ? 11.792 -12.959 -54.206 1.00 15.93 132 VAL B C 1
ATOM 2624 O O . VAL B 1 139 ? 11.058 -13.922 -54.481 1.00 12.69 132 VAL B O 1
ATOM 2628 N N . GLU B 1 140 ? 13.083 -12.895 -54.531 1.00 14.13 133 GLU B N 1
ATOM 2629 C CA . GLU B 1 140 ? 13.744 -13.912 -55.352 1.00 13.54 133 GLU B CA 1
ATOM 2630 C C . GLU B 1 140 ? 14.961 -14.518 -54.653 1.00 13.99 133 GLU B C 1
ATOM 2631 O O . GLU B 1 140 ? 15.590 -13.868 -53.818 1.00 17.00 133 GLU B O 1
ATOM 2637 N N . ASP B 1 141 ? 15.304 -15.760 -55.001 1.00 15.20 134 ASP B N 1
ATOM 2638 C CA . ASP B 1 141 ? 16.526 -16.366 -54.496 1.00 13.50 134 ASP B CA 1
ATOM 2639 C C . ASP B 1 141 ? 17.760 -15.809 -55.214 1.00 14.62 134 ASP B C 1
ATOM 2640 O O . ASP B 1 141 ? 18.769 -15.499 -54.566 1.00 17.01 134 ASP B O 1
ATOM 2645 N N . ILE B 1 142 ? 17.687 -15.662 -56.534 1.00 14.13 135 ILE B N 1
ATOM 2646 C CA . ILE B 1 142 ? 18.859 -15.252 -57.300 1.00 14.42 135 ILE B CA 1
ATOM 2647 C C . ILE B 1 142 ? 18.510 -14.559 -58.622 1.00 16.96 135 ILE B C 1
ATOM 2648 O O . ILE B 1 142 ? 17.513 -14.888 -59.283 1.00 19.35 135 ILE B O 1
ATOM 2653 N N . ILE B 1 143 ? 19.308 -13.544 -58.948 1.00 14.44 136 ILE B N 1
ATOM 2654 C CA A ILE B 1 143 ? 19.312 -12.879 -60.248 0.52 15.20 136 ILE B CA 1
ATOM 2655 C CA B ILE B 1 143 ? 19.280 -12.932 -60.264 0.48 15.25 136 ILE B CA 1
ATOM 2656 C C . ILE B 1 143 ? 20.551 -13.314 -61.011 1.00 17.09 136 ILE B C 1
ATOM 2657 O O . ILE B 1 143 ? 21.664 -13.137 -60.516 1.00 16.93 136 ILE B O 1
ATOM 2666 N N . ASP B 1 144 ? 20.374 -13.874 -62.205 1.00 16.19 137 ASP B N 1
ATOM 2667 C CA . ASP B 1 144 ? 21.516 -14.266 -63.033 1.00 17.16 137 ASP B CA 1
ATOM 2668 C C . ASP B 1 144 ? 21.498 -13.424 -64.310 1.00 20.68 137 ASP B C 1
ATOM 2669 O O . ASP B 1 144 ? 22.194 -12.402 -64.389 1.00 19.87 137 ASP B O 1
ATOM 2674 N N . THR B 1 145 ? 20.692 -13.802 -65.303 1.00 22.15 138 THR B N 1
ATOM 2675 C CA . THR B 1 145 ? 20.610 -12.950 -66.490 1.00 22.32 138 THR B CA 1
ATOM 2676 C C . THR B 1 145 ? 19.778 -11.698 -66.221 1.00 22.29 138 THR B C 1
ATOM 2677 O O . THR B 1 145 ? 20.007 -10.649 -66.827 1.00 21.95 138 THR B O 1
ATOM 2681 N N . GLY B 1 146 ? 18.826 -11.803 -65.300 1.00 17.64 139 GLY B N 1
ATOM 2682 C CA . GLY B 1 146 ? 17.904 -10.716 -65.024 1.00 17.99 139 GLY B CA 1
ATOM 2683 C C . GLY B 1 146 ? 16.676 -10.702 -65.925 1.00 19.46 139 GLY B C 1
ATOM 2684 O O . GLY B 1 146 ? 15.817 -9.827 -65.791 1.00 20.11 139 GLY B O 1
ATOM 2685 N N . LYS B 1 147 ? 16.593 -11.650 -66.856 1.00 23.00 140 LYS B N 1
ATOM 2686 C CA . LYS B 1 147 ? 15.502 -11.652 -67.833 1.00 22.77 140 LYS B CA 1
ATOM 2687 C C . LYS B 1 147 ? 14.175 -11.978 -67.156 1.00 23.55 140 LYS B C 1
ATOM 2688 O O . LYS B 1 147 ? 13.135 -11.377 -67.472 1.00 23.54 140 LYS B O 1
ATOM 2694 N N . THR B 1 148 ? 14.217 -12.920 -66.215 1.00 22.73 141 THR B N 1
ATOM 2695 C CA . THR B 1 148 ? 13.029 -13.313 -65.474 1.00 23.39 141 THR B CA 1
ATOM 2696 C C . THR B 1 148 ? 12.426 -12.139 -64.722 1.00 24.22 141 THR B C 1
ATOM 2697 O O . THR B 1 148 ? 11.207 -11.914 -64.763 1.00 24.32 141 THR B O 1
ATOM 2701 N N . MET B 1 149 ? 13.265 -11.381 -64.026 1.00 23.76 142 MET B N 1
ATOM 2702 C CA . MET B 1 149 ? 12.732 -10.263 -63.272 1.00 22.36 142 MET B CA 1
ATOM 2703 C C . MET B 1 149 ? 12.232 -9.153 -64.186 1.00 20.41 142 MET B C 1
ATOM 2704 O O . MET B 1 149 ? 11.209 -8.546 -63.891 1.00 19.37 142 MET B O 1
ATOM 2709 N N . GLN B 1 150 ? 12.929 -8.871 -65.288 1.00 17.73 143 GLN B N 1
ATOM 2710 C CA . GLN B 1 150 ? 12.407 -7.875 -66.224 1.00 18.91 143 GLN B CA 1
ATOM 2711 C C . GLN B 1 150 ? 11.031 -8.310 -66.734 1.00 17.97 143 GLN B C 1
ATOM 2712 O O . GLN B 1 150 ? 10.117 -7.491 -66.879 1.00 18.60 143 GLN B O 1
ATOM 2718 N N . THR B 1 151 ? 10.872 -9.604 -66.981 1.00 20.57 144 THR B N 1
ATOM 2719 C CA . THR B 1 151 ? 9.618 -10.097 -67.519 1.00 22.73 144 THR B CA 1
ATOM 2720 C C . THR B 1 151 ? 8.516 -9.968 -66.476 1.00 23.21 144 THR B C 1
ATOM 2721 O O . THR B 1 151 ? 7.462 -9.403 -66.753 1.00 22.80 144 THR B O 1
ATOM 2725 N N . LEU B 1 152 ? 8.777 -10.466 -65.272 1.00 20.51 145 LEU B N 1
ATOM 2726 C CA . LEU B 1 152 ? 7.784 -10.403 -64.210 1.00 21.98 145 LEU B CA 1
ATOM 2727 C C . LEU B 1 152 ? 7.373 -8.951 -63.904 1.00 21.84 145 LEU B C 1
ATOM 2728 O O . LEU B 1 152 ? 6.183 -8.666 -63.708 1.00 20.29 145 LEU B O 1
ATOM 2733 N N . LEU B 1 153 ? 8.354 -8.050 -63.861 1.00 18.84 146 LEU B N 1
ATOM 2734 C CA . LEU B 1 153 ? 8.088 -6.638 -63.628 1.00 17.88 146 LEU B CA 1
ATOM 2735 C C . LEU B 1 153 ? 7.187 -6.044 -64.708 1.00 22.16 146 LEU B C 1
ATOM 2736 O O . LEU B 1 153 ? 6.278 -5.263 -64.404 1.00 21.88 146 LEU B O 1
ATOM 2741 N N . SER B 1 154 ? 7.429 -6.418 -65.961 1.00 21.28 147 SER B N 1
ATOM 2742 C CA . SER B 1 154 ? 6.667 -5.844 -67.068 1.00 22.97 147 SER B CA 1
ATOM 2743 C C . SER B 1 154 ? 5.199 -6.227 -66.929 1.00 22.71 147 SER B C 1
ATOM 2744 O O . SER B 1 154 ? 4.310 -5.445 -67.267 1.00 28.20 147 SER B O 1
ATOM 2747 N N . LEU B 1 155 ? 4.959 -7.426 -66.416 1.00 22.54 148 LEU B N 1
ATOM 2748 C CA A LEU B 1 155 ? 3.599 -7.899 -66.202 0.56 23.30 148 LEU B CA 1
ATOM 2749 C CA B LEU B 1 155 ? 3.600 -7.914 -66.197 0.44 23.30 148 LEU B CA 1
ATOM 2750 C C . LEU B 1 155 ? 2.940 -7.176 -65.040 1.00 25.69 148 LEU B C 1
ATOM 2751 O O . LEU B 1 155 ? 1.825 -6.665 -65.163 1.00 24.38 148 LEU B O 1
ATOM 2760 N N . VAL B 1 156 ? 3.634 -7.148 -63.909 1.00 21.59 149 VAL B N 1
ATOM 2761 C CA . VAL B 1 156 ? 3.127 -6.496 -62.706 1.00 21.86 149 VAL B CA 1
ATOM 2762 C C . VAL B 1 156 ? 2.780 -5.040 -62.968 1.00 21.98 149 VAL B C 1
ATOM 2763 O O . VAL B 1 156 ? 1.765 -4.533 -62.486 1.00 22.48 149 VAL B O 1
ATOM 2767 N N . ARG B 1 157 ? 3.610 -4.366 -63.758 1.00 19.49 150 ARG B N 1
ATOM 2768 C CA . ARG B 1 157 ? 3.394 -2.947 -64.008 1.00 22.02 150 ARG B CA 1
ATOM 2769 C C . ARG B 1 157 ? 2.125 -2.667 -64.810 1.00 24.84 150 ARG B C 1
ATOM 2770 O O . ARG B 1 157 ? 1.621 -1.547 -64.798 1.00 28.39 150 ARG B O 1
ATOM 2778 N N . GLN B 1 158 ? 1.593 -3.683 -65.478 1.00 25.89 151 GLN B N 1
ATOM 2779 C CA . GLN B 1 158 ? 0.328 -3.531 -66.199 1.00 25.00 151 GLN B CA 1
ATOM 2780 C C . GLN B 1 158 ? -0.836 -3.253 -65.253 1.00 28.11 151 GLN B C 1
ATOM 2781 O O . GLN B 1 158 ? -1.898 -2.780 -65.675 1.00 29.80 151 GLN B O 1
ATOM 2787 N N . TYR B 1 159 ? -0.639 -3.567 -63.976 1.00 26.04 152 TYR B N 1
ATOM 2788 C CA . TYR B 1 159 ? -1.706 -3.474 -62.997 1.00 27.63 152 TYR B CA 1
ATOM 2789 C C . TYR B 1 159 ? -1.482 -2.331 -62.012 1.00 26.29 152 TYR B C 1
ATOM 2790 O O . TYR B 1 159 ? -2.124 -2.263 -60.971 1.00 28.83 152 TYR B O 1
ATOM 2799 N N . ASN B 1 160 ? -0.589 -1.420 -62.386 1.00 23.92 153 ASN B N 1
ATOM 2800 C CA . ASN B 1 160 ? -0.394 -0.146 -61.693 1.00 26.58 153 ASN B CA 1
ATOM 2801 C C . ASN B 1 160 ? -0.256 -0.215 -60.169 1.00 24.49 153 ASN B C 1
ATOM 2802 O O . ASN B 1 160 ? -1.085 0.340 -59.437 1.00 25.39 153 ASN B O 1
ATOM 2807 N N . PRO B 1 161 ? 0.808 -0.870 -59.688 1.00 22.73 154 PRO B N 1
ATOM 2808 C CA . PRO B 1 161 ? 1.086 -0.846 -58.250 1.00 22.67 154 PRO B CA 1
ATOM 2809 C C . PRO B 1 161 ? 1.500 0.558 -57.822 1.00 24.44 154 PRO B C 1
ATOM 2810 O O . PRO B 1 161 ? 1.977 1.306 -58.675 1.00 24.46 154 PRO B O 1
ATOM 2814 N N . LYS B 1 162 ? 1.317 0.913 -56.551 1.00 26.65 155 LYS B N 1
ATOM 2815 C CA . LYS B 1 162 ? 1.807 2.198 -56.046 1.00 29.22 155 LYS B CA 1
ATOM 2816 C C . LYS B 1 162 ? 3.329 2.263 -56.206 1.00 27.56 155 LYS B C 1
ATOM 2817 O O . LYS B 1 162 ? 3.880 3.281 -56.616 1.00 30.90 155 LYS B O 1
ATOM 2823 N N . MET B 1 163 ? 3.999 1.168 -55.877 1.00 23.71 156 MET B N 1
ATOM 2824 C CA . MET B 1 163 ? 5.426 1.011 -56.171 1.00 19.24 156 MET B CA 1
ATOM 2825 C C . MET B 1 163 ? 5.707 -0.466 -56.309 1.00 19.47 156 MET B C 1
ATOM 2826 O O . MET B 1 163 ? 4.913 -1.297 -55.872 1.00 19.34 156 MET B O 1
ATOM 2831 N N . VAL B 1 164 ? 6.822 -0.810 -56.934 1.00 19.86 157 VAL B N 1
ATOM 2832 C CA . VAL B 1 164 ? 7.215 -2.203 -57.003 1.00 18.62 157 VAL B CA 1
ATOM 2833 C C . VAL B 1 164 ? 8.727 -2.255 -56.873 1.00 18.33 157 VAL B C 1
ATOM 2834 O O . VAL B 1 164 ? 9.469 -1.467 -57.486 1.00 18.76 157 VAL B O 1
ATOM 2838 N N . LYS B 1 165 ? 9.168 -3.144 -56.000 1.00 18.29 158 LYS B N 1
ATOM 2839 C CA . LYS B 1 165 ? 10.579 -3.278 -55.682 1.00 18.12 158 LYS B CA 1
ATOM 2840 C C . LYS B 1 165 ? 10.929 -4.739 -55.719 1.00 17.84 158 LYS B C 1
ATOM 2841 O O . LYS B 1 165 ? 10.060 -5.592 -55.554 1.00 16.70 158 LYS B O 1
ATOM 2847 N N . VAL B 1 166 ? 12.203 -5.031 -55.943 1.00 16.55 159 VAL B N 1
ATOM 2848 C CA . VAL B 1 166 ? 12.660 -6.408 -55.949 1.00 13.81 159 VAL B CA 1
ATOM 2849 C C . VAL B 1 166 ? 13.738 -6.641 -54.898 1.00 13.99 159 VAL B C 1
ATOM 2850 O O . VAL B 1 166 ? 14.688 -5.863 -54.797 1.00 14.88 159 VAL B O 1
ATOM 2854 N N . ALA B 1 167 ? 13.574 -7.702 -54.106 1.00 13.08 160 ALA B N 1
ATOM 2855 C CA . ALA B 1 167 ? 14.627 -8.151 -53.201 1.00 16.22 160 ALA B CA 1
ATOM 2856 C C . ALA B 1 167 ? 15.135 -9.496 -53.687 1.00 16.50 160 ALA B C 1
ATOM 2857 O O . ALA B 1 167 ? 14.348 -10.416 -53.908 1.00 17.53 160 ALA B O 1
ATOM 2859 N N . SER B 1 168 ? 16.445 -9.614 -53.866 1.00 12.96 161 SER B N 1
ATOM 2860 C CA . SER B 1 168 ? 17.042 -10.887 -54.268 1.00 15.61 161 SER B CA 1
ATOM 2861 C C . SER B 1 168 ? 18.147 -11.277 -53.292 1.00 13.58 161 SER B C 1
ATOM 2862 O O . SER B 1 168 ? 19.013 -10.464 -52.975 1.00 15.29 161 SER B O 1
ATOM 2865 N N . LEU B 1 169 ? 18.117 -12.507 -52.785 1.00 12.74 162 LEU B N 1
ATOM 2866 C CA . LEU B 1 169 ? 19.155 -12.934 -51.868 1.00 14.61 162 LEU B CA 1
ATOM 2867 C C . LEU B 1 169 ? 20.523 -12.824 -52.543 1.00 10.96 162 LEU B C 1
ATOM 2868 O O . LEU B 1 169 ? 21.470 -12.311 -51.946 1.00 12.05 162 LEU B O 1
ATOM 2873 N N . LEU B 1 170 ? 20.592 -13.283 -53.790 1.00 11.84 163 LEU B N 1
ATOM 2874 C CA . LEU B 1 170 ? 21.862 -13.359 -54.527 1.00 14.75 163 LEU B CA 1
ATOM 2875 C C . LEU B 1 170 ? 21.768 -12.674 -55.884 1.00 13.98 163 LEU B C 1
ATOM 2876 O O . LEU B 1 170 ? 20.757 -12.777 -56.573 1.00 15.09 163 LEU B O 1
ATOM 2881 N N . VAL B 1 171 ? 22.831 -11.960 -56.256 1.00 17.95 164 VAL B N 1
ATOM 2882 C CA . VAL B 1 171 ? 22.966 -11.398 -57.587 1.00 17.45 164 VAL B CA 1
ATOM 2883 C C . VAL B 1 171 ? 24.321 -11.859 -58.111 1.00 15.83 164 VAL B C 1
ATOM 2884 O O . VAL B 1 171 ? 25.347 -11.673 -57.444 1.00 13.55 164 VAL B O 1
ATOM 2888 N N . LYS B 1 172 ? 24.321 -12.522 -59.265 1.00 18.03 165 LYS B N 1
ATOM 2889 C CA . LYS B 1 172 ? 25.577 -12.964 -59.874 1.00 19.84 165 LYS B CA 1
ATOM 2890 C C . LYS B 1 172 ? 26.234 -11.863 -60.695 1.00 16.84 165 LYS B C 1
ATOM 2891 O O . LYS B 1 172 ? 25.546 -11.114 -61.378 1.00 19.28 165 LYS B O 1
ATOM 2897 N N . ARG B 1 173 ? 27.559 -11.781 -60.617 1.00 18.51 166 ARG B N 1
ATOM 2898 C CA . ARG B 1 173 ? 28.362 -11.012 -61.577 1.00 19.58 166 ARG B CA 1
ATOM 2899 C C . ARG B 1 173 ? 28.542 -11.818 -62.866 1.00 23.32 166 ARG B C 1
ATOM 2900 O O . ARG B 1 173 ? 29.302 -12.786 -62.902 1.00 22.21 166 ARG B O 1
ATOM 2908 N N . THR B 1 174 ? 27.843 -11.425 -63.927 1.00 24.34 167 THR B N 1
ATOM 2909 C CA . THR B 1 174 ? 27.899 -12.182 -65.169 1.00 24.88 167 THR B CA 1
ATOM 2910 C C . THR B 1 174 ? 27.728 -11.289 -66.401 1.00 24.30 167 THR B C 1
ATOM 2911 O O . THR B 1 174 ? 26.934 -10.359 -66.402 1.00 24.73 167 THR B O 1
ATOM 2915 N N . PRO B 1 175 ? 28.508 -11.550 -67.454 1.00 24.69 168 PRO B N 1
ATOM 2916 C CA . PRO B 1 175 ? 28.305 -10.766 -68.679 1.00 24.47 168 PRO B CA 1
ATOM 2917 C C . PRO B 1 175 ? 26.984 -11.117 -69.360 1.00 23.43 168 PRO B C 1
ATOM 2918 O O . PRO B 1 175 ? 26.561 -10.457 -70.309 1.00 27.88 168 PRO B O 1
ATOM 2922 N N . ARG B 1 176 ? 26.325 -12.154 -68.873 1.00 24.14 169 ARG B N 1
ATOM 2923 C CA . ARG B 1 176 ? 25.027 -12.535 -69.419 1.00 24.15 169 ARG B CA 1
ATOM 2924 C C . ARG B 1 176 ? 23.913 -11.659 -68.869 1.00 23.55 169 ARG B C 1
ATOM 2925 O O . ARG B 1 176 ? 22.742 -11.784 -69.275 1.00 21.47 169 ARG B O 1
ATOM 2933 N N . SER B 1 177 ? 24.261 -10.761 -67.952 1.00 24.31 170 SER B N 1
ATOM 2934 C CA . SER B 1 177 ? 23.251 -9.855 -67.413 1.00 25.03 170 SER B CA 1
ATOM 2935 C C . SER B 1 177 ? 22.759 -8.871 -68.470 1.00 27.49 170 SER B C 1
ATOM 2936 O O . SER B 1 177 ? 23.548 -8.321 -69.245 1.00 28.49 170 SER B O 1
ATOM 2939 N N . VAL B 1 178 ? 21.451 -8.643 -68.493 1.00 25.27 171 VAL B N 1
ATOM 2940 C CA . VAL B 1 178 ? 20.879 -7.706 -69.450 1.00 26.17 171 VAL B CA 1
ATOM 2941 C C . VA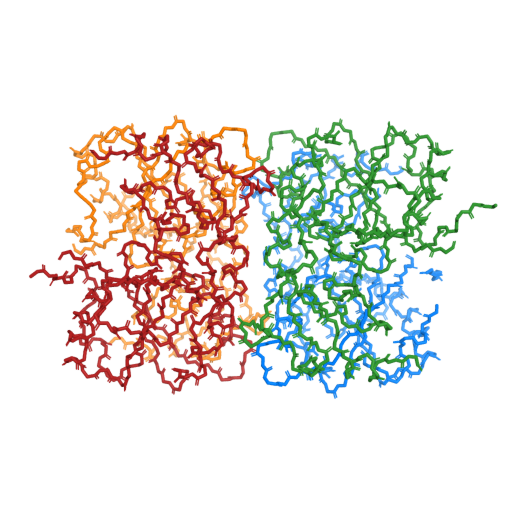L B 1 178 ? 20.922 -6.289 -68.890 1.00 26.39 171 VAL B C 1
ATOM 2942 O O . VAL B 1 178 ? 20.534 -5.336 -69.569 1.00 26.82 171 VAL B O 1
ATOM 2946 N N . GLY B 1 179 ? 21.391 -6.157 -67.648 1.00 23.27 172 GLY B N 1
ATOM 2947 C CA . GLY B 1 179 ? 21.608 -4.853 -67.047 1.00 24.95 172 GLY B CA 1
ATOM 2948 C C . GLY B 1 179 ? 20.654 -4.531 -65.906 1.00 25.81 172 GLY B C 1
ATOM 2949 O O . GLY B 1 179 ? 20.774 -3.485 -65.265 1.00 28.01 172 GLY B O 1
ATOM 2950 N N . TYR B 1 180 ? 19.703 -5.422 -65.648 1.00 24.84 173 TYR B N 1
ATOM 2951 C CA . TYR B 1 180 ? 18.740 -5.186 -64.573 1.00 24.09 173 TYR B CA 1
ATOM 2952 C C . TYR B 1 180 ? 19.390 -5.307 -63.177 1.00 24.55 173 TYR B C 1
ATOM 2953 O O . TYR B 1 180 ? 20.085 -6.285 -62.902 1.00 28.25 173 TYR B O 1
ATOM 2962 N N . LYS B 1 181 ? 19.154 -4.316 -62.314 1.00 22.46 174 LYS B N 1
ATOM 2963 C CA A LYS B 1 181 ? 19.633 -4.342 -60.930 0.51 22.71 174 LYS B CA 1
ATOM 2964 C CA B LYS B 1 181 ? 19.632 -4.356 -60.929 0.49 22.70 174 LYS B CA 1
ATOM 2965 C C . LYS B 1 181 ? 18.466 -4.265 -59.938 1.00 23.22 174 LYS B C 1
ATOM 2966 O O . LYS B 1 181 ? 17.658 -3.333 -59.999 1.00 23.32 174 LYS B O 1
ATOM 2977 N N . PRO B 1 182 ? 18.381 -5.229 -59.007 1.00 21.66 175 PRO B N 1
ATOM 2978 C CA . PRO B 1 182 ? 17.303 -5.196 -58.004 1.00 21.62 175 PRO B CA 1
ATOM 2979 C C . PRO B 1 182 ? 17.494 -4.125 -56.926 1.00 21.33 175 PRO B C 1
ATOM 2980 O O . PRO B 1 182 ? 18.601 -3.618 -56.723 1.00 23.86 175 PRO B O 1
ATOM 2984 N N . ASP B 1 183 ? 16.418 -3.812 -56.206 1.00 18.34 176 ASP B N 1
ATOM 2985 C CA . ASP B 1 183 ? 16.465 -2.769 -55.184 1.00 18.30 176 ASP B CA 1
ATOM 2986 C C . ASP B 1 183 ? 17.131 -3.216 -53.884 1.00 18.53 176 ASP B C 1
ATOM 2987 O O . ASP B 1 183 ? 17.830 -2.440 -53.241 1.00 22.77 176 ASP B O 1
ATOM 2992 N N . PHE B 1 184 ? 16.930 -4.470 -53.493 1.00 16.23 177 PHE B N 1
ATOM 2993 C CA . PHE B 1 184 ? 17.557 -4.975 -52.280 1.00 13.06 177 PHE B CA 1
ATOM 2994 C C . PHE B 1 184 ? 18.355 -6.229 -52.631 1.00 17.30 177 PHE B C 1
ATOM 2995 O O . PHE B 1 184 ? 17.809 -7.138 -53.264 1.00 17.81 177 PHE B O 1
ATOM 3003 N N . VAL B 1 185 ? 19.638 -6.276 -52.244 1.00 14.26 178 VAL B N 1
ATOM 3004 C CA A VAL B 1 185 ? 20.454 -7.448 -52.541 0.66 14.50 178 VAL B CA 1
ATOM 3005 C CA B VAL B 1 185 ? 20.515 -7.409 -52.545 0.34 15.14 178 VAL B CA 1
ATOM 3006 C C . VAL B 1 185 ? 21.177 -7.977 -51.290 1.00 14.71 178 VAL B C 1
ATOM 3007 O O . VAL B 1 185 ? 21.760 -7.235 -50.507 1.00 16.77 178 VAL B O 1
ATOM 3014 N N . GLY B 1 186 ? 21.087 -9.283 -51.083 1.00 13.57 179 GLY B N 1
ATOM 3015 C CA . GLY B 1 186 ? 21.764 -9.905 -49.965 1.00 16.26 179 GLY B CA 1
ATOM 3016 C C . GLY B 1 186 ? 23.262 -9.950 -50.255 1.00 15.67 179 GLY B C 1
ATOM 3017 O O . GLY B 1 186 ? 24.050 -9.310 -49.563 1.00 16.44 179 GLY B O 1
ATOM 3018 N N . PHE B 1 187 ? 23.637 -10.702 -51.290 1.00 14.97 180 PHE B N 1
ATOM 3019 C CA . PHE B 1 187 ? 25.042 -11.000 -51.599 1.00 15.04 180 PHE B CA 1
ATOM 3020 C C . PHE B 1 187 ? 25.295 -10.933 -53.090 1.00 16.76 180 PHE B C 1
ATOM 3021 O O . PHE B 1 187 ? 24.506 -11.476 -53.855 1.00 15.19 180 PHE B O 1
ATOM 3029 N N . GLU B 1 188 ? 26.394 -10.301 -53.491 1.00 16.06 181 GLU B N 1
ATOM 3030 C CA . GLU B 1 188 ? 26.813 -10.304 -54.898 1.00 16.76 181 GLU B CA 1
ATOM 3031 C C . GLU B 1 188 ? 27.925 -11.329 -55.066 1.00 17.07 181 GLU B C 1
ATOM 3032 O O . GLU B 1 188 ? 28.996 -11.188 -54.471 1.00 17.41 181 GLU B O 1
ATOM 3038 N N . ILE B 1 189 ? 27.665 -12.361 -55.864 1.00 16.94 182 ILE B N 1
ATOM 3039 C CA . ILE B 1 189 ? 28.527 -13.538 -55.913 1.00 17.18 182 ILE B CA 1
ATOM 3040 C C . ILE B 1 189 ? 29.177 -13.730 -57.288 1.00 19.93 182 ILE B C 1
ATOM 3041 O O . ILE B 1 189 ? 28.757 -13.106 -58.268 1.00 19.18 182 ILE B O 1
ATOM 3046 N N . PRO B 1 190 ? 30.240 -14.563 -57.357 1.00 21.45 183 PRO B N 1
ATOM 3047 C CA . PRO B 1 190 ? 30.860 -14.915 -58.637 1.00 24.88 183 PRO B CA 1
ATOM 3048 C C . PRO B 1 190 ? 29.910 -15.716 -59.524 1.00 22.43 183 PRO B C 1
ATOM 3049 O O . PRO B 1 190 ? 28.915 -16.233 -59.043 1.00 21.93 183 PRO B O 1
ATOM 3053 N N . ASP B 1 191 ? 30.239 -15.817 -60.801 1.00 23.54 184 ASP B N 1
ATOM 3054 C CA . ASP B 1 191 ? 29.490 -16.663 -61.723 1.00 25.55 184 ASP B CA 1
ATOM 3055 C C . ASP B 1 191 ? 29.811 -18.139 -61.478 1.00 25.87 184 ASP B C 1
ATOM 3056 O O . ASP B 1 191 ? 30.484 -18.775 -62.286 1.00 27.68 184 ASP B O 1
ATOM 3061 N N . LYS B 1 192 ? 29.351 -18.658 -60.346 1.00 24.14 185 LYS B N 1
ATOM 3062 C CA . LYS B 1 192 ? 29.469 -20.069 -59.993 1.00 26.40 185 LYS B CA 1
ATOM 3063 C C . LYS B 1 192 ? 28.078 -20.626 -59.665 1.00 23.95 185 LYS B C 1
ATOM 3064 O O . LYS B 1 192 ? 27.239 -19.916 -59.123 1.00 21.31 185 LYS B O 1
ATOM 3070 N N . PHE B 1 193 ? 27.841 -21.903 -59.946 1.00 23.85 186 PHE B N 1
ATOM 3071 C CA . PHE B 1 193 ? 26.558 -22.492 -59.603 1.00 24.64 186 PHE B CA 1
ATOM 3072 C C . PHE B 1 193 ? 26.537 -22.881 -58.128 1.00 23.61 186 PHE B C 1
ATOM 3073 O O . PHE B 1 193 ? 27.361 -23.680 -57.662 1.00 27.40 186 PHE B O 1
ATOM 3081 N N . VAL B 1 194 ? 25.615 -22.279 -57.385 1.00 16.75 187 VAL B N 1
ATOM 3082 C CA . VAL B 1 194 ? 25.518 -22.538 -55.958 1.00 15.81 187 VAL B CA 1
ATOM 3083 C C . VAL B 1 194 ? 24.203 -23.258 -55.641 1.00 16.50 187 VAL B C 1
ATOM 3084 O O . VAL B 1 194 ? 23.256 -23.219 -56.432 1.00 15.57 187 VAL B O 1
ATOM 3088 N N . VAL B 1 195 ? 24.163 -23.922 -54.491 1.00 16.59 188 VAL B N 1
ATOM 3089 C CA . VAL B 1 195 ? 22.992 -24.656 -54.039 1.00 16.17 188 VAL B CA 1
ATOM 3090 C C . VAL B 1 195 ? 22.818 -24.431 -52.529 1.00 16.41 188 VAL B C 1
ATOM 3091 O O . VAL B 1 195 ? 23.723 -23.920 -51.871 1.00 15.19 188 VAL B O 1
ATOM 3095 N N . GLY B 1 196 ? 21.658 -24.805 -51.992 1.00 14.29 189 GLY B N 1
ATOM 3096 C CA . GLY B 1 196 ? 21.382 -24.680 -50.570 1.00 14.49 189 GLY B CA 1
ATOM 3097 C C . GLY B 1 196 ? 20.455 -23.502 -50.304 1.00 14.33 189 GLY B C 1
ATOM 3098 O O . GLY B 1 196 ? 20.231 -22.693 -51.211 1.00 13.78 189 GLY B O 1
ATOM 3099 N N . TYR B 1 197 ? 19.907 -23.426 -49.089 1.00 14.30 190 TYR B N 1
ATOM 3100 C CA . TYR B 1 197 ? 18.963 -22.375 -48.689 1.00 15.47 190 TYR B CA 1
ATOM 3101 C C . TYR B 1 197 ? 17.848 -22.234 -49.747 1.00 19.66 190 TYR B C 1
ATOM 3102 O O . TYR B 1 197 ? 17.511 -21.127 -50.169 1.00 14.54 190 TYR B O 1
ATOM 3111 N N . ALA B 1 198 ? 17.323 -23.394 -50.163 1.00 16.91 191 ALA B N 1
ATOM 3112 C CA . ALA B 1 198 ? 16.219 -23.566 -51.133 1.00 16.98 191 ALA B CA 1
ATOM 3113 C C . ALA B 1 198 ? 16.641 -23.464 -52.595 1.00 16.86 191 ALA B C 1
ATOM 3114 O O . ALA B 1 198 ? 15.810 -23.656 -53.485 1.00 18.31 191 ALA B O 1
ATOM 3116 N N . LEU B 1 199 ? 17.904 -23.159 -52.855 1.00 14.70 192 LEU B N 1
ATOM 3117 C CA . LEU B 1 199 ? 18.403 -23.184 -54.239 1.00 14.88 192 LEU B CA 1
ATOM 3118 C C . LEU B 1 199 ? 18.793 -24.603 -54.603 1.00 19.62 192 LEU B C 1
ATOM 3119 O O . LEU B 1 199 ? 19.507 -25.266 -53.842 1.00 16.64 192 LEU B O 1
ATOM 3124 N N . ASP B 1 200 ? 18.364 -25.069 -55.777 1.00 16.08 193 ASP B N 1
ATOM 3125 C CA . ASP B 1 200 ? 18.464 -26.486 -56.071 1.00 16.72 193 ASP B CA 1
ATOM 3126 C C . ASP B 1 200 ? 19.372 -26.832 -57.236 1.00 17.40 193 ASP B C 1
ATOM 3127 O O . ASP B 1 200 ? 19.687 -25.995 -58.080 1.00 17.65 193 ASP B O 1
ATOM 3132 N N . TYR B 1 201 ? 19.733 -28.108 -57.279 1.00 18.39 194 TYR B N 1
ATOM 3133 C CA . TYR B 1 201 ? 20.268 -28.734 -58.471 1.00 19.67 194 TYR B CA 1
ATOM 3134 C C . TYR B 1 201 ? 19.361 -29.922 -58.774 1.00 20.27 194 TYR B C 1
ATOM 3135 O O . TYR B 1 201 ? 19.365 -30.913 -58.033 1.00 20.27 194 TYR B O 1
ATOM 3144 N N . ASN B 1 202 ? 18.566 -29.804 -59.837 1.00 21.38 195 ASN B N 1
ATOM 3145 C CA . ASN B 1 202 ? 17.601 -30.843 -60.214 1.00 22.69 195 ASN B CA 1
ATOM 3146 C C . ASN B 1 202 ? 16.733 -31.255 -59.019 1.00 22.09 195 ASN B C 1
ATOM 3147 O O . ASN B 1 202 ? 16.528 -32.440 -58.766 1.00 22.76 195 ASN B O 1
ATOM 3152 N N . GLU B 1 203 ? 16.283 -30.234 -58.285 1.00 21.01 196 GLU B N 1
ATOM 3153 C CA . GLU B 1 203 ? 15.387 -30.339 -57.117 1.00 20.66 196 GLU B CA 1
ATOM 3154 C C . GLU B 1 203 ? 16.094 -30.752 -55.823 1.00 22.88 196 GLU B C 1
ATOM 3155 O O . GLU B 1 203 ? 15.500 -30.662 -54.745 1.00 23.98 196 GLU B O 1
ATOM 3161 N N . TYR B 1 204 ? 17.353 -31.178 -55.908 1.00 19.51 197 TYR B N 1
ATOM 3162 C CA . TYR B 1 204 ? 18.120 -31.500 -54.697 1.00 18.90 197 TYR B CA 1
ATOM 3163 C C . TYR B 1 204 ? 18.785 -30.269 -54.082 1.00 19.02 197 TYR B C 1
ATOM 3164 O O . TYR B 1 204 ? 18.915 -29.237 -54.738 1.00 17.29 197 TYR B O 1
ATOM 3173 N N . PHE B 1 205 ? 19.200 -30.422 -52.818 1.00 17.39 198 PHE B N 1
ATOM 3174 C CA . PHE B 1 205 ? 19.900 -29.412 -52.017 1.00 16.55 198 PHE B CA 1
ATOM 3175 C C . PHE B 1 205 ? 19.008 -28.284 -51.524 1.00 16.06 198 PHE B C 1
ATOM 3176 O O . PHE B 1 205 ? 19.506 -27.315 -50.952 1.00 15.48 198 PHE B O 1
ATOM 3184 N N . ARG B 1 206 ? 17.698 -28.385 -51.724 1.00 16.51 199 ARG B N 1
ATOM 3185 C CA . ARG B 1 206 ? 16.823 -27.376 -51.133 1.00 16.42 199 ARG B CA 1
ATOM 3186 C C . ARG B 1 206 ? 16.803 -27.564 -49.610 1.00 17.37 199 ARG B C 1
ATOM 3187 O O . ARG B 1 206 ? 16.622 -26.597 -48.879 1.00 19.26 199 ARG B O 1
ATOM 3195 N N . ASP B 1 207 ? 17.003 -28.804 -49.160 1.00 17.32 200 ASP B N 1
ATOM 3196 C CA . ASP B 1 207 ? 17.021 -29.165 -47.732 1.00 20.29 200 ASP B CA 1
ATOM 3197 C C . ASP B 1 207 ? 18.411 -29.002 -47.125 1.00 21.58 200 ASP B C 1
ATOM 3198 O O . ASP B 1 207 ? 18.905 -29.873 -46.417 1.00 25.00 200 ASP B O 1
ATOM 3203 N N . LEU B 1 208 ? 19.038 -27.878 -47.425 1.00 19.56 201 LEU B N 1
ATOM 3204 C CA . LEU B 1 208 ? 20.361 -27.565 -46.920 1.00 19.55 201 LEU B CA 1
ATOM 3205 C C . LEU B 1 208 ? 20.272 -26.132 -46.427 1.00 20.58 201 LEU B C 1
ATOM 3206 O O . LEU B 1 208 ? 19.716 -25.283 -47.139 1.00 20.48 201 LEU B O 1
ATOM 3211 N N . ASN B 1 209 ? 20.740 -25.850 -45.209 1.00 16.93 202 ASN B N 1
ATOM 3212 C CA . ASN B 1 209 ? 20.562 -24.503 -44.694 1.00 16.86 202 ASN B CA 1
ATOM 3213 C C . ASN B 1 209 ? 21.621 -23.526 -45.221 1.00 18.39 202 ASN B C 1
ATOM 3214 O O . ASN B 1 209 ? 21.314 -22.346 -45.441 1.00 16.52 202 ASN B O 1
ATOM 3219 N N . HIS B 1 210 ? 22.840 -24.006 -45.477 1.00 17.21 203 HIS B N 1
ATOM 3220 C CA . HIS B 1 210 ? 23.887 -23.140 -46.023 1.00 15.64 203 HIS B CA 1
ATOM 3221 C C . HIS B 1 210 ? 23.809 -23.007 -47.537 1.00 18.37 203 HIS B C 1
ATOM 3222 O O . HIS B 1 210 ? 23.204 -23.840 -48.200 1.00 20.76 203 HIS B O 1
ATOM 3229 N N . VAL B 1 211 ? 24.421 -21.961 -48.085 1.00 14.44 204 VAL B N 1
ATOM 3230 C CA . VAL B 1 211 ? 24.645 -21.919 -49.519 1.00 14.08 204 VAL B CA 1
ATOM 3231 C C . VAL B 1 211 ? 26.026 -22.532 -49.748 1.00 20.13 204 VAL B C 1
ATOM 3232 O O . VAL B 1 211 ? 26.981 -22.213 -49.031 1.00 17.04 204 VAL B O 1
ATOM 3236 N N . ALA B 1 212 ? 26.106 -23.442 -50.711 1.00 14.93 205 ALA B N 1
ATOM 3237 C CA . ALA B 1 212 ? 27.310 -24.221 -50.958 1.00 17.08 205 ALA B CA 1
ATOM 3238 C C . ALA B 1 212 ? 27.575 -24.365 -52.458 1.00 17.69 205 ALA B C 1
ATOM 3239 O O . ALA B 1 212 ? 26.718 -24.051 -53.288 1.00 17.22 205 ALA B O 1
ATOM 3241 N N . VAL B 1 213 ? 28.770 -24.835 -52.801 1.00 18.23 206 VAL B N 1
ATOM 3242 C CA . VAL B 1 213 ? 29.109 -25.156 -54.176 1.00 21.20 206 VAL B CA 1
ATOM 3243 C C . VAL B 1 213 ? 29.090 -26.674 -54.310 1.00 20.27 206 VAL B C 1
ATOM 3244 O O . VAL B 1 213 ? 29.536 -27.388 -53.412 1.00 21.00 206 VAL B O 1
ATOM 3248 N N . ILE B 1 214 ? 28.528 -27.167 -55.407 1.00 21.54 207 ILE B N 1
ATOM 3249 C CA A ILE B 1 214 ? 28.448 -28.612 -55.655 0.65 25.06 207 ILE B CA 1
ATOM 3250 C CA B ILE B 1 214 ? 28.434 -28.603 -55.635 0.35 24.38 207 ILE B CA 1
ATOM 3251 C C . ILE B 1 214 ? 29.775 -29.201 -56.095 1.00 27.58 207 ILE B C 1
ATOM 3252 O O . ILE B 1 214 ? 30.556 -28.555 -56.802 1.00 30.49 207 ILE B O 1
ATOM 3261 N N . SER B 1 215 ? 30.047 -30.434 -55.673 1.00 27.80 208 SER B N 1
ATOM 3262 C CA . SER B 1 215 ? 31.244 -31.144 -56.101 1.00 30.86 208 SER B CA 1
ATOM 3263 C C . SER B 1 215 ? 31.002 -31.816 -57.448 1.00 32.05 208 SER B C 1
ATOM 3264 O O . SER B 1 215 ? 29.872 -31.850 -57.936 1.00 28.68 208 SER B O 1
ATOM 3267 N N . GLU B 1 216 ? 32.064 -32.351 -58.047 1.00 34.54 209 GLU B N 1
ATOM 3268 C CA . GLU B 1 216 ? 31.926 -33.047 -59.319 1.00 38.48 209 GLU B CA 1
ATOM 3269 C C . GLU B 1 216 ? 31.086 -34.314 -59.161 1.00 39.26 209 GLU B C 1
ATOM 3270 O O . GLU B 1 216 ? 30.235 -34.604 -60.003 1.00 37.95 209 GLU B O 1
ATOM 3276 N N . THR B 1 217 ? 31.308 -35.054 -58.076 1.00 40.85 210 THR B N 1
ATOM 3277 C CA . THR B 1 217 ? 30.517 -36.253 -57.798 1.00 40.17 210 THR B CA 1
ATOM 3278 C C . THR B 1 217 ? 29.047 -35.937 -57.494 1.00 36.00 210 THR B C 1
ATOM 3279 O O . THR B 1 217 ? 28.167 -36.725 -57.838 1.00 36.29 210 THR B O 1
ATOM 3283 N N . GLY B 1 218 ? 28.781 -34.794 -56.865 1.00 32.29 211 GLY B N 1
ATOM 3284 C CA . GLY B 1 218 ? 27.421 -34.360 -56.616 1.00 30.50 211 GLY B CA 1
ATOM 3285 C C . GLY B 1 218 ? 26.677 -34.030 -57.899 1.00 30.31 211 GLY B C 1
ATOM 3286 O O . GLY B 1 218 ? 25.501 -34.366 -58.060 1.00 29.23 211 GLY B O 1
ATOM 3287 N N . LYS B 1 219 ? 27.363 -33.357 -58.819 1.00 33.75 212 LYS B N 1
ATOM 3288 C CA . LYS B 1 219 ? 26.753 -33.022 -60.104 1.00 36.06 212 LYS B CA 1
ATOM 3289 C C . LYS B 1 219 ? 26.420 -34.281 -60.885 1.00 35.18 212 LYS B C 1
ATOM 3290 O O . LYS B 1 219 ? 25.368 -34.362 -61.516 1.00 34.50 212 LYS B O 1
ATOM 3296 N N . ALA B 1 220 ? 27.318 -35.265 -60.824 1.00 34.51 213 ALA B N 1
ATOM 3297 C CA . ALA B 1 220 ? 27.103 -36.552 -61.463 1.00 35.18 213 ALA B CA 1
ATOM 3298 C C . ALA B 1 220 ? 25.957 -37.335 -60.824 1.00 33.01 213 ALA B C 1
ATOM 3299 O O . ALA B 1 220 ? 25.132 -37.917 -61.524 1.00 33.74 213 ALA B O 1
ATOM 3301 N N . LYS B 1 221 ? 25.909 -37.353 -59.495 1.00 31.65 214 LYS B N 1
ATOM 3302 C CA . LYS B 1 221 ? 24.937 -38.180 -58.790 1.00 32.22 214 LYS B CA 1
ATOM 3303 C C . LYS B 1 221 ? 23.497 -37.722 -59.028 1.00 30.89 214 LYS B C 1
ATOM 3304 O O . LYS B 1 221 ? 22.605 -38.549 -59.200 1.00 30.35 214 LYS B O 1
ATOM 3310 N N . TYR B 1 222 ? 23.279 -36.411 -59.028 1.00 26.34 215 TYR B N 1
ATOM 3311 C CA . TYR B 1 222 ? 21.936 -35.851 -59.106 1.00 28.57 215 TYR B CA 1
ATOM 3312 C C . TYR B 1 222 ? 21.633 -35.309 -60.501 1.00 33.43 215 TYR B C 1
ATOM 3313 O O . TYR B 1 222 ? 20.653 -34.588 -60.705 1.00 34.89 215 TYR B O 1
ATOM 3322 N N . LYS B 1 223 ? 22.486 -35.672 -61.452 1.00 36.89 216 LYS B N 1
ATOM 3323 C CA A LYS B 1 223 ? 22.313 -35.303 -62.854 0.51 40.56 216 LYS B CA 1
ATOM 3324 C CA B LYS B 1 223 ? 22.304 -35.275 -62.844 0.49 40.56 216 LYS B CA 1
ATOM 3325 C C . LYS B 1 223 ? 20.945 -35.729 -63.374 1.00 44.67 216 LYS B C 1
ATOM 3326 O O . LYS B 1 223 ? 20.514 -36.865 -63.142 1.00 42.89 216 LYS B O 1
ATOM 3337 N N . ALA B 1 224 ? 20.270 -34.826 -64.078 1.00 51.72 217 ALA B N 1
ATOM 3338 C CA . ALA B 1 224 ? 18.953 -35.118 -64.632 1.00 58.84 217 ALA B CA 1
ATOM 3339 C C . ALA B 1 224 ? 19.056 -36.172 -65.726 1.00 64.43 217 ALA B C 1
ATOM 3340 O O . ALA B 1 224 ? 19.862 -36.053 -66.650 1.00 66.02 217 ALA B O 1
ATOM 3343 N N . SER C 1 11 ? 0.741 -4.641 -13.287 1.00 58.67 4 SER C N 1
ATOM 3344 C CA . SER C 1 11 ? 0.714 -5.845 -14.114 1.00 55.88 4 SER C CA 1
ATOM 3345 C C . SER C 1 11 ? 1.389 -7.016 -13.420 1.00 50.77 4 SER C C 1
ATOM 3346 O O . SER C 1 11 ? 2.602 -6.998 -13.200 1.00 50.89 4 SER C O 1
ATOM 3349 N N . PRO C 1 12 ? 0.604 -8.050 -13.086 1.00 45.97 5 PRO C N 1
ATOM 3350 C CA . PRO C 1 12 ? 1.139 -9.245 -12.433 1.00 41.52 5 PRO C CA 1
ATOM 3351 C C . PRO C 1 12 ? 1.771 -10.204 -13.436 1.00 35.14 5 PRO C C 1
ATOM 3352 O O . PRO C 1 12 ? 2.242 -11.264 -13.036 1.00 34.66 5 PRO C O 1
ATOM 3356 N N . GLY C 1 13 ? 1.796 -9.830 -14.713 1.00 30.21 6 GLY C N 1
ATOM 3357 C CA . GLY C 1 13 ? 2.356 -10.690 -15.736 1.00 25.60 6 GLY C CA 1
ATOM 3358 C C . GLY C 1 13 ? 1.370 -11.761 -16.179 1.00 24.39 6 GLY C C 1
ATOM 3359 O O . GLY C 1 13 ? 0.170 -11.651 -15.939 1.00 22.98 6 GLY C O 1
ATOM 3360 N N . VAL C 1 14 ? 1.880 -12.805 -16.828 1.00 23.10 7 VAL C N 1
ATOM 3361 C CA . VAL C 1 14 ? 1.021 -13.905 -17.263 1.00 20.38 7 VAL C CA 1
ATOM 3362 C C . VAL C 1 14 ? 0.635 -14.768 -16.068 1.00 18.02 7 VAL C C 1
ATOM 3363 O O . VAL C 1 14 ? 1.492 -15.397 -15.435 1.00 18.11 7 VAL C O 1
ATOM 3367 N N . VAL C 1 15 ? -0.660 -14.786 -15.754 1.00 18.32 8 VAL C N 1
ATOM 3368 C CA . VAL C 1 15 ? -1.138 -15.481 -14.559 1.00 24.07 8 VAL C CA 1
ATOM 3369 C C . VAL C 1 15 ? -1.445 -16.939 -14.889 1.00 26.68 8 VAL C C 1
ATOM 3370 O O . VAL C 1 15 ? -2.316 -17.255 -15.718 1.00 25.92 8 VAL C O 1
ATOM 3374 N N . ILE C 1 16 ? -0.680 -17.814 -14.248 1.00 22.15 9 ILE C N 1
ATOM 3375 C CA . ILE C 1 16 ? -0.909 -19.241 -14.300 1.00 22.59 9 ILE C CA 1
ATOM 3376 C C . ILE C 1 16 ? -1.669 -19.642 -13.046 1.00 23.50 9 ILE C C 1
ATOM 3377 O O . ILE C 1 16 ? -1.142 -19.547 -11.933 1.00 24.38 9 ILE C O 1
ATOM 3382 N N . SER C 1 17 ? -2.905 -20.091 -13.211 1.00 24.17 10 SER C N 1
ATOM 3383 C CA . SER C 1 17 ? -3.761 -20.333 -12.045 1.00 29.57 10 SER C CA 1
ATOM 3384 C C . SER C 1 17 ? -3.420 -21.617 -11.291 1.00 30.33 10 SER C C 1
ATOM 3385 O O . SER C 1 17 ? -2.695 -22.483 -11.788 1.00 29.17 10 SER C O 1
ATOM 3388 N N . ASP C 1 18 ? -3.961 -21.725 -10.085 1.00 28.43 11 ASP C N 1
ATOM 3389 C CA . ASP C 1 18 ? -3.691 -22.859 -9.212 1.00 30.65 11 ASP C CA 1
ATOM 3390 C C . ASP C 1 18 ? -4.149 -24.176 -9.811 1.00 34.00 11 ASP C C 1
ATOM 3391 O O . ASP C 1 18 ? -3.605 -25.226 -9.485 1.00 37.37 11 ASP C O 1
ATOM 3396 N N . ASP C 1 19 ? -5.144 -24.117 -10.689 1.00 34.15 12 ASP C N 1
ATOM 3397 C CA A ASP C 1 19 ? -5.752 -25.322 -11.241 0.50 36.92 12 ASP C CA 1
ATOM 3398 C CA B ASP C 1 19 ? -5.735 -25.333 -11.232 0.50 37.07 12 ASP C CA 1
ATOM 3399 C C . ASP C 1 19 ? -5.185 -25.695 -12.606 1.00 37.77 12 ASP C C 1
ATOM 3400 O O . ASP C 1 19 ? -5.599 -26.683 -13.205 1.00 40.83 12 ASP C O 1
ATOM 3409 N N . GLU C 1 20 ? -4.248 -24.898 -13.104 1.00 36.70 13 GLU C N 1
ATOM 3410 C CA A GLU C 1 20 ? -3.708 -25.158 -14.425 0.54 36.14 13 GLU C CA 1
ATOM 3411 C CA B GLU C 1 20 ? -3.648 -25.135 -14.414 0.46 35.95 13 GLU C CA 1
ATOM 3412 C C . GLU C 1 20 ? -2.978 -26.503 -14.456 1.00 36.54 13 GLU C C 1
ATOM 3413 O O . GLU C 1 20 ? -2.033 -26.743 -13.705 1.00 35.53 13 GLU C O 1
ATOM 3424 N N . PRO C 1 21 ? -3.455 -27.403 -15.326 1.00 39.17 14 PRO C N 1
ATOM 3425 C CA . PRO C 1 21 ? -2.968 -28.784 -15.437 1.00 41.43 14 PRO C CA 1
ATOM 3426 C C . PRO C 1 21 ? -1.623 -28.936 -16.145 1.00 38.74 14 PRO C C 1
ATOM 3427 O O . PRO C 1 21 ? -1.020 -30.008 -16.050 1.00 41.12 14 PRO C O 1
ATOM 3431 N N . GLY C 1 22 ? -1.166 -27.904 -16.847 1.00 32.42 15 GLY C N 1
ATOM 3432 C CA . GLY C 1 22 ? 0.085 -28.000 -17.577 1.00 31.01 15 GLY C CA 1
ATOM 3433 C C . GLY C 1 22 ? -0.066 -28.929 -18.766 1.00 31.29 15 GLY C C 1
ATOM 3434 O O . GLY C 1 22 ? -1.184 -29.302 -19.135 1.00 37.05 15 GLY C O 1
ATOM 3435 N N . TYR C 1 23 ? 1.053 -29.326 -19.356 1.00 29.04 16 TYR C N 1
ATOM 3436 C CA . TYR C 1 23 ? 1.024 -30.169 -20.544 1.00 28.45 16 TYR C CA 1
ATOM 3437 C C . TYR C 1 23 ? 1.684 -31.530 -20.361 1.00 27.98 16 TYR C C 1
ATOM 3438 O O . TYR C 1 23 ? 2.728 -31.653 -19.703 1.00 27.14 16 TYR C O 1
ATOM 3447 N N . ASP C 1 24 ? 1.071 -32.541 -20.970 1.00 27.42 17 ASP C N 1
ATOM 3448 C CA A ASP C 1 24 ? 1.642 -33.879 -20.989 0.51 29.10 17 ASP C CA 1
ATOM 3449 C CA B ASP C 1 24 ? 1.628 -33.888 -21.025 0.49 29.06 17 ASP C CA 1
ATOM 3450 C C . ASP C 1 24 ? 3.022 -33.844 -21.637 1.00 26.15 17 ASP C C 1
ATOM 3451 O O . ASP C 1 24 ? 3.233 -33.169 -22.638 1.00 25.86 17 ASP C O 1
ATOM 3460 N N . LEU C 1 25 ? 3.964 -34.572 -21.042 1.00 30.73 18 LEU C N 1
ATOM 3461 C CA . LEU C 1 25 ? 5.343 -34.583 -21.519 1.00 28.28 18 LEU C CA 1
ATOM 3462 C C . LEU C 1 25 ? 5.507 -35.133 -22.940 1.00 28.65 18 LEU C C 1
ATOM 3463 O O . LEU C 1 25 ? 6.417 -34.721 -23.661 1.00 26.31 18 LEU C O 1
ATOM 3468 N N . ASP C 1 26 ? 4.639 -36.059 -23.345 1.00 30.51 19 ASP C N 1
ATOM 3469 C CA A ASP C 1 26 ? 4.825 -36.706 -24.643 0.44 32.28 19 ASP C CA 1
ATOM 3470 C CA B ASP C 1 26 ? 4.753 -36.723 -24.638 0.56 32.48 19 ASP C CA 1
ATOM 3471 C C . ASP C 1 26 ? 4.423 -35.804 -25.808 1.00 30.43 19 ASP C C 1
ATOM 3472 O O . ASP C 1 26 ? 4.514 -36.211 -26.962 1.00 31.51 19 ASP C O 1
ATOM 3481 N N . LEU C 1 27 ? 4.012 -34.575 -25.507 1.00 28.73 20 LEU C N 1
ATOM 3482 C CA . LEU C 1 27 ? 3.642 -33.627 -26.557 1.00 28.06 20 LEU C CA 1
ATOM 3483 C C . LEU C 1 27 ? 4.833 -32.746 -26.938 1.00 25.49 20 LEU C C 1
ATOM 3484 O O . LEU C 1 27 ? 4.779 -32.010 -27.921 1.00 25.16 20 LEU C O 1
ATOM 3489 N N . PHE C 1 28 ? 5.905 -32.848 -26.161 1.00 24.22 21 PHE C N 1
ATOM 3490 C CA . PHE C 1 28 ? 7.089 -32.023 -26.359 1.00 25.84 21 PHE C CA 1
ATOM 3491 C C . PHE C 1 28 ? 8.352 -32.867 -26.497 1.00 26.31 21 PHE C C 1
ATOM 3492 O O . PHE C 1 28 ? 8.336 -34.081 -26.268 1.00 24.52 21 PHE C O 1
ATOM 3500 N N . ALA C 1 29 ? 9.443 -32.209 -26.878 1.00 21.92 22 ALA C N 1
ATOM 3501 C CA . ALA C 1 29 ? 10.744 -32.860 -26.912 1.00 25.85 22 ALA C CA 1
ATOM 3502 C C . ALA C 1 29 ? 11.374 -32.692 -25.535 1.00 22.20 22 ALA C C 1
ATOM 3503 O O . ALA C 1 29 ? 11.591 -31.577 -25.082 1.00 24.00 22 ALA C O 1
ATOM 3505 N N . ILE C 1 30 ? 11.628 -33.812 -24.875 1.00 23.70 23 ILE C N 1
ATOM 3506 C CA . ILE C 1 30 ? 12.143 -33.837 -23.506 1.00 24.39 23 ILE C CA 1
ATOM 3507 C C . ILE C 1 30 ? 13.397 -34.705 -23.440 1.00 25.98 23 ILE C C 1
ATOM 3508 O O . ILE C 1 30 ? 13.391 -35.818 -23.960 1.00 27.83 23 ILE C O 1
ATOM 3513 N N . PRO C 1 31 ? 14.472 -34.210 -22.796 1.00 26.20 24 PRO C N 1
ATOM 3514 C CA . PRO C 1 31 ? 15.667 -35.063 -22.711 1.00 28.86 24 PRO C CA 1
ATOM 3515 C C . PRO C 1 31 ? 15.351 -36.375 -22.009 1.00 31.00 24 PRO C C 1
ATOM 3516 O O . PRO C 1 31 ? 14.671 -36.376 -20.983 1.00 30.77 24 PRO C O 1
ATOM 3520 N N . ASN C 1 32 ? 15.818 -37.477 -22.579 1.00 33.51 25 ASN C N 1
ATOM 3521 C CA . ASN C 1 32 ? 15.440 -38.798 -22.106 1.00 37.46 25 ASN C CA 1
ATOM 3522 C C . ASN C 1 32 ? 15.814 -39.054 -20.641 1.00 37.76 25 ASN C C 1
ATOM 3523 O O . ASN C 1 32 ? 15.128 -39.811 -19.959 1.00 39.25 25 ASN C O 1
ATOM 3528 N N . HIS C 1 33 ? 16.875 -38.415 -20.148 1.00 38.05 26 HIS C N 1
ATOM 3529 C CA . HIS C 1 33 ? 17.329 -38.701 -18.785 1.00 41.41 26 HIS C CA 1
ATOM 3530 C C . HIS C 1 33 ? 16.426 -38.058 -17.726 1.00 38.87 26 HIS C C 1
ATOM 3531 O O . HIS C 1 33 ? 16.609 -38.288 -16.535 1.00 41.07 26 HIS C O 1
ATOM 3538 N N . TYR C 1 34 ? 15.439 -37.278 -18.157 1.00 35.58 27 TYR C N 1
ATOM 3539 C CA . TYR C 1 34 ? 14.470 -36.704 -17.227 1.00 34.51 27 TYR C CA 1
ATOM 3540 C C . TYR C 1 34 ? 13.063 -37.251 -17.452 1.00 37.15 27 TYR C C 1
ATOM 3541 O O . TYR C 1 34 ? 12.095 -36.731 -16.894 1.00 34.83 27 TYR C O 1
ATOM 3550 N N . ALA C 1 35 ? 12.952 -38.299 -18.265 1.00 37.26 28 ALA C N 1
ATOM 3551 C CA . ALA C 1 35 ? 11.649 -38.783 -18.726 1.00 39.98 28 ALA C CA 1
ATOM 3552 C C . ALA C 1 35 ? 10.731 -39.253 -17.589 1.00 41.29 28 ALA C C 1
ATOM 3553 O O . ALA C 1 35 ? 9.505 -39.163 -17.695 1.00 42.14 28 ALA C O 1
ATOM 3555 N N . GLU C 1 36 ? 11.320 -39.747 -16.505 1.00 42.15 29 GLU C N 1
ATOM 3556 C CA . GLU C 1 36 ? 10.545 -40.239 -15.370 1.00 44.97 29 GLU C CA 1
ATOM 3557 C C . GLU C 1 36 ? 10.489 -39.256 -14.208 1.00 43.01 29 GLU C C 1
ATOM 3558 O O . GLU C 1 36 ? 9.787 -39.494 -13.223 1.00 45.78 29 GLU C O 1
ATOM 3564 N N . ASP C 1 37 ? 11.232 -38.158 -14.326 1.00 40.05 30 ASP C N 1
ATOM 3565 C CA . ASP C 1 37 ? 11.483 -37.267 -13.194 1.00 41.95 30 ASP C CA 1
ATOM 3566 C C . ASP C 1 37 ? 10.610 -36.022 -13.226 1.00 38.87 30 ASP C C 1
ATOM 3567 O O . ASP C 1 37 ? 10.620 -35.218 -12.295 1.00 38.02 30 ASP C O 1
ATOM 3572 N N . LEU C 1 38 ? 9.856 -35.876 -14.310 1.00 36.76 31 LEU C N 1
ATOM 3573 C CA . LEU C 1 38 ? 8.953 -34.747 -14.477 1.00 33.25 31 LEU C CA 1
ATOM 3574 C C . LEU C 1 38 ? 7.520 -35.242 -14.512 1.00 38.67 31 LEU C C 1
ATOM 3575 O O . LEU C 1 38 ? 7.258 -36.385 -14.882 1.00 43.02 31 LEU C O 1
ATOM 3580 N N . GLU C 1 39 ? 6.588 -34.391 -14.114 1.00 37.33 32 GLU C N 1
ATOM 3581 C CA . GLU C 1 39 ? 5.193 -34.796 -14.136 1.00 40.20 32 GLU C CA 1
ATOM 3582 C C . GLU C 1 39 ? 4.443 -34.090 -15.261 1.00 37.00 32 GLU C C 1
ATOM 3583 O O . GLU C 1 39 ? 3.633 -34.719 -15.949 1.00 37.11 32 GLU C O 1
ATOM 3589 N N . ARG C 1 40 ? 4.700 -32.790 -15.439 1.00 31.94 33 ARG C N 1
ATOM 3590 C CA . ARG C 1 40 ? 4.114 -32.016 -16.542 1.00 29.88 33 ARG C CA 1
ATOM 3591 C C . ARG C 1 40 ? 5.056 -30.917 -17.005 1.00 30.05 33 ARG C C 1
ATOM 3592 O O . ARG C 1 40 ? 5.929 -30.465 -16.256 1.00 29.22 33 ARG C O 1
ATOM 3600 N N . VAL C 1 41 ? 4.880 -30.486 -18.250 1.00 26.00 34 VAL C N 1
ATOM 3601 C CA . VAL C 1 41 ? 5.436 -29.217 -18.678 1.00 25.90 34 VAL C CA 1
ATOM 3602 C C . VAL C 1 41 ? 4.496 -28.139 -18.159 1.00 25.76 34 VAL C C 1
ATOM 3603 O O . VAL C 1 41 ? 3.270 -28.257 -18.279 1.00 26.00 34 VAL C O 1
ATOM 3607 N N . PHE C 1 42 ? 5.074 -27.094 -17.575 1.00 26.96 35 PHE C N 1
ATOM 3608 C CA . PHE C 1 42 ? 4.288 -26.081 -16.885 1.00 26.71 35 PHE C CA 1
ATOM 3609 C C . PHE C 1 42 ? 4.240 -24.787 -17.687 1.00 26.06 35 PHE C C 1
ATOM 3610 O O . PHE C 1 42 ? 3.169 -24.197 -17.893 1.00 24.29 35 PHE C O 1
ATOM 3618 N N . ILE C 1 43 ? 5.415 -24.348 -18.120 1.00 21.37 36 ILE C N 1
ATOM 3619 C CA . ILE C 1 43 ? 5.536 -23.228 -19.033 1.00 20.43 36 ILE C CA 1
ATOM 3620 C C . ILE C 1 43 ? 6.482 -23.599 -20.161 1.00 22.15 36 ILE C C 1
ATOM 3621 O O . ILE C 1 43 ? 7.699 -23.686 -19.968 1.00 18.18 36 ILE C O 1
ATOM 3626 N N . PRO C 1 44 ? 5.924 -23.829 -21.353 1.00 19.72 37 PRO C N 1
ATOM 3627 C CA . PRO C 1 44 ? 6.793 -24.174 -22.483 1.00 17.75 37 PRO C CA 1
ATOM 3628 C C . PRO C 1 44 ? 7.823 -23.085 -22.788 1.00 16.94 37 PRO C C 1
ATOM 3629 O O . PRO C 1 44 ? 7.532 -21.896 -22.673 1.00 17.41 37 PRO C O 1
ATOM 3633 N N . HIS C 1 45 ? 9.026 -23.518 -23.148 1.00 18.07 38 HIS C N 1
ATOM 3634 C CA . HIS C 1 45 ? 10.123 -22.627 -23.488 1.00 17.64 38 HIS C CA 1
ATOM 3635 C C . HIS C 1 45 ? 9.703 -21.520 -24.458 1.00 17.33 38 HIS C C 1
ATOM 3636 O O . HIS C 1 45 ? 10.024 -20.354 -24.265 1.00 16.77 38 HIS C O 1
ATOM 3643 N N . GLY C 1 46 ? 8.966 -21.893 -25.497 1.00 17.80 39 GLY C N 1
ATOM 3644 C CA . GLY C 1 46 ? 8.536 -20.915 -26.474 1.00 18.75 39 GLY C CA 1
ATOM 3645 C C . GLY C 1 46 ? 7.690 -19.809 -25.880 1.00 17.13 39 GLY C C 1
ATOM 3646 O O . GLY C 1 46 ? 7.806 -18.643 -26.269 1.00 16.81 39 GLY C O 1
ATOM 3647 N N . LEU C 1 47 ? 6.838 -20.167 -24.934 1.00 17.16 40 LEU C N 1
ATOM 3648 C CA . LEU C 1 47 ? 6.002 -19.171 -24.261 1.00 16.85 40 LEU C CA 1
ATOM 3649 C C . LEU C 1 47 ? 6.844 -18.239 -23.364 1.00 16.22 40 LEU C C 1
ATOM 3650 O O . LEU C 1 47 ? 6.606 -17.030 -23.287 1.00 15.94 40 LEU C O 1
ATOM 3655 N N . ILE C 1 48 ? 7.835 -18.802 -22.689 1.00 16.09 41 ILE C N 1
ATOM 3656 C CA . ILE C 1 48 ? 8.820 -17.964 -21.992 1.00 15.59 41 ILE C CA 1
ATOM 3657 C C . ILE C 1 48 ? 9.459 -16.955 -22.961 1.00 15.38 41 ILE C C 1
ATOM 3658 O O . ILE C 1 48 ? 9.571 -15.765 -22.651 1.00 15.03 41 ILE C O 1
ATOM 3663 N N . MET C 1 49 ? 9.815 -17.416 -24.161 1.00 15.72 42 MET C N 1
ATOM 3664 C CA . MET C 1 49 ? 10.456 -16.530 -25.125 1.00 15.69 42 MET C CA 1
ATOM 3665 C C . MET C 1 49 ? 9.520 -15.402 -25.547 1.00 15.58 42 MET C C 1
ATOM 3666 O O . MET C 1 49 ? 9.930 -14.248 -25.576 1.00 15.36 42 MET C O 1
ATOM 3671 N N . ASP C 1 50 ? 8.263 -15.735 -25.868 1.00 15.87 43 ASP C N 1
ATOM 3672 C CA . ASP C 1 50 ? 7.306 -14.714 -26.277 1.00 15.96 43 ASP C CA 1
ATOM 3673 C C . ASP C 1 50 ? 7.080 -13.685 -25.174 1.00 16.60 43 ASP C C 1
ATOM 3674 O O . ASP C 1 50 ? 6.969 -12.485 -25.441 1.00 16.67 43 ASP C O 1
ATOM 3679 N N . ARG C 1 51 ? 6.992 -14.148 -23.932 1.00 15.43 44 ARG C N 1
ATOM 3680 C CA . ARG C 1 51 ? 6.769 -13.213 -22.838 1.00 15.23 44 ARG C CA 1
ATOM 3681 C C . ARG C 1 51 ? 8.016 -12.358 -22.600 1.00 14.83 44 ARG C C 1
ATOM 3682 O O . ARG C 1 51 ? 7.918 -11.160 -22.387 1.00 14.80 44 ARG C O 1
ATOM 3690 N N . THR C 1 52 ? 9.190 -12.978 -22.674 1.00 14.67 45 THR C N 1
ATOM 3691 C CA . THR C 1 52 ? 10.459 -12.257 -22.509 1.00 14.42 45 THR C CA 1
ATOM 3692 C C . THR C 1 52 ? 10.664 -11.191 -23.600 1.00 15.93 45 THR C C 1
ATOM 3693 O O . THR C 1 52 ? 11.188 -10.109 -23.313 1.00 15.04 45 THR C O 1
ATOM 3697 N N . GLU C 1 53 ? 10.245 -11.485 -24.838 1.00 14.87 46 GLU C N 1
ATOM 3698 C CA . GLU C 1 53 ? 10.286 -10.486 -25.906 1.00 15.12 46 GLU C CA 1
ATOM 3699 C C . GLU C 1 53 ? 9.523 -9.229 -25.492 1.00 15.13 46 GLU C C 1
ATOM 3700 O O . GLU C 1 53 ? 9.999 -8.106 -25.681 1.00 15.32 46 GLU C O 1
ATOM 3706 N N . ARG C 1 54 ? 8.352 -9.421 -24.895 1.00 15.18 47 ARG C N 1
ATOM 3707 C CA . ARG C 1 54 ? 7.529 -8.286 -24.489 1.00 18.25 47 ARG C CA 1
ATOM 3708 C C . ARG C 1 54 ? 8.185 -7.545 -23.326 1.00 17.17 47 ARG C C 1
ATOM 3709 O O . ARG C 1 54 ? 8.224 -6.314 -23.315 1.00 16.28 47 ARG C O 1
ATOM 3717 N N . LEU C 1 55 ? 8.730 -8.298 -22.369 1.00 16.13 48 LEU C N 1
ATOM 3718 C CA . LEU C 1 55 ? 9.406 -7.688 -21.227 1.00 18.00 48 LEU C CA 1
ATOM 3719 C C . LEU C 1 55 ? 10.601 -6.848 -21.672 1.00 16.07 48 LEU C C 1
ATOM 3720 O O . LEU C 1 55 ? 10.895 -5.811 -21.074 1.00 15.81 48 LEU C O 1
ATOM 3725 N N . ALA C 1 56 ? 11.310 -7.303 -22.700 1.00 18.12 49 ALA C N 1
ATOM 3726 C CA . ALA C 1 56 ? 12.470 -6.548 -23.176 1.00 15.79 49 ALA C CA 1
ATOM 3727 C C . ALA C 1 56 ? 12.031 -5.159 -23.638 1.00 15.00 49 ALA C C 1
ATOM 3728 O O . ALA C 1 56 ? 12.724 -4.177 -23.379 1.00 17.17 49 ALA C O 1
ATOM 3730 N N . ARG C 1 57 ? 10.875 -5.067 -24.288 1.00 15.64 50 ARG C N 1
ATOM 3731 C CA A ARG C 1 57 ? 10.369 -3.785 -24.782 0.68 18.10 50 ARG C CA 1
ATOM 3732 C CA B ARG C 1 57 ? 10.413 -3.769 -24.772 0.32 18.03 50 ARG C CA 1
ATOM 3733 C C . ARG C 1 57 ? 9.996 -2.895 -23.593 1.00 19.42 50 ARG C C 1
ATOM 3734 O O . ARG C 1 57 ? 10.320 -1.703 -23.561 1.00 18.36 50 ARG C O 1
ATOM 3749 N N . ASP C 1 58 ? 9.310 -3.496 -22.617 1.00 20.20 51 ASP C N 1
ATOM 3750 C CA . ASP C 1 58 ? 8.937 -2.811 -21.374 1.00 20.84 51 ASP C CA 1
ATOM 3751 C C . ASP C 1 58 ? 10.170 -2.241 -20.656 1.00 17.65 51 ASP C C 1
ATOM 3752 O O . ASP C 1 58 ? 10.156 -1.093 -20.219 1.00 20.41 51 ASP C O 1
ATOM 3757 N N . VAL C 1 59 ? 11.233 -3.037 -20.549 1.00 17.37 52 VAL C N 1
ATOM 3758 C CA . VAL C 1 59 ? 12.474 -2.582 -19.927 1.00 16.96 52 VAL C CA 1
ATOM 3759 C C . VAL C 1 59 ? 13.089 -1.374 -20.656 1.00 20.25 52 VAL C C 1
ATOM 3760 O O . VAL C 1 59 ? 13.454 -0.378 -20.028 1.00 21.54 52 VAL C O 1
ATOM 3764 N N . MET C 1 60 ? 13.197 -1.444 -21.974 1.00 18.77 53 MET C N 1
ATOM 3765 C CA . MET C 1 60 ? 13.736 -0.306 -22.722 1.00 22.11 53 MET C CA 1
ATOM 3766 C C . MET C 1 60 ? 12.856 0.943 -22.591 1.00 23.60 53 MET C C 1
ATOM 3767 O O . MET C 1 60 ? 13.370 2.064 -22.519 1.00 21.86 53 MET C O 1
ATOM 3772 N N . LYS C 1 61 ? 11.539 0.753 -22.550 1.00 24.96 54 LYS C N 1
ATOM 3773 C CA . LYS C 1 61 ? 10.619 1.871 -22.335 1.00 27.87 54 LYS C CA 1
ATOM 3774 C C . LYS C 1 61 ? 10.958 2.628 -21.049 1.00 25.58 54 LYS C C 1
ATOM 3775 O O . LYS C 1 61 ? 11.021 3.860 -21.028 1.00 26.85 54 LYS C O 1
ATOM 3781 N N . GLU C 1 62 ? 11.179 1.889 -19.973 1.00 24.64 55 GLU C N 1
ATOM 3782 C CA . GLU C 1 62 ? 11.408 2.521 -18.676 1.00 26.37 55 GLU C CA 1
ATOM 3783 C C . GLU C 1 62 ? 12.870 2.873 -18.402 1.00 26.08 55 GLU C C 1
ATOM 3784 O O . GLU C 1 62 ? 13.149 3.867 -17.729 1.00 27.95 55 GLU C O 1
ATOM 3790 N N . MET C 1 63 ? 13.804 2.078 -18.922 1.00 24.26 56 MET C N 1
ATOM 3791 C CA . MET C 1 63 ? 15.203 2.198 -18.502 1.00 18.45 56 MET C CA 1
ATOM 3792 C C . MET C 1 63 ? 16.145 2.625 -19.628 1.00 22.29 56 MET C C 1
ATOM 3793 O O . MET C 1 63 ? 17.329 2.879 -19.392 1.00 23.36 56 MET C O 1
ATOM 3798 N N . GLY C 1 64 ? 15.606 2.742 -20.843 1.00 21.44 57 GLY C N 1
ATOM 3799 C CA . GLY C 1 64 ? 16.434 2.959 -22.021 1.00 23.36 57 GLY C CA 1
ATOM 3800 C C . GLY C 1 64 ? 16.955 4.372 -22.196 1.00 26.40 57 GLY C C 1
ATOM 3801 O O . GLY C 1 64 ? 17.542 4.687 -23.224 1.00 28.26 57 GLY C O 1
ATOM 3802 N N . GLY C 1 65 ? 16.751 5.226 -21.199 1.00 25.97 58 GLY C N 1
ATOM 3803 C CA . GLY C 1 65 ? 17.164 6.614 -21.293 1.00 27.60 58 GLY C CA 1
ATOM 3804 C C . GLY C 1 65 ? 18.585 6.894 -20.826 1.00 29.92 58 GLY C C 1
ATOM 3805 O O . GLY C 1 65 ? 19.130 7.973 -21.069 1.00 33.83 58 GLY C O 1
ATOM 3806 N N . HIS C 1 66 ? 19.190 5.922 -20.155 1.00 28.34 59 HIS C N 1
ATOM 3807 C CA . HIS C 1 66 ? 20.517 6.089 -19.592 1.00 26.90 59 HIS C CA 1
ATOM 3808 C C . HIS C 1 66 ? 21.216 4.735 -19.546 1.00 24.97 59 HIS C C 1
ATOM 3809 O O . HIS C 1 66 ? 20.554 3.708 -19.491 1.00 27.46 59 HIS C O 1
ATOM 3816 N N . HIS C 1 67 ? 22.549 4.746 -19.572 1.00 22.55 60 HIS C N 1
ATOM 3817 C CA . HIS C 1 67 ? 23.364 3.534 -19.437 1.00 20.70 60 HIS C CA 1
ATOM 3818 C C . HIS C 1 67 ? 22.791 2.550 -18.425 1.00 22.16 60 HIS C C 1
ATOM 3819 O O . HIS C 1 67 ? 22.540 2.904 -17.272 1.00 23.36 60 HIS C O 1
ATOM 3826 N N . ILE C 1 68 ? 22.597 1.316 -18.874 1.00 19.79 61 ILE C N 1
ATOM 3827 C CA . ILE C 1 68 ? 22.061 0.245 -18.041 1.00 18.62 61 ILE C CA 1
ATOM 3828 C C . ILE C 1 68 ? 23.179 -0.680 -17.557 1.00 20.08 61 ILE C C 1
ATOM 3829 O O . ILE C 1 68 ? 23.989 -1.135 -18.361 1.00 21.96 61 ILE C O 1
ATOM 3834 N N . VAL C 1 69 ? 23.239 -0.952 -16.256 1.00 18.08 62 VAL C N 1
ATOM 3835 C CA . VAL C 1 69 ? 24.051 -2.072 -15.792 1.00 18.05 62 VAL C CA 1
ATOM 3836 C C . VAL C 1 69 ? 23.097 -3.216 -15.469 1.00 19.74 62 VAL C C 1
ATOM 3837 O O . VAL C 1 69 ? 22.245 -3.106 -14.576 1.00 21.39 62 VAL C O 1
ATOM 3841 N N . ALA C 1 70 ? 23.219 -4.314 -16.206 1.00 18.52 63 ALA C N 1
ATOM 3842 C CA . ALA C 1 70 ? 22.347 -5.459 -15.984 1.00 16.76 63 ALA C CA 1
ATOM 3843 C C . ALA C 1 70 ? 23.045 -6.493 -15.114 1.00 18.46 63 ALA C C 1
ATOM 3844 O O . ALA C 1 70 ? 24.103 -7.005 -15.488 1.00 18.53 63 ALA C O 1
ATOM 3846 N N . LEU C 1 71 ? 22.435 -6.793 -13.960 1.00 17.42 64 LEU C N 1
ATOM 3847 C CA A LEU C 1 71 ? 23.014 -7.714 -12.983 0.56 17.90 64 LEU C CA 1
ATOM 3848 C CA B LEU C 1 71 ? 22.999 -7.695 -12.966 0.44 17.86 64 LEU C CA 1
ATOM 3849 C C . LEU C 1 71 ? 22.323 -9.069 -13.007 1.00 19.51 64 LEU C C 1
ATOM 3850 O O . LEU C 1 71 ? 21.131 -9.184 -12.715 1.00 17.73 64 LEU C O 1
ATOM 3859 N N . CYS C 1 72 ? 23.075 -10.106 -13.363 1.00 15.94 65 CYS C N 1
ATOM 3860 C CA . CYS C 1 72 ? 22.511 -11.453 -13.409 1.00 15.81 65 CYS C CA 1
ATOM 3861 C C . CYS C 1 72 ? 22.677 -12.157 -12.061 1.00 16.08 65 CYS C C 1
ATOM 3862 O O . CYS C 1 72 ? 23.790 -12.259 -11.558 1.00 16.65 65 CYS C O 1
ATOM 3865 N N . VAL C 1 73 ? 21.577 -12.627 -11.474 1.00 17.00 66 VAL C N 1
ATOM 3866 C CA . VAL C 1 73 ? 21.696 -13.364 -10.219 1.00 18.94 66 VAL C CA 1
ATOM 3867 C C . VAL C 1 73 ? 21.870 -14.853 -10.466 1.00 16.98 66 VAL C C 1
ATOM 3868 O O . VAL C 1 73 ? 20.913 -15.567 -10.790 1.00 16.52 66 VAL C O 1
ATOM 3872 N N . LEU C 1 74 ? 23.114 -15.306 -10.297 1.00 17.21 67 LEU C N 1
ATOM 3873 C CA . LEU C 1 74 ? 23.499 -16.679 -10.571 1.00 17.82 67 LEU C CA 1
ATOM 3874 C C . LEU C 1 74 ? 22.956 -17.615 -9.490 1.00 18.07 67 LEU C C 1
ATOM 3875 O O . LEU C 1 74 ? 22.708 -17.159 -8.372 1.00 20.95 67 LEU C O 1
ATOM 3880 N N . LYS C 1 75 ? 22.763 -18.897 -9.800 1.00 18.47 68 LYS C N 1
ATOM 3881 C CA . LYS C 1 75 ? 22.944 -19.448 -11.150 1.00 20.50 68 LYS C CA 1
ATOM 3882 C C . LYS C 1 75 ? 21.639 -19.457 -11.950 1.00 20.97 68 LYS C C 1
ATOM 3883 O O . LYS C 1 75 ? 21.646 -19.388 -13.187 1.00 18.34 68 LYS C O 1
ATOM 3889 N N . GLY C 1 76 ? 20.523 -19.545 -11.242 1.00 17.60 69 GLY C N 1
ATOM 3890 C CA . GLY C 1 76 ? 19.224 -19.690 -11.873 1.00 17.14 69 GLY C CA 1
ATOM 3891 C C . GLY C 1 76 ? 18.835 -18.588 -12.842 1.00 16.45 69 GLY C C 1
ATOM 3892 O O . GLY C 1 76 ? 18.049 -18.807 -13.754 1.00 16.24 69 GLY C O 1
ATOM 3893 N N . GLY C 1 77 ? 19.348 -17.384 -12.633 1.00 18.61 70 GLY C N 1
ATOM 3894 C CA . GLY C 1 77 ? 18.990 -16.276 -13.495 1.00 19.20 70 GLY C CA 1
ATOM 3895 C C . GLY C 1 77 ? 19.641 -16.283 -14.875 1.00 19.46 70 GLY C C 1
ATOM 3896 O O . GLY C 1 77 ? 19.287 -15.457 -15.716 1.00 16.89 70 GLY C O 1
ATOM 3897 N N . TYR C 1 78 ? 20.564 -17.212 -15.134 1.00 16.43 71 TYR C N 1
ATOM 3898 C CA . TYR C 1 78 ? 21.461 -17.053 -16.284 1.00 16.81 71 TYR C CA 1
ATOM 3899 C C . TYR C 1 78 ?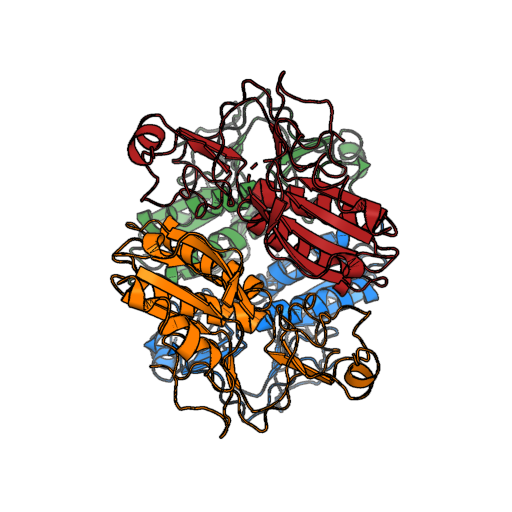 20.736 -17.186 -17.637 1.00 19.23 71 TYR C C 1
ATOM 3900 O O . TYR C 1 78 ? 21.092 -16.499 -18.588 1.00 16.69 71 TYR C O 1
ATOM 3909 N N . LYS C 1 79 ? 19.732 -18.053 -17.729 1.00 16.57 72 LYS C N 1
ATOM 3910 C CA . LYS C 1 79 ? 19.036 -18.233 -19.010 1.00 16.53 72 LYS C CA 1
ATOM 3911 C C . LYS C 1 79 ? 18.122 -17.049 -19.333 1.00 15.81 72 LYS C C 1
ATOM 3912 O O . LYS C 1 79 ? 18.165 -16.504 -20.441 1.00 15.83 72 LYS C O 1
ATOM 3918 N N . PHE C 1 80 ? 17.287 -16.679 -18.366 1.00 15.33 73 PHE C N 1
ATOM 3919 C CA . PHE C 1 80 ? 16.417 -15.513 -18.485 1.00 14.80 73 PHE C CA 1
ATOM 3920 C C . PHE C 1 80 ? 17.238 -14.281 -18.833 1.00 17.09 73 PHE C C 1
ATOM 3921 O O . PHE C 1 80 ? 16.864 -13.507 -19.725 1.00 16.36 73 PHE C O 1
ATOM 3929 N N . PHE C 1 81 ? 18.362 -14.128 -18.139 1.00 15.97 74 PHE C N 1
ATOM 3930 C CA . PHE C 1 81 ? 19.288 -13.027 -18.360 1.00 15.01 74 PHE C CA 1
ATOM 3931 C C . PHE C 1 81 ? 19.765 -13.016 -19.815 1.00 15.38 74 PHE C C 1
ATOM 3932 O O . PHE C 1 81 ? 19.636 -12.010 -20.505 1.00 15.91 74 PHE C O 1
ATOM 3940 N N . ALA C 1 82 ? 20.296 -14.140 -20.275 1.00 15.92 75 ALA C N 1
ATOM 3941 C CA . ALA C 1 82 ? 20.833 -14.212 -21.635 1.00 16.49 75 ALA C CA 1
ATOM 3942 C C . ALA C 1 82 ? 19.771 -13.882 -22.679 1.00 16.22 75 ALA C C 1
ATOM 3943 O O . ALA C 1 82 ? 20.029 -13.132 -23.627 1.00 16.44 75 ALA C O 1
ATOM 3945 N N . ASP C 1 83 ? 18.583 -14.448 -22.505 1.00 15.84 76 ASP C N 1
ATOM 3946 C CA . ASP C 1 83 ? 17.492 -14.257 -23.464 1.00 15.69 76 ASP C CA 1
ATOM 3947 C C . ASP C 1 83 ? 16.888 -12.854 -23.414 1.00 15.23 76 ASP C C 1
ATOM 3948 O O . ASP C 1 83 ? 16.603 -12.259 -24.459 1.00 17.41 76 ASP C O 1
ATOM 3953 N N . LEU C 1 84 ? 16.698 -12.326 -22.209 1.00 14.81 77 LEU C N 1
ATOM 3954 C CA . LEU C 1 84 ? 16.186 -10.975 -22.043 1.00 14.52 77 LEU C CA 1
ATOM 3955 C C . LEU C 1 84 ? 17.122 -9.978 -22.710 1.00 16.15 77 LEU C C 1
ATOM 3956 O O . LEU C 1 84 ? 16.694 -9.083 -23.441 1.00 14.88 77 LEU C O 1
ATOM 3961 N N . LEU C 1 85 ? 18.417 -10.141 -22.459 1.00 15.16 78 LEU C N 1
ATOM 3962 C CA . LEU C 1 85 ? 19.392 -9.237 -23.046 1.00 15.55 78 LEU C CA 1
ATOM 3963 C C . LEU C 1 85 ? 19.490 -9.418 -24.560 1.00 16.09 78 LEU C C 1
ATOM 3964 O O . LEU C 1 85 ? 19.747 -8.454 -25.274 1.00 16.91 78 LEU C O 1
ATOM 3969 N N . ASP C 1 86 ? 19.276 -10.640 -25.055 1.00 17.05 79 ASP C N 1
ATOM 3970 C CA . ASP C 1 86 ? 19.268 -10.854 -26.506 1.00 16.82 79 ASP C CA 1
ATOM 3971 C C . ASP C 1 86 ? 18.110 -10.074 -27.139 1.00 16.58 79 ASP C C 1
ATOM 3972 O O . ASP C 1 86 ? 18.254 -9.490 -28.217 1.00 17.07 79 ASP C O 1
ATOM 3977 N N . TYR C 1 87 ? 16.957 -10.060 -26.475 1.00 15.95 80 TYR C N 1
ATOM 3978 C CA . TYR C 1 87 ? 15.824 -9.334 -27.039 1.00 15.86 80 TYR C CA 1
ATOM 3979 C C . TYR C 1 87 ? 16.056 -7.829 -26.946 1.00 15.91 80 TYR C C 1
ATOM 3980 O O . TYR C 1 87 ? 15.723 -7.091 -27.869 1.00 16.26 80 TYR C O 1
ATOM 3989 N N . ILE C 1 88 ? 16.668 -7.378 -25.850 1.00 15.67 81 ILE C N 1
ATOM 3990 C CA . ILE C 1 88 ? 17.039 -5.965 -25.748 1.00 17.04 81 ILE C CA 1
ATOM 3991 C C . ILE C 1 88 ? 18.039 -5.566 -26.840 1.00 16.57 81 ILE C C 1
ATOM 3992 O O . ILE C 1 88 ? 17.901 -4.511 -27.459 1.00 16.94 81 ILE C O 1
ATOM 3997 N N . LYS C 1 89 ? 19.049 -6.401 -27.081 1.00 19.73 82 LYS C N 1
ATOM 3998 C CA . LYS C 1 89 ? 19.990 -6.129 -28.173 1.00 17.79 82 LYS C CA 1
ATOM 3999 C C . LYS C 1 89 ? 19.297 -6.041 -29.528 1.00 19.20 82 LYS C C 1
ATOM 4000 O O . LYS C 1 89 ? 19.652 -5.197 -30.354 1.00 18.86 82 LYS C O 1
ATOM 4006 N N . ALA C 1 90 ? 18.329 -6.921 -29.762 1.00 17.87 83 ALA C N 1
ATOM 4007 C CA . ALA C 1 90 ? 17.615 -6.908 -31.036 1.00 18.97 83 ALA C CA 1
ATOM 4008 C C . ALA C 1 90 ? 16.888 -5.580 -31.216 1.00 21.20 83 ALA C C 1
ATOM 4009 O O . ALA C 1 90 ? 16.904 -5.004 -32.298 1.00 21.77 83 ALA C O 1
ATOM 4011 N N . LEU C 1 91 ? 16.249 -5.103 -30.154 1.00 18.91 84 LEU C N 1
ATOM 4012 C CA . LEU C 1 91 ? 15.651 -3.775 -30.171 1.00 19.81 84 LEU C CA 1
ATOM 4013 C C . LEU C 1 91 ? 16.677 -2.689 -30.492 1.00 23.24 84 LEU C C 1
ATOM 4014 O O . LEU C 1 91 ? 16.423 -1.806 -31.309 1.00 26.64 84 LEU C O 1
ATOM 4019 N N . ASN C 1 92 ? 17.837 -2.765 -29.847 1.00 20.98 85 ASN C N 1
ATOM 4020 C CA . ASN C 1 92 ? 18.827 -1.702 -29.933 1.00 23.82 85 ASN C CA 1
ATOM 4021 C C . ASN C 1 92 ? 19.509 -1.590 -31.288 1.00 24.74 85 ASN C C 1
ATOM 4022 O O . ASN C 1 92 ? 20.029 -0.530 -31.614 1.00 27.88 85 ASN C O 1
ATOM 4027 N N . ARG C 1 93 ? 19.508 -2.662 -32.081 1.00 22.96 86 ARG C N 1
ATOM 4028 C CA . ARG C 1 93 ? 20.175 -2.614 -33.376 1.00 24.68 86 ARG C CA 1
ATOM 4029 C C . ARG C 1 93 ? 19.162 -2.445 -34.504 1.00 27.99 86 ARG C C 1
ATOM 4030 O O . ARG C 1 93 ? 19.516 -2.438 -35.691 1.00 29.14 86 ARG C O 1
ATOM 4038 N N . ASN C 1 94 ? 17.894 -2.310 -34.136 1.00 27.45 87 ASN C N 1
ATOM 4039 C CA . ASN C 1 94 ? 16.867 -2.096 -35.142 1.00 34.18 87 ASN C CA 1
ATOM 4040 C C . ASN C 1 94 ? 16.053 -0.836 -34.873 1.00 38.68 87 ASN C C 1
ATOM 4041 O O . ASN C 1 94 ? 15.002 -0.630 -35.477 1.00 42.61 87 ASN C O 1
ATOM 4046 N N . SER C 1 95 ? 16.565 0.013 -33.986 1.00 40.14 88 SER C N 1
ATOM 4047 C CA . SER C 1 95 ? 15.899 1.259 -33.627 1.00 45.38 88 SER C CA 1
ATOM 4048 C C . SER C 1 95 ? 16.802 2.453 -33.906 1.00 48.78 88 SER C C 1
ATOM 4049 O O . SER C 1 95 ? 17.999 2.291 -34.147 1.00 50.46 88 SER C O 1
ATOM 4052 N N . ASP C 1 96 ? 16.229 3.654 -33.866 1.00 51.48 89 ASP C N 1
ATOM 4053 C CA . ASP C 1 96 ? 16.987 4.871 -34.144 1.00 53.81 89 ASP C CA 1
ATOM 4054 C C . ASP C 1 96 ? 17.815 5.327 -32.941 1.00 52.58 89 ASP C C 1
ATOM 4055 O O . ASP C 1 96 ? 18.947 5.779 -33.101 1.00 54.62 89 ASP C O 1
ATOM 4060 N N . ARG C 1 97 ? 17.260 5.221 -31.739 1.00 49.51 90 ARG C N 1
ATOM 4061 C CA A ARG C 1 97 ? 17.982 5.596 -30.525 0.57 47.43 90 ARG C CA 1
ATOM 4062 C CA B ARG C 1 97 ? 18.023 5.587 -30.551 0.43 47.46 90 ARG C CA 1
ATOM 4063 C C . ARG C 1 97 ? 18.362 4.345 -29.735 1.00 44.52 90 ARG C C 1
ATOM 4064 O O . ARG C 1 97 ? 17.607 3.371 -29.700 1.00 44.43 90 ARG C O 1
ATOM 4079 N N . SER C 1 98 ? 19.524 4.380 -29.098 1.00 40.82 91 SER C N 1
ATOM 4080 C CA . SER C 1 98 ? 20.051 3.218 -28.405 1.00 38.37 91 SER C CA 1
ATOM 4081 C C . SER C 1 98 ? 20.920 3.652 -27.226 1.00 36.54 91 SER C C 1
ATOM 4082 O O . SER C 1 98 ? 21.407 4.778 -27.196 1.00 41.21 91 SER C O 1
ATOM 4085 N N . ILE C 1 99 ? 21.120 2.756 -26.267 1.00 29.60 92 ILE C N 1
ATOM 4086 C CA A ILE C 1 99 ? 21.897 3.053 -25.061 0.70 27.67 92 ILE C CA 1
ATOM 4087 C CA B ILE C 1 99 ? 21.954 3.063 -25.110 0.30 27.92 92 ILE C CA 1
ATOM 4088 C C . ILE C 1 99 ? 22.851 1.896 -24.740 1.00 24.19 92 ILE C C 1
ATOM 4089 O O . ILE C 1 99 ? 22.478 0.735 -24.889 1.00 24.57 92 ILE C O 1
ATOM 4098 N N . PRO C 1 100 ? 24.080 2.206 -24.287 1.00 25.35 93 PRO C N 1
ATOM 4099 C CA . PRO C 1 100 ? 25.016 1.143 -23.905 1.00 26.85 93 PRO C CA 1
ATOM 4100 C C . PRO C 1 100 ? 24.543 0.338 -22.703 1.00 22.92 93 PRO C C 1
ATOM 4101 O O . PRO C 1 100 ? 23.888 0.868 -21.799 1.00 21.70 93 PRO C O 1
ATOM 4105 N N . MET C 1 101 ? 24.867 -0.947 -22.699 1.00 21.69 94 MET C N 1
ATOM 4106 C CA . MET C 1 101 ? 24.577 -1.781 -21.549 1.00 21.49 94 MET C CA 1
ATOM 4107 C C . MET C 1 101 ? 25.833 -2.525 -21.133 1.00 22.23 94 MET C C 1
ATOM 4108 O O . MET C 1 101 ? 26.543 -3.060 -21.981 1.00 22.91 94 MET C O 1
ATOM 4113 N N . THR C 1 102 ? 26.129 -2.530 -19.834 1.00 21.57 95 THR C N 1
ATOM 4114 C CA . THR C 1 102 ? 27.215 -3.365 -19.327 1.00 19.94 95 THR C CA 1
ATOM 4115 C C . THR C 1 102 ? 26.594 -4.436 -18.439 1.00 19.75 95 THR C C 1
ATOM 4116 O O . THR C 1 102 ? 25.445 -4.302 -18.028 1.00 17.74 95 THR C O 1
ATOM 4120 N N . VAL C 1 103 ? 27.325 -5.518 -18.193 1.00 20.46 96 VAL C N 1
ATOM 4121 C CA . VAL C 1 103 ? 26.776 -6.629 -17.422 1.00 18.81 96 VAL C CA 1
ATOM 4122 C C . VAL C 1 103 ? 27.704 -7.036 -16.280 1.00 18.96 96 VAL C C 1
ATOM 4123 O O . VAL C 1 103 ? 28.907 -6.792 -16.319 1.00 20.65 96 VAL C O 1
ATOM 4127 N N . ASP C 1 104 ? 27.117 -7.661 -15.268 1.00 16.27 97 ASP C N 1
ATOM 4128 C CA . ASP C 1 104 ? 27.862 -8.242 -14.162 1.00 19.01 97 ASP C CA 1
ATOM 4129 C C . ASP C 1 104 ? 27.069 -9.449 -13.670 1.00 18.59 97 ASP C C 1
ATOM 4130 O O . ASP C 1 104 ? 25.868 -9.554 -13.931 1.00 19.32 97 ASP C O 1
ATOM 4135 N N . PHE C 1 105 ? 27.758 -10.378 -13.016 1.00 19.54 98 PHE C N 1
ATOM 4136 C CA . PHE C 1 105 ? 27.155 -11.620 -12.561 1.00 20.49 98 PHE C CA 1
ATOM 4137 C C . PHE C 1 105 ? 27.465 -11.774 -11.089 1.00 23.49 98 PHE C C 1
ATOM 4138 O O . PHE C 1 105 ? 28.616 -11.637 -10.674 1.00 29.40 98 PHE C O 1
ATOM 4146 N N . ILE C 1 106 ? 26.440 -12.044 -10.292 1.00 18.52 99 ILE C N 1
ATOM 4147 C CA . ILE C 1 106 ? 26.638 -12.159 -8.853 1.00 23.12 99 ILE C CA 1
ATOM 4148 C C . ILE C 1 106 ? 25.979 -13.413 -8.279 1.00 22.39 99 ILE C C 1
ATOM 4149 O O . ILE C 1 106 ? 24.986 -13.923 -8.825 1.00 20.78 99 ILE C O 1
ATOM 4154 N N . ARG C 1 107 ? 26.538 -13.901 -7.176 1.00 23.70 100 ARG C N 1
ATOM 4155 C CA . ARG C 1 107 ? 25.877 -14.897 -6.352 1.00 25.99 100 ARG C CA 1
ATOM 4156 C C . ARG C 1 107 ? 25.526 -14.227 -5.036 1.00 28.19 100 ARG C C 1
ATOM 4157 O O . ARG C 1 107 ? 26.205 -13.290 -4.630 1.00 27.65 100 ARG C O 1
ATOM 4165 N N . LEU C 1 108 ? 24.474 -14.687 -4.371 1.00 30.18 101 LEU C N 1
ATOM 4166 C CA . LEU C 1 108 ? 24.061 -14.052 -3.121 1.00 34.14 101 LEU C CA 1
ATOM 4167 C C . LEU C 1 108 ? 24.073 -15.035 -1.956 1.00 37.98 101 LEU C C 1
ATOM 4168 O O . LEU C 1 108 ? 23.735 -16.209 -2.128 1.00 38.89 101 LEU C O 1
ATOM 4173 N N . LYS C 1 109 ? 24.479 -14.558 -0.780 1.00 40.34 102 LYS C N 1
ATOM 4174 C CA . LYS C 1 109 ? 24.203 -15.289 0.459 1.00 44.25 102 LYS C CA 1
ATOM 4175 C C . LYS C 1 109 ? 24.147 -14.397 1.704 1.00 41.54 102 LYS C C 1
ATOM 4176 O O . LYS C 1 109 ? 24.542 -13.233 1.684 1.00 38.77 102 LYS C O 1
ATOM 4182 N N . GLY C 1 118 ? 23.010 -7.028 9.306 1.00 45.86 111 GLY C N 1
ATOM 4183 C CA . GLY C 1 118 ? 24.131 -7.038 8.386 1.00 43.70 111 GLY C CA 1
ATOM 4184 C C . GLY C 1 118 ? 23.702 -7.019 6.928 1.00 42.77 111 GLY C C 1
ATOM 4185 O O . GLY C 1 118 ? 22.568 -7.372 6.594 1.00 42.19 111 GLY C O 1
ATOM 4186 N N . ASP C 1 119 ? 24.619 -6.606 6.058 1.00 41.93 112 ASP C N 1
ATOM 4187 C CA . ASP C 1 119 ? 24.353 -6.537 4.621 1.00 41.77 112 ASP C CA 1
ATOM 4188 C C . ASP C 1 119 ? 24.350 -7.915 3.962 1.00 41.53 112 ASP C C 1
ATOM 4189 O O . ASP C 1 119 ? 25.135 -8.786 4.335 1.00 42.55 112 ASP C O 1
ATOM 4194 N N . ILE C 1 120 ? 23.478 -8.107 2.973 1.00 41.22 113 ILE C N 1
ATOM 4195 C CA . ILE C 1 120 ? 23.524 -9.316 2.153 1.00 39.85 113 ILE C CA 1
ATOM 4196 C C . ILE C 1 120 ? 24.908 -9.393 1.515 1.00 41.85 113 ILE C C 1
ATOM 4197 O O . ILE C 1 120 ? 25.499 -8.359 1.203 1.00 41.25 113 ILE C O 1
ATOM 4202 N N . LYS C 1 121 ? 25.440 -10.605 1.364 1.00 44.03 114 LYS C N 1
ATOM 4203 C CA . LYS C 1 121 ? 26.771 -10.793 0.781 1.00 42.30 114 LYS C CA 1
ATOM 4204 C C . LYS C 1 121 ? 26.687 -10.972 -0.733 1.00 41.97 114 LYS C C 1
ATOM 4205 O O . LYS C 1 121 ? 26.091 -11.935 -1.220 1.00 43.09 114 LYS C O 1
ATOM 4207 N N . VAL C 1 122 ? 27.272 -10.027 -1.467 1.00 40.85 115 VAL C N 1
ATOM 4208 C CA . VAL C 1 122 ? 27.349 -10.100 -2.922 1.00 39.68 115 VAL C CA 1
ATOM 4209 C C . VAL C 1 122 ? 28.676 -10.718 -3.346 1.00 40.86 115 VAL C C 1
ATOM 4210 O O . VAL C 1 122 ? 29.747 -10.190 -3.035 1.00 42.94 115 VAL C O 1
ATOM 4214 N N . ILE C 1 123 ? 28.594 -11.839 -4.057 1.00 39.36 116 ILE C N 1
ATOM 4215 C CA . ILE C 1 123 ? 29.765 -12.653 -4.354 1.00 38.39 116 ILE C CA 1
ATOM 4216 C C . ILE C 1 123 ? 30.083 -12.697 -5.845 1.00 36.38 116 ILE C C 1
ATOM 4217 O O . ILE C 1 123 ? 29.213 -13.006 -6.656 1.00 35.01 116 ILE C O 1
ATOM 4222 N N . GLY C 1 124 ? 31.324 -12.368 -6.199 1.00 36.12 117 GLY C N 1
ATOM 4223 C CA . GLY C 1 124 ? 31.800 -12.551 -7.561 1.00 36.30 117 GLY C CA 1
ATOM 4224 C C . GLY C 1 124 ? 31.568 -11.434 -8.564 1.00 37.10 117 GLY C C 1
ATOM 4225 O O . GLY C 1 124 ? 31.891 -11.586 -9.748 1.00 39.62 117 GLY C O 1
ATOM 4226 N N . GLY C 1 125 ? 31.014 -10.315 -8.113 1.00 35.80 118 GLY C N 1
ATOM 4227 C CA . GLY C 1 125 ? 30.725 -9.202 -9.003 1.00 32.45 118 GLY C CA 1
ATOM 4228 C C . GLY C 1 125 ? 31.803 -8.130 -8.960 1.00 30.50 118 GLY C C 1
ATOM 4229 O O . GLY C 1 125 ? 32.783 -8.261 -8.239 1.00 27.90 118 GLY C O 1
ATOM 4230 N N . ASP C 1 126 ? 31.623 -7.076 -9.753 1.00 29.93 119 ASP C N 1
ATOM 4231 C CA . ASP C 1 126 ? 32.495 -5.911 -9.714 1.00 27.19 119 ASP C CA 1
ATOM 4232 C C . ASP C 1 126 ? 32.241 -5.124 -8.443 1.00 28.89 119 ASP C C 1
ATOM 4233 O O . ASP C 1 126 ? 31.269 -5.391 -7.727 1.00 27.36 119 ASP C O 1
ATOM 4238 N N . ASP C 1 127 ? 33.092 -4.138 -8.177 1.00 28.37 120 ASP C N 1
ATOM 4239 C CA . ASP C 1 127 ? 32.859 -3.235 -7.061 1.00 31.68 120 ASP C CA 1
ATOM 4240 C C . ASP C 1 127 ? 31.525 -2.535 -7.288 1.00 30.07 120 ASP C C 1
ATOM 4241 O O . ASP C 1 127 ? 31.247 -2.096 -8.395 1.00 29.35 120 ASP C O 1
ATOM 4246 N N . LEU C 1 128 ? 30.688 -2.408 -6.263 1.00 27.37 121 LEU C N 1
ATOM 4247 C CA A LEU C 1 128 ? 29.337 -1.894 -6.480 0.55 25.31 121 LEU C CA 1
ATOM 4248 C CA B LEU C 1 128 ? 29.336 -1.896 -6.498 0.45 25.23 121 LEU C CA 1
ATOM 4249 C C . LEU C 1 128 ? 29.326 -0.407 -6.836 1.00 23.61 121 LEU C C 1
ATOM 4250 O O . LEU C 1 128 ? 28.283 0.151 -7.169 1.00 24.23 121 LEU C O 1
ATOM 4259 N N . SER C 1 129 ? 30.490 0.230 -6.772 1.00 24.09 122 SER C N 1
ATOM 4260 C CA . SER C 1 129 ? 30.626 1.603 -7.240 1.00 24.43 122 SER C CA 1
ATOM 4261 C C . SER C 1 129 ? 30.306 1.668 -8.727 1.00 25.07 122 SER C C 1
ATOM 4262 O O . SER C 1 129 ? 30.013 2.738 -9.257 1.00 26.55 122 SER C O 1
ATOM 4265 N N . THR C 1 130 ? 30.370 0.520 -9.400 1.00 24.63 123 THR C N 1
ATOM 4266 C CA . THR C 1 130 ? 29.987 0.452 -10.806 1.00 26.77 123 THR C CA 1
ATOM 4267 C C . THR C 1 130 ? 28.515 0.763 -10.996 1.00 27.28 123 THR C C 1
ATOM 4268 O O . THR C 1 130 ? 28.106 1.156 -12.088 1.00 26.67 123 THR C O 1
ATOM 4272 N N . LEU C 1 131 ? 27.717 0.604 -9.938 1.00 25.85 124 LEU C N 1
ATOM 4273 C CA . LEU C 1 131 ? 26.284 0.883 -10.032 1.00 24.92 124 LEU C CA 1
ATOM 4274 C C . LEU C 1 131 ? 25.956 2.376 -9.917 1.00 25.38 124 LEU C C 1
ATOM 4275 O O . LEU C 1 131 ? 24.861 2.804 -10.295 1.00 24.11 124 LEU C O 1
ATOM 4280 N N . THR C 1 132 ? 26.899 3.167 -9.412 1.00 25.56 125 THR C N 1
ATOM 4281 C CA . THR C 1 132 ? 26.640 4.583 -9.121 1.00 25.33 125 THR C CA 1
ATOM 4282 C C . THR C 1 132 ? 26.284 5.405 -10.364 1.00 26.76 125 THR C C 1
ATOM 4283 O O . THR C 1 132 ? 27.035 5.435 -11.337 1.00 29.37 125 THR C O 1
ATOM 4287 N N . GLY C 1 133 ? 25.134 6.069 -10.311 1.00 27.16 126 GLY C N 1
ATOM 4288 C CA . GLY C 1 133 ? 24.656 6.888 -11.413 1.00 27.82 126 GLY C CA 1
ATOM 4289 C C . GLY C 1 133 ? 24.173 6.128 -12.637 1.00 28.61 126 GLY C C 1
ATOM 4290 O O . GLY C 1 133 ? 23.965 6.729 -13.694 1.00 34.02 126 GLY C O 1
ATOM 4291 N N . LYS C 1 134 ? 23.998 4.813 -12.513 1.00 26.69 127 LYS C N 1
ATOM 4292 C CA . LYS C 1 134 ? 23.570 3.997 -13.651 1.00 26.70 127 LYS C CA 1
ATOM 4293 C C . LYS C 1 134 ? 22.134 3.518 -13.470 1.00 24.66 127 LYS C C 1
ATOM 4294 O O . LYS C 1 134 ? 21.604 3.515 -12.357 1.00 24.38 127 LYS C O 1
ATOM 4300 N N . ASN C 1 135 ? 21.503 3.138 -14.577 1.00 23.27 128 ASN C N 1
ATOM 4301 C CA . ASN C 1 135 ? 20.219 2.468 -14.516 1.00 23.76 128 ASN C CA 1
ATOM 4302 C C . ASN C 1 135 ? 20.476 0.988 -14.252 1.00 24.66 128 ASN C C 1
ATOM 4303 O O . ASN C 1 135 ? 20.918 0.260 -15.140 1.00 23.27 128 ASN C O 1
ATOM 4308 N N . VAL C 1 136 ? 20.225 0.535 -13.023 1.00 19.22 129 VAL C N 1
ATOM 4309 C CA . VAL C 1 136 ? 20.604 -0.834 -12.664 1.00 18.17 129 VAL C CA 1
ATOM 4310 C C . VAL C 1 136 ? 19.412 -1.775 -12.825 1.00 16.64 129 VAL C C 1
ATOM 4311 O O . VAL C 1 136 ? 18.359 -1.549 -12.234 1.00 17.82 129 VAL C O 1
ATOM 4315 N N . LEU C 1 137 ? 19.583 -2.823 -13.631 1.00 18.29 130 LEU C N 1
ATOM 4316 C CA . LEU C 1 137 ? 18.551 -3.849 -13.802 1.00 17.14 130 LEU C CA 1
ATOM 4317 C C . LEU C 1 137 ? 18.987 -5.165 -13.151 1.00 16.15 130 LEU C C 1
ATOM 4318 O O . LEU C 1 137 ? 19.928 -5.813 -13.609 1.00 15.66 130 LEU C O 1
ATOM 4323 N N . ILE C 1 138 ? 18.322 -5.555 -12.073 1.00 17.99 131 ILE C N 1
ATOM 4324 C CA . ILE C 1 138 ? 18.629 -6.825 -11.415 1.00 15.25 131 ILE C CA 1
ATOM 4325 C C . ILE C 1 138 ? 17.747 -7.911 -12.031 1.00 17.43 131 ILE C C 1
ATOM 4326 O O . ILE C 1 138 ? 16.525 -7.749 -12.128 1.00 20.76 131 ILE C O 1
ATOM 4331 N N . VAL C 1 139 ? 18.358 -9.015 -12.447 1.00 16.90 132 VAL C N 1
ATOM 4332 C CA . VAL C 1 139 ? 17.618 -10.046 -13.172 1.00 18.79 132 VAL C CA 1
ATOM 4333 C C . VAL C 1 139 ? 17.614 -11.375 -12.431 1.00 20.96 132 VAL C C 1
ATOM 4334 O O . VAL C 1 139 ? 18.670 -11.979 -12.183 1.00 16.50 132 VAL C O 1
ATOM 4338 N N . GLU C 1 140 ? 16.408 -11.841 -12.121 1.00 13.89 133 GLU C N 1
ATOM 4339 C CA . GLU C 1 140 ? 16.209 -13.067 -11.350 1.00 15.05 133 GLU C CA 1
ATOM 4340 C C . GLU C 1 140 ? 15.379 -14.106 -12.081 1.00 14.72 133 GLU C C 1
ATOM 4341 O O . GLU C 1 140 ? 14.567 -13.761 -12.941 1.00 16.41 133 GLU C O 1
ATOM 4347 N N . ASP C 1 141 ? 15.564 -15.372 -11.708 1.00 14.18 134 ASP C N 1
ATOM 4348 C CA . ASP C 1 141 ? 14.674 -16.444 -12.155 1.00 13.02 134 ASP C CA 1
ATOM 4349 C C . ASP C 1 141 ? 13.328 -16.429 -11.419 1.00 17.78 134 ASP C C 1
ATOM 4350 O O . ASP C 1 141 ? 12.269 -16.577 -12.056 1.00 14.23 134 ASP C O 1
ATOM 4355 N N . ILE C 1 142 ? 13.354 -16.263 -10.097 1.00 13.34 135 ILE C N 1
ATOM 4356 C CA . ILE C 1 142 ? 12.115 -16.349 -9.322 1.00 17.30 135 ILE C CA 1
ATOM 4357 C C . ILE C 1 142 ? 12.127 -15.536 -8.017 1.00 19.30 135 ILE C C 1
ATOM 4358 O O . ILE C 1 142 ? 13.159 -15.392 -7.341 1.00 19.02 135 ILE C O 1
ATOM 4363 N N . ILE C 1 143 ? 10.968 -14.957 -7.709 1.00 17.13 136 ILE C N 1
ATOM 4364 C CA . ILE C 1 143 ? 10.691 -14.316 -6.433 1.00 18.13 136 ILE C CA 1
ATOM 4365 C C . ILE C 1 143 ? 9.776 -15.257 -5.683 1.00 18.50 136 ILE C C 1
ATOM 4366 O O . ILE C 1 143 ? 8.787 -15.733 -6.247 1.00 19.59 136 ILE C O 1
ATOM 4371 N N . ASP C 1 144 ? 10.108 -15.555 -4.435 1.00 16.33 137 ASP C N 1
ATOM 4372 C CA . ASP C 1 144 ? 9.278 -16.452 -3.640 1.00 16.84 137 ASP C CA 1
ATOM 4373 C C . ASP C 1 144 ? 8.859 -15.706 -2.386 1.00 21.57 137 ASP C C 1
ATOM 4374 O O . ASP C 1 144 ? 7.830 -15.042 -2.383 1.00 22.40 137 ASP C O 1
ATOM 4379 N N . THR C 1 145 ? 9.675 -15.757 -1.336 1.00 21.46 138 THR C N 1
ATOM 4380 C CA . THR C 1 145 ? 9.366 -14.977 -0.148 1.00 23.28 138 THR C CA 1
ATOM 4381 C C . THR C 1 145 ? 9.600 -13.512 -0.441 1.00 21.24 138 THR C C 1
ATOM 4382 O O . THR C 1 145 ? 8.951 -12.648 0.142 1.00 23.21 138 THR C O 1
ATOM 4386 N N . GLY C 1 146 ? 10.515 -13.237 -1.367 1.00 19.05 139 GLY C N 1
ATOM 4387 C CA . GLY C 1 146 ? 10.906 -11.874 -1.659 1.00 18.39 139 GLY C CA 1
ATOM 4388 C C . GLY C 1 146 ? 12.010 -11.346 -0.754 1.00 22.40 139 GLY C C 1
ATOM 4389 O O . GLY C 1 146 ? 12.440 -10.200 -0.895 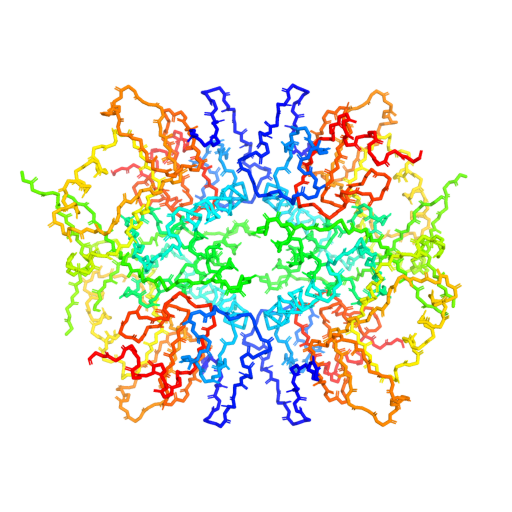1.00 22.24 139 GLY C O 1
ATOM 4390 N N . LYS C 1 147 ? 12.485 -12.176 0.167 1.00 22.34 140 LYS C N 1
ATOM 4391 C CA . LYS C 1 147 ? 13.483 -11.714 1.142 1.00 24.57 140 LYS C CA 1
ATOM 4392 C C . LYS C 1 147 ? 14.808 -11.400 0.458 1.00 23.63 140 LYS C C 1
ATOM 4393 O O . LYS C 1 147 ? 15.433 -10.378 0.750 1.00 23.28 140 LYS C O 1
ATOM 4399 N N . THR C 1 148 ? 15.219 -12.263 -0.464 1.00 23.29 141 THR C N 1
ATOM 4400 C CA . THR C 1 148 ? 16.470 -12.052 -1.178 1.00 24.49 141 THR C CA 1
ATOM 4401 C C . THR C 1 148 ? 16.497 -10.714 -1.912 1.00 24.03 141 THR C C 1
ATOM 4402 O O . THR C 1 148 ? 17.468 -9.962 -1.797 1.00 24.54 141 THR C O 1
ATOM 4406 N N . MET C 1 149 ? 15.446 -10.373 -2.654 1.00 22.12 142 MET C N 1
ATOM 4407 C CA A MET C 1 149 ? 15.435 -9.115 -3.396 0.57 20.76 142 MET C CA 1
ATOM 4408 C CA B MET C 1 149 ? 15.523 -9.119 -3.380 0.43 20.71 142 MET C CA 1
ATOM 4409 C C . MET C 1 149 ? 15.317 -7.882 -2.498 1.00 20.38 142 MET C C 1
ATOM 4410 O O . MET C 1 149 ? 15.923 -6.846 -2.776 1.00 20.35 142 MET C O 1
ATOM 4419 N N . GLN C 1 150 ? 14.518 -7.970 -1.426 1.00 19.77 143 GLN C N 1
ATOM 4420 C CA A GLN C 1 150 ? 14.363 -6.850 -0.496 0.50 21.91 143 GLN C CA 1
ATOM 4421 C CA B GLN C 1 150 ? 14.368 -6.819 -0.549 0.50 21.66 143 GLN C CA 1
ATOM 4422 C C . GLN C 1 150 ? 15.711 -6.441 0.086 1.00 22.06 143 GLN C C 1
ATOM 4423 O O . GLN C 1 150 ? 16.044 -5.263 0.185 1.00 22.54 143 GLN C O 1
ATOM 4434 N N . THR C 1 151 ? 16.488 -7.438 0.480 1.00 21.04 144 THR C N 1
ATOM 4435 C CA . THR C 1 151 ? 17.743 -7.153 1.138 1.00 24.09 144 THR C CA 1
ATOM 4436 C C . THR C 1 151 ? 18.814 -6.717 0.139 1.00 25.90 144 THR C C 1
ATOM 4437 O O . THR C 1 151 ? 19.677 -5.912 0.483 1.00 26.42 144 THR C O 1
ATOM 4441 N N . LEU C 1 152 ? 18.767 -7.230 -1.093 1.00 23.66 145 LEU C N 1
ATOM 4442 C CA . LEU C 1 152 ? 19.712 -6.774 -2.110 1.00 25.48 145 LEU C CA 1
ATOM 4443 C C . LEU C 1 152 ? 19.458 -5.301 -2.456 1.00 25.30 145 LEU C C 1
ATOM 4444 O O . LEU C 1 152 ? 20.397 -4.516 -2.571 1.00 24.67 145 LEU C O 1
ATOM 4449 N N . LEU C 1 153 ? 18.190 -4.929 -2.602 1.00 23.37 146 LEU C N 1
ATOM 4450 C CA . LEU C 1 153 ? 17.814 -3.540 -2.862 1.00 21.82 146 LEU C CA 1
ATOM 4451 C C . LEU C 1 153 ? 18.302 -2.562 -1.783 1.00 24.82 146 LEU C C 1
ATOM 4452 O O . LEU C 1 153 ? 18.742 -1.454 -2.111 1.00 24.49 146 LEU C O 1
ATOM 4457 N N . SER C 1 154 ? 18.216 -2.953 -0.508 1.00 23.06 147 SER C N 1
ATOM 4458 C CA A SER C 1 154 ? 18.685 -2.114 0.596 0.72 23.32 147 SER C CA 1
ATOM 4459 C CA B SER C 1 154 ? 18.680 -2.092 0.577 0.28 23.28 147 SER C CA 1
ATOM 4460 C C . SER C 1 154 ? 20.190 -1.862 0.491 1.00 23.53 147 SER C C 1
ATOM 4461 O O . SER C 1 154 ? 20.694 -0.836 0.950 1.00 23.18 147 SER C O 1
ATOM 4466 N N . LEU C 1 155 ? 20.910 -2.816 -0.093 1.00 21.71 148 LEU C N 1
ATOM 4467 C CA . LEU C 1 155 ? 22.346 -2.642 -0.267 1.00 23.25 148 LEU C CA 1
ATOM 4468 C C . LEU C 1 155 ? 22.624 -1.732 -1.459 1.00 23.40 148 LEU C C 1
ATOM 4469 O O . LEU C 1 155 ? 23.404 -0.790 -1.369 1.00 24.57 148 LEU C O 1
ATOM 4474 N N . VAL C 1 156 ? 21.939 -1.989 -2.568 1.00 23.99 149 VAL C N 1
ATOM 4475 C CA . VAL C 1 156 ? 22.256 -1.318 -3.812 1.00 21.51 149 VAL C CA 1
ATOM 4476 C C . VAL C 1 156 ? 21.914 0.170 -3.738 1.00 22.28 149 VAL C C 1
ATOM 4477 O O . VAL C 1 156 ? 22.614 0.994 -4.337 1.00 24.72 149 VAL C O 1
ATOM 4481 N N . ARG C 1 157 ? 20.880 0.536 -2.977 1.00 20.26 150 ARG C N 1
ATOM 4482 C CA . ARG C 1 157 ? 20.502 1.951 -2.890 1.00 19.02 150 ARG C CA 1
ATOM 4483 C C . ARG C 1 157 ? 21.647 2.791 -2.313 1.00 20.00 150 ARG C C 1
ATOM 4484 O O . ARG C 1 157 ? 21.785 3.979 -2.641 1.00 18.73 150 ARG C O 1
ATOM 4492 N N . GLN C 1 158 ? 22.463 2.165 -1.462 1.00 21.67 151 GLN C N 1
ATOM 4493 C CA . GLN C 1 158 ? 23.575 2.844 -0.811 1.00 21.05 151 GLN C CA 1
ATOM 4494 C C . GLN C 1 158 ? 24.718 3.168 -1.780 1.00 24.08 151 GLN C C 1
ATOM 4495 O O . GLN C 1 158 ? 25.707 3.778 -1.376 1.00 25.70 151 GLN C O 1
ATOM 4501 N N . TYR C 1 159 ? 24.586 2.769 -3.047 1.00 23.75 152 TYR C N 1
ATOM 4502 C CA . TYR C 1 159 ? 25.619 3.066 -4.039 1.00 21.62 152 TYR C CA 1
ATOM 4503 C C . TYR C 1 159 ? 25.114 4.102 -5.016 1.00 25.77 152 TYR C C 1
ATOM 4504 O O . TYR C 1 159 ? 25.749 4.377 -6.043 1.00 28.68 152 TYR C O 1
ATOM 4513 N N . ASN C 1 160 ? 23.968 4.678 -4.663 1.00 22.02 153 ASN C N 1
ATOM 4514 C CA . ASN C 1 160 ? 23.343 5.761 -5.400 1.00 22.93 153 ASN C CA 1
ATOM 4515 C C . ASN C 1 160 ? 23.187 5.501 -6.906 1.00 22.98 153 ASN C C 1
ATOM 4516 O O . ASN C 1 160 ? 23.718 6.255 -7.720 1.00 24.08 153 ASN C O 1
ATOM 4521 N N . PRO C 1 161 ? 22.447 4.442 -7.282 1.00 24.12 154 PRO C N 1
ATOM 4522 C CA . PRO C 1 161 ? 22.149 4.288 -8.717 1.00 22.91 154 PRO C CA 1
ATOM 4523 C C . PRO C 1 161 ? 21.212 5.394 -9.195 1.00 24.47 154 PRO C C 1
ATOM 4524 O O . PRO C 1 161 ? 20.487 5.972 -8.380 1.00 28.03 154 PRO C O 1
ATOM 4528 N N . LYS C 1 162 ? 21.216 5.692 -10.490 1.00 23.50 155 LYS C N 1
ATOM 4529 C CA . LYS C 1 162 ? 20.249 6.642 -11.020 1.00 25.50 155 LYS C CA 1
ATOM 4530 C C . LYS C 1 162 ? 18.841 6.064 -10.850 1.00 25.20 155 LYS C C 1
ATOM 4531 O O . LYS C 1 162 ? 17.881 6.796 -10.577 1.00 24.03 155 LYS C O 1
ATOM 4537 N N . MET C 1 163 ? 18.729 4.747 -11.024 1.00 23.48 156 MET C N 1
ATOM 4538 C CA . MET C 1 163 ? 17.504 4.013 -10.707 1.00 21.41 156 MET C CA 1
ATOM 4539 C C . MET C 1 163 ? 17.865 2.546 -10.474 1.00 23.92 156 MET C C 1
ATOM 4540 O O . MET C 1 163 ? 18.922 2.074 -10.916 1.00 20.79 156 MET C O 1
ATOM 4545 N N . VAL C 1 164 ? 17.019 1.821 -9.755 1.00 21.74 157 VAL C N 1
ATOM 4546 C CA . VAL C 1 164 ? 17.212 0.379 -9.676 1.00 21.24 157 VAL C CA 1
ATOM 4547 C C . VAL C 1 164 ? 15.868 -0.332 -9.831 1.00 23.55 157 VAL C C 1
ATOM 4548 O O . VAL C 1 164 ? 14.867 0.025 -9.187 1.00 23.15 157 VAL C O 1
ATOM 4552 N N . LYS C 1 165 ? 15.844 -1.318 -10.723 1.00 20.63 158 LYS C N 1
ATOM 4553 C CA . LYS C 1 165 ? 14.634 -2.081 -10.991 1.00 20.60 158 LYS C CA 1
ATOM 4554 C C . LYS C 1 165 ? 14.950 -3.568 -11.033 1.00 19.81 158 LYS C C 1
ATOM 4555 O O . LYS C 1 165 ? 16.080 -3.959 -11.296 1.00 18.96 158 LYS C O 1
ATOM 4561 N N . VAL C 1 166 ? 13.940 -4.394 -10.780 1.00 17.68 159 VAL C N 1
ATOM 4562 C CA . VAL C 1 166 ? 14.107 -5.838 -10.789 1.00 16.50 159 VAL C CA 1
ATOM 4563 C C . VAL C 1 166 ? 13.218 -6.502 -11.823 1.00 17.90 159 VAL C C 1
ATOM 4564 O O . VAL C 1 166 ? 12.020 -6.253 -11.857 1.00 19.23 159 VAL C O 1
ATOM 4568 N N . ALA C 1 167 ? 13.799 -7.348 -12.672 1.00 16.49 160 ALA C N 1
ATOM 4569 C CA . ALA C 1 167 ? 13.002 -8.207 -13.545 1.00 15.91 160 ALA C CA 1
ATOM 4570 C C . ALA C 1 167 ? 13.109 -9.649 -13.069 1.00 18.44 160 ALA C C 1
ATOM 4571 O O . ALA C 1 167 ? 14.215 -10.162 -12.883 1.00 18.63 160 ALA C O 1
ATOM 4573 N N . SER C 1 168 ? 11.971 -10.310 -12.868 1.00 16.21 161 SER C N 1
ATOM 4574 C CA . SER C 1 168 ? 11.993 -11.709 -12.492 1.00 15.12 161 SER C CA 1
ATOM 4575 C C . SER C 1 168 ? 11.114 -12.525 -13.425 1.00 16.43 161 SER C C 1
ATOM 4576 O O . SER C 1 168 ? 9.955 -12.156 -13.685 1.00 16.97 161 SER C O 1
ATOM 4579 N N . LEU C 1 169 ? 11.644 -13.629 -13.950 1.00 12.32 162 LEU C N 1
ATOM 4580 C CA . LEU C 1 169 ? 10.852 -14.477 -14.824 1.00 16.58 162 LEU C CA 1
ATOM 4581 C C . LEU C 1 169 ? 9.569 -14.936 -14.127 1.00 16.23 162 LEU C C 1
ATOM 4582 O O . LEU C 1 169 ? 8.481 -14.934 -14.724 1.00 17.18 162 LEU C O 1
ATOM 4587 N N . LEU C 1 170 ? 9.718 -15.338 -12.872 1.00 17.63 163 LEU C N 1
ATOM 4588 C CA . LEU C 1 170 ? 8.615 -15.923 -12.112 1.00 19.08 163 LEU C CA 1
ATOM 4589 C C . LEU C 1 170 ? 8.379 -15.232 -10.785 1.00 17.50 163 LEU C C 1
ATOM 4590 O O . LEU C 1 170 ? 9.337 -14.833 -10.103 1.00 17.01 163 LEU C O 1
ATOM 4595 N N . VAL C 1 171 ? 7.100 -15.104 -10.424 1.00 17.88 164 VAL C N 1
ATOM 4596 C CA . VAL C 1 171 ? 6.694 -14.673 -9.082 1.00 18.85 164 VAL C CA 1
ATOM 4597 C C . VAL C 1 171 ? 5.678 -15.656 -8.545 1.00 17.37 164 VAL C C 1
ATOM 4598 O O . VAL C 1 171 ? 4.659 -15.926 -9.198 1.00 17.18 164 VAL C O 1
ATOM 4602 N N . LYS C 1 172 ? 5.947 -16.181 -7.348 1.00 17.93 165 LYS C N 1
ATOM 4603 C CA . LYS C 1 172 ? 5.062 -17.133 -6.703 1.00 22.79 165 LYS C CA 1
ATOM 4604 C C . LYS C 1 172 ? 3.995 -16.456 -5.864 1.00 21.46 165 LYS C C 1
ATOM 4605 O O . LYS C 1 172 ? 4.281 -15.507 -5.146 1.00 23.45 165 LYS C O 1
ATOM 4611 N N . ARG C 1 173 ? 2.769 -16.945 -5.967 1.00 22.89 166 ARG C N 1
ATOM 4612 C CA . ARG C 1 173 ? 1.723 -16.584 -5.017 1.00 24.22 166 ARG C CA 1
ATOM 4613 C C . ARG C 1 173 ? 1.923 -17.410 -3.755 1.00 25.38 166 ARG C C 1
ATOM 4614 O O . ARG C 1 173 ? 1.656 -18.612 -3.748 1.00 25.87 166 ARG C O 1
ATOM 4622 N N . THR C 1 174 ? 2.394 -16.775 -2.687 1.00 27.68 167 THR C N 1
ATOM 4623 C CA . THR C 1 174 ? 2.668 -17.508 -1.457 1.00 28.70 167 THR C CA 1
ATOM 4624 C C . THR C 1 174 ? 2.336 -16.707 -0.200 1.00 27.91 167 THR C C 1
ATOM 4625 O O . THR C 1 174 ? 2.589 -15.504 -0.144 1.00 28.04 167 THR C O 1
ATOM 4629 N N . PRO C 1 175 ? 1.793 -17.384 0.823 1.00 28.62 168 PRO C N 1
ATOM 4630 C CA . PRO C 1 175 ? 1.546 -16.704 2.100 1.00 30.64 168 PRO C CA 1
ATOM 4631 C C . PRO C 1 175 ? 2.846 -16.359 2.819 1.00 30.23 168 PRO C C 1
ATOM 4632 O O . PRO C 1 175 ? 2.824 -15.673 3.837 1.00 34.86 168 PRO C O 1
ATOM 4636 N N . ARG C 1 176 ? 3.973 -16.832 2.299 1.00 27.18 169 ARG C N 1
ATOM 4637 C CA . ARG C 1 176 ? 5.247 -16.556 2.947 1.00 28.21 169 ARG C CA 1
ATOM 4638 C C . ARG C 1 176 ? 5.897 -15.307 2.367 1.00 26.35 169 ARG C C 1
ATOM 4639 O O . ARG C 1 176 ? 6.964 -14.905 2.800 1.00 28.99 169 ARG C O 1
ATOM 4647 N N . SER C 1 177 ? 5.236 -14.686 1.394 1.00 29.57 170 SER C N 1
ATOM 4648 C CA . SER C 1 177 ? 5.730 -13.455 0.798 1.00 30.12 170 SER C CA 1
ATOM 4649 C C . SER C 1 177 ? 5.770 -12.284 1.779 1.00 31.93 170 SER C C 1
ATOM 4650 O O . SER C 1 177 ? 4.795 -12.017 2.492 1.00 34.31 170 SER C O 1
ATOM 4653 N N . VAL C 1 178 ? 6.898 -11.576 1.793 1.00 32.37 171 VAL C N 1
ATOM 4654 C CA . VAL C 1 178 ? 7.067 -10.398 2.641 1.00 34.34 171 VAL C CA 1
ATOM 4655 C C . VAL C 1 178 ? 6.476 -9.152 1.977 1.00 37.71 171 VAL C C 1
ATOM 4656 O O . VAL C 1 178 ? 6.604 -8.043 2.497 1.00 39.03 171 VAL C O 1
ATOM 4660 N N . GLY C 1 179 ? 5.846 -9.343 0.820 1.00 36.68 172 GLY C N 1
ATOM 4661 C CA . GLY C 1 179 ? 5.144 -8.268 0.140 1.00 34.54 172 GLY C CA 1
ATOM 4662 C C . GLY C 1 179 ? 5.907 -7.611 -0.997 1.00 31.04 172 GLY C C 1
ATOM 4663 O O . GLY C 1 179 ? 5.381 -6.716 -1.662 1.00 31.42 172 GLY C O 1
ATOM 4664 N N . TYR C 1 180 ? 7.142 -8.044 -1.230 1.00 27.64 173 TYR C N 1
ATOM 4665 C CA . TYR C 1 180 ? 7.929 -7.467 -2.311 1.00 24.75 173 TYR C CA 1
ATOM 4666 C C . TYR C 1 180 ? 7.393 -7.890 -3.688 1.00 26.60 173 TYR C C 1
ATOM 4667 O O . TYR C 1 180 ? 7.119 -9.071 -3.916 1.00 28.06 173 TYR C O 1
ATOM 4676 N N . LYS C 1 181 ? 7.262 -6.920 -4.599 1.00 24.28 174 LYS C N 1
ATOM 4677 C CA . LYS C 1 181 ? 6.840 -7.166 -5.985 1.00 23.66 174 LYS C CA 1
ATOM 4678 C C . LYS C 1 181 ? 7.851 -6.584 -6.973 1.00 23.33 174 LYS C C 1
ATOM 4679 O O . LYS C 1 181 ? 8.263 -5.436 -6.839 1.00 25.18 174 LYS C O 1
ATOM 4685 N N . PRO C 1 182 ? 8.272 -7.377 -7.967 1.00 20.38 175 PRO C N 1
ATOM 4686 C CA . PRO C 1 182 ? 9.307 -6.832 -8.848 1.00 21.33 175 PRO C CA 1
ATOM 4687 C C . PRO C 1 182 ? 8.750 -5.843 -9.878 1.00 22.27 175 PRO C C 1
ATOM 4688 O O . PRO C 1 182 ? 7.539 -5.733 -10.032 1.00 21.97 175 PRO C O 1
ATOM 4692 N N . ASP C 1 183 ? 9.625 -5.124 -10.577 1.00 20.38 176 ASP C N 1
ATOM 4693 C CA . ASP C 1 183 ? 9.147 -4.126 -11.541 1.00 22.54 176 ASP C CA 1
ATOM 4694 C C . ASP C 1 183 ? 8.690 -4.738 -12.853 1.00 22.16 176 ASP C C 1
ATOM 4695 O O . ASP C 1 183 ? 7.796 -4.212 -13.505 1.00 23.66 176 ASP C O 1
ATOM 4700 N N . PHE C 1 184 ? 9.326 -5.838 -13.237 1.00 20.23 177 PHE C N 1
ATOM 4701 C CA . PHE C 1 184 ? 8.959 -6.573 -14.432 1.00 20.70 177 PHE C CA 1
ATOM 4702 C C . PHE C 1 184 ? 8.791 -8.033 -14.045 1.00 20.03 177 PHE C C 1
ATOM 4703 O O . PHE C 1 184 ? 9.638 -8.587 -13.328 1.00 17.99 177 PHE C O 1
ATOM 4711 N N . VAL C 1 185 ? 7.696 -8.643 -14.493 1.00 19.79 178 VAL C N 1
ATOM 4712 C CA . VAL C 1 185 ? 7.409 -10.037 -14.169 1.00 16.96 178 VAL C CA 1
ATOM 4713 C C . VAL C 1 185 ? 6.940 -10.810 -15.409 1.00 17.48 178 VAL C C 1
ATOM 4714 O O . VAL C 1 185 ? 6.055 -10.366 -16.144 1.00 21.34 178 VAL C O 1
ATOM 4718 N N . GLY C 1 186 ? 7.552 -11.966 -15.653 1.00 15.33 179 GLY C N 1
ATOM 4719 C CA . GLY C 1 186 ? 7.106 -12.823 -16.733 1.00 15.50 179 GLY C CA 1
ATOM 4720 C C . GLY C 1 186 ? 5.777 -13.476 -16.407 1.00 19.94 179 GLY C C 1
ATOM 4721 O O . GLY C 1 186 ? 4.790 -13.257 -17.104 1.00 20.25 179 GLY C O 1
ATOM 4722 N N . PHE C 1 187 ? 5.767 -14.266 -15.334 1.00 14.99 180 PHE C N 1
ATOM 4723 C CA . PHE C 1 187 ? 4.670 -15.175 -15.015 1.00 16.30 180 PHE C CA 1
ATOM 4724 C C . PHE C 1 187 ? 4.409 -15.205 -13.512 1.00 16.31 180 PHE C C 1
ATOM 4725 O O . PHE C 1 187 ? 5.348 -15.291 -12.724 1.00 13.24 180 PHE C O 1
ATOM 4733 N N . GLU C 1 188 ? 3.133 -15.143 -13.123 1.00 16.51 181 GLU C N 1
ATOM 4734 C CA . GLU C 1 188 ? 2.754 -15.339 -11.730 1.00 20.30 181 GLU C CA 1
ATOM 4735 C C . GLU C 1 188 ? 2.194 -16.749 -11.560 1.00 20.16 181 GLU C C 1
ATOM 4736 O O . GLU C 1 188 ? 1.201 -17.111 -12.188 1.00 21.23 181 GLU C O 1
ATOM 4742 N N . ILE C 1 189 ? 2.844 -17.545 -10.717 1.00 18.18 182 ILE C N 1
ATOM 4743 C CA . ILE C 1 189 ? 2.587 -18.977 -10.670 1.00 18.60 182 ILE C CA 1
ATOM 4744 C C . ILE C 1 189 ? 2.119 -19.418 -9.286 1.00 20.45 182 ILE C C 1
ATOM 4745 O O . ILE C 1 189 ? 2.253 -18.670 -8.321 1.00 19.21 182 ILE C O 1
ATOM 4750 N N . PRO C 1 190 ? 1.541 -20.630 -9.193 1.00 21.13 183 PRO C N 1
ATOM 4751 C CA . PRO C 1 190 ? 1.175 -21.141 -7.868 1.00 25.48 183 PRO C CA 1
ATOM 4752 C C . PRO C 1 190 ? 2.374 -21.481 -6.978 1.00 25.21 183 PRO C C 1
ATOM 4753 O O . PRO C 1 190 ? 3.526 -21.522 -7.430 1.00 26.74 183 PRO C O 1
ATOM 4757 N N . ASP C 1 191 ? 2.070 -21.712 -5.702 1.00 28.64 184 ASP C N 1
ATOM 4758 C CA . ASP C 1 191 ? 3.045 -22.134 -4.699 1.00 27.99 184 ASP C CA 1
ATOM 4759 C C . ASP C 1 191 ? 3.360 -23.623 -4.884 1.00 29.37 184 ASP C C 1
ATOM 4760 O O . ASP C 1 191 ? 2.943 -24.467 -4.080 1.00 30.18 184 ASP C O 1
ATOM 4765 N N . LYS C 1 192 ? 4.079 -23.921 -5.966 1.00 29.31 185 LYS C N 1
ATOM 4766 C CA . LYS C 1 192 ? 4.537 -25.270 -6.295 1.00 29.15 185 LYS C CA 1
ATOM 4767 C C . LYS C 1 192 ? 6.006 -25.196 -6.709 1.00 24.93 185 LYS C C 1
ATOM 4768 O O . LYS C 1 192 ? 6.442 -24.183 -7.252 1.00 22.75 185 LYS C O 1
ATOM 4774 N N . PHE C 1 193 ? 6.759 -26.266 -6.485 1.00 23.62 186 PHE C N 1
ATOM 4775 C CA . PHE C 1 193 ? 8.174 -26.253 -6.847 1.00 24.23 186 PHE C CA 1
ATOM 4776 C C . PHE C 1 193 ? 8.332 -26.557 -8.340 1.00 24.24 186 PHE C C 1
ATOM 4777 O O . PHE C 1 193 ? 7.888 -27.599 -8.833 1.00 28.76 186 PHE C O 1
ATOM 4785 N N . VAL C 1 194 ? 8.940 -25.624 -9.055 1.00 19.35 187 VAL C N 1
ATOM 4786 C CA . VAL C 1 194 ? 9.126 -25.766 -10.495 1.00 19.05 187 VAL C CA 1
ATOM 4787 C C . VAL C 1 194 ? 10.621 -25.848 -10.822 1.00 18.64 187 VAL C C 1
ATOM 4788 O O . VAL C 1 194 ? 11.465 -25.371 -10.046 1.00 19.31 187 VAL C O 1
ATOM 4792 N N . VAL C 1 195 ? 10.948 -26.502 -11.935 1.00 17.01 188 VAL C N 1
ATOM 4793 C CA . VAL C 1 195 ? 12.340 -26.678 -12.368 1.00 15.01 188 VAL C CA 1
ATOM 4794 C C . VAL C 1 195 ? 12.463 -26.398 -13.869 1.00 16.39 188 VAL C C 1
ATOM 4795 O O . VAL C 1 195 ? 11.454 -26.281 -14.562 1.00 17.00 188 VAL C O 1
ATOM 4799 N N . GLY C 1 196 ? 13.693 -26.291 -14.379 1.00 14.67 189 GLY C N 1
ATOM 4800 C CA . GLY C 1 196 ? 13.890 -26.074 -15.808 1.00 13.89 189 GLY C CA 1
ATOM 4801 C C . GLY C 1 196 ? 14.174 -24.614 -16.142 1.00 15.74 189 GLY C C 1
ATOM 4802 O O . GLY C 1 196 ? 14.009 -23.747 -15.270 1.00 16.11 189 GLY C O 1
ATOM 4803 N N . TYR C 1 197 ? 14.591 -24.343 -17.386 1.00 13.82 190 TYR C N 1
ATOM 4804 C CA . TYR C 1 197 ? 14.996 -22.997 -17.811 1.00 14.20 190 TYR C CA 1
ATOM 4805 C C . TYR C 1 197 ? 15.965 -22.378 -16.769 1.00 16.19 190 TYR C C 1
ATOM 4806 O O . TYR C 1 197 ? 15.809 -21.223 -16.342 1.00 14.88 190 TYR C O 1
ATOM 4815 N N . ALA C 1 198 ? 16.939 -23.201 -16.367 1.00 17.56 191 ALA C N 1
ATOM 4816 C CA . ALA C 1 198 ? 18.033 -22.897 -15.417 1.00 17.19 191 ALA C CA 1
ATOM 4817 C C . ALA C 1 198 ? 17.608 -22.986 -13.942 1.00 17.68 191 ALA C C 1
ATOM 4818 O O . ALA C 1 198 ? 18.459 -22.897 -13.066 1.00 18.63 191 ALA C O 1
ATOM 4820 N N . LEU C 1 199 ? 16.319 -23.164 -13.665 1.00 17.68 192 LEU C N 1
ATOM 4821 C CA . LEU C 1 199 ? 15.890 -23.408 -12.284 1.00 17.62 192 LEU C CA 1
ATOM 4822 C C . LEU C 1 199 ? 16.134 -24.860 -11.914 1.00 18.48 192 LEU C C 1
ATOM 4823 O O . LEU C 1 199 ? 15.849 -25.765 -12.688 1.00 22.98 192 LEU C O 1
ATOM 4828 N N . ASP C 1 200 ? 16.658 -25.084 -10.718 1.00 17.18 193 ASP C N 1
ATOM 4829 C CA . ASP C 1 200 ? 17.169 -26.396 -10.369 1.00 17.46 193 ASP C CA 1
ATOM 4830 C C . ASP C 1 200 ? 16.493 -27.040 -9.175 1.00 22.39 193 ASP C C 1
ATOM 4831 O O . ASP C 1 200 ? 15.850 -26.378 -8.369 1.00 22.06 193 ASP C O 1
ATOM 4836 N N . TYR C 1 201 ? 16.676 -28.351 -9.082 1.00 22.52 194 TYR C N 1
ATOM 4837 C CA . TYR C 1 201 ? 16.470 -29.100 -7.865 1.00 22.45 194 TYR C CA 1
ATOM 4838 C C . TYR C 1 201 ? 17.804 -29.815 -7.591 1.00 24.92 194 TYR C C 1
ATOM 4839 O O . TYR C 1 201 ? 18.181 -30.733 -8.323 1.00 25.39 194 TYR C O 1
ATOM 4848 N N . ASN C 1 202 ? 18.527 -29.357 -6.572 1.00 24.99 195 ASN C N 1
ATOM 4849 C CA A ASN C 1 202 ? 19.840 -29.912 -6.253 0.57 26.34 195 ASN C CA 1
ATOM 4850 C CA B ASN C 1 202 ? 19.851 -29.889 -6.249 0.43 26.34 195 ASN C CA 1
ATOM 4851 C C . ASN C 1 202 ? 20.762 -29.941 -7.475 1.00 26.08 195 ASN C C 1
ATOM 4852 O O . ASN C 1 202 ? 21.416 -30.955 -7.742 1.00 27.49 195 ASN C O 1
ATOM 4861 N N . GLU C 1 203 ? 20.786 -28.823 -8.201 1.00 24.62 196 GLU C N 1
ATOM 4862 C CA . GLU C 1 203 ? 21.642 -28.582 -9.374 1.00 24.71 196 GLU C CA 1
ATOM 4863 C C . GLU C 1 203 ? 21.211 -29.339 -10.635 1.00 26.72 196 GLU C C 1
ATOM 4864 O O . GLU C 1 203 ? 21.762 -29.114 -11.722 1.00 27.68 196 GLU C O 1
ATOM 4870 N N . TYR C 1 204 ? 20.203 -30.195 -10.512 1.00 25.00 197 TYR C N 1
ATOM 4871 C CA . TYR C 1 204 ? 19.637 -30.844 -11.692 1.00 25.70 197 TYR C CA 1
ATOM 4872 C C . TYR C 1 204 ? 18.516 -30.023 -12.307 1.00 21.92 197 TYR C C 1
ATOM 4873 O O . TYR C 1 204 ? 17.981 -29.106 -11.671 1.00 20.02 197 TYR C O 1
ATOM 4882 N N . PHE C 1 205 ? 18.204 -30.354 -13.561 1.00 20.85 198 PHE C N 1
ATOM 4883 C CA . PHE C 1 205 ? 17.112 -29.773 -14.348 1.00 20.26 198 PHE C CA 1
ATOM 4884 C C . PHE C 1 205 ? 17.417 -28.379 -14.905 1.00 19.62 198 PHE C C 1
ATOM 4885 O O . PHE C 1 205 ? 16.558 -27.784 -15.554 1.00 18.85 198 PHE C O 1
ATOM 4893 N N . ARG C 1 206 ? 18.615 -27.847 -14.672 1.00 19.55 199 ARG C N 1
ATOM 4894 C CA . ARG C 1 206 ? 18.962 -26.567 -15.291 1.00 18.79 199 ARG C CA 1
ATOM 4895 C C . ARG C 1 206 ? 19.074 -26.747 -16.812 1.00 19.83 199 ARG C C 1
ATOM 4896 O O . ARG C 1 206 ? 18.790 -25.814 -17.569 1.00 20.94 199 ARG C O 1
ATOM 4904 N N . ASP C 1 207 ? 19.456 -27.955 -17.234 1.00 19.23 200 ASP C N 1
ATOM 4905 C CA . ASP C 1 207 ? 19.628 -28.315 -18.653 1.00 23.48 200 ASP C CA 1
ATOM 4906 C C . ASP C 1 207 ? 18.323 -28.763 -19.285 1.00 25.33 200 ASP C C 1
ATOM 4907 O O . ASP C 1 207 ? 18.282 -29.742 -20.030 1.00 28.87 200 ASP C O 1
ATOM 4912 N N . LEU C 1 208 ? 17.254 -28.060 -18.954 1.00 24.52 201 LEU C N 1
ATOM 4913 C CA . LEU C 1 208 ? 15.928 -28.355 -19.473 1.00 24.77 201 LEU C CA 1
ATOM 4914 C C . LEU C 1 208 ? 15.370 -27.031 -19.972 1.00 25.38 201 LEU C C 1
ATOM 4915 O O . LEU C 1 208 ? 15.450 -26.042 -19.251 1.00 26.38 201 LEU C O 1
ATOM 4920 N N . ASN C 1 209 ? 14.853 -26.984 -21.203 1.00 21.45 202 ASN C N 1
ATOM 4921 C CA . ASN C 1 209 ? 14.445 -25.691 -21.753 1.00 21.85 202 ASN C CA 1
ATOM 4922 C C . ASN C 1 209 ? 13.054 -25.233 -21.250 1.00 20.72 202 ASN C C 1
ATOM 4923 O O . ASN C 1 209 ? 12.817 -24.036 -21.102 1.00 19.57 202 ASN C O 1
ATOM 4928 N N . HIS C 1 210 ? 12.165 -26.173 -20.942 1.00 18.12 203 HIS C N 1
ATOM 4929 C CA . HIS C 1 210 ? 10.851 -25.821 -20.388 1.00 18.61 203 HIS C CA 1
ATOM 4930 C C . HIS C 1 210 ? 10.868 -25.676 -18.874 1.00 20.16 203 HIS C C 1
ATOM 4931 O O . HIS C 1 210 ? 11.696 -26.284 -18.194 1.00 20.98 203 HIS C O 1
ATOM 4938 N N . VAL C 1 211 ? 9.941 -24.886 -18.346 1.00 17.18 204 VAL C N 1
ATOM 4939 C CA . VAL C 1 211 ? 9.674 -24.911 -16.908 1.00 17.71 204 VAL C CA 1
ATOM 4940 C C . VAL C 1 211 ? 8.673 -26.025 -16.648 1.00 22.88 204 VAL C C 1
ATOM 4941 O O . VAL C 1 211 ? 7.651 -26.123 -17.328 1.00 24.32 204 VAL C O 1
ATOM 4945 N N . ALA C 1 212 ? 8.994 -26.879 -15.680 1.00 21.18 205 ALA C N 1
ATOM 4946 C CA . ALA C 1 212 ? 8.202 -28.068 -15.393 1.00 23.38 205 ALA C CA 1
ATOM 4947 C C . ALA C 1 212 ? 8.026 -28.285 -13.897 1.00 26.85 205 ALA C C 1
ATOM 4948 O O . ALA C 1 212 ? 8.776 -27.748 -13.077 1.00 25.20 205 ALA C O 1
ATOM 4950 N N . VAL C 1 213 ? 7.034 -29.089 -13.540 1.00 29.28 206 VAL C N 1
ATOM 4951 C CA . VAL C 1 213 ? 6.888 -29.532 -12.159 1.00 32.09 206 VAL C CA 1
ATOM 4952 C C . VAL C 1 213 ? 7.551 -30.895 -12.021 1.00 31.68 206 VAL C C 1
ATOM 4953 O O . VAL C 1 213 ? 7.354 -31.782 -12.845 1.00 30.28 206 VAL C O 1
ATOM 4957 N N . ILE C 1 214 ? 8.372 -31.043 -10.990 1.00 32.95 207 ILE C N 1
ATOM 4958 C CA . ILE C 1 214 ? 9.108 -32.273 -10.773 1.00 33.42 207 ILE C CA 1
ATOM 4959 C C . ILE C 1 214 ? 8.200 -33.354 -10.162 1.00 37.55 207 ILE C C 1
ATOM 4960 O O . ILE C 1 214 ? 7.317 -33.053 -9.354 1.00 40.73 207 ILE C O 1
ATOM 4965 N N . SER C 1 215 ? 8.395 -34.607 -10.579 1.00 35.54 208 SER C N 1
ATOM 4966 C CA A SER C 1 215 ? 7.594 -35.715 -10.054 0.66 38.08 208 SER C CA 1
ATOM 4967 C CA B SER C 1 215 ? 7.627 -35.744 -10.077 0.34 38.08 208 SER C CA 1
ATOM 4968 C C . SER C 1 215 ? 8.094 -36.176 -8.688 1.00 40.51 208 SER C C 1
ATOM 4969 O O . SER C 1 215 ? 9.135 -35.733 -8.219 1.00 39.41 208 SER C O 1
ATOM 4974 N N . GLU C 1 216 ? 7.332 -37.057 -8.038 1.00 46.44 209 GLU C N 1
ATOM 4975 C CA . GLU C 1 216 ? 7.720 -37.568 -6.721 1.00 52.51 209 GLU C CA 1
ATOM 4976 C C . GLU C 1 216 ? 8.898 -38.528 -6.855 1.00 53.32 209 GLU C C 1
ATOM 4977 O O . GLU C 1 216 ? 9.729 -38.633 -5.954 1.00 54.81 209 GLU C O 1
ATOM 4983 N N . THR C 1 217 ? 8.965 -39.225 -7.983 1.00 53.76 210 THR C N 1
ATOM 4984 C CA A THR C 1 217 ? 10.063 -40.152 -8.230 0.47 54.24 210 THR C CA 1
ATOM 4985 C CA B THR C 1 217 ? 10.056 -40.151 -8.265 0.53 54.29 210 THR C CA 1
ATOM 4986 C C . THR C 1 217 ? 11.347 -39.410 -8.599 1.00 51.24 210 THR C C 1
ATOM 4987 O O . THR C 1 217 ? 12.447 -39.870 -8.284 1.00 52.25 210 THR C O 1
ATOM 4994 N N . GLY C 1 218 ? 11.210 -38.263 -9.257 1.00 48.55 211 GLY C N 1
ATOM 4995 C CA . GLY C 1 218 ? 12.359 -37.437 -9.575 1.00 43.74 211 GLY C CA 1
ATOM 4996 C C . GLY C 1 218 ? 12.833 -36.736 -8.316 1.00 42.49 211 GLY C C 1
ATOM 4997 O O . GLY C 1 218 ? 14.022 -36.484 -8.124 1.00 38.05 211 GLY C O 1
ATOM 4998 N N . LYS C 1 219 ? 11.878 -36.422 -7.451 1.00 44.80 212 LYS C N 1
ATOM 4999 C CA . LYS C 1 219 ? 12.158 -35.768 -6.185 1.00 48.02 212 LYS C CA 1
ATOM 5000 C C . LYS C 1 219 ? 13.068 -36.643 -5.325 1.00 48.46 212 LYS C C 1
ATOM 5001 O O . LYS C 1 219 ? 13.999 -36.153 -4.681 1.00 47.48 212 LYS C O 1
ATOM 5007 N N . ALA C 1 220 ? 12.801 -37.947 -5.341 1.00 48.42 213 ALA C N 1
ATOM 5008 C CA . ALA C 1 220 ? 13.570 -38.907 -4.558 1.00 47.44 213 ALA C CA 1
ATOM 5009 C C . ALA C 1 220 ? 14.939 -39.180 -5.169 1.00 45.74 213 ALA C C 1
ATOM 5010 O O . ALA C 1 220 ? 15.933 -39.287 -4.455 1.00 47.30 213 ALA C O 1
ATOM 5012 N N . LYS C 1 221 ? 14.985 -39.290 -6.492 1.00 44.36 214 LYS C N 1
ATOM 5013 C CA . LYS C 1 221 ? 16.215 -39.646 -7.195 1.00 44.14 214 LYS C CA 1
ATOM 5014 C C . LYS C 1 221 ? 17.312 -38.592 -7.047 1.00 41.65 214 LYS C C 1
ATOM 5015 O O . LYS C 1 221 ? 18.484 -38.929 -6.904 1.00 42.21 214 LYS C O 1
ATOM 5021 N N . TYR C 1 222 ? 16.935 -37.317 -7.072 1.00 38.31 215 TYR C N 1
ATOM 5022 C CA . TYR C 1 222 ? 17.926 -36.243 -7.007 1.00 39.04 215 TYR C CA 1
ATOM 5023 C C . TYR C 1 222 ? 18.021 -35.601 -5.620 1.00 41.41 215 TYR C C 1
ATOM 5024 O O . TYR C 1 222 ? 18.741 -34.623 -5.426 1.00 42.39 215 TYR C O 1
ATOM 5033 N N . LYS C 1 223 ? 17.307 -36.177 -4.659 1.00 42.84 216 LYS C N 1
ATOM 5034 C CA . LYS C 1 223 ? 17.289 -35.688 -3.282 1.00 48.51 216 LYS C CA 1
ATOM 5035 C C . LYS C 1 223 ? 18.683 -35.714 -2.659 1.00 55.39 216 LYS C C 1
ATOM 5036 O O . LYS C 1 223 ? 19.491 -36.580 -2.994 1.00 56.12 216 LYS C O 1
ATOM 5042 N N . ALA C 1 224 ? 18.938 -34.742 -1.779 1.00 61.03 217 ALA C N 1
ATOM 5043 C CA . ALA C 1 224 ? 20.171 -34.592 -0.986 1.00 68.35 217 ALA C CA 1
ATOM 5044 C C . ALA C 1 224 ? 21.078 -35.823 -0.903 1.00 73.25 217 ALA C C 1
ATOM 5045 O O . ALA C 1 224 ? 20.947 -36.653 -0.002 1.00 75.88 217 ALA C O 1
ATOM 5048 N N . SER D 1 11 ? -1.512 -39.343 -31.033 1.00 53.22 4 SER D N 1
ATOM 5049 C CA . SER D 1 11 ? -2.166 -38.400 -30.129 1.00 49.72 4 SER D CA 1
ATOM 5050 C C . SER D 1 11 ? -3.077 -37.445 -30.903 1.00 45.73 4 SER D C 1
ATOM 5051 O O . SER D 1 11 ? -2.906 -37.262 -32.106 1.00 44.71 4 SER D O 1
ATOM 5054 N N . PRO D 1 12 ? -4.053 -36.834 -30.212 1.00 41.81 5 PRO D N 1
ATOM 5055 C CA . PRO D 1 12 ? -4.863 -35.788 -30.841 1.00 37.40 5 PRO D CA 1
ATOM 5056 C C . PRO D 1 12 ? -4.142 -34.441 -30.859 1.00 31.34 5 PRO D C 1
ATOM 5057 O O . PRO D 1 12 ? -4.744 -33.432 -31.226 1.00 31.41 5 PRO D O 1
ATOM 5061 N N . GLY D 1 13 ? -2.867 -34.434 -30.471 1.00 25.27 6 GLY D N 1
ATOM 5062 C CA . GLY D 1 13 ? -2.107 -33.203 -30.320 1.00 23.22 6 GLY D CA 1
ATOM 5063 C C . GLY D 1 13 ? -2.366 -32.500 -28.997 1.00 22.71 6 GLY D C 1
ATOM 5064 O O . GLY D 1 13 ? -2.994 -33.070 -28.092 1.00 23.50 6 GLY D O 1
ATOM 5065 N N . VAL D 1 14 ? -1.863 -31.274 -28.878 1.00 21.55 7 VAL D N 1
ATOM 5066 C CA . VAL D 1 14 ? -2.142 -30.416 -27.737 1.00 21.06 7 VAL D CA 1
ATOM 5067 C C . VAL D 1 14 ? -3.620 -30.043 -27.777 1.00 22.40 7 VAL D C 1
ATOM 5068 O O . VAL D 1 14 ? -4.062 -29.351 -28.695 1.00 20.53 7 VAL D O 1
ATOM 5072 N N . VAL D 1 15 ? -4.388 -30.524 -26.806 1.00 23.82 8 VAL D N 1
ATOM 5073 C CA . VAL D 1 15 ? -5.820 -30.256 -26.798 1.00 23.88 8 VAL D CA 1
ATOM 5074 C C . VAL D 1 15 ? -6.098 -28.913 -26.143 1.00 25.21 8 VAL D C 1
ATOM 5075 O O . VAL D 1 15 ? -5.720 -28.680 -24.989 1.00 24.12 8 VAL D O 1
ATOM 5079 N N . ILE D 1 16 ? -6.723 -28.015 -26.894 1.00 21.18 9 ILE D N 1
ATOM 5080 C CA . ILE D 1 16 ? -7.124 -26.723 -26.358 1.00 26.10 9 ILE D CA 1
ATOM 5081 C C . ILE D 1 16 ? -8.633 -26.746 -26.115 1.00 26.60 9 ILE D C 1
ATOM 5082 O O . ILE D 1 16 ? -9.411 -26.951 -27.041 1.00 26.64 9 ILE D O 1
ATOM 5087 N N . SER D 1 17 ? -9.030 -26.557 -24.860 1.00 25.34 10 SER D N 1
ATOM 5088 C CA . SER D 1 17 ? -10.408 -26.781 -24.442 1.00 26.28 10 SER D CA 1
ATOM 5089 C C . SER D 1 17 ? -11.353 -25.737 -25.022 1.00 26.16 10 SER D C 1
ATOM 5090 O O . SER D 1 17 ? -10.925 -24.658 -25.427 1.00 24.31 10 SER D O 1
ATOM 5093 N N . ASP D 1 18 ? -12.638 -26.078 -25.058 1.00 29.84 11 ASP D N 1
ATOM 5094 C CA . ASP D 1 18 ? -13.672 -25.184 -25.575 1.00 29.87 11 ASP D CA 1
ATOM 5095 C C . ASP D 1 18 ? -13.672 -23.853 -24.830 1.00 30.81 11 ASP D C 1
ATOM 5096 O O . ASP D 1 18 ? -13.842 -22.800 -25.432 1.00 31.43 11 ASP D O 1
ATOM 5101 N N . ASP D 1 19 ? -13.442 -23.899 -23.523 1.00 29.34 12 ASP D N 1
ATOM 5102 C CA . ASP D 1 19 ? -13.540 -22.696 -22.709 1.00 31.86 12 ASP D CA 1
ATOM 5103 C C . ASP D 1 19 ? -12.198 -21.988 -22.510 1.00 29.61 12 ASP D C 1
ATOM 5104 O O . ASP D 1 19 ? -12.063 -21.164 -21.596 1.00 29.88 12 ASP D O 1
ATOM 5109 N N . GLU D 1 20 ? -11.224 -22.313 -23.362 1.00 28.98 13 GLU D N 1
ATOM 5110 C CA . GLU D 1 20 ? -9.905 -21.679 -23.323 1.00 28.98 13 GLU D CA 1
ATOM 5111 C C . GLU D 1 20 ? -10.035 -20.168 -23.447 1.00 29.52 13 GLU D C 1
ATOM 5112 O O . GLU D 1 20 ? -10.579 -19.671 -24.433 1.00 30.24 13 GLU D O 1
ATOM 5118 N N . PRO D 1 21 ? -9.543 -19.426 -22.448 1.00 29.67 14 PRO D N 1
ATOM 5119 C CA . PRO D 1 21 ? -9.761 -17.978 -22.492 1.00 31.47 14 PRO D CA 1
ATOM 5120 C C . PRO D 1 21 ? -8.732 -17.244 -23.341 1.00 28.31 14 PRO D C 1
ATOM 5121 O O . PRO D 1 21 ? -8.955 -16.082 -23.688 1.00 29.31 14 PRO D O 1
ATOM 5125 N N . GLY D 1 22 ? -7.632 -17.916 -23.670 1.00 24.76 15 GLY D N 1
ATOM 5126 C CA . GLY D 1 22 ? -6.524 -17.286 -24.367 1.00 25.26 15 GLY D CA 1
ATOM 5127 C C . GLY D 1 22 ? -5.852 -16.232 -23.500 1.00 28.17 15 GLY D C 1
ATOM 5128 O O . GLY D 1 22 ? -6.083 -16.178 -22.288 1.00 31.99 15 GLY D O 1
ATOM 5129 N N . TYR D 1 23 ? -5.046 -15.378 -24.119 1.00 24.82 16 TYR D N 1
ATOM 5130 C CA . TYR D 1 23 ? -4.255 -14.393 -23.387 1.00 24.71 16 TYR D CA 1
ATOM 5131 C C . TYR D 1 23 ? -4.580 -12.951 -23.763 1.00 25.92 16 TYR D C 1
ATOM 5132 O O . TYR D 1 23 ? -4.796 -12.648 -24.938 1.00 25.21 16 TYR D O 1
ATOM 5141 N N . ASP D 1 24 ? -4.591 -12.066 -22.766 1.00 25.76 17 ASP D N 1
ATOM 5142 C CA . ASP D 1 24 ? -4.596 -10.618 -22.993 1.00 26.02 17 ASP D CA 1
ATOM 5143 C C . ASP D 1 24 ? -3.479 -10.228 -23.967 1.00 25.16 17 ASP D C 1
ATOM 5144 O O . ASP D 1 24 ? -2.341 -10.675 -23.830 1.00 19.70 17 ASP D O 1
ATOM 5149 N N . LEU D 1 25 ? -3.813 -9.387 -24.942 1.00 25.10 18 LEU D N 1
ATOM 5150 C CA . LEU D 1 25 ? -2.853 -8.964 -25.956 1.00 25.31 18 LEU D CA 1
ATOM 5151 C C . LEU D 1 25 ? -1.687 -8.162 -25.359 1.00 24.81 18 LEU D C 1
ATOM 5152 O O . LEU D 1 25 ? -0.562 -8.192 -25.879 1.00 24.93 18 LEU D O 1
ATOM 5157 N N . ASP D 1 26 ? -1.963 -7.471 -24.258 1.00 26.15 19 ASP D N 1
ATOM 5158 C CA A ASP D 1 26 ? -0.981 -6.607 -23.602 0.61 27.22 19 ASP D CA 1
ATOM 5159 C CA B ASP D 1 26 ? -0.982 -6.605 -23.614 0.39 27.26 19 ASP D CA 1
ATOM 5160 C C . ASP D 1 26 ? 0.177 -7.386 -22.984 1.00 26.09 19 ASP D C 1
ATOM 5161 O O . ASP D 1 26 ? 1.165 -6.797 -22.536 1.00 27.81 19 ASP D O 1
ATOM 5170 N N . LEU D 1 27 ? 0.060 -8.711 -22.947 1.00 22.06 20 LEU D N 1
ATOM 5171 C CA . LEU D 1 27 ? 1.114 -9.533 -22.361 1.00 20.95 20 LEU D CA 1
ATOM 5172 C C . LEU D 1 27 ? 2.163 -9.941 -23.401 1.00 20.88 20 LEU D C 1
ATOM 5173 O O . LEU D 1 27 ? 3.209 -10.508 -23.052 1.00 20.31 20 LEU D O 1
ATOM 5178 N N . PHE D 1 28 ? 1.893 -9.643 -24.673 1.00 18.58 21 PHE D N 1
ATOM 5179 C CA . PHE D 1 28 ? 2.769 -10.063 -25.759 1.00 19.30 21 PHE D CA 1
ATOM 5180 C C . PHE D 1 28 ? 3.143 -8.903 -26.666 1.00 16.38 21 PHE D C 1
ATOM 5181 O O . PHE D 1 28 ? 2.594 -7.807 -26.552 1.00 20.97 21 PHE D O 1
ATOM 5189 N N . ALA D 1 29 ? 4.120 -9.127 -27.531 1.00 17.00 22 ALA D N 1
ATOM 5190 C CA . ALA D 1 29 ? 4.417 -8.165 -28.572 1.00 20.61 22 ALA D CA 1
ATOM 5191 C C . ALA D 1 29 ? 3.479 -8.421 -29.755 1.00 19.85 22 ALA D C 1
ATOM 5192 O O . ALA D 1 29 ? 3.471 -9.511 -30.316 1.00 19.74 22 ALA D O 1
ATOM 5194 N N . ILE D 1 30 ? 2.681 -7.411 -30.102 1.00 19.89 23 ILE D N 1
ATOM 5195 C CA . ILE D 1 30 ? 1.659 -7.505 -31.145 1.00 20.19 23 ILE D CA 1
ATOM 5196 C C . ILE D 1 30 ? 1.890 -6.390 -32.166 1.00 20.85 23 ILE D C 1
ATOM 5197 O O . ILE D 1 30 ? 2.126 -5.255 -31.774 1.00 26.60 23 ILE D O 1
ATOM 5202 N N . PRO D 1 31 ? 1.805 -6.692 -33.470 1.00 21.05 24 PRO D N 1
ATOM 5203 C CA . PRO D 1 31 ? 1.925 -5.569 -34.409 1.00 22.67 24 PRO D CA 1
ATOM 5204 C C . PRO D 1 31 ? 0.807 -4.539 -34.199 1.00 23.97 24 PRO D C 1
ATOM 5205 O O . PRO D 1 31 ? -0.356 -4.922 -34.059 1.00 22.02 24 PRO D O 1
ATOM 5209 N N . ASN D 1 32 ? 1.159 -3.254 -34.176 1.00 25.11 25 ASN D N 1
ATOM 5210 C CA . ASN D 1 32 ? 0.185 -2.199 -33.909 1.00 30.87 25 ASN D CA 1
ATOM 5211 C C . ASN D 1 32 ? -0.981 -2.160 -34.889 1.00 30.26 25 ASN D C 1
ATOM 5212 O O . ASN D 1 32 ? -2.092 -1.781 -34.501 1.00 30.31 25 ASN D O 1
ATOM 5217 N N . HIS D 1 33 ? -0.755 -2.540 -36.149 1.00 28.05 26 HIS D N 1
ATOM 5218 C CA . HIS D 1 33 ? -1.828 -2.401 -37.136 1.00 26.20 26 HIS D CA 1
ATOM 5219 C C . HIS D 1 33 ? -2.965 -3.397 -36.873 1.00 23.76 26 HIS D C 1
ATOM 5220 O O . HIS D 1 33 ? -4.059 -3.239 -37.423 1.00 25.63 26 HIS D O 1
ATOM 5227 N N . TYR D 1 34 ? -2.723 -4.383 -36.003 1.00 22.97 27 TYR D N 1
ATOM 5228 C CA . TYR D 1 34 ? -3.764 -5.344 -35.619 1.00 25.67 27 TYR D CA 1
ATOM 5229 C C . TYR D 1 34 ? -4.264 -5.182 -34.171 1.00 28.69 27 TYR D C 1
ATOM 5230 O O . TYR D 1 34 ? -5.068 -5.989 -33.694 1.00 27.38 27 TYR D O 1
ATOM 5239 N N . ALA D 1 35 ? -3.818 -4.124 -33.499 1.00 30.18 28 ALA D N 1
ATOM 5240 C CA . ALA D 1 35 ? -4.133 -3.890 -32.082 1.00 32.49 28 ALA D CA 1
ATOM 5241 C C . ALA D 1 35 ? -5.619 -4.010 -31.718 1.00 33.72 28 ALA D C 1
ATOM 5242 O O . ALA D 1 35 ? -5.963 -4.611 -30.698 1.00 34.85 28 ALA D O 1
ATOM 5244 N N . GLU D 1 36 ? -6.498 -3.450 -32.543 1.00 33.12 29 GLU D N 1
ATOM 5245 C CA A GLU D 1 36 ? -7.927 -3.454 -32.233 0.52 34.69 29 GLU D CA 1
ATOM 5246 C CA B GLU D 1 36 ? -7.933 -3.443 -32.263 0.48 35.03 29 GLU D CA 1
ATOM 5247 C C . GLU D 1 3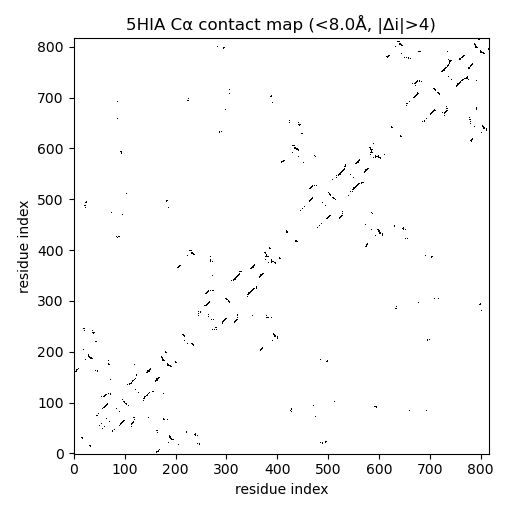6 ? -8.661 -4.603 -32.925 1.00 33.76 29 GLU D C 1
ATOM 5248 O O . GLU D 1 36 ? -9.849 -4.836 -32.673 1.00 35.40 29 GLU D O 1
ATOM 5259 N N . ASP D 1 37 ? -7.948 -5.325 -33.783 1.00 31.34 30 ASP D N 1
ATOM 5260 C CA . ASP D 1 37 ? -8.564 -6.327 -34.643 1.00 31.38 30 ASP D CA 1
ATOM 5261 C C . ASP D 1 37 ? -8.534 -7.734 -34.054 1.00 28.63 30 ASP D C 1
ATOM 5262 O O . ASP D 1 37 ? -9.080 -8.674 -34.633 1.00 27.77 30 ASP D O 1
ATOM 5267 N N . LEU D 1 38 ? -7.896 -7.871 -32.901 1.00 27.47 31 LEU D N 1
ATOM 5268 C CA . LEU D 1 38 ? -7.746 -9.167 -32.252 1.00 26.10 31 LEU D CA 1
ATOM 5269 C C . LEU D 1 38 ? -8.403 -9.164 -30.874 1.00 26.31 31 LEU D C 1
ATOM 5270 O O . LEU D 1 38 ? -8.374 -8.164 -30.156 1.00 29.45 31 LEU D O 1
ATOM 5275 N N . GLU D 1 39 ? -8.997 -10.290 -30.509 1.00 26.25 32 GLU D N 1
ATOM 5276 C CA . GLU D 1 39 ? -9.686 -10.396 -29.225 1.00 29.32 32 GLU D CA 1
ATOM 5277 C C . GLU D 1 39 ? -8.736 -10.940 -28.150 1.00 28.79 32 GLU D C 1
ATOM 5278 O O . GLU D 1 39 ? -8.629 -10.369 -27.062 1.00 29.84 32 GLU D O 1
ATOM 5284 N N . ARG D 1 40 ? -8.057 -12.047 -28.463 1.00 26.37 33 ARG D N 1
ATOM 5285 C CA . ARG D 1 40 ? -7.090 -12.684 -27.554 1.00 25.04 33 ARG D CA 1
ATOM 5286 C C . ARG D 1 40 ? -5.981 -13.368 -28.332 1.00 23.47 33 ARG D C 1
ATOM 5287 O O . ARG D 1 40 ? -6.187 -13.777 -29.481 1.00 27.59 33 ARG D O 1
ATOM 5295 N N . VAL D 1 41 ? -4.809 -13.515 -27.720 1.00 18.43 34 VAL D N 1
ATOM 5296 C CA . VAL D 1 41 ? -3.833 -14.474 -28.231 1.00 21.73 34 VAL D CA 1
ATOM 5297 C C . VAL D 1 41 ? -4.288 -15.867 -27.827 1.00 18.71 34 VAL D C 1
ATOM 5298 O O . VAL D 1 41 ? -4.639 -16.094 -26.679 1.00 19.95 34 VAL D O 1
ATOM 5302 N N . PHE D 1 42 ? -4.298 -16.791 -28.780 1.00 18.17 35 PHE D N 1
ATOM 5303 C CA . PHE D 1 42 ? -4.905 -18.098 -28.565 1.00 20.05 35 PHE D CA 1
ATOM 5304 C C . PHE D 1 42 ? -3.847 -19.182 -28.428 1.00 23.98 35 PHE D C 1
ATOM 5305 O O . PHE D 1 42 ? -3.918 -20.018 -27.522 1.00 24.15 35 PHE D O 1
ATOM 5313 N N . ILE D 1 43 ? -2.875 -19.162 -29.340 1.00 16.10 36 ILE D N 1
ATOM 5314 C CA . ILE D 1 43 ? -1.717 -20.024 -29.250 1.00 15.70 36 ILE D CA 1
ATOM 5315 C C . ILE D 1 43 ? -0.470 -19.197 -29.522 1.00 18.54 36 ILE D C 1
ATOM 5316 O O . ILE D 1 43 ? -0.212 -18.790 -30.670 1.00 15.34 36 ILE D O 1
ATOM 5321 N N . PRO D 1 44 ? 0.308 -18.932 -28.468 1.00 18.67 37 PRO D N 1
ATOM 5322 C CA . PRO D 1 44 ? 1.569 -18.196 -28.631 1.00 16.61 37 PRO D CA 1
ATOM 5323 C C . PRO D 1 44 ? 2.508 -18.852 -29.649 1.00 16.52 37 PRO D C 1
ATOM 5324 O O . PRO D 1 44 ? 2.645 -20.076 -29.657 1.00 17.00 37 PRO D O 1
ATOM 5328 N N . HIS D 1 45 ? 3.127 -18.033 -30.493 1.00 15.86 38 HIS D N 1
ATOM 5329 C CA . HIS D 1 45 ? 4.106 -18.476 -31.478 1.00 15.28 38 HIS D CA 1
ATOM 5330 C C . HIS D 1 45 ? 5.117 -19.475 -30.904 1.00 15.57 38 HIS D C 1
ATOM 5331 O O . HIS D 1 45 ? 5.381 -20.523 -31.498 1.00 15.12 38 HIS D O 1
ATOM 5338 N N . GLY D 1 46 ? 5.667 -19.149 -29.740 1.00 16.53 39 GLY D N 1
ATOM 5339 C CA . GLY D 1 46 ? 6.685 -19.991 -29.148 1.00 17.18 39 GLY D CA 1
ATOM 5340 C C . GLY D 1 46 ? 6.162 -21.383 -28.854 1.00 17.65 39 GLY D C 1
ATOM 5341 O O . GLY D 1 46 ? 6.885 -22.369 -29.006 1.00 17.22 39 GLY D O 1
ATOM 5342 N N . LEU D 1 47 ? 4.902 -21.474 -28.435 1.00 17.02 40 LEU D N 1
ATOM 5343 C CA . LEU D 1 47 ? 4.290 -22.776 -28.173 1.00 17.80 40 LEU D CA 1
ATOM 5344 C C . LEU D 1 47 ? 4.103 -23.572 -29.475 1.00 16.23 40 LEU D C 1
ATOM 5345 O O . LEU D 1 47 ? 4.267 -24.792 -29.507 1.00 16.44 40 LEU D O 1
ATOM 5350 N N . ILE D 1 48 ? 3.723 -22.880 -30.538 1.00 15.40 41 ILE D N 1
ATOM 5351 C CA . ILE D 1 48 ? 3.672 -23.522 -31.848 1.00 16.69 41 ILE D CA 1
ATOM 5352 C C . ILE D 1 48 ? 5.044 -24.117 -32.177 1.00 14.68 41 ILE D C 1
ATOM 5353 O O . ILE D 1 48 ? 5.138 -25.255 -32.639 1.00 14.62 41 ILE D O 1
ATOM 5358 N N . MET D 1 49 ? 6.106 -23.362 -31.896 1.00 15.01 42 MET D N 1
ATOM 5359 C CA . MET D 1 49 ? 7.472 -23.818 -32.209 1.00 18.13 42 MET D CA 1
ATOM 5360 C C . MET D 1 49 ? 7.852 -25.062 -31.394 1.00 16.19 42 MET D C 1
ATOM 5361 O O . MET D 1 49 ? 8.380 -26.025 -31.947 1.00 16.28 42 MET D O 1
ATOM 5366 N N . ASP D 1 50 ? 7.555 -25.052 -30.093 1.00 16.96 43 ASP D N 1
ATOM 5367 C CA . ASP D 1 50 ? 7.881 -26.204 -29.249 1.00 18.05 43 ASP D CA 1
ATOM 5368 C C . ASP D 1 50 ? 7.154 -27.451 -29.727 1.00 17.76 43 ASP D C 1
ATOM 5369 O O . ASP D 1 50 ? 7.702 -28.556 -29.704 1.00 18.46 43 ASP D O 1
ATOM 5374 N N . ARG D 1 51 ? 5.898 -27.285 -30.132 1.00 16.99 44 ARG D N 1
ATOM 5375 C CA . ARG D 1 51 ? 5.115 -28.436 -30.547 1.00 17.01 44 ARG D CA 1
ATOM 5376 C C . ARG D 1 51 ? 5.611 -28.936 -31.906 1.00 16.39 44 ARG D C 1
ATOM 5377 O O . ARG D 1 51 ? 5.691 -30.136 -32.146 1.00 16.86 44 ARG D O 1
ATOM 5385 N N . THR D 1 52 ? 5.979 -27.998 -32.775 1.00 15.52 45 THR D N 1
ATOM 5386 C CA . THR D 1 52 ? 6.486 -28.335 -34.107 1.00 15.05 45 THR D CA 1
ATOM 5387 C C . THR D 1 52 ? 7.831 -29.090 -33.990 1.00 20.02 45 THR D C 1
ATOM 5388 O O . THR D 1 52 ? 8.108 -30.024 -34.756 1.00 16.00 45 THR D O 1
ATOM 5392 N N . GLU D 1 53 ? 8.641 -28.721 -33.002 1.00 16.61 46 GLU D N 1
ATOM 5393 C CA . GLU D 1 53 ? 9.893 -29.438 -32.770 1.00 17.76 46 GLU D CA 1
ATOM 5394 C C . GLU D 1 53 ? 9.616 -30.917 -32.509 1.00 23.11 46 GLU D C 1
ATOM 5395 O O . GLU D 1 53 ? 10.288 -31.775 -33.074 1.00 19.05 46 GLU D O 1
ATOM 5401 N N . ARG D 1 54 ? 8.619 -31.221 -31.673 1.00 18.76 47 ARG D N 1
ATOM 5402 C CA . ARG D 1 54 ? 8.319 -32.627 -31.392 1.00 19.76 47 ARG D CA 1
ATOM 5403 C C . ARG D 1 54 ? 7.749 -33.303 -32.655 1.00 19.14 47 ARG D C 1
ATOM 5404 O O . ARG D 1 54 ? 8.134 -34.424 -32.987 1.00 19.94 47 ARG D O 1
ATOM 5412 N N . LEU D 1 55 ? 6.844 -32.626 -33.365 1.00 19.57 48 LEU D N 1
ATOM 5413 C CA . LEU D 1 55 ? 6.313 -33.188 -34.609 1.00 17.50 48 LEU D CA 1
ATOM 5414 C C . LEU D 1 55 ? 7.414 -33.541 -35.620 1.00 17.51 48 LEU D C 1
ATOM 5415 O O . LEU D 1 55 ? 7.332 -34.565 -36.288 1.00 17.97 48 LEU D O 1
ATOM 5420 N N . ALA D 1 56 ? 8.434 -32.703 -35.747 1.00 20.07 49 ALA D N 1
ATOM 5421 C CA . ALA D 1 56 ? 9.511 -33.019 -36.689 1.00 20.41 49 ALA D CA 1
ATOM 5422 C C . ALA D 1 56 ? 10.159 -34.358 -36.333 1.00 18.91 49 ALA D C 1
ATOM 5423 O O . ALA D 1 56 ? 10.406 -35.179 -37.214 1.00 19.30 49 ALA D O 1
ATOM 5425 N N . ARG D 1 57 ? 10.385 -34.597 -35.037 1.00 19.89 50 ARG D N 1
ATOM 5426 C CA . ARG D 1 57 ? 10.905 -35.878 -34.577 1.00 21.55 50 ARG D CA 1
ATOM 5427 C C . ARG D 1 57 ? 9.964 -37.050 -34.896 1.00 21.91 50 ARG D C 1
ATOM 5428 O O . ARG D 1 57 ? 10.422 -38.099 -35.346 1.00 22.94 50 ARG D O 1
ATOM 5436 N N . ASP D 1 58 ? 8.661 -36.877 -34.651 1.00 21.30 51 ASP D N 1
ATOM 5437 C CA . ASP D 1 58 ? 7.659 -37.886 -35.024 1.00 24.66 51 ASP D CA 1
ATOM 5438 C C . ASP D 1 58 ? 7.659 -38.148 -36.531 1.00 21.28 51 ASP D C 1
ATOM 5439 O O . ASP D 1 58 ? 7.554 -39.292 -36.972 1.00 22.31 51 ASP D O 1
ATOM 5444 N N . VAL D 1 59 ? 7.752 -37.085 -37.321 1.00 19.88 52 VAL D N 1
ATOM 5445 C CA . VAL D 1 59 ? 7.789 -37.248 -38.776 1.00 24.08 52 VAL D CA 1
ATOM 5446 C C . VAL D 1 59 ? 9.005 -38.073 -39.204 1.00 24.22 52 VAL D C 1
ATOM 5447 O O . VAL D 1 59 ? 8.884 -38.984 -40.024 1.00 21.22 52 VAL D O 1
ATOM 5451 N N . MET D 1 60 ? 10.170 -37.769 -38.645 1.00 20.93 53 MET D N 1
ATOM 5452 C CA . MET D 1 60 ? 11.372 -38.499 -39.058 1.00 22.16 53 MET D CA 1
ATOM 5453 C C . MET D 1 60 ? 11.339 -39.942 -38.573 1.00 23.87 53 MET D C 1
ATOM 5454 O O . MET D 1 60 ? 11.899 -40.838 -39.210 1.00 24.99 53 MET D O 1
ATOM 5459 N N . LYS D 1 61 ? 10.675 -40.177 -37.451 1.00 24.26 54 LYS D N 1
ATOM 5460 C CA . LYS D 1 61 ? 10.541 -41.537 -36.946 1.00 26.53 54 LYS D CA 1
ATOM 5461 C C . LYS D 1 61 ? 9.740 -42.401 -37.928 1.00 26.37 54 LYS D C 1
ATOM 5462 O O . LYS D 1 61 ? 10.086 -43.552 -38.196 1.00 29.33 54 LYS D O 1
ATOM 5468 N N . GLU D 1 62 ? 8.671 -41.839 -38.464 1.00 25.04 55 GLU D N 1
ATOM 5469 C CA . GLU D 1 62 ? 7.771 -42.594 -39.329 1.00 25.51 55 GLU D CA 1
ATOM 5470 C C . GLU D 1 62 ? 8.192 -42.592 -40.793 1.00 25.15 55 GLU D C 1
ATOM 5471 O O . GLU D 1 62 ? 7.955 -43.566 -41.508 1.00 26.27 55 GLU D O 1
ATOM 5477 N N . MET D 1 63 ? 8.807 -41.496 -41.232 1.00 23.80 56 MET D N 1
ATOM 5478 C CA . MET D 1 63 ? 8.999 -41.247 -42.663 1.00 23.31 56 MET D CA 1
ATOM 5479 C C . MET D 1 63 ? 10.464 -41.148 -43.091 1.00 25.91 56 MET D C 1
ATOM 5480 O O . MET D 1 63 ? 10.754 -41.041 -44.279 1.00 23.58 56 MET D O 1
ATOM 5485 N N . GLY D 1 64 ? 11.388 -41.185 -42.130 1.00 24.29 57 GLY D N 1
ATOM 5486 C CA . GLY D 1 64 ? 12.801 -40.999 -42.431 1.00 24.88 57 GLY D CA 1
ATOM 5487 C C . GLY D 1 64 ? 13.518 -42.170 -43.079 1.00 30.48 57 GLY D C 1
ATOM 5488 O O . GLY D 1 64 ? 14.731 -42.122 -43.284 1.00 30.74 57 GLY D O 1
ATOM 5489 N N . GLY D 1 65 ? 12.779 -43.221 -43.422 1.00 27.41 58 GLY D N 1
ATOM 5490 C CA . GLY D 1 65 ? 13.387 -44.404 -43.999 1.00 29.31 58 GLY D CA 1
ATOM 5491 C C . GLY D 1 65 ? 13.672 -44.285 -45.486 1.00 29.90 58 GLY D C 1
ATOM 5492 O O . GLY D 1 65 ? 14.455 -45.061 -46.038 1.00 30.86 58 GLY D O 1
ATOM 5493 N N . HIS D 1 66 ? 13.034 -43.314 -46.138 1.00 28.30 59 HIS D N 1
ATOM 5494 C CA . HIS D 1 66 ? 13.103 -43.190 -47.593 1.00 27.58 59 HIS D CA 1
ATOM 5495 C C . HIS D 1 66 ? 12.908 -41.736 -48.015 1.00 25.80 59 HIS D C 1
ATOM 5496 O O . HIS D 1 66 ? 12.376 -40.938 -47.247 1.00 24.47 59 HIS D O 1
ATOM 5503 N N . HIS D 1 67 ? 13.370 -41.397 -49.223 1.00 25.99 60 HIS D N 1
ATOM 5504 C CA . HIS D 1 67 ? 13.242 -40.044 -49.779 1.00 24.67 60 HIS D CA 1
ATOM 5505 C C . HIS D 1 67 ? 11.881 -39.416 -49.469 1.00 28.57 60 HIS D C 1
ATOM 5506 O O . HIS D 1 67 ? 10.837 -39.976 -49.821 1.00 23.35 60 HIS D O 1
ATOM 5513 N N . ILE D 1 68 ? 11.902 -38.260 -48.806 1.00 21.91 61 ILE D N 1
ATOM 5514 C CA . ILE D 1 68 ? 10.675 -37.542 -48.462 1.00 20.60 61 ILE D CA 1
ATOM 5515 C C . ILE D 1 68 ? 10.406 -36.420 -49.456 1.00 19.92 61 ILE D C 1
ATOM 5516 O O . ILE D 1 68 ? 11.300 -35.640 -49.779 1.00 19.88 61 ILE D O 1
ATOM 5521 N N . VAL D 1 69 ? 9.179 -36.359 -49.964 1.00 19.67 62 VAL D N 1
ATOM 5522 C CA . VAL D 1 69 ? 8.733 -35.184 -50.704 1.00 19.05 62 VAL D CA 1
ATOM 5523 C C . VAL D 1 69 ? 7.782 -34.415 -49.792 1.00 18.06 62 VAL D C 1
ATOM 5524 O O . VAL D 1 69 ? 6.723 -34.925 -49.405 1.00 18.04 62 VAL D O 1
ATOM 5528 N N . ALA D 1 70 ? 8.170 -33.201 -49.418 1.00 17.13 63 ALA D N 1
ATOM 5529 C CA . ALA D 1 70 ? 7.309 -32.384 -48.561 1.00 16.21 63 ALA D CA 1
ATOM 5530 C C . ALA D 1 70 ? 6.462 -31.429 -49.417 1.00 19.94 63 ALA D C 1
ATOM 5531 O O . ALA D 1 70 ? 6.989 -30.598 -50.179 1.00 20.44 63 ALA D O 1
ATOM 5533 N N . LEU D 1 71 ? 5.153 -31.558 -49.293 1.00 16.10 64 LEU D N 1
ATOM 5534 C CA . LEU D 1 71 ? 4.232 -30.821 -50.138 1.00 16.35 64 LEU D CA 1
ATOM 5535 C C . LEU D 1 71 ? 3.482 -29.772 -49.327 1.00 19.41 64 LEU D C 1
ATOM 5536 O O . LEU D 1 71 ? 2.687 -30.105 -48.448 1.00 19.28 64 LEU D O 1
ATOM 5541 N N . CYS D 1 72 ? 3.745 -28.501 -49.612 1.00 16.99 65 CYS D N 1
ATOM 5542 C CA . CYS D 1 72 ? 3.104 -27.412 -48.890 1.00 14.91 65 CYS D CA 1
ATOM 5543 C C . CYS D 1 72 ? 1.761 -27.021 -49.518 1.00 15.65 65 CYS D C 1
ATOM 5544 O O . CYS D 1 72 ? 1.695 -26.725 -50.717 1.00 17.39 65 CYS D O 1
ATOM 5547 N N . VAL D 1 73 ? 0.689 -27.013 -48.720 1.00 16.61 66 VAL D N 1
ATOM 5548 C CA . VAL D 1 73 ? -0.605 -26.534 -49.215 1.00 16.65 66 VAL D CA 1
ATOM 5549 C C . VAL D 1 73 ? -0.715 -25.029 -48.929 1.00 20.65 66 VAL D C 1
ATOM 5550 O O . VAL D 1 73 ? -0.994 -24.601 -47.790 1.00 16.69 66 VAL D O 1
ATOM 5554 N N . LEU D 1 74 ? -0.463 -24.237 -49.968 1.00 16.85 67 LEU D N 1
ATOM 5555 C CA . LEU D 1 74 ? -0.545 -22.777 -49.916 1.00 16.95 67 LEU D CA 1
ATOM 5556 C C . LEU D 1 74 ? -1.991 -22.307 -49.793 1.00 17.92 67 LEU D C 1
ATOM 5557 O O . LEU D 1 74 ? -2.901 -23.046 -50.161 1.00 18.86 67 LEU D O 1
ATOM 5562 N N . LYS D 1 75 ? -2.222 -21.091 -49.290 1.00 17.95 68 LYS D N 1
ATOM 5563 C CA . LYS D 1 75 ? -1.189 -20.227 -48.712 1.00 17.05 68 LYS D CA 1
ATOM 5564 C C . LYS D 1 75 ? -0.997 -20.506 -47.231 1.00 15.98 68 LYS D C 1
ATOM 5565 O O . LYS D 1 75 ? 0.095 -20.336 -46.699 1.00 15.15 68 LYS D O 1
ATOM 5571 N N . GLY D 1 76 ? -2.074 -20.926 -46.569 1.00 17.37 69 GLY D N 1
ATOM 5572 C CA . GLY D 1 76 ? -2.080 -21.100 -45.118 1.00 17.65 69 GLY D CA 1
ATOM 5573 C C . GLY D 1 76 ? -0.979 -21.985 -44.567 1.00 17.43 69 GLY D C 1
ATOM 5574 O O . GLY D 1 76 ? -0.504 -21.778 -43.451 1.00 17.01 69 GLY D O 1
ATOM 5575 N N . GLY D 1 77 ? -0.541 -22.958 -45.362 1.00 16.73 70 GLY D N 1
ATOM 5576 C CA . GLY D 1 77 ? 0.414 -23.933 -44.881 1.00 16.44 70 GLY D CA 1
ATOM 5577 C C . GLY D 1 77 ? 1.852 -23.446 -44.824 1.00 13.26 70 GLY D C 1
ATOM 5578 O O . GLY D 1 77 ? 2.697 -24.129 -44.245 1.00 14.83 70 GLY D O 1
ATOM 5579 N N . TYR D 1 78 ? 2.130 -22.264 -45.381 1.00 16.58 71 TYR D N 1
ATOM 5580 C CA . TYR D 1 78 ? 3.513 -21.868 -45.662 1.00 16.90 71 TYR D CA 1
ATOM 5581 C C . TYR D 1 78 ? 4.389 -21.691 -44.404 1.00 16.45 71 TYR D C 1
ATOM 5582 O O . TYR D 1 78 ? 5.554 -22.089 -44.419 1.00 16.91 71 TYR D O 1
ATOM 5591 N N . LYS D 1 79 ? 3.864 -21.106 -43.330 1.00 16.04 72 LYS D N 1
ATOM 5592 C CA . LYS D 1 79 ? 4.693 -20.911 -42.126 1.00 15.86 72 LYS D CA 1
ATOM 5593 C C . LYS D 1 79 ? 5.001 -22.228 -41.412 1.00 15.37 72 LYS D C 1
ATOM 5594 O O . LYS D 1 79 ? 6.168 -22.515 -41.095 1.00 15.54 72 LYS D O 1
ATOM 5600 N N . PHE D 1 80 ? 3.954 -23.008 -41.144 1.00 15.06 73 PHE D N 1
ATOM 5601 C CA . PHE D 1 80 ? 4.095 -24.331 -40.545 1.00 14.93 73 PHE D CA 1
ATOM 5602 C C . PHE D 1 80 ? 5.060 -25.196 -41.359 1.00 15.26 73 PHE D C 1
ATOM 5603 O O . PHE D 1 80 ? 5.940 -25.874 -40.804 1.00 15.27 73 PHE D O 1
ATOM 5611 N N . PHE D 1 81 ? 4.911 -25.134 -42.683 1.00 15.56 74 PHE D N 1
ATOM 5612 C CA . PHE D 1 81 ? 5.786 -25.850 -43.608 1.00 16.19 74 PHE D CA 1
ATOM 5613 C C . PHE D 1 81 ? 7.244 -25.431 -43.421 1.00 16.58 74 PHE D C 1
ATOM 5614 O O . PHE D 1 81 ? 8.121 -26.284 -43.232 1.00 16.97 74 PHE D O 1
ATOM 5622 N N . ALA D 1 82 ? 7.508 -24.128 -43.474 1.00 16.76 75 ALA D N 1
ATOM 5623 C CA . ALA D 1 82 ? 8.887 -23.652 -43.370 1.00 17.61 75 ALA D CA 1
ATOM 5624 C C . ALA D 1 82 ? 9.492 -24.049 -42.027 1.00 17.31 75 ALA D C 1
ATOM 5625 O O . ALA D 1 82 ? 10.632 -24.503 -41.961 1.00 18.09 75 ALA D O 1
ATOM 5627 N N . ASP D 1 83 ? 8.711 -23.915 -40.955 1.00 16.41 76 ASP D N 1
ATOM 5628 C CA . ASP D 1 83 ? 9.255 -24.197 -39.621 1.00 16.33 76 ASP D CA 1
ATOM 5629 C C . ASP D 1 83 ? 9.435 -25.698 -39.365 1.00 16.28 76 ASP D C 1
ATOM 5630 O O . ASP D 1 83 ? 10.470 -26.131 -38.830 1.00 16.82 76 ASP D O 1
ATOM 5635 N N . LEU D 1 84 ? 8.434 -26.484 -39.761 1.00 15.91 77 LEU D N 1
ATOM 5636 C CA . LEU D 1 84 ? 8.514 -27.937 -39.655 1.00 16.19 77 LEU D CA 1
ATOM 5637 C C . LEU D 1 84 ? 9.730 -28.442 -40.420 1.00 17.49 77 LEU D C 1
ATOM 5638 O O . LEU D 1 84 ? 10.503 -29.260 -39.908 1.00 17.66 77 LEU D O 1
ATOM 5643 N N . LEU D 1 85 ? 9.901 -27.962 -41.649 1.00 17.54 78 LEU D N 1
ATOM 5644 C CA . LEU D 1 85 ? 11.038 -28.436 -42.434 1.00 18.83 78 LEU D CA 1
ATOM 5645 C C . LEU D 1 85 ? 12.356 -28.000 -41.801 1.00 19.54 78 LEU D C 1
ATOM 5646 O O . LEU D 1 85 ? 13.351 -28.725 -41.896 1.00 20.70 78 LEU D O 1
ATOM 5651 N N . ASP D 1 86 ? 12.367 -26.830 -41.169 1.00 19.13 79 ASP D N 1
ATOM 5652 C CA . ASP D 1 86 ? 13.594 -26.352 -40.528 1.00 20.11 79 ASP D CA 1
ATOM 5653 C C . ASP D 1 86 ? 13.969 -27.250 -39.367 1.00 20.04 79 ASP D C 1
ATOM 5654 O O . ASP D 1 86 ? 15.144 -27.541 -39.153 1.00 21.31 79 ASP D O 1
ATOM 5659 N N . TYR D 1 87 ? 12.970 -27.711 -38.618 1.00 18.85 80 TYR D N 1
ATOM 5660 C CA . TYR D 1 87 ? 13.256 -28.629 -37.519 1.00 19.01 80 TYR D CA 1
ATOM 5661 C C . TYR D 1 87 ? 13.691 -29.992 -38.042 1.00 19.85 80 TYR D C 1
ATOM 5662 O O . TYR D 1 87 ? 14.581 -30.633 -37.470 1.00 20.78 80 TYR D O 1
ATOM 5671 N N . ILE D 1 88 ? 13.056 -30.430 -39.125 1.00 20.72 81 ILE D N 1
ATOM 5672 C CA . ILE D 1 88 ? 13.462 -31.672 -39.775 1.00 20.84 81 ILE D CA 1
ATOM 5673 C C . ILE D 1 88 ? 14.907 -31.575 -40.271 1.00 22.43 81 ILE D C 1
ATOM 5674 O O . ILE D 1 88 ? 15.697 -32.491 -40.058 1.00 23.64 81 ILE D O 1
ATOM 5679 N N . LYS D 1 89 ? 15.259 -30.470 -40.921 1.00 22.73 82 LYS D N 1
ATOM 5680 C CA . LYS D 1 89 ? 16.640 -30.271 -41.357 1.00 24.69 82 LYS D CA 1
ATOM 5681 C C . LYS D 1 89 ? 17.622 -30.255 -40.190 1.00 25.40 82 LYS D C 1
ATOM 5682 O O . LYS D 1 89 ? 18.731 -30.757 -40.316 1.00 27.26 82 LYS D O 1
ATOM 5688 N N . ALA D 1 90 ? 17.223 -29.657 -39.073 1.00 24.17 83 ALA D N 1
ATOM 5689 C CA . ALA D 1 90 ? 18.077 -29.656 -37.885 1.00 26.59 83 ALA D CA 1
ATOM 5690 C C . ALA D 1 90 ? 18.365 -31.085 -37.435 1.00 27.69 83 ALA D C 1
ATOM 5691 O O . ALA D 1 90 ? 19.499 -31.402 -37.070 1.00 27.15 83 ALA D O 1
ATOM 5693 N N . LEU D 1 91 ? 17.341 -31.939 -37.454 1.00 24.40 84 LEU D N 1
ATOM 5694 C CA . LEU D 1 91 ? 17.527 -33.349 -37.120 1.00 25.20 84 LEU D CA 1
ATOM 5695 C C . LEU D 1 91 ? 18.517 -34.021 -38.062 1.00 28.50 84 LEU D C 1
ATOM 5696 O O . LEU D 1 91 ? 19.378 -34.787 -37.635 1.00 29.50 84 LEU D O 1
ATOM 5701 N N . ASN D 1 92 ? 18.383 -33.727 -39.349 1.00 27.39 85 ASN D N 1
ATOM 5702 C CA . ASN D 1 92 ? 19.142 -34.420 -40.371 1.00 30.87 85 ASN D CA 1
ATOM 5703 C C . ASN D 1 92 ? 20.623 -34.058 -40.432 1.00 35.26 85 ASN D C 1
ATOM 5704 O O . ASN D 1 92 ? 21.402 -34.789 -41.044 1.00 38.88 85 ASN D O 1
ATOM 5709 N N . ARG D 1 93 ? 21.017 -32.944 -39.818 1.00 31.48 86 ARG D N 1
ATOM 5710 C CA . ARG D 1 93 ? 22.420 -32.518 -39.885 1.00 33.99 86 ARG D CA 1
ATOM 5711 C C . ARG D 1 93 ? 23.121 -32.684 -38.537 1.00 35.36 86 ARG D C 1
ATOM 5712 O O . ARG D 1 93 ? 24.272 -32.291 -38.372 1.00 37.66 86 ARG D O 1
ATOM 5720 N N . ASN D 1 94 ? 22.426 -33.285 -37.581 1.00 56.11 87 ASN D N 1
ATOM 5721 C CA . ASN D 1 94 ? 23.007 -33.522 -36.273 1.00 61.07 87 ASN D CA 1
ATOM 5722 C C . ASN D 1 94 ? 22.821 -34.966 -35.835 1.00 64.26 87 ASN D C 1
ATOM 5723 O O . ASN D 1 94 ? 23.078 -35.323 -34.686 1.00 67.35 87 ASN D O 1
ATOM 5728 N N . SER D 1 95 ? 22.376 -35.787 -36.776 1.00 61.02 88 SER D N 1
ATOM 5729 C CA . SER D 1 95 ? 22.202 -37.214 -36.558 1.00 64.31 88 SER D CA 1
ATOM 5730 C C . SER D 1 95 ? 23.141 -37.990 -37.468 1.00 65.81 88 SER D C 1
ATOM 5731 O O . SER D 1 95 ? 23.691 -37.435 -38.416 1.00 65.68 88 SER D O 1
ATOM 5734 N N . ASP D 1 96 ? 23.307 -39.276 -37.192 1.00 69.28 89 ASP D N 1
ATOM 5735 C CA . ASP D 1 96 ? 24.063 -40.140 -38.084 1.00 72.90 89 ASP D CA 1
ATOM 5736 C C . ASP D 1 96 ? 23.237 -40.425 -39.334 1.00 72.68 89 ASP D C 1
ATOM 5737 O O . ASP D 1 96 ? 23.701 -40.228 -40.459 1.00 73.62 89 ASP D O 1
ATOM 5742 N N . ARG D 1 97 ? 22.001 -40.866 -39.128 1.00 71.69 90 ARG D N 1
ATOM 5743 C CA . ARG D 1 97 ? 21.104 -41.177 -40.233 1.00 67.45 90 ARG D CA 1
ATOM 5744 C C . ARG D 1 97 ? 20.376 -39.933 -40.747 1.00 60.88 90 ARG D C 1
ATOM 5745 O O . ARG D 1 97 ? 19.833 -39.148 -39.967 1.00 61.66 90 ARG D O 1
ATOM 5747 N N . SER D 1 98 ? 20.384 -39.756 -42.065 1.00 53.62 91 SER D N 1
ATOM 5748 C CA . SER D 1 98 ? 19.589 -38.718 -42.717 1.00 47.16 91 SER D CA 1
ATOM 5749 C C . SER D 1 98 ? 19.079 -39.235 -44.056 1.00 42.57 91 SER D C 1
ATOM 5750 O O . SER D 1 98 ? 19.535 -40.260 -44.556 1.00 45.20 91 SER D O 1
ATOM 5753 N N . ILE D 1 99 ? 18.131 -38.512 -44.631 1.00 38.91 92 ILE D N 1
ATOM 5754 C CA A ILE D 1 99 ? 17.572 -38.892 -45.921 0.48 36.67 92 ILE D CA 1
ATOM 5755 C CA B ILE D 1 99 ? 17.490 -38.902 -45.877 0.52 36.60 92 ILE D CA 1
ATOM 5756 C C . ILE D 1 99 ? 17.275 -37.654 -46.743 1.00 33.60 92 ILE D C 1
ATOM 5757 O O . ILE D 1 99 ? 16.999 -36.587 -46.206 1.00 32.56 92 ILE D O 1
ATOM 5766 N N . PRO D 1 100 ? 17.394 -37.777 -48.077 1.00 32.53 93 PRO D N 1
ATOM 5767 C CA . PRO D 1 100 ? 17.112 -36.573 -48.862 1.00 30.00 93 PRO D CA 1
ATOM 5768 C C . PRO D 1 100 ? 15.642 -36.159 -48.784 1.00 27.47 93 PRO D C 1
ATOM 5769 O O . PRO D 1 100 ? 14.753 -36.986 -48.582 1.00 27.35 93 PRO D O 1
ATOM 5773 N N . MET D 1 101 ? 15.403 -34.862 -48.916 1.00 25.86 94 MET D N 1
ATOM 5774 C CA . MET D 1 101 ? 14.053 -34.341 -48.916 1.00 23.83 94 MET D CA 1
ATOM 5775 C C . MET D 1 101 ? 13.943 -33.317 -50.035 1.00 26.00 94 MET D C 1
ATOM 5776 O O . MET D 1 101 ? 14.823 -32.468 -50.198 1.00 22.59 94 MET D O 1
ATOM 5781 N N . THR D 1 102 ? 12.893 -33.433 -50.835 1.00 20.82 95 THR D N 1
ATOM 5782 C CA . THR D 1 102 ? 12.629 -32.434 -51.863 1.00 21.71 95 THR D CA 1
ATOM 5783 C C . THR D 1 102 ? 11.329 -31.735 -51.489 1.00 18.50 95 THR D C 1
ATOM 5784 O O . THR D 1 102 ? 10.613 -32.192 -50.595 1.00 18.70 95 THR D O 1
ATOM 5788 N N . VAL D 1 103 ? 11.057 -30.598 -52.125 1.00 17.76 96 VAL D N 1
ATOM 5789 C CA . VAL D 1 103 ? 9.902 -29.814 -51.727 1.00 21.08 96 VAL D CA 1
ATOM 5790 C C . VAL D 1 103 ? 9.070 -29.406 -52.925 1.00 19.15 96 VAL D C 1
ATOM 5791 O O . VAL D 1 103 ? 9.581 -29.240 -54.044 1.00 20.29 96 VAL D O 1
ATOM 5795 N N . ASP D 1 104 ? 7.765 -29.292 -52.696 1.00 17.69 97 ASP D N 1
ATOM 5796 C CA . ASP D 1 104 ? 6.879 -28.752 -53.713 1.00 18.20 97 ASP D CA 1
ATOM 5797 C C . ASP D 1 104 ? 5.751 -27.979 -53.023 1.00 16.83 97 ASP D C 1
ATOM 5798 O O . ASP D 1 104 ? 5.585 -28.058 -51.800 1.00 17.47 97 ASP D O 1
ATOM 5803 N N . PHE D 1 105 ? 5.031 -27.193 -53.815 1.00 17.23 98 PHE D N 1
ATOM 5804 C CA . PHE D 1 105 ? 3.984 -26.308 -53.320 1.00 18.03 98 PHE D CA 1
ATOM 5805 C C . PHE D 1 105 ? 2.752 -26.433 -54.200 1.00 23.74 98 PHE D C 1
ATOM 5806 O O . PHE D 1 105 ? 2.851 -26.350 -55.421 1.00 24.65 98 PHE D O 1
ATOM 5814 N N . ILE D 1 106 ? 1.589 -26.621 -53.592 1.00 19.89 99 ILE D N 1
ATOM 5815 C CA . ILE D 1 106 ? 0.370 -26.626 -54.382 1.00 21.32 99 ILE D CA 1
ATOM 5816 C C . ILE D 1 106 ? -0.663 -25.719 -53.741 1.00 22.91 99 ILE D C 1
ATOM 5817 O O . ILE D 1 106 ? -0.572 -25.381 -52.567 1.00 22.91 99 ILE D O 1
ATOM 5822 N N . ARG D 1 107 ? -1.634 -25.310 -54.542 1.00 24.65 100 ARG D N 1
ATOM 5823 C CA . ARG D 1 107 ? -2.751 -24.534 -54.056 1.00 29.89 100 ARG D CA 1
ATOM 5824 C C . ARG D 1 107 ? -3.993 -25.248 -54.546 1.00 28.73 100 ARG D C 1
ATOM 5825 O O . ARG D 1 107 ? -3.978 -25.849 -55.617 1.00 28.74 100 ARG D O 1
ATOM 5833 N N . LEU D 1 108 ? -5.052 -25.229 -53.752 1.00 30.72 101 LEU D N 1
ATOM 5834 C CA . LEU D 1 108 ? -6.273 -25.923 -54.132 1.00 36.55 101 LEU D CA 1
ATOM 5835 C C . LEU D 1 108 ? -7.374 -24.902 -54.327 1.00 39.25 101 LEU D C 1
ATOM 5836 O O . LEU D 1 108 ? -7.630 -24.095 -53.438 1.00 41.11 101 LEU D O 1
ATOM 5841 N N . LYS D 1 109 ? -8.003 -24.923 -55.500 1.00 41.01 102 LYS D N 1
ATOM 5842 C CA . LYS D 1 109 ? -9.020 -23.933 -55.849 1.00 47.15 102 LYS D CA 1
ATOM 5843 C C . LYS D 1 109 ? -10.298 -24.593 -56.347 1.00 54.47 102 LYS D C 1
ATOM 5844 O O . LYS D 1 109 ? -10.259 -25.643 -56.980 1.00 54.72 102 LYS D O 1
ATOM 5850 N N . ASP D 1 119 ? -15.249 -29.793 -58.412 1.00 63.40 112 ASP D N 1
ATOM 5851 C CA . ASP D 1 119 ? -15.076 -28.868 -57.299 1.00 64.60 112 ASP D CA 1
ATOM 5852 C C . ASP D 1 119 ? -13.624 -28.407 -57.166 1.00 59.39 112 ASP D C 1
ATOM 5853 O O . ASP D 1 119 ? -13.239 -27.384 -57.728 1.00 60.00 112 ASP D O 1
ATOM 5858 N N . ILE D 1 120 ? -12.822 -29.166 -56.423 1.00 54.84 113 ILE D N 1
ATOM 5859 C CA . ILE D 1 120 ? -11.421 -28.808 -56.181 1.00 48.63 113 ILE D CA 1
ATOM 5860 C C . ILE D 1 120 ? -10.484 -29.259 -57.298 1.00 40.68 113 ILE D C 1
ATOM 5861 O O . ILE D 1 120 ? -10.586 -30.387 -57.789 1.00 39.05 113 ILE D O 1
ATOM 5866 N N . LYS D 1 121 ? -9.563 -28.384 -57.690 1.00 35.27 114 LYS D N 1
ATOM 5867 C CA . LYS D 1 121 ? -8.470 -28.801 -58.550 1.00 33.06 114 LYS D CA 1
ATOM 5868 C C . LYS D 1 121 ? -7.145 -28.232 -58.048 1.00 33.04 114 LYS D C 1
ATOM 5869 O O . LYS D 1 121 ? -7.093 -27.167 -57.425 1.00 32.08 114 LYS D O 1
ATOM 5875 N N . VAL D 1 122 ? -6.079 -28.980 -58.304 1.00 32.49 115 VAL D N 1
ATOM 5876 C CA . VAL D 1 122 ? -4.747 -28.621 -57.864 1.00 30.11 115 VAL D CA 1
ATOM 5877 C C . VAL D 1 122 ? -4.189 -27.524 -58.760 1.00 30.58 115 VAL D C 1
ATOM 5878 O O . VAL D 1 122 ? -4.204 -27.651 -59.987 1.00 29.68 115 VAL D O 1
ATOM 5882 N N . ILE D 1 123 ? -3.718 -26.440 -58.148 1.00 31.52 116 ILE D N 1
ATOM 5883 C CA . ILE D 1 123 ? -3.083 -25.360 -58.892 1.00 32.60 116 ILE D CA 1
ATOM 5884 C C . ILE D 1 123 ? -1.578 -25.344 -58.634 1.00 32.32 116 ILE D C 1
ATOM 5885 O O . ILE D 1 123 ? -1.127 -25.330 -57.478 1.00 28.62 116 ILE D O 1
ATOM 5890 N N . GLY D 1 124 ? -0.806 -25.344 -59.714 1.00 33.19 117 GLY D N 1
ATOM 5891 C CA . GLY D 1 124 ? 0.640 -25.303 -59.601 1.00 33.37 117 GLY D CA 1
ATOM 5892 C C . GLY D 1 124 ? 1.190 -26.670 -59.255 1.00 32.59 117 GLY D C 1
ATOM 5893 O O . GLY D 1 124 ? 0.541 -27.698 -59.506 1.00 32.48 117 GLY D O 1
ATOM 5894 N N . GLY D 1 125 ? 2.389 -26.687 -58.681 1.00 30.24 118 GLY D N 1
ATOM 5895 C CA . GLY D 1 125 ? 3.030 -27.935 -58.305 1.00 29.11 118 GLY D CA 1
ATOM 5896 C C . GLY D 1 125 ? 3.762 -28.601 -59.459 1.00 27.85 118 GLY D C 1
ATOM 5897 O O . GLY D 1 125 ? 3.508 -28.299 -60.628 1.00 27.59 118 GLY D O 1
ATOM 5898 N N . ASP D 1 126 ? 4.686 -29.499 -59.125 1.00 24.59 119 ASP D N 1
ATOM 5899 C CA . ASP D 1 126 ? 5.339 -30.336 -60.123 1.00 28.72 119 ASP D CA 1
ATOM 5900 C C . ASP D 1 126 ? 4.335 -31.339 -60.669 1.00 29.97 119 ASP D C 1
ATOM 5901 O O . ASP D 1 126 ? 3.264 -31.517 -60.096 1.00 29.76 119 ASP D O 1
ATOM 5906 N N . ASP D 1 127 ? 4.687 -31.983 -61.776 1.00 29.90 120 ASP D N 1
ATOM 5907 C CA . ASP D 1 127 ? 3.948 -33.147 -62.227 1.00 32.87 120 ASP D CA 1
ATOM 5908 C C . ASP D 1 127 ? 3.961 -34.137 -61.078 1.00 33.64 120 ASP D C 1
ATOM 5909 O O . ASP D 1 127 ? 5.019 -34.426 -60.511 1.00 36.07 120 ASP D O 1
ATOM 5914 N N . LEU D 1 128 ? 2.789 -34.647 -60.721 1.00 32.80 121 LEU D N 1
ATOM 5915 C CA . LEU D 1 128 ? 2.665 -35.485 -59.539 1.00 30.33 121 LEU D CA 1
ATOM 5916 C C . LEU D 1 128 ? 3.271 -36.874 -59.730 1.00 30.20 121 LEU D C 1
ATOM 5917 O O . LEU D 1 128 ? 3.319 -37.664 -58.784 1.00 29.32 121 LEU D O 1
ATOM 5922 N N . SER D 1 129 ? 3.742 -37.173 -60.941 1.00 28.17 122 SER D N 1
ATOM 5923 C CA . SER D 1 129 ? 4.505 -38.397 -61.150 1.00 30.24 122 SER D CA 1
ATOM 5924 C C . SER D 1 129 ? 5.813 -38.332 -60.349 1.00 28.13 122 SER D C 1
ATOM 5925 O O . SER D 1 129 ? 6.458 -39.351 -60.124 1.00 29.64 122 SER D O 1
ATOM 5928 N N . THR D 1 130 ? 6.192 -37.133 -59.908 1.00 24.86 123 THR D N 1
ATOM 5929 C CA . THR D 1 130 ? 7.345 -36.978 -59.026 1.00 24.79 123 THR D CA 1
ATOM 5930 C C . THR D 1 130 ? 7.101 -37.553 -57.636 1.00 23.83 123 THR D C 1
ATOM 5931 O O . THR D 1 130 ? 8.038 -37.698 -56.859 1.00 26.28 123 THR D O 1
ATOM 5935 N N . LEU D 1 131 ? 5.850 -37.873 -57.320 1.00 23.35 124 LEU D N 1
ATOM 5936 C CA . LEU D 1 131 ? 5.519 -38.434 -56.014 1.00 21.86 124 LEU D CA 1
ATOM 5937 C C . LEU D 1 131 ? 5.670 -39.956 -55.989 1.00 21.39 124 LEU D C 1
ATOM 5938 O O . LEU D 1 131 ? 5.752 -40.550 -54.915 1.00 23.82 124 LEU D O 1
ATOM 5943 N N . THR D 1 132 ? 5.734 -40.583 -57.161 1.00 23.51 125 THR D N 1
ATOM 5944 C CA . THR D 1 132 ? 5.767 -42.046 -57.253 1.00 25.43 125 THR D CA 1
ATOM 5945 C C . THR D 1 132 ? 6.988 -42.634 -56.552 1.00 27.66 125 THR D C 1
ATOM 5946 O O . THR D 1 132 ? 8.121 -42.209 -56.793 1.00 27.61 125 THR D O 1
ATOM 5950 N N . GLY D 1 133 ? 6.748 -43.609 -55.677 1.00 27.63 126 GLY D N 1
ATOM 5951 C CA . GLY D 1 133 ? 7.805 -44.252 -54.915 1.00 27.78 126 GLY D CA 1
ATOM 5952 C C . GLY D 1 133 ? 8.407 -43.449 -53.766 1.00 25.49 126 GLY D C 1
ATOM 5953 O O . GLY D 1 133 ? 9.372 -43.890 -53.152 1.00 28.73 126 GLY D O 1
ATOM 5954 N N . LYS D 1 134 ? 7.860 -42.276 -53.465 1.00 21.89 127 LYS D N 1
ATOM 5955 C CA . LYS D 1 134 ? 8.430 -41.435 -52.411 1.00 22.67 127 LYS D CA 1
ATOM 5956 C C . LYS D 1 134 ? 7.575 -41.422 -51.150 1.00 23.45 127 LYS D C 1
ATOM 5957 O O . LYS D 1 134 ? 6.388 -41.763 -51.180 1.00 23.70 127 LYS D O 1
ATOM 5963 N N . ASN D 1 135 ? 8.181 -41.030 -50.034 1.00 21.98 128 ASN D N 1
ATOM 5964 C CA . ASN D 1 135 ? 7.411 -40.788 -48.819 1.00 22.00 128 ASN D CA 1
ATOM 5965 C C . ASN D 1 135 ? 6.880 -39.367 -48.837 1.00 20.52 128 ASN D C 1
ATOM 5966 O O . ASN D 1 135 ? 7.635 -38.423 -48.596 1.00 23.16 128 ASN D O 1
ATOM 5971 N N . VAL D 1 136 ? 5.588 -39.216 -49.111 1.00 19.10 129 VAL D N 1
ATOM 5972 C CA . VAL D 1 136 ? 5.004 -37.899 -49.322 1.00 17.84 129 VAL D CA 1
ATOM 5973 C C . VAL D 1 136 ? 4.413 -37.338 -48.032 1.00 16.95 129 VAL D C 1
ATOM 5974 O O . VAL D 1 136 ? 3.556 -37.968 -47.417 1.00 17.30 129 VAL D O 1
ATOM 5978 N N . LEU D 1 137 ? 4.882 -36.159 -47.628 1.00 16.00 130 LEU D N 1
ATOM 5979 C CA . LEU D 1 137 ? 4.336 -35.483 -46.453 1.00 17.12 130 LEU D CA 1
ATOM 5980 C C . LEU D 1 137 ? 3.569 -34.250 -46.889 1.00 16.22 130 LEU D C 1
ATOM 5981 O O . LEU D 1 137 ? 4.176 -33.297 -47.389 1.00 15.52 130 LEU D O 1
ATOM 5986 N N . ILE D 1 138 ? 2.242 -34.290 -46.757 1.00 14.84 131 ILE D N 1
ATOM 5987 C CA . ILE D 1 138 ? 1.422 -33.127 -47.062 1.00 13.89 131 ILE D CA 1
ATOM 5988 C C . ILE D 1 138 ? 1.329 -32.257 -45.813 1.00 13.29 131 ILE D C 1
ATOM 5989 O O . ILE D 1 138 ? 1.063 -32.760 -44.722 1.00 17.76 131 ILE D O 1
ATOM 5994 N N . VAL D 1 139 ? 1.563 -30.959 -45.956 1.00 13.71 132 VAL D N 1
ATOM 5995 C CA . VAL D 1 139 ? 1.594 -30.067 -44.790 1.00 14.32 132 VAL D CA 1
ATOM 5996 C C . VAL D 1 139 ? 0.479 -29.011 -44.888 1.00 14.83 132 VAL D C 1
ATOM 5997 O O . VAL D 1 139 ? 0.418 -28.240 -45.858 1.00 14.66 132 VAL D O 1
ATOM 6001 N N . GLU D 1 140 ? -0.410 -28.987 -43.895 1.00 13.53 133 GLU D N 1
ATOM 6002 C CA . GLU D 1 140 ? -1.541 -28.058 -43.879 1.00 14.26 133 GLU D CA 1
ATOM 6003 C C . GLU D 1 140 ? -1.527 -27.156 -42.657 1.00 16.46 133 GLU D C 1
ATOM 6004 O O . GLU D 1 140 ? -0.915 -27.498 -41.636 1.00 14.78 133 GLU D O 1
ATOM 6010 N N . ASP D 1 141 ? -2.217 -26.021 -42.753 1.00 14.94 134 ASP D N 1
ATOM 6011 C CA . ASP D 1 141 ? -2.460 -25.172 -41.584 1.00 12.78 134 ASP D CA 1
ATOM 6012 C C . ASP D 1 141 ? -3.590 -25.716 -40.705 1.00 15.85 134 ASP D C 1
ATOM 6013 O O . ASP D 1 141 ? -3.455 -25.761 -39.476 1.00 16.85 134 ASP D O 1
ATOM 6018 N N . ILE D 1 142 ? -4.687 -26.150 -41.316 1.00 17.18 135 ILE D N 1
ATOM 6019 C CA . ILE D 1 142 ? -5.835 -26.578 -40.513 1.00 17.60 135 ILE D CA 1
ATOM 6020 C C . ILE D 1 142 ? -6.731 -27.575 -41.245 1.00 16.76 135 ILE D C 1
ATOM 6021 O O . ILE D 1 142 ? -6.917 -27.503 -42.476 1.00 18.01 135 ILE D O 1
ATOM 6026 N N . ILE D 1 143 ? -7.227 -28.539 -40.478 1.00 17.89 136 ILE D N 1
ATOM 6027 C CA . ILE D 1 143 ? -8.266 -29.464 -40.906 1.00 17.89 136 ILE D CA 1
ATOM 6028 C C . ILE D 1 143 ? -9.549 -29.031 -40.221 1.00 19.18 136 ILE D C 1
ATOM 6029 O O . ILE D 1 143 ? -9.592 -28.903 -38.993 1.00 21.19 136 ILE D O 1
ATOM 6034 N N . ASP D 1 144 ? -10.588 -28.789 -41.005 1.00 18.76 137 ASP D N 1
ATOM 6035 C CA . ASP D 1 144 ? -11.895 -28.426 -40.465 1.00 20.44 137 ASP D CA 1
ATOM 6036 C C . ASP D 1 144 ? -12.905 -29.534 -40.789 1.00 21.66 137 ASP D C 1
ATOM 6037 O O . ASP D 1 144 ? -13.108 -30.447 -39.984 1.00 23.56 137 ASP D O 1
ATOM 6042 N N . THR D 1 145 ? -13.529 -29.469 -41.962 1.00 20.96 138 THR D N 1
ATOM 6043 C CA . THR D 1 145 ? -14.438 -30.539 -42.384 1.00 25.43 138 THR D CA 1
ATOM 6044 C C . THR D 1 145 ? -13.651 -31.779 -42.785 1.00 25.21 138 THR D C 1
ATOM 6045 O O . THR D 1 145 ? -14.160 -32.900 -42.686 1.00 28.08 138 THR D O 1
ATOM 6049 N N . GLY D 1 146 ? -12.425 -31.572 -43.251 1.00 20.43 139 GLY D N 1
ATOM 6050 C CA . GLY D 1 146 ? -11.620 -32.661 -43.770 1.00 20.91 139 GLY D CA 1
ATOM 6051 C C . GLY D 1 146 ? -11.839 -32.987 -45.242 1.00 24.65 139 GLY D C 1
ATOM 6052 O O . GLY D 1 146 ? -11.160 -33.847 -45.799 1.00 26.53 139 GLY D O 1
ATOM 6053 N N . LYS D 1 147 ? -12.776 -32.302 -45.889 1.00 25.67 140 LYS D N 1
ATOM 6054 C CA . LYS D 1 147 ? -13.079 -32.601 -47.289 1.00 26.01 140 LYS D CA 1
ATOM 6055 C C . LYS D 1 147 ? -11.910 -32.287 -48.233 1.00 24.37 140 LYS D C 1
ATOM 6056 O O . LYS D 1 147 ? -11.651 -33.047 -49.175 1.00 25.89 140 LYS D O 1
ATOM 6062 N N . THR D 1 148 ? -11.211 -31.185 -47.983 1.00 22.36 141 THR D N 1
ATOM 6063 C CA . THR D 1 148 ? -10.055 -30.798 -48.787 1.00 23.84 141 THR D CA 1
ATOM 6064 C C . THR D 1 148 ? -8.959 -31.863 -48.763 1.00 24.72 141 THR D C 1
ATOM 6065 O O . THR D 1 148 ? -8.394 -32.209 -49.804 1.00 22.90 141 THR D O 1
ATOM 6069 N N . MET D 1 149 ? -8.646 -32.396 -47.586 1.00 22.29 142 MET D N 1
ATOM 6070 C CA A MET D 1 149 ? -7.618 -33.419 -47.473 0.50 21.27 142 MET D CA 1
ATOM 6071 C CA B MET D 1 149 ? -7.594 -33.401 -47.538 0.50 20.99 142 MET D CA 1
ATOM 6072 C C . MET D 1 149 ? -8.054 -34.739 -48.113 1.00 21.72 142 MET D C 1
ATOM 6073 O O . MET D 1 149 ? -7.258 -35.416 -48.772 1.00 23.46 142 MET D O 1
ATOM 6082 N N . GLN D 1 150 ? -9.324 -35.120 -47.916 1.00 20.92 143 GLN D N 1
ATOM 6083 C CA A GLN D 1 150 ? -9.869 -36.342 -48.519 0.61 23.75 143 GLN D CA 1
ATOM 6084 C CA B GLN D 1 150 ? -9.781 -36.372 -48.503 0.39 23.45 143 GLN D CA 1
ATOM 6085 C C . GLN D 1 150 ? -9.696 -36.277 -50.027 1.00 24.85 143 GLN D C 1
ATOM 6086 O O . GLN D 1 150 ? -9.326 -37.250 -50.683 1.00 25.21 143 GLN D O 1
ATOM 6097 N N . THR D 1 151 ? -9.984 -35.101 -50.572 1.00 25.09 144 THR D N 1
ATOM 6098 C CA . THR D 1 151 ? -9.865 -34.867 -52.007 1.00 27.86 144 THR D CA 1
ATOM 6099 C C . THR D 1 151 ? -8.404 -34.941 -52.469 1.00 25.86 144 THR D C 1
ATOM 6100 O O . THR D 1 151 ? -8.100 -35.634 -53.442 1.00 29.78 144 THR D O 1
ATOM 6104 N N . LEU D 1 152 ? -7.500 -34.254 -51.773 1.00 23.21 145 LEU D N 1
ATOM 6105 C CA . LEU D 1 152 ? -6.092 -34.257 -52.159 1.00 23.18 145 LEU D CA 1
ATOM 6106 C C . LEU D 1 152 ? -5.469 -35.649 -52.073 1.00 22.55 145 LEU D C 1
ATOM 6107 O O . LEU D 1 152 ? -4.780 -36.078 -52.991 1.00 22.86 145 LEU D O 1
ATOM 6112 N N . LEU D 1 153 ? -5.719 -36.349 -50.969 1.00 20.81 146 LEU D N 1
ATOM 6113 C CA . LEU D 1 153 ? -5.252 -37.728 -50.804 1.00 22.16 146 LEU D CA 1
ATOM 6114 C C . LEU D 1 153 ? -5.668 -38.650 -51.943 1.00 23.54 146 LEU D C 1
ATOM 6115 O O . LEU D 1 153 ? -4.841 -39.410 -52.446 1.00 22.82 146 LEU D O 1
ATOM 6120 N N . SER D 1 154 ? -6.940 -38.596 -52.350 1.00 22.74 147 SER D N 1
ATOM 6121 C CA A SER D 1 154 ? -7.423 -39.457 -53.423 0.40 26.09 147 SER D CA 1
ATOM 6122 C CA B SER D 1 154 ? -7.436 -39.443 -53.433 0.60 26.40 147 SER D CA 1
ATOM 6123 C C . SER D 1 154 ? -6.664 -39.204 -54.726 1.00 24.34 147 SER D C 1
ATOM 6124 O O . SER D 1 154 ? -6.412 -40.133 -55.489 1.00 29.71 147 SER D O 1
ATOM 6129 N N . LEU D 1 155 ? -6.303 -37.950 -54.979 1.00 25.65 148 LEU D N 1
ATOM 6130 C CA A LEU D 1 155 ? -5.476 -37.624 -56.145 0.68 26.80 148 LEU D CA 1
ATOM 6131 C CA B LEU D 1 155 ? -5.483 -37.619 -56.140 0.32 26.90 148 LEU D CA 1
ATOM 6132 C C . LEU D 1 155 ? -4.079 -38.214 -56.000 1.00 26.36 148 LEU D C 1
ATOM 6133 O O . LEU D 1 155 ? -3.642 -39.015 -56.843 1.00 25.55 148 LEU D O 1
ATOM 6142 N N . VAL D 1 156 ? -3.396 -37.826 -54.919 1.00 23.06 149 VAL D N 1
ATOM 6143 C CA . VAL D 1 156 ? -2.027 -38.260 -54.627 1.00 24.36 149 VAL D CA 1
ATOM 6144 C C . VAL D 1 156 ? -1.843 -39.785 -54.703 1.00 25.42 149 VAL D C 1
ATOM 6145 O O . VAL D 1 156 ? -0.908 -40.260 -55.349 1.00 24.99 149 VAL D O 1
ATOM 6149 N N . ARG D 1 157 ? -2.746 -40.558 -54.096 1.00 24.33 150 ARG D N 1
ATOM 6150 C CA . ARG D 1 157 ? -2.611 -42.022 -54.115 1.00 24.90 150 ARG D CA 1
ATOM 6151 C C . ARG D 1 157 ? -2.595 -42.646 -55.506 1.00 28.93 150 ARG D C 1
ATOM 6152 O O . ARG D 1 157 ? -2.096 -43.763 -55.703 1.00 29.85 150 ARG D O 1
ATOM 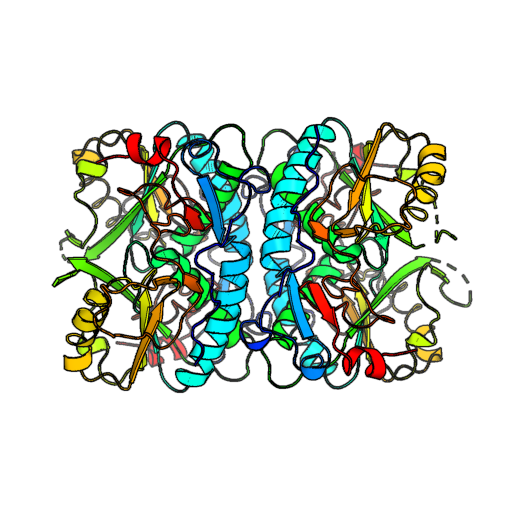6160 N N . GLN D 1 158 ? -3.137 -41.941 -56.484 1.00 27.82 151 GLN D N 1
ATOM 6161 C CA . GLN D 1 158 ? -3.140 -42.476 -57.835 1.00 30.79 151 GLN D CA 1
ATOM 6162 C C . GLN D 1 158 ? -1.754 -42.483 -58.471 1.00 30.45 151 GLN D C 1
ATOM 6163 O O . GLN D 1 158 ? -1.541 -43.127 -59.503 1.00 31.68 151 GLN D O 1
ATOM 6169 N N . TYR D 1 159 ? -0.814 -41.772 -57.861 1.00 28.15 152 TYR D N 1
ATOM 6170 C CA . TYR D 1 159 ? 0.544 -41.747 -58.384 1.00 31.11 152 TYR D CA 1
ATOM 6171 C C . TYR D 1 159 ? 1.458 -42.719 -57.635 1.00 33.23 152 TYR D C 1
ATOM 6172 O O . TYR D 1 159 ? 2.680 -42.706 -57.805 1.00 31.88 152 TYR D O 1
ATOM 6181 N N . ASN D 1 160 ? 0.843 -43.596 -56.847 1.00 32.62 153 ASN D N 1
ATOM 6182 C CA . ASN D 1 160 ? 1.566 -44.617 -56.091 1.00 32.75 153 ASN D CA 1
ATOM 6183 C C . ASN D 1 160 ? 2.773 -44.111 -55.297 1.00 27.19 153 ASN D C 1
ATOM 6184 O O . ASN D 1 160 ? 3.903 -44.514 -55.577 1.00 27.94 153 ASN D O 1
ATOM 6189 N N . PRO D 1 161 ? 2.550 -43.223 -54.312 1.00 26.97 154 PRO D N 1
ATOM 6190 C CA . PRO D 1 161 ? 3.668 -42.884 -53.427 1.00 24.59 154 PRO D CA 1
ATOM 6191 C C . PRO D 1 161 ? 4.032 -44.090 -52.572 1.00 26.29 154 PRO D C 1
ATOM 6192 O O . PRO D 1 161 ? 3.209 -44.997 -52.443 1.00 28.05 154 PRO D O 1
ATOM 6196 N N . LYS D 1 162 ? 5.242 -44.126 -52.027 1.00 25.73 155 LYS D N 1
ATOM 6197 C CA . LYS D 1 162 ? 5.614 -45.212 -51.126 1.00 30.27 155 LYS D CA 1
ATOM 6198 C C . LYS D 1 162 ? 4.728 -45.138 -49.884 1.00 26.33 155 LYS D C 1
ATOM 6199 O O . LYS D 1 162 ? 4.260 -46.155 -49.374 1.00 27.65 155 LYS D O 1
ATOM 6205 N N . MET D 1 163 ? 4.505 -43.912 -49.423 1.00 24.47 156 MET D N 1
ATOM 6206 C CA . MET D 1 163 ? 3.548 -43.628 -48.357 1.00 25.97 156 MET D CA 1
ATOM 6207 C C . MET D 1 163 ? 3.068 -42.201 -48.506 1.00 25.19 156 MET D C 1
ATOM 6208 O O . MET D 1 163 ? 3.745 -41.375 -49.114 1.00 21.15 156 MET D O 1
ATOM 6213 N N . VAL D 1 164 ? 1.898 -41.896 -47.969 1.00 21.49 157 VAL D N 1
ATOM 6214 C CA . VAL D 1 164 ? 1.508 -40.501 -47.904 1.00 19.91 157 VAL D CA 1
ATOM 6215 C C . VAL D 1 164 ? 0.894 -40.222 -46.538 1.00 19.46 157 VAL D C 1
ATOM 6216 O O . VAL D 1 164 ? 0.036 -40.968 -46.063 1.00 20.37 157 VAL D O 1
ATOM 6220 N N . LYS D 1 165 ? 1.378 -39.157 -45.908 1.00 18.48 158 LYS D N 1
ATOM 6221 C CA . LYS D 1 165 ? 0.957 -38.766 -44.568 1.00 20.11 158 LYS D CA 1
ATOM 6222 C C . LYS D 1 165 ? 0.620 -37.294 -44.572 1.00 20.98 158 LYS D C 1
ATOM 6223 O O . LYS D 1 165 ? 1.123 -36.542 -45.405 1.00 19.60 158 LYS D O 1
ATOM 6229 N N . VAL D 1 166 ? -0.234 -36.880 -43.644 1.00 18.00 159 VAL D N 1
ATOM 6230 C CA . VAL D 1 166 ? -0.596 -35.479 -43.531 1.00 16.37 159 VAL D CA 1
ATOM 6231 C C . VAL D 1 166 ? -0.229 -34.923 -42.169 1.00 14.99 159 VAL D C 1
ATOM 6232 O O . VAL D 1 166 ? -0.530 -35.528 -41.149 1.00 17.61 159 VAL D O 1
ATOM 6236 N N . ALA D 1 167 ? 0.413 -33.760 -42.155 1.00 14.15 160 ALA D N 1
ATOM 6237 C CA . ALA D 1 167 ? 0.694 -33.049 -40.918 1.00 13.99 160 ALA D CA 1
ATOM 6238 C C . ALA D 1 167 ? -0.072 -31.749 -40.960 1.00 17.29 160 ALA D C 1
ATOM 6239 O O . ALA D 1 167 ? 0.026 -30.998 -41.942 1.00 13.68 160 ALA D O 1
ATOM 6241 N N . SER D 1 168 ? -0.869 -31.499 -39.923 1.00 13.61 161 SER D N 1
ATOM 6242 C CA . SER D 1 168 ? -1.655 -30.276 -39.873 1.00 15.07 161 SER D CA 1
ATOM 6243 C C . SER D 1 168 ? -1.375 -29.574 -38.560 1.00 15.33 161 SER D C 1
ATOM 6244 O O . SER D 1 168 ? -1.434 -30.197 -37.471 1.00 15.20 161 SER D O 1
ATOM 6247 N N . LEU D 1 169 ? -1.045 -28.288 -38.641 1.00 14.82 162 LEU D N 1
ATOM 6248 C CA . LEU D 1 169 ? -0.847 -27.525 -37.405 1.00 13.40 162 LEU D CA 1
ATOM 6249 C C . LEU D 1 169 ? -2.052 -27.641 -36.479 1.00 16.86 162 LEU D C 1
ATOM 6250 O O . LEU D 1 169 ? -1.908 -27.920 -35.282 1.00 14.46 162 LEU D O 1
ATOM 6255 N N . LEU D 1 170 ? -3.232 -27.410 -37.048 1.00 14.09 163 LEU D N 1
ATOM 6256 C CA . LEU D 1 170 ? -4.465 -27.340 -36.266 1.00 16.07 163 LEU D CA 1
ATOM 6257 C C . LEU D 1 170 ? -5.513 -28.331 -36.750 1.00 15.39 163 LEU D C 1
ATOM 6258 O O . LEU D 1 170 ? -5.673 -28.540 -37.947 1.00 16.08 163 LEU D O 1
ATOM 6263 N N . VAL D 1 171 ? -6.229 -28.933 -35.809 1.00 16.31 164 VAL D N 1
ATOM 6264 C CA . VAL D 1 171 ? -7.433 -29.696 -36.131 1.00 17.12 164 VAL D CA 1
ATOM 6265 C C . VAL D 1 171 ? -8.610 -29.160 -35.335 1.00 18.16 164 VAL D C 1
ATOM 6266 O O . VAL D 1 171 ? -8.550 -29.087 -34.108 1.00 18.71 164 VAL D O 1
ATOM 6270 N N . LYS D 1 172 ? -9.676 -28.789 -36.035 1.00 18.59 165 LYS D N 1
ATOM 6271 C CA . LYS D 1 172 ? -10.836 -28.189 -35.386 1.00 22.41 165 LYS D CA 1
ATOM 6272 C C . LYS D 1 172 ? -11.851 -29.240 -34.941 1.00 24.95 165 LYS D C 1
ATOM 6273 O O . LYS D 1 172 ? -12.178 -30.149 -35.706 1.00 22.57 165 LYS D O 1
ATOM 6279 N N . ARG D 1 173 ? -12.338 -29.133 -33.699 1.00 24.98 166 ARG D N 1
ATOM 6280 C CA . ARG D 1 173 ? -13.462 -29.950 -33.246 1.00 28.03 166 ARG D CA 1
ATOM 6281 C C . ARG D 1 173 ? -14.746 -29.377 -33.803 1.00 31.24 166 ARG D C 1
ATOM 6282 O O . ARG D 1 173 ? -15.148 -28.272 -33.437 1.00 31.83 166 ARG D O 1
ATOM 6290 N N . THR D 1 174 ? -15.393 -30.124 -34.688 1.00 31.24 167 THR D N 1
ATOM 6291 C CA . THR D 1 174 ? -16.571 -29.609 -35.363 1.00 34.41 167 THR D CA 1
ATOM 6292 C C . THR D 1 174 ? -17.548 -30.720 -35.728 1.00 34.05 167 THR D C 1
ATOM 6293 O O . THR D 1 174 ? -17.132 -31.818 -36.108 1.00 34.44 167 THR D O 1
ATOM 6297 N N . PRO D 1 175 ? -18.856 -30.434 -35.628 1.00 35.54 168 PRO D N 1
ATOM 6298 C CA . PRO D 1 175 ? -19.872 -31.408 -36.038 1.00 36.22 168 PRO D CA 1
ATOM 6299 C C . PRO D 1 175 ? -19.910 -31.562 -37.557 1.00 38.17 168 PRO D C 1
ATOM 6300 O O . PRO D 1 175 ? -20.592 -32.447 -38.072 1.00 40.65 168 PRO D O 1
ATOM 6304 N N . ARG D 1 176 ? -19.167 -30.710 -38.261 1.00 36.46 169 ARG D N 1
ATOM 6305 C CA . ARG D 1 176 ? -19.144 -30.744 -39.714 1.00 38.40 169 ARG D CA 1
ATOM 6306 C C . ARG D 1 176 ? -18.054 -31.663 -40.224 1.00 40.00 169 ARG D C 1
ATOM 6307 O O . ARG D 1 176 ? -17.865 -31.795 -41.430 1.00 38.76 169 ARG D O 1
ATOM 6315 N N . SER D 1 177 ? -17.333 -32.298 -39.305 1.00 42.81 170 SER D N 1
ATOM 6316 C CA . SER D 1 177 ? -16.258 -33.200 -39.693 1.00 43.92 170 SER D CA 1
ATOM 6317 C C . SER D 1 177 ? -16.795 -34.438 -40.408 1.00 45.35 170 SER D C 1
ATOM 6318 O O . SER D 1 177 ? -17.788 -35.035 -39.985 1.00 46.80 170 SER D O 1
ATOM 6321 N N . VAL D 1 178 ? -16.124 -34.811 -41.494 1.00 43.73 171 VAL D N 1
ATOM 6322 C CA . VAL D 1 178 ? -16.470 -36.002 -42.259 1.00 45.96 171 VAL D CA 1
ATOM 6323 C C . VAL D 1 178 ? -15.820 -37.241 -41.655 1.00 46.01 171 VAL D C 1
ATOM 6324 O O . VAL D 1 178 ? -16.035 -38.356 -42.133 1.00 46.90 171 VAL D O 1
ATOM 6328 N N . GLY D 1 179 ? -15.019 -37.039 -40.613 1.00 45.11 172 GLY D N 1
ATOM 6329 C CA . GLY D 1 179 ? -14.345 -38.137 -39.944 1.00 44.09 172 GLY D CA 1
ATOM 6330 C C . GLY D 1 179 ? -12.860 -38.250 -40.252 1.00 41.44 172 GLY D C 1
ATOM 6331 O O . GLY D 1 179 ? -12.178 -39.095 -39.674 1.00 44.06 172 GLY D O 1
ATOM 6332 N N . TYR D 1 180 ? -12.345 -37.412 -41.150 1.00 36.83 173 TYR D N 1
ATOM 6333 C CA . TYR D 1 180 ? -10.918 -37.475 -41.481 1.00 32.84 173 TYR D CA 1
ATOM 6334 C C . TYR D 1 180 ? -10.014 -36.893 -40.395 1.00 33.08 173 TYR D C 1
ATOM 6335 O O . TYR D 1 180 ? -10.226 -35.772 -39.927 1.00 34.60 173 TYR D O 1
ATOM 6344 N N . LYS D 1 181 ? -8.973 -37.646 -40.041 1.00 32.44 174 LYS D N 1
ATOM 6345 C CA . LYS D 1 181 ? -7.976 -37.220 -39.068 1.00 32.47 174 LYS D CA 1
ATOM 6346 C C . LYS D 1 181 ? -6.563 -37.348 -39.645 1.00 24.96 174 LYS D C 1
ATOM 6347 O O . LYS D 1 181 ? -6.213 -38.385 -40.214 1.00 26.65 174 LYS D O 1
ATOM 6353 N N . PRO D 1 182 ? -5.744 -36.303 -39.491 1.00 21.05 175 PRO D N 1
ATOM 6354 C CA . PRO D 1 182 ? -4.393 -36.356 -40.067 1.00 19.78 175 PRO D CA 1
ATOM 6355 C C . PRO D 1 182 ? -3.453 -37.214 -39.235 1.00 18.44 175 PRO D C 1
ATOM 6356 O O . PRO D 1 182 ? -3.826 -37.629 -38.141 1.00 23.63 175 PRO D O 1
ATOM 6360 N N . ASP D 1 183 ? -2.258 -37.479 -39.758 1.00 17.97 176 ASP D N 1
ATOM 6361 C CA . ASP D 1 183 ? -1.294 -38.378 -39.128 1.00 20.61 176 ASP D CA 1
ATOM 6362 C C . ASP D 1 183 ? -0.474 -37.670 -38.069 1.00 18.82 176 ASP D C 1
ATOM 6363 O O . ASP D 1 183 ? -0.016 -38.283 -37.110 1.00 23.17 176 ASP D O 1
ATOM 6368 N N . PHE D 1 184 ? -0.279 -36.376 -38.268 1.00 16.98 177 PHE D N 1
ATOM 6369 C CA . PHE D 1 184 ? 0.445 -35.553 -37.313 1.00 17.02 177 PHE D CA 1
ATOM 6370 C C . PHE D 1 184 ? -0.383 -34.312 -37.033 1.00 20.35 177 PHE D C 1
ATOM 6371 O O . PHE D 1 184 ? -0.865 -33.669 -37.969 1.00 20.88 177 PHE D O 1
ATOM 6379 N N . VAL D 1 185 ? -0.547 -33.980 -35.753 1.00 17.92 178 VAL D N 1
ATOM 6380 C CA A VAL D 1 185 ? -1.388 -32.854 -35.345 0.72 16.06 178 VAL D CA 1
ATOM 6381 C CA B VAL D 1 185 ? -1.384 -32.858 -35.342 0.28 18.22 178 VAL D CA 1
ATOM 6382 C C . VAL D 1 185 ? -0.679 -31.962 -34.335 1.00 15.96 178 VAL D C 1
ATOM 6383 O O . VAL D 1 185 ? -0.216 -32.440 -33.296 1.00 18.86 178 VAL D O 1
ATOM 6390 N N . GLY D 1 186 ? -0.611 -30.667 -34.624 1.00 15.22 179 GLY D N 1
ATOM 6391 C CA . GLY D 1 186 ? -0.048 -29.734 -33.666 1.00 15.33 179 GLY D CA 1
ATOM 6392 C C . GLY D 1 186 ? -1.004 -29.550 -32.496 1.00 16.18 179 GLY D C 1
ATOM 6393 O O . GLY D 1 186 ? -0.700 -29.951 -31.371 1.00 17.39 179 GLY D O 1
ATOM 6394 N N . PHE D 1 187 ? -2.165 -28.954 -32.779 1.00 14.92 180 PHE D N 1
ATOM 6395 C CA . PHE D 1 187 ? -3.141 -28.582 -31.745 1.00 16.36 180 PHE D CA 1
ATOM 6396 C C . PHE D 1 187 ? -4.549 -28.949 -32.160 1.00 13.92 180 PHE D C 1
ATOM 6397 O O . PHE D 1 187 ? -4.916 -28.784 -33.330 1.00 13.85 180 PHE D O 1
ATOM 6405 N N . GLU D 1 188 ? -5.348 -29.426 -31.209 1.00 18.19 181 GLU D N 1
ATOM 6406 C CA . GLU D 1 188 ? -6.765 -29.644 -31.456 1.00 19.38 181 GLU D CA 1
ATOM 6407 C C . GLU D 1 188 ? -7.553 -28.496 -30.836 1.00 21.50 181 GLU D C 1
ATOM 6408 O O . GLU D 1 188 ? -7.489 -28.281 -29.623 1.00 21.36 181 GLU D O 1
ATOM 6414 N N . ILE D 1 189 ? -8.291 -27.754 -31.656 1.00 17.13 182 ILE D N 1
ATOM 6415 C CA . ILE D 1 189 ? -8.877 -26.514 -31.166 1.00 15.79 182 ILE D CA 1
ATOM 6416 C C . ILE D 1 189 ? -10.407 -26.570 -31.206 1.00 21.01 182 ILE D C 1
ATOM 6417 O O . ILE D 1 189 ? -10.974 -27.454 -31.870 1.00 20.96 182 ILE D O 1
ATOM 6422 N N . PRO D 1 190 ? -11.081 -25.671 -30.446 1.00 21.28 183 PRO D N 1
ATOM 6423 C CA . PRO D 1 190 ? -12.544 -25.530 -30.507 1.00 23.19 183 PRO D CA 1
ATOM 6424 C C . PRO D 1 190 ? -13.025 -25.018 -31.852 1.00 23.06 183 PRO D C 1
ATOM 6425 O O . PRO D 1 190 ? -12.240 -24.565 -32.681 1.00 22.62 183 PRO D O 1
ATOM 6429 N N . ASP D 1 191 ? -14.333 -25.068 -32.048 1.00 25.71 184 ASP D N 1
ATOM 6430 C CA . ASP D 1 191 ? -14.948 -24.548 -33.261 1.00 26.90 184 ASP D CA 1
ATOM 6431 C C . ASP D 1 191 ? -15.020 -23.017 -33.209 1.00 26.50 184 ASP D C 1
ATOM 6432 O O . ASP D 1 191 ? -16.094 -22.432 -32.980 1.00 29.94 184 ASP D O 1
ATOM 6437 N N . LYS D 1 192 ? -13.862 -22.398 -33.405 1.00 22.87 185 LYS D N 1
ATOM 6438 C CA . LYS D 1 192 ? -13.641 -20.952 -33.358 1.00 24.61 185 LYS D CA 1
ATOM 6439 C C . LYS D 1 192 ? -12.833 -20.499 -34.577 1.00 23.93 185 LYS D C 1
ATOM 6440 O O . LYS D 1 192 ? -11.973 -21.241 -35.062 1.00 23.37 185 LYS D O 1
ATOM 6446 N N . PHE D 1 193 ? -13.064 -19.282 -35.064 1.00 22.78 186 PHE D N 1
ATOM 6447 C CA . PHE D 1 193 ? -12.278 -18.825 -36.210 1.00 21.51 186 PHE D CA 1
ATOM 6448 C C . PHE D 1 193 ? -10.971 -18.173 -35.751 1.00 20.40 186 PHE D C 1
ATOM 6449 O O . PHE D 1 193 ? -10.958 -17.119 -35.115 1.00 26.01 186 PHE D O 1
ATOM 6457 N N . VAL D 1 194 ? -9.865 -18.805 -36.095 1.00 18.34 187 VAL D N 1
ATOM 6458 C CA . VAL D 1 194 ? -8.565 -18.311 -35.673 1.00 14.83 187 VAL D CA 1
ATOM 6459 C C . VAL D 1 194 ? -7.796 -17.736 -36.854 1.00 16.38 187 VAL D C 1
ATOM 6460 O O . VAL D 1 194 ? -8.061 -18.082 -38.002 1.00 15.93 187 VAL D O 1
ATOM 6464 N N . VAL D 1 195 ? -6.853 -16.847 -36.565 1.00 12.85 188 VAL D N 1
ATOM 6465 C CA . VAL D 1 195 ? -5.997 -16.235 -37.592 1.00 12.85 188 VAL D CA 1
ATOM 646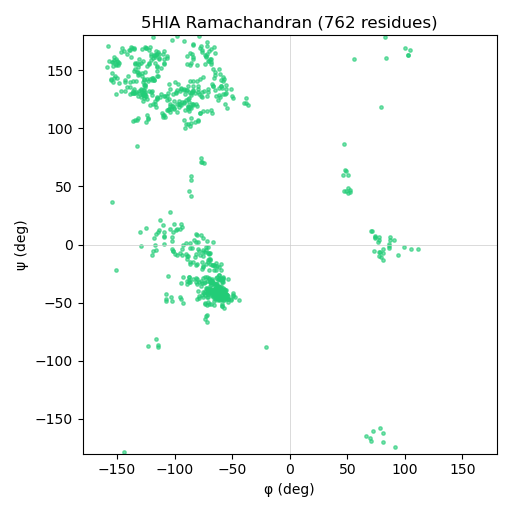6 C C . VAL D 1 195 ? -4.568 -16.180 -37.047 1.00 13.36 188 VAL D C 1
ATOM 6467 O O . VAL D 1 195 ? -4.339 -16.446 -35.866 1.00 15.20 188 VAL D O 1
ATOM 6471 N N . GLY D 1 196 ? -3.609 -15.840 -37.903 1.00 14.07 189 GLY D N 1
ATOM 6472 C CA . GLY D 1 196 ? -2.238 -15.705 -37.469 1.00 12.14 189 GLY D CA 1
ATOM 6473 C C . GLY D 1 196 ? -1.435 -16.918 -37.883 1.00 12.27 189 GLY D C 1
ATOM 6474 O O . GLY D 1 196 ? -2.009 -17.985 -38.192 1.00 9.98 189 GLY D O 1
ATOM 6475 N N . TYR D 1 197 ? -0.109 -16.764 -37.864 1.00 11.91 190 TYR D N 1
ATOM 6476 C CA . TYR D 1 197 ? 0.809 -17.819 -38.286 1.00 14.07 190 TYR D CA 1
ATOM 6477 C C . TYR D 1 197 ? 0.402 -18.358 -39.669 1.00 12.54 190 TYR D C 1
ATOM 6478 O O . TYR D 1 197 ? 0.281 -19.564 -39.871 1.00 11.39 190 TYR D O 1
ATOM 6487 N N . ALA D 1 198 ? 0.170 -17.411 -40.583 1.00 13.43 191 ALA D N 1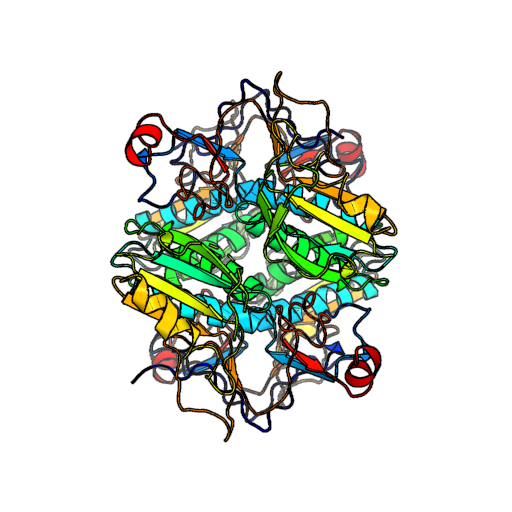
ATOM 6488 C CA . ALA D 1 198 ? -0.201 -17.614 -41.992 1.00 13.13 191 ALA D CA 1
ATOM 6489 C C . ALA D 1 198 ? -1.681 -17.979 -42.202 1.00 15.10 191 ALA D C 1
ATOM 6490 O O . ALA D 1 198 ? -2.137 -18.047 -43.344 1.00 16.86 191 ALA D O 1
ATOM 6492 N N . LEU D 1 199 ? -2.435 -18.195 -41.124 1.00 13.54 192 LEU D N 1
ATOM 6493 C CA . LEU D 1 199 ? -3.894 -18.349 -41.264 1.00 14.16 192 LEU D CA 1
ATOM 6494 C C . LEU D 1 199 ? -4.561 -16.985 -41.412 1.00 17.25 192 LEU D C 1
ATOM 6495 O O . LEU D 1 199 ? -4.290 -16.066 -40.651 1.00 18.10 192 LEU D O 1
ATOM 6500 N N . ASP D 1 200 ? -5.438 -16.848 -42.405 1.00 14.23 193 ASP D N 1
ATOM 6501 C CA . ASP D 1 200 ? -5.918 -15.530 -42.782 1.00 13.06 193 ASP D CA 1
ATOM 6502 C C . ASP D 1 200 ? -7.418 -15.332 -42.614 1.00 15.39 193 ASP D C 1
ATOM 6503 O O . ASP D 1 200 ? -8.197 -16.282 -42.607 1.00 16.52 193 ASP D O 1
ATOM 6508 N N . TYR D 1 201 ? -7.799 -14.066 -42.605 1.00 14.00 194 TYR D N 1
ATOM 6509 C CA . TYR D 1 201 ? -9.180 -13.655 -42.802 1.00 17.32 194 TYR D CA 1
ATOM 6510 C C . TYR D 1 201 ? -9.138 -12.685 -43.973 1.00 18.87 194 TYR D C 1
ATOM 6511 O O . TYR D 1 201 ? -8.585 -11.600 -43.838 1.00 16.97 194 TYR D O 1
ATOM 6520 N N . ASN D 1 202 ? -9.698 -13.091 -45.116 1.00 19.36 195 ASN D N 1
ATOM 6521 C CA A ASN D 1 202 ? -9.646 -12.305 -46.339 0.64 20.49 195 ASN D CA 1
ATOM 6522 C CA B ASN D 1 202 ? -9.650 -12.293 -46.344 0.36 20.47 195 ASN D CA 1
ATOM 6523 C C . ASN D 1 202 ? -8.242 -11.777 -46.638 1.00 19.16 195 ASN D C 1
ATOM 6524 O O . ASN D 1 202 ? -8.066 -10.598 -46.978 1.00 19.17 195 ASN D O 1
ATOM 6533 N N . GLU D 1 203 ? -7.260 -12.670 -46.489 1.00 17.79 196 GLU D N 1
ATOM 6534 C CA . GLU D 1 203 ? -5.839 -12.444 -46.805 1.00 16.91 196 GLU D CA 1
ATOM 6535 C C . GLU D 1 203 ? -5.058 -11.693 -45.731 1.00 17.01 196 GLU D C 1
ATOM 6536 O O . GLU D 1 203 ? -3.817 -11.691 -45.759 1.00 18.62 196 GLU D O 1
ATOM 6542 N N . TYR D 1 204 ? -5.770 -11.086 -44.785 1.00 16.58 197 TYR D N 1
ATOM 6543 C CA . TYR D 1 204 ? -5.131 -10.397 -43.664 1.00 17.84 197 TYR D CA 1
ATOM 6544 C C . TYR D 1 204 ? -4.782 -11.352 -42.536 1.00 18.65 197 TYR D C 1
ATOM 6545 O O . TYR D 1 204 ? -5.314 -12.457 -42.479 1.00 18.62 197 TYR D O 1
ATOM 6554 N N . PHE D 1 205 ? -3.874 -10.898 -41.666 1.00 16.82 198 PHE D N 1
ATOM 6555 C CA . PHE D 1 205 ? -3.421 -11.592 -40.453 1.00 16.60 198 PHE D CA 1
ATOM 6556 C C . PHE D 1 205 ? -2.422 -12.721 -40.714 1.00 17.45 198 PHE D C 1
ATOM 6557 O O . PHE D 1 205 ? -2.029 -13.409 -39.772 1.00 17.49 198 PHE D O 1
ATOM 6565 N N . ARG D 1 206 ? -1.996 -12.915 -41.966 1.00 15.51 199 ARG D N 1
ATOM 6566 C CA . ARG D 1 206 ? -0.955 -13.897 -42.227 1.00 14.03 199 ARG D CA 1
ATOM 6567 C C . ARG D 1 206 ? 0.350 -13.382 -41.624 1.00 14.90 199 ARG D C 1
ATOM 6568 O O . ARG D 1 206 ? 1.173 -14.176 -41.176 1.00 20.15 199 ARG D O 1
ATOM 6576 N N . ASP D 1 207 ? 0.503 -12.054 -41.586 1.00 13.38 200 ASP D N 1
ATOM 6577 C CA . ASP D 1 207 ? 1.694 -11.381 -41.044 1.00 17.35 200 ASP D CA 1
ATOM 6578 C C . ASP D 1 207 ? 1.609 -11.182 -39.525 1.00 16.74 200 ASP D C 1
ATOM 6579 O O . ASP D 1 207 ? 1.689 -10.058 -39.025 1.00 18.57 200 ASP D O 1
ATOM 6584 N N . LEU D 1 208 ? 1.471 -12.284 -38.810 1.00 14.93 201 LEU D N 1
ATOM 6585 C CA . LEU D 1 208 ? 1.265 -12.283 -37.361 1.00 15.67 201 LEU D CA 1
ATOM 6586 C C . LEU D 1 208 ? 1.865 -13.582 -36.855 1.00 16.43 201 LEU D C 1
ATOM 6587 O O . LEU D 1 208 ? 1.575 -14.645 -37.413 1.00 15.22 201 LEU D O 1
ATOM 6592 N N . ASN D 1 209 ? 2.723 -13.533 -35.837 1.00 15.74 202 ASN D N 1
ATOM 6593 C CA . ASN D 1 209 ? 3.405 -14.759 -35.465 1.00 16.50 202 ASN D CA 1
ATOM 6594 C C . ASN D 1 209 ? 2.551 -15.675 -34.580 1.00 15.17 202 ASN D C 1
ATOM 6595 O O . ASN D 1 209 ? 2.693 -16.895 -34.651 1.00 15.65 202 ASN D O 1
ATOM 6600 N N . HIS D 1 210 ? 1.638 -15.105 -33.788 1.00 13.95 203 HIS D N 1
ATOM 6601 C CA . HIS D 1 210 ? 0.799 -15.908 -32.896 1.00 13.37 203 HIS D CA 1
ATOM 6602 C C . HIS D 1 210 ? -0.455 -16.343 -33.607 1.00 15.86 203 HIS D C 1
ATOM 6603 O O . HIS D 1 210 ? -0.894 -15.678 -34.540 1.00 17.15 203 HIS D O 1
ATOM 6610 N N . VAL D 1 211 ? -1.051 -17.438 -33.160 1.00 11.67 204 VAL D N 1
ATOM 6611 C CA . VAL D 1 211 ? -2.442 -17.701 -33.536 1.00 13.25 204 VAL D CA 1
ATOM 6612 C C . VAL D 1 211 ? -3.350 -16.939 -32.552 1.00 17.22 204 VAL D C 1
ATOM 6613 O O . VAL D 1 211 ? -3.171 -17.005 -31.328 1.00 15.85 204 VAL D O 1
ATOM 6617 N N . ALA D 1 212 ? -4.325 -16.212 -33.101 1.00 13.65 205 ALA D N 1
ATOM 6618 C CA . ALA D 1 212 ? -5.218 -15.372 -32.327 1.00 19.54 205 ALA D CA 1
ATOM 6619 C C . ALA D 1 212 ? -6.666 -15.535 -32.760 1.00 21.16 205 ALA D C 1
ATOM 6620 O O . ALA D 1 212 ? -6.967 -16.105 -33.810 1.00 20.82 205 ALA D O 1
ATOM 6622 N N . VAL D 1 213 ? -7.570 -15.004 -31.952 1.00 20.63 206 VAL D N 1
ATOM 6623 C CA . VAL D 1 213 ? -8.975 -14.948 -32.320 1.00 21.65 206 VAL D CA 1
ATOM 6624 C C . VAL D 1 213 ? -9.288 -13.510 -32.722 1.00 23.21 206 VAL D C 1
ATOM 6625 O O . VAL D 1 213 ? -8.867 -12.558 -32.069 1.00 25.63 206 VAL D O 1
ATOM 6629 N N . ILE D 1 214 ? -9.991 -13.353 -33.835 1.00 25.40 207 ILE D N 1
ATOM 6630 C CA . ILE D 1 214 ? -10.270 -12.035 -34.394 1.00 25.57 207 ILE D CA 1
ATOM 6631 C C . ILE D 1 214 ? -11.453 -11.369 -33.674 1.00 29.09 207 ILE D C 1
ATOM 6632 O O . ILE D 1 214 ? -12.421 -12.039 -33.304 1.00 33.45 207 ILE D O 1
ATOM 6637 N N . SER D 1 215 ? -11.364 -10.061 -33.436 1.00 28.81 208 SER D N 1
ATOM 6638 C CA . SER D 1 215 ? -12.453 -9.335 -32.774 1.00 32.00 208 SER D CA 1
ATOM 6639 C C . SER D 1 215 ? -13.534 -8.910 -33.776 1.00 33.37 208 SER D C 1
ATOM 6640 O O . SER D 1 215 ? -13.352 -9.052 -34.979 1.00 32.02 208 SER D O 1
ATOM 6643 N N . GLU D 1 216 ? -14.650 -8.386 -33.272 1.00 35.41 209 GLU D N 1
ATOM 6644 C CA . GLU D 1 216 ? -15.727 -7.912 -34.143 1.00 37.16 209 GLU D CA 1
ATOM 6645 C C . GLU D 1 216 ? -15.260 -6.729 -34.977 1.00 35.73 209 GLU D C 1
ATOM 6646 O O . GLU D 1 216 ? -15.548 -6.649 -36.169 1.00 36.64 209 GLU D O 1
ATOM 6652 N N . THR D 1 217 ? -14.548 -5.813 -34.332 1.00 37.25 210 THR D N 1
ATOM 6653 C CA . THR D 1 217 ? -13.901 -4.698 -35.011 1.00 36.85 210 THR D CA 1
ATOM 6654 C C . THR D 1 217 ? -13.052 -5.185 -36.186 1.00 32.39 210 THR D C 1
ATOM 6655 O O . THR D 1 217 ? -13.150 -4.658 -37.293 1.00 31.92 210 THR D O 1
ATOM 6659 N N . GLY D 1 218 ? -12.241 -6.211 -35.943 1.00 30.19 211 GLY D N 1
ATOM 6660 C CA . GLY D 1 218 ? -11.380 -6.768 -36.968 1.00 28.27 211 GLY D CA 1
ATOM 6661 C C . GLY D 1 218 ? -12.166 -7.438 -38.080 1.00 29.41 211 GLY D C 1
ATOM 6662 O O . GLY D 1 218 ? -11.833 -7.297 -39.257 1.00 28.47 211 GLY D O 1
ATOM 6663 N N . LYS D 1 219 ? -13.217 -8.161 -37.702 1.00 32.18 212 LYS D N 1
ATOM 6664 C CA . LYS D 1 219 ? -14.066 -8.849 -38.666 1.00 34.59 212 LYS D CA 1
ATOM 6665 C C . LYS D 1 219 ? -14.721 -7.853 -39.603 1.00 34.13 212 LYS D C 1
ATOM 6666 O O . LYS D 1 219 ? -14.792 -8.073 -40.811 1.00 34.46 212 LYS D O 1
ATOM 6672 N N . ALA D 1 220 ? -15.189 -6.748 -39.035 1.00 32.00 213 ALA D N 1
ATOM 6673 C CA . ALA D 1 220 ? -15.837 -5.695 -39.807 1.00 30.00 213 ALA D CA 1
ATOM 6674 C C . ALA D 1 220 ? -14.845 -4.931 -40.682 1.00 30.30 213 ALA D C 1
ATOM 6675 O O . ALA D 1 220 ? -15.140 -4.601 -41.836 1.00 30.48 213 ALA D O 1
ATOM 6677 N N . LYS D 1 221 ? -13.670 -4.644 -40.134 1.00 27.04 214 LYS D N 1
ATOM 6678 C CA . LYS D 1 221 ? -12.685 -3.851 -40.856 1.00 28.16 214 LYS D CA 1
ATOM 6679 C C . LYS D 1 221 ? -12.197 -4.544 -42.130 1.00 28.02 214 LYS D C 1
ATOM 6680 O O . LYS D 1 221 ? -12.066 -3.911 -43.183 1.00 28.27 214 LYS D O 1
ATOM 6686 N N . TYR D 1 222 ? -11.930 -5.843 -42.042 1.00 26.60 215 TYR D N 1
ATOM 6687 C CA . TYR D 1 222 ? -11.363 -6.567 -43.177 1.00 29.56 215 TYR D CA 1
ATOM 6688 C C . TYR D 1 222 ? -12.371 -7.406 -43.961 1.00 32.04 215 TYR D C 1
ATOM 6689 O O . TYR D 1 222 ? -11.986 -8.207 -44.818 1.00 34.08 215 TYR D O 1
ATOM 6698 N N . LYS D 1 223 ? -13.652 -7.206 -43.674 1.00 34.27 216 LYS D N 1
ATOM 6699 C CA . LYS D 1 223 ? -14.732 -7.875 -44.386 1.00 35.99 216 LYS D CA 1
ATOM 6700 C C . LYS D 1 223 ? -14.634 -7.639 -45.886 1.00 37.52 216 LYS D C 1
ATOM 6701 O O . LYS D 1 223 ? -14.413 -6.513 -46.339 1.00 38.54 216 LYS D O 1
ATOM 6707 N N . ALA D 1 224 ? -14.788 -8.712 -46.651 1.00 39.37 217 ALA D N 1
ATOM 6708 C CA . ALA D 1 224 ? -14.753 -8.627 -48.100 1.00 44.56 217 ALA D CA 1
ATOM 6709 C C . ALA D 1 224 ? -15.933 -7.803 -48.609 1.00 51.19 217 ALA D C 1
ATOM 6710 O O . ALA D 1 224 ? -17.083 -8.028 -48.220 1.00 53.59 217 ALA D O 1
#

Solvent-accessible surface area: 31048 Å² total; per-residue (Å²): 190,114,54,84,3,2,86,14,60,90,129,49,94,7,44,59,27,103,17,1,2,20,5,77,31,0,47,124,0,6,98,81,0,8,0,0,40,5,5,0,45,9,2,0,14,43,2,0,58,32,0,10,158,63,0,5,74,64,18,0,0,0,0,0,7,13,10,9,0,14,3,1,1,2,13,0,2,48,54,2,12,30,33,9,31,33,51,125,130,22,30,30,5,8,4,5,10,5,45,63,122,77,71,108,156,13,69,32,0,71,38,50,4,0,0,0,0,13,20,41,7,44,19,6,101,39,4,86,52,1,20,53,45,0,139,127,72,109,24,137,59,35,49,0,0,0,0,0,7,26,75,20,125,147,51,81,54,33,133,12,36,6,12,0,0,30,0,6,89,78,107,6,0,0,1,0,10,40,37,63,54,52,0,15,12,1,7,3,0,0,32,11,10,126,72,0,89,69,111,25,147,123,175,47,77,3,2,86,14,52,97,122,50,98,7,41,60,27,99,20,0,2,22,4,87,29,0,44,118,0,8,104,84,0,9,0,1,39,5,6,0,45,9,4,0,12,43,2,0,66,39,0,35,188,62,0,13,66,61,16,0,9,0,5,0,8,20,11,6,0,12,3,1,0,2,11,0,6,49,52,0,15,30,28,4,31,36,52,140,160,7,17,23,3,14,5,9,7,4,58,55,202,198,49,66,18,27,37,99,31,65,66,3,70,34,56,3,0,0,0,0,13,20,40,7,45,19,4,112,71,1,80,91,7,24,66,48,0,149,124,74,104,23,135,57,16,47,1,0,0,0,0,7,22,78,16,134,143,45,73,54,34,129,12,34,6,10,0,0,29,0,4,82,80,112,5,0,0,2,0,12,36,33,61,56,50,0,15,7,1,7,4,0,0,32,12,11,132,88,0,85,72,111,25,144,129,127,79,4,3,80,6,44,98,119,64,96,16,53,65,29,83,20,0,2,21,5,80,31,0,52,128,0,6,107,84,0,13,0,1,39,4,7,0,46,8,7,0,12,47,2,0,60,36,0,34,164,92,0,13,74,64,17,1,8,0,3,0,10,20,25,8,0,13,3,1,0,2,12,0,6,48,52,0,16,30,26,6,35,37,51,135,207,15,34,25,4,15,4,6,7,2,74,28,183,132,105,30,48,40,76,18,21,34,104,24,67,60,1,65,32,56,3,0,0,0,0,13,20,41,5,41,24,5,123,64,2,74,63,1,14,63,16,1,144,127,74,109,19,132,56,31,45,0,0,0,0,0,6,21,76,17,130,146,38,61,55,29,118,16,72,7,11,0,0,33,0,6,77,88,105,5,0,0,1,0,10,38,43,77,49,45,0,15,10,1,8,3,0,0,33,16,4,135,75,0,99,71,113,22,142,143,113,78,3,3,84,16,54,97,121,48,94,7,41,63,28,103,26,1,2,23,5,76,26,0,54,119,0,8,102,80,0,8,0,2,40,5,8,0,48,9,6,0,14,43,3,0,60,35,0,33,179,88,0,17,76,66,20,0,8,0,1,0,8,18,9,9,0,11,5,1,1,3,13,0,1,45,53,0,10,33,28,6,32,34,53,132,82,21,22,32,3,15,3,4,7,2,49,35,161,194,56,132,38,41,29,20,29,103,22,66,64,1,68,32,57,2,0,0,0,0,13,20,40,8,42,21,6,118,52,1,85,50,1,7,64,64,0,134,135,87,106,22,127,56,26,53,0,0,0,0,0,5,21,70,19,130,148,47,67,59,35,118,12,71,7,12,0,0,23,0,5,91,76,102,6,0,0,2,0,10,39,32,63,55,50,0,16,12,2,8,4,0,0,28,20,13,127,54,0,99,66,113,26,151,132

B-factor: mean 28.29, std 11.4, range [9.98, 92.63]

Foldseek 3Di:
DADLAAEDDPPDPAADPVVDDWPPVCVQWFDHFHFFLVLLLVLLLVLLVVCCVVFFPAEEEEEAEPDQQVLSSVSSVVSVVVVQPVDPDGYHYHYYYWYDVPIPPVLVAAAGEYEYTEAEDEQCPSVVVVVVVSCVSHHPHYFYAYAEYEDDPNHPPDDGRHYHYYYYPADKAASCRDDLRPRRPHSTIGHTDPVNCVVSPD/DDLAAEDDPPRPAADPVVDDWPPVCVQWFDHFHFFLVLLLVLLLVLLVVCCVPAFPEEEEEEAEPDQQPLSSVSSVVSNVVCCVPDPHTYHYHYFYWYDVPTPGTDDLLVQAQHEYEYTEAEDEQCPVVVVVVVVSVVNHHVYYFYAYAEYEDDPSHPPDDGDHYHYYYYPADKAACCRDDLRPRRPHSTIGHTDPVNCVVNPD/DQAAEDDPPRPAADPVVDDWPPVCVPWFDHFHFFLVLLLVLLLVLLVVCCVVAFPFEEEEEAEPDQQVLSSVSSVVSNVVVQVPDDDGYHYHYWYWYWDVATDTPRTDDLLVQAQHEYEYTEAEDEQNPVVVRVVVVSVVSHHVYYFYAYAEYEDDPSHPPDDGPHYHYYYYPADKAACLRDDLRPRPPHSTIGGTDPVSCVVNDD/DQAAEQDPVRPAADPVVDDWPPVCVQFFDHFRFFLVLLLVLLLVLLVVCCVVAFPAEEEEEAAPDQQVLSSVSSVVSNVVPQVPDPRGYHYHYWYWYKVVIDIHDTDDLLVQAQHEYEYTEAEDEQNPVVVVVVVVNCVSHHVHYFYAYAEYEDDPSHPPDDGPHYHYYYYPADKAACCRDDLRPRVPHSTIGGTDPVNCVVNPD

InterPro domains:
  IPR000836 Phosphoribosyltransferase domain [PF00156] (42-195)
  IPR000836 Phosphoribosyltransferase domain [cd06223] (47-182)
  IPR005904 Hypoxanthine phosphoribosyl transferase [TIGR01203] (35-208)
  IPR029057 Phosphoribosyltransferase-like [G3DSA:3.40.50.2020] (1-218)
  IPR029057 Phosphoribosyltransferase-like [SSF53271] (16-215)
  IPR050408 Hypoxanthine-guanine phosphoribosyltransferase [PTHR43340] (1-218)

Nearest PDB structures (foldseek):
  5hia-assembly1_D  TM=9.984E-01  e=1.463E-43  Homo sapiens
  6bnj-assembly1_C  TM=1.001E+00  e=7.095E-43  Homo sapiens
  8tpv-assembly1_C  TM=1.002E+00  e=4.663E-42  Homo sapiens
  6bnj-assembly1_B  TM=9.925E-01  e=1.563E-42  Homo sapiens
  5w8v-assembly1_C  TM=9.948E-01  e=6.749E-41  Homo sapiens

CATH classification: 3.40.50.2020

Radius of gyration: 26.3 Å; Cα contacts (8 Å, |Δi|>4): 1930; chains: 4; bounding box: 74×52×78 Å